Protein 4Z3U (pdb70)

Nearest PDB structures (foldseek):
  4z3u-assembly1_A  TM=1.003E+00  e=2.504E-30  Suid alphaherpesvirus 1
  4z3u-assembly2_C  TM=9.927E-01  e=6.870E-29  Suid alphaherpesvirus 1
  5fki-assembly1_1B  TM=9.952E-01  e=2.496E-27  Suid alphaherpesvirus 1
  4zxs-assembly1_A  TM=9.355E-01  e=3.663E-18  Human alphaherpesvirus 1 strain 17
  4zxs-assembly2_C  TM=9.170E-01  e=5.740E-18  Human alphaherpesvirus 1 strain 17

Organism: Suid herpesvirus 1 (strain Kaplan) (NCBI:txid33703)

Structure (mmCIF, N/CA/C/O backbone):
data_4Z3U
#
_entry.id   4Z3U
#
_cell.length_a   125.456
_cell.length_b   125.456
_cell.length_c   109.235
_cell.angle_alpha   90.00
_cell.angle_beta   90.00
_cell.angle_gamma   90.00
#
_symmetry.space_group_name_H-M   'P 43 21 2'
#
loop_
_entity.id
_entity.type
_entity.pdbx_description
1 polymer 'UL34 protein'
2 polymer UL31
3 non-polymer 'CHLORIDE ION'
4 non-polymer 'ZINC ION'
5 non-polymer 'SODIUM ION'
6 water water
#
loop_
_atom_site.group_PDB
_atom_site.id
_atom_site.type_symbol
_atom_site.label_atom_id
_atom_site.label_alt_id
_atom_site.label_comp_id
_atom_site.label_asym_id
_atom_site.label_entity_id
_atom_site.label_seq_id
_atom_site.pdbx_PDB_ins_code
_atom_site.Cartn_x
_atom_site.Cartn_y
_atom_site.Cartn_z
_atom_site.occupancy
_atom_site.B_iso_or_equiv
_atom_site.auth_seq_id
_atom_site.auth_comp_id
_atom_site.auth_asym_id
_atom_site.auth_atom_id
_atom_site.pdbx_PDB_model_num
ATOM 1 N N . THR A 1 9 ? 62.726 75.188 51.117 1.00 84.85 4 THR A N 1
ATOM 2 C CA . THR A 1 9 ? 61.885 74.470 52.067 1.00 90.41 4 THR A CA 1
ATOM 3 C C . THR A 1 9 ? 60.438 74.943 51.981 1.00 92.05 4 THR A C 1
ATOM 4 O O . THR A 1 9 ? 59.508 74.140 52.069 1.00 97.59 4 THR A O 1
ATOM 8 N N . LEU A 1 10 ? 60.255 76.250 51.811 1.00 83.91 5 LEU A N 1
ATOM 9 C CA . LEU A 1 10 ? 58.923 76.840 51.709 1.00 76.64 5 LEU A CA 1
ATOM 10 C C . LEU A 1 10 ? 58.156 76.275 50.516 1.00 78.49 5 LEU A C 1
ATOM 11 O O . LEU A 1 10 ? 56.952 76.031 50.599 1.00 76.85 5 LEU A O 1
ATOM 16 N N . VAL A 1 11 ? 58.862 76.073 49.408 1.00 89.23 6 VAL A N 1
ATOM 17 C CA . VAL A 1 11 ? 58.262 75.490 48.215 1.00 88.78 6 VAL A CA 1
ATOM 18 C C . VAL A 1 11 ? 57.816 74.056 48.495 1.00 91.63 6 VAL A C 1
ATOM 19 O O . VAL A 1 11 ? 56.733 73.641 48.081 1.00 91.70 6 VAL A O 1
ATOM 23 N N . GLN A 1 12 ? 58.651 73.309 49.212 1.00 85.77 7 GLN A N 1
ATOM 24 C CA . GLN A 1 12 ? 58.336 71.930 49.574 1.00 81.35 7 GLN A CA 1
ATOM 25 C C . GLN A 1 12 ? 57.094 71.871 50.455 1.00 70.94 7 GLN A C 1
ATOM 26 O O . GLN A 1 12 ? 56.186 71.068 50.219 1.00 74.76 7 GLN A O 1
ATOM 32 N N . ARG A 1 13 ? 57.067 72.727 51.473 1.00 58.92 8 ARG A N 1
ATOM 33 C CA . ARG A 1 13 ? 55.912 72.854 52.353 1.00 64.18 8 ARG A CA 1
ATOM 34 C C . ARG A 1 13 ? 54.650 73.176 51.564 1.00 66.09 8 ARG A C 1
ATOM 35 O O . ARG A 1 13 ? 53.595 72.583 51.791 1.00 75.17 8 ARG A O 1
ATOM 43 N N . LEU A 1 14 ? 54.770 74.114 50.630 1.00 57.07 9 LEU A N 1
ATOM 44 C CA . LEU A 1 14 ? 53.629 74.562 49.842 1.00 65.72 9 LEU A CA 1
ATOM 45 C C . LEU A 1 14 ? 53.096 73.462 48.929 1.00 70.91 9 LEU A C 1
ATOM 46 O O . LEU A 1 14 ? 51.887 73.317 48.772 1.00 72.37 9 LEU A O 1
ATOM 51 N N . LYS A 1 15 ? 53.999 72.704 48.314 1.00 65.44 10 LYS A N 1
ATOM 52 C CA . LYS A 1 15 ? 53.603 71.570 47.485 1.00 67.42 10 LYS A CA 1
ATOM 53 C C . LYS A 1 15 ? 52.931 70.496 48.334 1.00 69.86 10 LYS A C 1
ATOM 54 O O . LYS A 1 15 ? 51.969 69.862 47.900 1.00 68.06 10 LYS A O 1
ATOM 60 N N . LEU A 1 16 ? 53.459 70.285 49.536 1.00 78.27 11 LEU A N 1
ATOM 61 C CA . LEU A 1 16 ? 52.866 69.342 50.479 1.00 72.22 11 LEU A CA 1
ATOM 62 C C . LEU A 1 16 ? 51.442 69.758 50.835 1.00 67.69 11 LEU A C 1
ATOM 63 O O . LEU A 1 16 ? 50.547 68.920 50.946 1.00 76.08 11 LEU A O 1
ATOM 68 N N . ILE A 1 17 ? 51.243 71.060 51.011 1.00 57.45 12 ILE A N 1
ATOM 69 C CA . ILE A 1 17 ? 49.927 71.606 51.324 1.00 62.60 12 ILE A CA 1
ATOM 70 C C . ILE A 1 17 ? 48.976 71.478 50.135 1.00 76.50 12 ILE A C 1
ATOM 71 O O . ILE A 1 17 ? 47.799 71.152 50.298 1.00 86.30 12 ILE A O 1
ATOM 76 N N . LEU A 1 18 ? 49.501 71.712 48.937 1.00 76.68 13 LEU A N 1
ATOM 77 C CA . LEU A 1 18 ? 48.688 71.703 47.728 1.00 69.54 13 LEU A CA 1
ATOM 78 C C . LEU A 1 18 ? 48.615 70.317 47.098 1.00 77.90 13 LEU A C 1
ATOM 79 O O . LEU A 1 18 ? 48.112 70.165 45.985 1.00 89.31 13 LEU A O 1
ATOM 84 N N . SER A 1 19 ? 49.124 69.308 47.802 1.00 73.95 14 SER A N 1
ATOM 85 C CA . SER A 1 19 ? 49.082 67.945 47.286 1.00 70.31 14 SER A CA 1
ATOM 86 C C . SER A 1 19 ? 47.639 67.454 47.232 1.00 71.48 14 SER A C 1
ATOM 87 O O . SER A 1 19 ? 47.305 66.557 46.457 1.00 80.38 14 SER A O 1
ATOM 90 N N . GLY A 1 20 ? 46.793 68.046 48.071 1.00 97.16 15 GLY A N 1
ATOM 91 C CA . GLY A 1 20 ? 45.389 67.687 48.130 1.00 83.72 15 GLY A CA 1
ATOM 92 C C . GLY A 1 20 ? 44.710 68.063 46.829 1.00 108.10 15 GLY A C 1
ATOM 93 O O . GLY A 1 20 ? 43.874 67.327 46.305 1.00 103.95 15 GLY A O 1
ATOM 94 N N . GLY A 1 21 ? 45.088 69.228 46.308 1.00 106.68 16 GLY A N 1
ATOM 95 C CA . GLY A 1 21 ? 44.515 69.757 45.085 1.00 107.07 16 GLY A CA 1
ATOM 96 C C . GLY A 1 21 ? 45.404 69.548 43.875 1.00 110.21 16 GLY A C 1
ATOM 97 O O . GLY A 1 21 ? 46.402 68.830 43.937 1.00 119.26 16 GLY A O 1
ATOM 98 N N . ASN A 1 22 ? 45.033 70.182 42.767 1.00 111.32 17 ASN A N 1
ATOM 99 C CA . ASN A 1 22 ? 45.744 70.020 41.505 1.00 112.61 17 ASN A CA 1
ATOM 100 C C . ASN A 1 22 ? 46.523 71.259 41.057 1.00 104.47 17 ASN A C 1
ATOM 101 O O . ASN A 1 22 ? 47.036 71.300 39.939 1.00 109.10 17 ASN A O 1
ATOM 106 N N . LEU A 1 23 ? 46.607 72.265 41.923 1.00 100.26 18 LEU A N 1
ATOM 107 C CA . LEU A 1 23 ? 47.355 73.482 41.607 1.00 94.29 18 LEU A CA 1
ATOM 108 C C . LEU A 1 23 ? 48.852 73.193 41.538 1.00 95.04 18 LEU A C 1
ATOM 109 O O . LEU A 1 23 ? 49.354 72.339 42.268 1.00 92.33 18 LEU A O 1
ATOM 114 N N . ARG A 1 24 ? 49.568 73.901 40.667 1.00 102.78 19 ARG A N 1
ATOM 115 C CA . ARG A 1 24 ? 50.986 73.592 40.466 1.00 110.26 19 ARG A CA 1
ATOM 116 C C . ARG A 1 24 ? 51.922 74.698 40.941 1.00 109.43 19 ARG A C 1
ATOM 117 O O . ARG A 1 24 ? 51.878 75.810 40.433 1.00 107.69 19 ARG A O 1
ATOM 125 N N . CYS A 1 25 ? 52.798 74.385 41.889 1.00 116.24 20 CYS A N 1
ATOM 126 C CA . CYS A 1 25 ? 53.733 75.390 42.379 1.00 123.60 20 CYS A CA 1
ATOM 127 C C . CYS A 1 25 ? 55.057 75.365 41.624 1.00 126.46 20 CYS A C 1
ATOM 128 O O . CYS A 1 25 ? 55.584 74.301 41.303 1.00 131.11 20 CYS A O 1
ATOM 131 N N . SER A 1 26 ? 55.592 76.550 41.351 1.00 125.08 21 SER A N 1
ATOM 132 C CA . SER A 1 26 ? 56.866 76.674 40.665 1.00 126.85 21 SER A CA 1
ATOM 133 C C . SER A 1 26 ? 57.978 76.650 41.705 1.00 130.65 21 SER A C 1
ATOM 134 O O . SER A 1 26 ? 57.874 77.295 42.749 1.00 129.47 21 SER A O 1
ATOM 137 N N . ASP A 1 27 ? 59.037 75.905 41.417 1.00 129.82 22 ASP A N 1
ATOM 138 C CA . ASP A 1 27 ? 60.184 75.810 42.313 1.00 128.63 22 ASP A CA 1
ATOM 139 C C . ASP A 1 27 ? 60.876 77.152 42.535 1.00 123.91 22 ASP A C 1
ATOM 140 O O . ASP A 1 27 ? 62.016 77.201 43.005 1.00 119.23 22 ASP A O 1
ATOM 145 N N . ALA A 1 31 ? 65.107 79.591 47.797 1.00 138.45 26 ALA A N 1
ATOM 146 C CA . ALA A 1 31 ? 65.889 79.344 49.003 1.00 139.68 26 ALA A CA 1
ATOM 147 C C . ALA A 1 31 ? 66.072 80.628 49.807 1.00 144.72 26 ALA A C 1
ATOM 148 O O . ALA A 1 31 ? 67.166 80.923 50.290 1.00 145.86 26 ALA A O 1
ATOM 150 N N . CYS A 1 32 ? 64.984 81.380 49.949 1.00 154.72 27 CYS A N 1
ATOM 151 C CA . CYS A 1 32 ? 64.986 82.651 50.671 1.00 156.65 27 CYS A CA 1
ATOM 152 C C . CYS A 1 32 ? 65.266 82.447 52.161 1.00 155.40 27 CYS A C 1
ATOM 153 O O . CYS A 1 32 ? 65.172 81.329 52.670 1.00 157.47 27 CYS A O 1
ATOM 156 N N . ASP A 1 33 ? 65.734 83.551 52.784 1.00 160.46 28 ASP A N 1
ATOM 157 C CA . ASP A 1 33 ? 66.200 83.663 54.195 1.00 146.60 28 ASP A CA 1
ATOM 158 C C . ASP A 1 33 ? 65.397 84.580 55.130 1.00 131.03 28 ASP A C 1
ATOM 159 O O . ASP A 1 33 ? 65.048 85.704 54.804 1.00 130.40 28 ASP A O 1
ATOM 164 N N . PRO A 1 34 ? 65.172 84.030 56.378 1.00 115.91 29 PRO A N 1
ATOM 165 C CA . PRO A 1 34 ? 64.351 84.836 57.287 1.00 114.72 29 PRO A CA 1
ATOM 166 C C . PRO A 1 34 ? 64.733 86.204 57.803 1.00 125.38 29 PRO A C 1
ATOM 167 O O . PRO A 1 34 ? 63.830 87.019 57.861 1.00 133.85 29 PRO A O 1
ATOM 171 N N . GLU A 1 35 ? 65.961 86.471 58.209 1.00 127.44 30 GLU A N 1
ATOM 172 C CA . GLU A 1 35 ? 66.235 87.789 58.786 1.00 118.95 30 GLU A CA 1
ATOM 173 C C . GLU A 1 35 ? 66.030 88.969 57.850 1.00 113.09 30 GLU A C 1
ATOM 174 O O . GLU A 1 35 ? 65.573 90.026 58.266 1.00 109.19 30 GLU A O 1
ATOM 180 N N . ARG A 1 36 ? 66.370 88.776 56.587 1.00 109.56 31 ARG A N 1
ATOM 181 C CA . ARG A 1 36 ? 66.170 89.777 55.563 1.00 106.83 31 ARG A CA 1
ATOM 182 C C . ARG A 1 36 ? 65.253 89.062 54.595 1.00 107.68 31 ARG A C 1
ATOM 183 O O . ARG A 1 36 ? 65.721 88.294 53.750 1.00 111.41 31 ARG A O 1
ATOM 191 N N . PRO A 1 37 ? 63.873 89.319 54.774 1.00 102.83 32 PRO A N 1
ATOM 192 C CA . PRO A 1 37 ? 63.050 88.581 53.816 1.00 96.99 32 PRO A CA 1
ATOM 193 C C . PRO A 1 37 ? 62.874 89.334 52.504 1.00 93.77 32 PRO A C 1
ATOM 194 O O . PRO A 1 37 ? 62.783 90.562 52.502 1.00 84.18 32 PRO A O 1
ATOM 198 N N . PRO A 1 38 ? 62.831 88.593 51.387 1.00 98.05 33 PRO A N 1
ATOM 199 C CA . PRO A 1 38 ? 62.776 89.161 50.036 1.00 102.11 33 PRO A CA 1
ATOM 200 C C . PRO A 1 38 ? 61.506 89.957 49.769 1.00 94.88 33 PRO A C 1
ATOM 201 O O . PRO A 1 38 ? 60.428 89.593 50.240 1.00 91.51 33 PRO A O 1
ATOM 205 N N . THR A 1 39 ? 61.646 91.045 49.020 1.00 94.02 34 THR A N 1
ATOM 206 C CA . THR A 1 39 ? 60.506 91.841 48.594 1.00 84.36 34 THR A CA 1
ATOM 207 C C . THR A 1 39 ? 59.974 91.282 47.281 1.00 89.80 34 THR A C 1
ATOM 208 O O . THR A 1 39 ? 58.827 91.521 46.906 1.00 95.59 34 THR A O 1
ATOM 212 N N . ARG A 1 40 ? 60.830 90.536 46.590 1.00 87.33 35 ARG A N 1
ATOM 213 C CA . ARG A 1 40 ? 60.470 89.888 45.336 1.00 96.26 35 ARG A CA 1
ATOM 214 C C . ARG A 1 40 ? 59.477 88.752 45.556 1.00 93.32 35 ARG A C 1
ATOM 215 O O . ARG A 1 40 ? 59.233 88.335 46.689 1.00 93.13 35 ARG A O 1
ATOM 223 N N . CYS A 1 41 ? 58.903 88.257 44.463 1.00 92.77 36 CYS A N 1
ATOM 224 C CA . CYS A 1 41 ? 57.992 87.122 44.520 1.00 87.50 36 CYS A CA 1
ATOM 225 C C . CYS A 1 41 ? 58.734 85.884 45.014 1.00 85.85 36 CYS A C 1
ATOM 226 O O . CYS A 1 41 ? 59.845 85.600 44.566 1.00 92.07 36 CYS A O 1
ATOM 229 N N . VAL A 1 42 ? 58.123 85.151 45.939 1.00 77.43 37 VAL A N 1
ATOM 230 C CA . VAL A 1 42 ? 58.796 84.012 46.552 1.00 80.80 37 VAL A CA 1
ATOM 231 C C . VAL A 1 42 ? 58.222 82.683 46.073 1.00 81.75 37 VAL A C 1
ATOM 232 O O . VAL A 1 42 ? 58.866 81.642 46.207 1.00 87.73 37 VAL A O 1
ATOM 236 N N . PHE A 1 43 ? 57.018 82.720 45.509 1.00 82.36 38 PHE A N 1
ATOM 237 C CA . PHE A 1 43 ? 56.436 81.532 44.896 1.00 85.17 38 PHE A CA 1
ATOM 238 C C . PHE A 1 43 ? 55.325 81.880 43.914 1.00 84.44 38 PHE A C 1
ATOM 239 O O . PHE A 1 43 ? 54.648 82.907 44.047 1.00 85.06 38 PHE A O 1
ATOM 247 N N . GLN A 1 44 ? 55.134 80.989 42.947 1.00 82.79 39 GLN A N 1
ATOM 248 C CA . GLN A 1 44 ? 54.091 81.122 41.940 1.00 81.20 39 GLN A CA 1
ATOM 249 C C . GLN A 1 44 ? 53.269 79.842 41.874 1.00 80.59 39 GLN A C 1
ATOM 250 O O . GLN A 1 44 ? 53.822 78.753 41.785 1.00 90.14 39 GLN A O 1
ATOM 256 N N . VAL A 1 45 ? 51.950 79.969 41.921 1.00 73.55 40 VAL A N 1
ATOM 257 C CA . VAL A 1 45 ? 51.078 78.810 41.807 1.00 66.14 40 VAL A CA 1
ATOM 258 C C . VAL A 1 45 ? 50.213 78.979 40.567 1.00 75.54 40 VAL A C 1
ATOM 259 O O . VAL A 1 45 ? 49.671 80.048 40.325 1.00 75.52 40 VAL A O 1
ATOM 263 N N . HIS A 1 46 ? 50.081 77.921 39.780 1.00 77.88 41 HIS A N 1
ATOM 264 C CA . HIS A 1 46 ? 49.378 78.022 38.515 1.00 76.09 41 HIS A CA 1
ATOM 265 C C . HIS A 1 46 ? 48.197 77.070 38.444 1.00 69.69 41 HIS A C 1
ATOM 266 O O . HIS A 1 46 ? 48.280 75.917 38.896 1.00 71.53 41 HIS A O 1
ATOM 273 N N . GLY A 1 47 ? 47.093 77.571 37.894 1.00 69.70 42 GLY A N 1
ATOM 274 C CA . GLY A 1 47 ? 45.938 76.734 37.624 1.00 68.12 42 GLY A CA 1
ATOM 275 C C . GLY A 1 47 ? 45.399 76.987 36.228 1.00 83.40 42 GLY A C 1
ATOM 276 O O . GLY A 1 47 ? 45.045 78.114 35.893 1.00 86.93 42 GLY A O 1
ATOM 277 N N . GLN A 1 48 ? 45.332 75.940 35.411 1.00 85.21 43 GLN A N 1
ATOM 278 C CA . GLN A 1 48 ? 44.958 76.101 34.009 1.00 88.37 43 GLN A CA 1
ATOM 279 C C . GLN A 1 48 ? 43.445 76.172 33.814 1.00 86.79 43 GLN A C 1
ATOM 280 O O . GLN A 1 48 ? 42.678 76.069 34.770 1.00 90.95 43 GLN A O 1
ATOM 286 N N . ASP A 1 49 ? 43.030 76.353 32.563 1.00 93.64 44 ASP A N 1
ATOM 287 C CA . ASP A 1 49 ? 41.630 76.597 32.230 1.00 96.60 44 ASP A CA 1
ATOM 288 C C . ASP A 1 49 ? 40.739 75.397 32.551 1.00 100.51 44 ASP A C 1
ATOM 289 O O . ASP A 1 49 ? 41.165 74.246 32.451 1.00 100.85 44 ASP A O 1
ATOM 294 N N . GLY A 1 50 ? 39.500 75.683 32.937 1.00 100.86 45 GLY A N 1
ATOM 295 C CA . GLY A 1 50 ? 38.523 74.658 33.263 1.00 97.08 45 GLY A CA 1
ATOM 296 C C . GLY A 1 50 ? 38.691 74.006 34.622 1.00 85.09 45 GLY A C 1
ATOM 297 O O . GLY A 1 50 ? 37.893 73.152 35.006 1.00 86.80 45 GLY A O 1
ATOM 298 N N . SER A 1 51 ? 39.727 74.404 35.352 1.00 82.30 46 SER A N 1
ATOM 299 C CA . SER A 1 51 ? 40.051 73.762 36.621 1.00 77.82 46 SER A CA 1
ATOM 300 C C . SER A 1 51 ? 39.237 74.352 37.770 1.00 80.43 46 SER A C 1
ATOM 301 O O . SER A 1 51 ? 38.999 75.559 37.816 1.00 84.88 46 SER A O 1
ATOM 304 N N . ASN A 1 52 ? 38.817 73.497 38.696 1.00 83.61 47 ASN A N 1
ATOM 305 C CA . ASN A 1 52 ? 38.250 73.957 39.958 1.00 75.61 47 ASN A CA 1
ATOM 306 C C . ASN A 1 52 ? 39.136 73.545 41.126 1.00 76.37 47 ASN A C 1
ATOM 307 O O . ASN A 1 52 ? 39.339 72.355 41.366 1.00 91.88 47 ASN A O 1
ATOM 312 N N . ASP A 1 53 ? 39.662 74.525 41.854 1.00 70.10 48 ASP A N 1
ATOM 313 C CA . ASP A 1 53 ? 40.566 74.226 42.962 1.00 62.14 48 ASP A CA 1
ATOM 314 C C . ASP A 1 53 ? 40.526 75.296 44.044 1.00 67.58 48 ASP A C 1
ATOM 315 O O . ASP A 1 53 ? 40.220 76.454 43.772 1.00 65.77 48 ASP A O 1
ATOM 320 N N . THR A 1 54 ? 40.856 74.904 45.271 1.00 68.13 49 THR A N 1
ATOM 321 C CA . THR A 1 54 ? 40.832 75.826 46.400 1.00 61.89 49 THR A CA 1
ATOM 322 C C . THR A 1 54 ? 42.243 76.138 46.888 1.00 59.34 49 THR A C 1
ATOM 323 O O . THR A 1 54 ? 43.113 75.266 46.912 1.00 60.66 49 THR A O 1
ATOM 327 N N . PHE A 1 55 ? 42.465 77.391 47.269 1.00 62.16 50 PHE A N 1
ATOM 328 C CA . PHE A 1 55 ? 43.768 77.824 47.758 1.00 57.94 50 PHE A CA 1
ATOM 329 C C . PHE A 1 55 ? 43.703 78.231 49.225 1.00 56.65 50 PHE A C 1
ATOM 330 O O . PHE A 1 55 ? 43.029 79.199 49.574 1.00 58.72 50 PHE A O 1
ATOM 338 N N . PRO A 1 56 ? 44.408 77.491 50.093 1.00 54.08 51 PRO A N 1
ATOM 339 C CA . PRO A 1 56 ? 44.447 77.804 51.526 1.00 49.65 51 PRO A CA 1
ATOM 340 C C . PRO A 1 56 ? 45.189 79.112 51.792 1.00 53.44 51 PRO A C 1
ATOM 341 O O . PRO A 1 56 ? 46.308 79.101 52.303 1.00 52.64 51 PRO A O 1
ATOM 345 N N . LEU A 1 57 ? 44.546 80.226 51.457 1.00 55.24 52 LEU A N 1
ATOM 346 C CA . LEU A 1 57 ? 45.179 81.542 51.481 1.00 53.30 52 LEU A CA 1
ATOM 347 C C . LEU A 1 57 ? 45.679 81.971 52.857 1.00 61.70 52 LEU A C 1
ATOM 348 O O . LEU A 1 57 ? 46.864 82.277 53.030 1.00 70.84 52 LEU A O 1
ATOM 353 N N . GLU A 1 58 ? 44.777 81.987 53.833 1.00 58.51 53 GLU A N 1
ATOM 354 C CA . GLU A 1 58 ? 45.115 82.454 55.171 1.00 61.54 53 GLU A CA 1
ATOM 355 C C . GLU A 1 58 ? 46.206 81.589 55.787 1.00 56.02 53 GLU A C 1
ATOM 356 O O . GLU A 1 58 ? 47.119 82.099 56.434 1.00 52.75 53 GLU A O 1
ATOM 362 N N . TYR A 1 59 ? 46.114 80.282 55.566 1.00 53.35 54 TYR A N 1
ATOM 363 C CA . TYR A 1 59 ? 47.107 79.348 56.081 1.00 55.14 54 TYR A CA 1
ATOM 364 C C . TYR A 1 59 ? 48.498 79.677 55.546 1.00 59.91 54 TYR A C 1
ATOM 365 O O . TYR A 1 59 ? 49.473 79.698 56.299 1.00 65.23 54 TYR A O 1
ATOM 374 N N . VAL A 1 60 ? 48.576 79.945 54.245 1.00 49.39 55 VAL A N 1
ATOM 375 C CA . VAL A 1 60 ? 49.840 80.282 53.600 1.00 53.48 55 VAL A CA 1
ATOM 376 C C . VAL A 1 60 ? 50.378 81.610 54.123 1.00 52.96 55 VAL A C 1
ATOM 377 O O . VAL A 1 60 ? 51.577 81.748 54.365 1.00 53.85 55 VAL A O 1
ATOM 381 N N . LEU A 1 61 ? 49.490 82.585 54.296 1.00 51.32 56 LEU A N 1
ATOM 382 C CA . LEU A 1 61 ? 49.885 83.888 54.826 1.00 56.40 56 LEU A CA 1
ATOM 383 C C . LEU A 1 61 ? 50.494 83.765 56.220 1.00 61.29 56 LEU A C 1
ATOM 384 O O . LEU A 1 61 ? 51.583 84.287 56.495 1.00 71.38 56 LEU A O 1
ATOM 389 N N . ARG A 1 62 ? 49.792 83.040 57.085 1.00 52.96 57 ARG A N 1
ATOM 390 C CA . ARG A 1 62 ? 50.198 82.875 58.473 1.00 55.43 57 ARG A CA 1
ATOM 391 C C . ARG A 1 62 ? 51.496 82.076 58.538 1.00 61.65 57 ARG A C 1
ATOM 392 O O . ARG A 1 62 ? 52.348 82.317 59.397 1.00 64.00 57 ARG A O 1
ATOM 400 N N . LEU A 1 63 ? 51.640 81.131 57.613 1.00 54.43 58 LEU A N 1
ATOM 401 C CA . LEU A 1 63 ? 52.857 80.336 57.505 1.00 54.88 58 LEU A CA 1
ATOM 402 C C . LEU A 1 63 ? 54.044 81.207 57.114 1.00 62.19 58 LEU A C 1
ATOM 403 O O . LEU A 1 63 ? 55.134 81.074 57.671 1.00 63.72 58 LEU A O 1
ATOM 416 N N . ARG A 1 65 ? 54.358 84.409 57.590 1.00 78.57 60 ARG A N 1
ATOM 417 C CA . ARG A 1 65 ? 54.636 85.297 58.702 1.00 79.44 60 ARG A CA 1
ATOM 418 C C . ARG A 1 65 ? 55.330 84.566 59.822 1.00 79.57 60 ARG A C 1
ATOM 419 O O . ARG A 1 65 ? 56.037 85.163 60.599 1.00 82.50 60 ARG A O 1
ATOM 427 N N . SER A 1 66 ? 55.160 83.259 59.877 1.00 76.49 61 SER A N 1
ATOM 428 C CA . SER A 1 66 ? 55.802 82.457 60.895 1.00 70.07 61 SER A CA 1
ATOM 429 C C . SER A 1 66 ? 57.214 82.224 60.468 1.00 73.59 61 SER A C 1
ATOM 430 O O . SER A 1 66 ? 58.117 82.140 61.266 1.00 82.80 61 SER A O 1
ATOM 433 N N . TRP A 1 67 ? 57.390 82.102 59.173 1.00 72.95 62 TRP A N 1
ATOM 434 C CA . TRP A 1 67 ? 58.695 81.854 58.601 1.00 75.91 62 TRP A CA 1
ATOM 435 C C . TRP A 1 67 ? 59.707 82.935 58.857 1.00 80.04 62 TRP A C 1
ATOM 436 O O . TRP A 1 67 ? 60.860 82.659 59.114 1.00 82.52 62 TRP A O 1
ATOM 447 N N . ALA A 1 68 ? 59.247 84.169 58.831 1.00 73.38 63 ALA A N 1
ATOM 448 C CA . ALA A 1 68 ? 60.100 85.313 59.050 1.00 76.43 63 ALA A CA 1
ATOM 449 C C . ALA A 1 68 ? 60.286 85.591 60.509 1.00 79.36 63 ALA A C 1
ATOM 450 O O . ALA A 1 68 ? 59.385 85.370 61.290 1.00 77.26 63 ALA A O 1
ATOM 452 N N . HIS A 1 69 ? 61.459 86.087 60.879 1.00 85.33 64 HIS A N 1
ATOM 453 C CA . HIS A 1 69 ? 61.705 86.408 62.275 1.00 88.67 64 HIS A CA 1
ATOM 454 C C . HIS A 1 69 ? 61.657 87.878 62.537 1.00 89.27 64 HIS A C 1
ATOM 455 O O . HIS A 1 69 ? 62.029 88.347 63.588 1.00 91.96 64 HIS A O 1
ATOM 462 N N . VAL A 1 70 ? 61.176 88.600 61.553 1.00 91.24 65 VAL A N 1
ATOM 463 C CA . VAL A 1 70 ? 61.002 90.042 61.661 1.00 94.71 65 VAL A CA 1
ATOM 464 C C . VAL A 1 70 ? 59.566 90.410 61.299 1.00 93.59 65 VAL A C 1
ATOM 465 O O . VAL A 1 70 ? 58.907 89.672 60.565 1.00 91.76 65 VAL A O 1
ATOM 469 N N . PRO A 1 71 ? 59.069 91.543 61.824 1.00 91.60 66 PRO A N 1
ATOM 470 C CA . PRO A 1 71 ? 57.714 91.994 61.489 1.00 86.67 66 PRO A CA 1
ATOM 471 C C . PRO A 1 71 ? 57.511 92.169 59.986 1.00 84.42 66 PRO A C 1
ATOM 472 O O . PRO A 1 71 ? 58.344 92.781 59.317 1.00 87.63 66 PRO A O 1
ATOM 476 N N . CYS A 1 72 ? 56.413 91.631 59.467 1.00 77.46 67 CYS A N 1
ATOM 477 C CA . CYS A 1 72 ? 56.107 91.738 58.046 1.00 76.55 67 CYS A CA 1
ATOM 478 C C . CYS A 1 72 ? 54.613 91.593 57.796 1.00 75.51 67 CYS A C 1
ATOM 479 O O . CYS A 1 72 ? 53.873 91.107 58.652 1.00 76.17 67 CYS A O 1
ATOM 482 N N . ASP A 1 73 ? 54.177 92.017 56.615 1.00 79.76 68 ASP A N 1
ATOM 483 C CA . ASP A 1 73 ? 52.779 91.895 56.227 1.00 75.44 68 ASP A CA 1
ATOM 484 C C . ASP A 1 73 ? 52.651 91.064 54.954 1.00 70.88 68 ASP A C 1
ATOM 485 O O . ASP A 1 73 ? 52.630 91.610 53.851 1.00 68.81 68 ASP A O 1
ATOM 490 N N . PRO A 1 74 ? 52.573 89.733 55.110 1.00 65.18 69 PRO A N 1
ATOM 491 C CA . PRO A 1 74 ? 52.482 88.784 53.995 1.00 65.68 69 PRO A CA 1
ATOM 492 C C . PRO A 1 74 ? 51.301 89.069 53.073 1.00 74.64 69 PRO A C 1
ATOM 493 O O . PRO A 1 74 ? 50.208 89.389 53.543 1.00 77.95 69 PRO A O 1
ATOM 497 N N . TYR A 1 75 ? 51.531 88.950 51.770 1.00 76.80 70 TYR A N 1
ATOM 498 C CA . TYR A 1 75 ? 50.526 89.299 50.776 1.00 72.42 70 TYR A CA 1
ATOM 499 C C . TYR A 1 75 ? 50.561 88.322 49.605 1.00 71.92 70 TYR A C 1
ATOM 500 O O . TYR A 1 75 ? 51.630 87.874 49.195 1.00 72.05 70 TYR A O 1
ATOM 509 N N . VAL A 1 76 ? 49.389 87.993 49.068 1.00 61.61 71 VAL A N 1
ATOM 510 C CA . VAL A 1 76 ? 49.312 87.116 47.902 1.00 53.82 71 VAL A CA 1
ATOM 511 C C . VAL A 1 76 ? 48.485 87.772 46.801 1.00 62.25 71 VAL A C 1
ATOM 512 O O . VAL A 1 76 ? 47.394 88.285 47.058 1.00 64.83 71 VAL A O 1
ATOM 516 N N . ARG A 1 77 ? 49.004 87.754 45.576 1.00 70.34 72 ARG A N 1
ATOM 517 C CA . ARG A 1 77 ? 48.290 88.348 44.449 1.00 74.13 72 ARG A CA 1
ATOM 518 C C . ARG A 1 77 ? 47.735 87.282 43.506 1.00 70.33 72 ARG A C 1
ATOM 519 O O . ARG A 1 77 ? 48.416 86.314 43.179 1.00 72.16 72 ARG A O 1
ATOM 527 N N . VAL A 1 78 ? 46.493 87.469 43.073 1.00 67.12 73 VAL A N 1
ATOM 528 C CA . VAL A 1 78 ? 45.856 86.552 42.135 1.00 66.07 73 VAL A CA 1
ATOM 529 C C . VAL A 1 78 ? 45.617 87.244 40.797 1.00 80.14 73 VAL A C 1
ATOM 530 O O . VAL A 1 78 ? 44.940 88.266 40.735 1.00 91.28 73 VAL A O 1
ATOM 534 N N . GLN A 1 79 ? 46.169 86.681 39.727 1.00 83.83 74 GLN A N 1
ATOM 535 C CA . GLN A 1 79 ? 46.084 87.299 38.410 1.00 81.94 74 GLN A CA 1
ATOM 536 C C . GLN A 1 79 ? 45.471 86.382 37.355 1.00 84.98 74 GLN A C 1
ATOM 537 O O . GLN A 1 79 ? 45.650 85.162 37.385 1.00 78.57 74 GLN A O 1
ATOM 543 N N . ASN A 1 80 ? 44.755 86.999 36.420 1.00 84.49 75 ASN A N 1
ATOM 544 C CA . ASN A 1 80 ? 44.248 86.325 35.236 1.00 82.30 75 ASN A CA 1
ATOM 545 C C . ASN A 1 80 ? 45.227 86.542 34.090 1.00 87.64 75 ASN A C 1
ATOM 546 O O . ASN A 1 80 ? 45.168 87.558 33.403 1.00 97.45 75 ASN A O 1
ATOM 551 N N . THR A 1 81 ? 46.071 85.566 33.839 1.00 80.02 76 THR A N 1
ATOM 552 C CA . THR A 1 81 ? 47.117 85.728 32.872 1.00 82.05 76 THR A CA 1
ATOM 553 C C . THR A 1 81 ? 46.456 85.989 31.535 1.00 89.08 76 THR A C 1
ATOM 554 O O . THR A 1 81 ? 46.969 86.723 30.719 1.00 89.26 76 THR A O 1
ATOM 558 N N . GLY A 1 82 ? 45.281 85.418 31.344 1.00 86.61 77 GLY A N 1
ATOM 559 C CA . GLY A 1 82 ? 44.646 85.305 30.053 1.00 77.30 77 GLY A CA 1
ATOM 560 C C . GLY A 1 82 ? 44.710 83.935 29.434 1.00 77.10 77 GLY A C 1
ATOM 561 O O . GLY A 1 82 ? 44.003 83.669 28.492 1.00 79.02 77 GLY A O 1
ATOM 562 N N . VAL A 1 83 ? 45.525 83.047 29.975 1.00 78.25 78 VAL A N 1
ATOM 563 C CA . VAL A 1 83 ? 45.342 81.628 29.716 1.00 84.48 78 VAL A CA 1
ATOM 564 C C . VAL A 1 83 ? 45.043 80.803 30.953 1.00 85.70 78 VAL A C 1
ATOM 565 O O . VAL A 1 83 ? 44.541 79.703 30.871 1.00 95.09 78 VAL A O 1
ATOM 569 N N . SER A 1 84 ? 45.367 81.351 32.099 1.00 72.85 79 SER A N 1
ATOM 570 C CA . SER A 1 84 ? 45.340 80.619 33.360 1.00 70.01 79 SER A CA 1
ATOM 571 C C . SER A 1 84 ? 45.271 81.563 34.556 1.00 77.47 79 SER A C 1
ATOM 572 O O . SER A 1 84 ? 45.250 82.784 34.394 1.00 82.51 79 SER A O 1
ATOM 575 N N . VAL A 1 85 ? 45.227 80.992 35.756 1.00 74.53 80 VAL A N 1
ATOM 576 C CA . VAL A 1 85 ? 45.270 81.784 36.979 1.00 73.58 80 VAL A CA 1
ATOM 577 C C . VAL A 1 85 ? 46.634 81.644 37.658 1.00 69.92 80 VAL A C 1
ATOM 578 O O . VAL A 1 85 ? 47.212 80.545 37.721 1.00 68.81 80 VAL A O 1
ATOM 582 N N . LEU A 1 86 ? 47.143 82.773 38.149 1.00 75.86 81 LEU A N 1
ATOM 583 C CA . LEU A 1 86 ? 48.452 82.833 38.791 1.00 74.03 81 LEU A CA 1
ATOM 584 C C . LEU A 1 86 ? 48.367 83.376 40.218 1.00 77.06 81 LEU A C 1
ATOM 585 O O . LEU A 1 86 ? 47.704 84.375 40.475 1.00 78.83 81 LEU A O 1
ATOM 590 N N . PHE A 1 87 ? 49.044 82.703 41.140 1.00 83.27 82 PHE A N 1
ATOM 591 C CA . PHE A 1 87 ? 49.152 83.150 42.521 1.00 81.28 82 PHE A CA 1
ATOM 592 C C . PHE A 1 87 ? 50.599 83.526 42.816 1.00 72.40 82 PHE A C 1
ATOM 593 O O . PHE A 1 87 ? 51.499 82.719 42.620 1.00 76.02 82 PHE A O 1
ATOM 601 N N . GLN A 1 88 ? 50.830 84.747 43.279 1.00 71.51 83 GLN A N 1
ATOM 602 C CA . GLN A 1 88 ? 52.186 85.179 43.592 1.00 73.30 83 GLN A CA 1
ATOM 603 C C . GLN A 1 88 ? 52.330 85.507 45.071 1.00 64.93 83 GLN A C 1
ATOM 604 O O . GLN A 1 88 ? 51.477 86.184 45.653 1.00 60.06 83 GLN A O 1
ATOM 610 N N . GLY A 1 89 ? 53.414 85.025 45.673 1.00 64.52 84 GLY A N 1
ATOM 611 C CA . GLY A 1 89 ? 53.624 85.192 47.101 1.00 62.77 84 GLY A CA 1
ATOM 612 C C . GLY A 1 89 ? 54.654 86.241 47.477 1.00 72.21 84 GLY A C 1
ATOM 613 O O . GLY A 1 89 ? 55.735 86.309 46.891 1.00 82.09 84 GLY A O 1
ATOM 614 N N . PHE A 1 90 ? 54.308 87.063 48.464 1.00 68.51 85 PHE A N 1
ATOM 615 C CA . PHE A 1 90 ? 55.186 88.126 48.947 1.00 71.21 85 PHE A CA 1
ATOM 616 C C . PHE A 1 90 ? 55.198 88.193 50.472 1.00 73.01 85 PHE A C 1
ATOM 617 O O . PHE A 1 90 ? 54.177 87.963 51.118 1.00 73.20 85 PHE A O 1
ATOM 625 N N . PHE A 1 91 ? 56.356 88.512 51.042 1.00 80.74 86 PHE A N 1
ATOM 626 C CA . PHE A 1 91 ? 56.456 88.751 52.478 1.00 78.70 86 PHE A CA 1
ATOM 627 C C . PHE A 1 91 ? 56.008 90.168 52.815 1.00 81.12 86 PHE A C 1
ATOM 628 O O . PHE A 1 91 ? 55.619 90.458 53.947 1.00 82.62 86 PHE A O 1
ATOM 636 N N . PHE A 1 92 ? 56.069 91.046 51.820 1.00 84.77 87 PHE A N 1
ATOM 637 C CA . PHE A 1 92 ? 55.597 92.418 51.961 1.00 88.53 87 PHE A CA 1
ATOM 638 C C . PHE A 1 92 ? 54.734 92.787 50.764 1.00 89.51 87 PHE A C 1
ATOM 639 O O . PHE A 1 92 ? 55.057 92.431 49.632 1.00 97.91 87 PHE A O 1
ATOM 647 N N . ARG A 1 93 ? 53.642 93.503 51.013 1.00 85.75 88 ARG A N 1
ATOM 648 C CA . ARG A 1 93 ? 52.750 93.924 49.939 1.00 92.05 88 ARG A CA 1
ATOM 649 C C . ARG A 1 93 ? 53.382 95.031 49.098 1.00 96.47 88 ARG A C 1
ATOM 650 O O . ARG A 1 93 ? 53.689 96.108 49.609 1.00 99.94 88 ARG A O 1
ATOM 658 N N . PRO A 1 94 ? 53.574 94.766 47.796 1.00 86.23 89 PRO A N 1
ATOM 659 C CA . PRO A 1 94 ? 54.127 95.737 46.847 1.00 85.67 89 PRO A CA 1
ATOM 660 C C . PRO A 1 94 ? 53.238 96.964 46.668 1.00 95.10 89 PRO A C 1
ATOM 661 O O . PRO A 1 94 ? 52.028 96.881 46.877 1.00 97.59 89 PRO A O 1
ATOM 665 N N . ALA A 1 95 ? 53.840 98.089 46.297 1.00 99.36 90 ALA A N 1
ATOM 666 C CA . ALA A 1 95 ? 53.093 99.317 46.051 1.00 107.61 90 ALA A CA 1
ATOM 667 C C . ALA A 1 95 ? 52.171 99.119 44.853 1.00 114.37 90 ALA A C 1
ATOM 668 O O . ALA A 1 95 ? 51.086 99.694 44.778 1.00 90.05 90 ALA A O 1
ATOM 670 N N . ASP A 1 96 ? 52.631 98.296 43.917 1.00 126.46 91 ASP A N 1
ATOM 671 C CA . ASP A 1 96 ? 51.886 97.968 42.707 1.00 134.18 91 ASP A CA 1
ATOM 672 C C . ASP A 1 96 ? 50.702 97.041 42.992 1.00 131.70 91 ASP A C 1
ATOM 673 O O . ASP A 1 96 ? 49.772 96.941 42.193 1.00 125.08 91 ASP A O 1
ATOM 678 N N . ALA A 1 97 ? 50.752 96.356 44.129 1.00 122.02 92 ALA A N 1
ATOM 679 C CA . ALA A 1 97 ? 49.803 95.287 44.433 1.00 112.88 92 ALA A CA 1
ATOM 680 C C . ALA A 1 97 ? 48.393 95.771 44.785 1.00 100.21 92 ALA A C 1
ATOM 681 O O . ALA A 1 97 ? 48.226 96.662 45.618 1.00 104.40 92 ALA A O 1
ATOM 683 N N . PRO A 1 98 ? 47.375 95.172 44.144 1.00 91.40 93 PRO A N 1
ATOM 684 C CA . PRO A 1 98 ? 45.947 95.442 44.359 1.00 89.04 93 PRO A CA 1
ATOM 685 C C . PRO A 1 98 ? 45.388 94.740 45.599 1.00 89.90 93 PRO A C 1
ATOM 686 O O . PRO A 1 98 ? 46.028 93.829 46.126 1.00 92.02 93 PRO A O 1
ATOM 690 N N . LEU A 1 99 ? 44.212 95.163 46.056 1.00 87.48 94 LEU A N 1
ATOM 691 C CA . LEU A 1 99 ? 43.522 94.487 47.156 1.00 77.40 94 LEU A CA 1
ATOM 692 C C . LEU A 1 99 ? 42.091 94.097 46.787 1.00 77.25 94 LEU A C 1
ATOM 693 O O . LEU A 1 99 ? 41.441 94.766 45.983 1.00 83.43 94 LEU A O 1
ATOM 698 N N . ALA A 1 100 ? 41.608 93.012 47.384 1.00 69.98 95 ALA A N 1
ATOM 699 C CA . ALA A 1 100 ? 40.259 92.514 47.127 1.00 71.68 95 ALA A CA 1
ATOM 700 C C . ALA A 1 100 ? 39.202 93.295 47.905 1.00 74.98 95 ALA A C 1
ATOM 701 O O . ALA A 1 100 ? 39.237 93.346 49.135 1.00 72.76 95 ALA A O 1
ATOM 703 N N . ALA A 1 101 ? 38.261 93.895 47.182 1.00 80.35 96 ALA A N 1
ATOM 704 C CA . ALA A 1 101 ? 37.161 94.630 47.801 1.00 83.21 96 ALA A CA 1
ATOM 705 C C . ALA A 1 101 ? 36.038 93.679 48.209 1.00 82.83 96 ALA A C 1
ATOM 706 O O . ALA A 1 101 ? 35.012 93.587 47.534 1.00 84.08 96 ALA A O 1
ATOM 708 N N . ILE A 1 102 ? 36.239 92.976 49.320 1.00 81.63 97 ILE A N 1
ATOM 709 C CA . ILE A 1 102 ? 35.300 91.950 49.765 1.00 72.52 97 ILE A CA 1
ATOM 710 C C . ILE A 1 102 ? 34.922 92.060 51.238 1.00 68.81 97 ILE A C 1
ATOM 711 O O . ILE A 1 102 ? 35.563 92.773 52.010 1.00 77.10 97 ILE A O 1
ATOM 716 N N . THR A 1 103 ? 33.867 91.341 51.611 1.00 61.07 98 THR A N 1
ATOM 717 C CA . THR A 1 103 ? 33.464 91.199 53.004 1.00 64.08 98 THR A CA 1
ATOM 718 C C . THR A 1 103 ? 33.305 89.713 53.294 1.00 66.08 98 THR A C 1
ATOM 719 O O . THR A 1 103 ? 33.373 88.892 52.378 1.00 64.18 98 THR A O 1
ATOM 723 N N . ALA A 1 104 ? 33.100 89.363 54.560 1.00 70.02 99 ALA A N 1
ATOM 724 C CA . ALA A 1 104 ? 32.922 87.964 54.932 1.00 72.70 99 ALA A CA 1
ATOM 725 C C . ALA A 1 104 ? 31.645 87.369 54.341 1.00 73.33 99 ALA A C 1
ATOM 726 O O . ALA A 1 104 ? 31.606 86.190 53.991 1.00 73.52 99 ALA A O 1
ATOM 728 N N . GLU A 1 105 ? 30.609 88.192 54.220 1.00 70.40 100 GLU A N 1
ATOM 729 C CA . GLU A 1 105 ? 29.326 87.736 53.691 1.00 71.64 100 GLU A CA 1
ATOM 730 C C . GLU A 1 105 ? 29.300 87.709 52.165 1.00 71.56 100 GLU A C 1
ATOM 731 O O . GLU A 1 105 ? 28.784 86.767 51.564 1.00 69.69 100 GLU A O 1
ATOM 737 N N . HIS A 1 106 ? 29.846 88.737 51.527 1.00 72.11 101 HIS A N 1
ATOM 738 C CA . HIS A 1 106 ? 29.893 88.826 50.065 1.00 66.48 101 HIS A CA 1
ATOM 739 C C . HIS A 1 106 ? 31.347 88.860 49.637 1.00 67.44 101 HIS A C 1
ATOM 740 O O . HIS A 1 106 ? 32.012 89.868 49.731 1.00 72.49 101 HIS A O 1
ATOM 747 N N . ASN A 1 107 ? 31.830 87.720 49.175 1.00 54.69 102 ASN A N 1
ATOM 748 C CA . ASN A 1 107 ? 33.248 87.534 48.899 1.00 53.41 102 ASN A CA 1
ATOM 749 C C . ASN A 1 107 ? 33.562 87.042 47.489 1.00 50.26 102 ASN A C 1
ATOM 750 O O . ASN A 1 107 ? 34.526 86.303 47.292 1.00 47.68 102 ASN A O 1
ATOM 755 N N . ASN A 1 108 ? 32.759 87.447 46.512 1.00 47.59 103 ASN A N 1
ATOM 756 C CA . ASN A 1 108 ? 32.959 86.982 45.145 1.00 48.76 103 ASN A CA 1
ATOM 757 C C . ASN A 1 108 ? 33.680 88.020 44.293 1.00 55.43 103 ASN A C 1
ATOM 758 O O . ASN A 1 108 ? 33.289 89.186 44.250 1.00 66.72 103 ASN A O 1
ATOM 763 N N . VAL A 1 109 ? 34.736 87.581 43.614 1.00 54.96 104 VAL A N 1
ATOM 764 C CA . VAL A 1 109 ? 35.516 88.454 42.743 1.00 51.38 104 VAL A CA 1
ATOM 765 C C . VAL A 1 109 ? 35.713 87.830 41.367 1.00 62.06 104 VAL A C 1
ATOM 766 O O . VAL A 1 109 ? 36.179 86.697 41.250 1.00 62.16 104 VAL A O 1
ATOM 770 N N . ILE A 1 110 ? 35.353 88.576 40.327 1.00 76.26 105 ILE A N 1
ATOM 771 C CA . ILE A 1 110 ? 35.520 88.115 38.955 1.00 72.76 105 ILE A CA 1
ATOM 772 C C . ILE A 1 110 ? 36.675 88.847 38.280 1.00 74.20 105 ILE A C 1
ATOM 773 O O . ILE A 1 110 ? 36.689 90.077 38.213 1.00 76.51 105 ILE A O 1
ATOM 778 N N . LEU A 1 111 ? 37.638 88.083 37.777 1.00 74.36 106 LEU A N 1
ATOM 779 C CA . LEU A 1 111 ? 38.825 88.658 37.156 1.00 77.44 106 LEU A CA 1
ATOM 780 C C . LEU A 1 111 ? 38.776 88.559 35.637 1.00 87.06 106 LEU A C 1
ATOM 781 O O . LEU A 1 111 ? 38.650 87.467 35.076 1.00 91.15 106 LEU A O 1
ATOM 786 N N . ALA A 1 112 ? 38.873 89.709 34.978 1.00 83.82 107 ALA A N 1
ATOM 787 C CA . ALA A 1 112 ? 39.020 89.753 33.530 1.00 85.16 107 ALA A CA 1
ATOM 788 C C . ALA A 1 112 ? 40.484 89.550 33.162 1.00 85.42 107 ALA A C 1
ATOM 789 O O . ALA A 1 112 ? 41.344 89.488 34.040 1.00 86.96 107 ALA A O 1
ATOM 791 N N . SER A 1 113 ? 40.761 89.445 31.866 1.00 88.83 108 SER A N 1
ATOM 792 C CA . SER A 1 113 ? 42.112 89.173 31.383 1.00 94.57 108 SER A CA 1
ATOM 793 C C . SER A 1 113 ? 43.114 90.238 31.827 1.00 94.71 108 SER A C 1
ATOM 794 O O . SER A 1 113 ? 42.818 91.434 31.785 1.00 88.65 108 SER A O 1
ATOM 797 N N . THR A 1 114 ? 44.282 89.781 32.280 1.00 98.55 109 THR A N 1
ATOM 798 C CA . THR A 1 114 ? 45.403 90.632 32.709 1.00 105.31 109 THR A CA 1
ATOM 799 C C . THR A 1 114 ? 45.106 91.394 34.003 1.00 97.93 109 THR A C 1
ATOM 800 O O . THR A 1 114 ? 45.953 92.133 34.504 1.00 105.25 109 THR A O 1
ATOM 804 N N . HIS A 1 115 ? 43.905 91.209 34.543 1.00 90.62 110 HIS A N 1
ATOM 805 C CA . HIS A 1 115 ? 43.501 91.895 35.763 1.00 88.13 110 HIS A CA 1
ATOM 806 C C . HIS A 1 115 ? 43.894 91.111 37.011 1.00 90.58 110 HIS A C 1
ATOM 807 O O . HIS A 1 115 ? 44.040 89.889 36.971 1.00 85.22 110 HIS A O 1
ATOM 814 N N . SER A 1 116 ? 44.061 91.824 38.121 1.00 112.61 111 SER A N 1
ATOM 815 C CA . SER A 1 116 ? 44.542 91.209 39.352 1.00 113.09 111 SER A CA 1
ATOM 816 C C . SER A 1 116 ? 43.718 91.588 40.579 1.00 107.67 111 SER A C 1
ATOM 817 O O . SER A 1 116 ? 42.995 92.579 40.582 1.00 112.24 111 SER A O 1
ATOM 820 N N . THR A 1 117 ? 43.843 90.776 41.621 1.00 97.03 112 THR A N 1
ATOM 821 C CA . THR A 1 117 ? 43.324 91.098 42.940 1.00 79.33 112 THR A CA 1
ATOM 822 C C . THR A 1 117 ? 44.382 90.660 43.941 1.00 77.32 112 THR A C 1
ATOM 823 O O . THR A 1 117 ? 45.405 90.102 43.551 1.00 78.35 112 THR A O 1
ATOM 827 N N . GLY A 1 118 ? 44.155 90.909 45.224 1.00 74.33 113 GLY A N 1
ATOM 828 C CA . GLY A 1 118 ? 45.150 90.546 46.213 1.00 79.26 113 GLY A CA 1
ATOM 829 C C . GLY A 1 118 ? 44.640 90.503 47.634 1.00 73.89 113 GLY A C 1
ATOM 830 O O . GLY A 1 118 ? 43.581 91.047 47.947 1.00 69.96 113 GLY A O 1
ATOM 839 N N . SER A 1 120 ? 46.346 90.889 51.621 1.00 71.22 115 SER A N 1
ATOM 840 C CA . SER A 1 120 ? 47.375 90.987 52.641 1.00 80.70 115 SER A CA 1
ATOM 841 C C . SER A 1 120 ? 46.820 90.421 53.938 1.00 76.36 115 SER A C 1
ATOM 842 O O . SER A 1 120 ? 45.609 90.414 54.155 1.00 72.52 115 SER A O 1
ATOM 845 N N . LEU A 1 121 ? 47.711 89.944 54.796 1.00 78.20 116 LEU A N 1
ATOM 846 C CA . LEU A 1 121 ? 47.313 89.286 56.031 1.00 76.85 116 LEU A CA 1
ATOM 847 C C . LEU A 1 121 ? 46.653 90.250 57.018 1.00 84.93 116 LEU A C 1
ATOM 848 O O . LEU A 1 121 ? 45.714 89.882 57.728 1.00 87.53 116 LEU A O 1
ATOM 853 N N . SER A 1 122 ? 47.148 91.483 57.055 1.00 83.28 117 SER A N 1
ATOM 854 C CA . SER A 1 122 ? 46.607 92.507 57.943 1.00 81.36 117 SER A CA 1
ATOM 855 C C . SER A 1 122 ? 45.161 92.842 57.587 1.00 70.07 117 SER A C 1
ATOM 856 O O . SER A 1 122 ? 44.271 92.809 58.441 1.00 71.72 117 SER A O 1
ATOM 859 N N . ALA A 1 123 ? 44.929 93.159 56.317 1.00 57.94 118 ALA A N 1
ATOM 860 C CA . ALA A 1 123 ? 43.591 93.499 55.854 1.00 62.60 118 ALA A CA 1
ATOM 861 C C . ALA A 1 123 ? 42.680 92.278 55.935 1.00 61.04 118 ALA A C 1
ATOM 862 O O . ALA A 1 123 ? 41.464 92.409 56.081 1.00 64.20 118 ALA A O 1
ATOM 864 N N . LEU A 1 124 ? 43.275 91.092 55.844 1.00 63.83 119 LEU A N 1
ATOM 865 C CA . LEU A 1 124 ? 42.540 89.854 56.069 1.00 57.61 119 LEU A CA 1
ATOM 866 C C . LEU A 1 124 ? 42.053 89.825 57.511 1.00 59.58 119 LEU A C 1
ATOM 867 O O . LEU A 1 124 ? 40.930 89.406 57.788 1.00 55.88 119 LEU A O 1
ATOM 872 N N . ASP A 1 125 ? 42.910 90.267 58.427 1.00 60.16 120 ASP A N 1
ATOM 873 C CA . ASP A 1 125 ? 42.545 90.331 59.835 1.00 58.80 120 ASP A CA 1
ATOM 874 C C . ASP A 1 125 ? 41.432 91.355 60.045 1.00 62.15 120 ASP A C 1
ATOM 875 O O . ASP A 1 125 ? 40.530 91.141 60.855 1.00 64.78 120 ASP A O 1
ATOM 880 N N . ASP A 1 126 ? 41.495 92.463 59.310 1.00 62.95 121 ASP A N 1
ATOM 881 C CA . ASP A 1 126 ? 40.450 93.484 59.382 1.00 68.37 121 ASP A CA 1
ATOM 882 C C . ASP A 1 126 ? 39.098 92.950 58.906 1.00 67.09 121 ASP A C 1
ATOM 883 O O . ASP A 1 126 ? 38.070 93.183 59.545 1.00 72.51 121 ASP A O 1
ATOM 888 N N . ILE A 1 127 ? 39.106 92.237 57.782 1.00 63.07 122 ILE A N 1
ATOM 889 C CA . ILE A 1 127 ? 37.895 91.611 57.255 1.00 58.00 122 ILE A CA 1
ATOM 890 C C . ILE A 1 127 ? 37.355 90.591 58.252 1.00 54.01 122 ILE A C 1
ATOM 891 O O . ILE A 1 127 ? 36.146 90.498 58.481 1.00 52.06 122 ILE A O 1
ATOM 896 N N . LYS A 1 128 ? 38.272 89.834 58.845 1.00 52.83 123 LYS A N 1
ATOM 897 C CA . LYS A 1 128 ? 37.936 88.808 59.823 1.00 54.98 123 LYS A CA 1
ATOM 898 C C . LYS A 1 128 ? 37.231 89.404 61.039 1.00 54.22 123 LYS A C 1
ATOM 899 O O . LYS A 1 128 ? 36.201 88.894 61.481 1.00 43.92 123 LYS A O 1
ATOM 905 N N . ARG A 1 129 ? 37.794 90.485 61.575 1.00 68.21 124 ARG A N 1
ATOM 906 C CA . ARG A 1 129 ? 37.220 91.151 62.740 1.00 74.15 124 ARG A CA 1
ATOM 907 C C . ARG A 1 129 ? 35.889 91.818 62.410 1.00 75.89 124 ARG A C 1
ATOM 908 O O . ARG A 1 129 ? 34.949 91.773 63.204 1.00 79.75 124 ARG A O 1
ATOM 916 N N . ALA A 1 130 ? 35.819 92.444 61.239 1.00 65.55 125 ALA A N 1
ATOM 917 C CA . ALA A 1 130 ? 34.602 93.119 60.802 1.00 55.19 125 ALA A CA 1
ATOM 918 C C . ALA A 1 130 ? 33.457 92.130 60.613 1.00 55.04 125 ALA A C 1
ATOM 919 O O . ALA A 1 130 ? 32.302 92.441 60.901 1.00 52.19 125 ALA A O 1
ATOM 921 N N . GLY A 1 131 ? 33.786 90.939 60.124 1.00 58.05 126 GLY A N 1
ATOM 922 C CA . GLY A 1 131 ? 32.791 89.909 59.889 1.00 54.94 126 GLY A CA 1
ATOM 923 C C . GLY A 1 131 ? 32.283 89.253 61.159 1.00 54.51 126 GLY A C 1
ATOM 924 O O . GLY A 1 131 ? 31.222 88.628 61.159 1.00 57.26 126 GLY A O 1
ATOM 925 N N . GLY A 1 132 ? 33.039 89.390 62.244 1.00 54.35 127 GLY A N 1
ATOM 926 C CA . GLY A 1 132 ? 32.697 88.732 63.493 1.00 49.90 127 GLY A CA 1
ATOM 927 C C . GLY A 1 132 ? 33.188 87.298 63.493 1.00 54.06 127 GLY A C 1
ATOM 928 O O . GLY A 1 132 ? 32.710 86.459 64.257 1.00 52.27 127 GLY A O 1
ATOM 929 N N . VAL A 1 133 ? 34.154 87.026 62.623 1.00 38.63 128 VAL A N 1
ATOM 930 C CA . VAL A 1 133 ? 34.700 85.688 62.446 1.00 37.28 128 VAL A CA 1
ATOM 931 C C . VAL A 1 133 ? 35.585 85.277 63.625 1.00 38.69 128 VAL A C 1
ATOM 932 O O . VAL A 1 133 ? 36.327 86.094 64.168 1.00 40.48 128 VAL A O 1
ATOM 936 N N . ASP A 1 134 ? 35.497 84.006 64.012 1.00 38.41 129 ASP A N 1
ATOM 937 C CA . ASP A 1 134 ? 36.279 83.460 65.120 1.00 39.93 129 ASP A CA 1
ATOM 938 C C . ASP A 1 134 ? 37.779 83.572 64.847 1.00 42.11 129 ASP A C 1
ATOM 939 O O . ASP A 1 134 ? 38.272 83.083 63.832 1.00 45.55 129 ASP A O 1
ATOM 944 N N . THR A 1 135 ? 38.494 84.219 65.754 1.00 48.76 130 THR A N 1
ATOM 945 C CA . THR A 1 135 ? 39.927 84.442 65.637 1.00 50.19 130 THR A CA 1
ATOM 946 C C . THR A 1 135 ? 40.814 83.392 66.270 1.00 46.89 130 THR A C 1
ATOM 947 O O . THR A 1 135 ? 42.008 83.477 66.171 1.00 49.42 130 THR A O 1
ATOM 951 N N . ARG A 1 136 ? 40.229 82.401 66.915 1.00 51.45 131 ARG A N 1
ATOM 952 C CA . ARG A 1 136 ? 41.015 81.360 67.528 1.00 54.90 131 ARG A CA 1
ATOM 953 C C . ARG A 1 136 ? 41.669 80.583 66.423 1.00 63.10 131 ARG A C 1
ATOM 954 O O . ARG A 1 136 ? 41.102 80.406 65.376 1.00 66.44 131 ARG A O 1
ATOM 962 N N . PRO A 1 137 ? 42.941 80.126 66.691 1.00 70.72 132 PRO A N 1
ATOM 963 C CA . PRO A 1 137 ? 43.610 79.439 65.581 1.00 67.85 132 PRO A CA 1
ATOM 964 C C . PRO A 1 137 ? 42.975 78.234 64.941 1.00 63.32 132 PRO A C 1
ATOM 965 O O . PRO A 1 137 ? 42.526 77.356 65.619 1.00 61.06 132 PRO A O 1
ATOM 969 N N . LEU A 1 138 ? 42.995 78.210 63.620 1.00 59.79 133 LEU A N 1
ATOM 970 C CA . LEU A 1 138 ? 42.484 77.095 62.822 1.00 59.39 133 LEU A CA 1
ATOM 971 C C . LEU A 1 138 ? 40.994 76.826 63.030 1.00 49.93 133 LEU A C 1
ATOM 972 O O . LEU A 1 138 ? 40.512 75.726 62.759 1.00 41.93 133 LEU A O 1
ATOM 977 N N . ARG A 1 139 ? 40.268 77.833 63.505 1.00 40.88 134 ARG A N 1
ATOM 978 C CA . ARG A 1 139 ? 38.831 77.702 63.714 1.00 45.06 134 ARG A CA 1
ATOM 979 C C . ARG A 1 139 ? 38.080 78.236 62.500 1.00 46.52 134 ARG A C 1
ATOM 980 O O . ARG A 1 139 ? 36.977 77.788 62.187 1.00 46.63 134 ARG A O 1
ATOM 988 N N . ALA A 1 140 ? 38.696 79.196 61.819 1.00 50.09 135 ALA A N 1
ATOM 989 C CA . ALA A 1 140 ? 38.113 79.790 60.625 1.00 42.55 135 ALA A CA 1
ATOM 990 C C . ALA A 1 140 ? 39.199 80.388 59.738 1.00 39.80 135 ALA A C 1
ATOM 991 O O . ALA A 1 140 ? 39.747 81.448 60.039 1.00 44.50 135 ALA A O 1
ATOM 1009 N N . SER A 1 143 ? 39.943 80.909 52.679 1.00 67.03 138 SER A N 1
ATOM 1010 C CA . SER A 1 143 ? 40.501 80.242 51.515 1.00 71.00 138 SER A CA 1
ATOM 1011 C C . SER A 1 143 ? 39.900 80.834 50.248 1.00 72.08 138 SER A C 1
ATOM 1012 O O . SER A 1 143 ? 38.907 81.563 50.303 1.00 87.06 138 SER A O 1
ATOM 1015 N N . VAL A 1 144 ? 40.499 80.514 49.107 1.00 55.18 139 VAL A N 1
ATOM 1016 C CA . VAL A 1 144 ? 40.021 81.030 47.833 1.00 55.04 139 VAL A CA 1
ATOM 1017 C C . VAL A 1 144 ? 39.501 79.916 46.938 1.00 55.63 139 VAL A C 1
ATOM 1018 O O . VAL A 1 144 ? 40.273 79.100 46.432 1.00 63.01 139 VAL A O 1
ATOM 1022 N N . SER A 1 145 ? 38.188 79.889 46.744 1.00 50.09 140 SER A N 1
ATOM 1023 C CA . SER A 1 145 ? 37.590 78.987 45.777 1.00 40.17 140 SER A CA 1
ATOM 1024 C C . SER A 1 145 ? 37.841 79.556 44.391 1.00 47.29 140 SER A C 1
ATOM 1025 O O . SER A 1 145 ? 37.389 80.656 44.066 1.00 49.46 140 SER A O 1
ATOM 1028 N N . CYS A 1 146 ? 38.570 78.799 43.579 1.00 50.61 141 CYS A N 1
ATOM 1029 C CA . CYS A 1 146 ? 39.030 79.277 42.284 1.00 59.41 141 CYS A CA 1
ATOM 1030 C C . CYS A 1 146 ? 38.525 78.404 41.145 1.00 62.69 141 CYS A C 1
ATOM 1031 O O . CYS A 1 146 ? 38.903 77.234 41.020 1.00 59.79 141 CYS A O 1
ATOM 1034 N N . PHE A 1 147 ? 37.658 78.986 40.323 1.00 64.29 142 PHE A N 1
ATOM 1035 C CA . PHE A 1 147 ? 37.174 78.332 39.117 1.00 64.38 142 PHE A CA 1
ATOM 1036 C C . PHE A 1 147 ? 37.716 79.069 37.900 1.00 64.65 142 PHE A C 1
ATOM 1037 O O . PHE A 1 147 ? 37.307 80.196 37.622 1.00 66.80 142 PHE A O 1
ATOM 1045 N N . VAL A 1 148 ? 38.628 78.436 37.172 1.00 66.47 143 VAL A N 1
ATOM 1046 C CA . VAL A 1 148 ? 39.224 79.082 36.011 1.00 77.52 143 VAL A CA 1
ATOM 1047 C C . VAL A 1 148 ? 38.340 78.832 34.801 1.00 85.55 143 VAL A C 1
ATOM 1048 O O . VAL A 1 148 ? 38.176 77.691 34.370 1.00 91.70 143 VAL A O 1
ATOM 1052 N N . ARG A 1 149 ? 37.782 79.903 34.243 1.00 91.14 144 ARG A N 1
ATOM 1053 C CA . ARG A 1 149 ? 36.855 79.776 33.125 1.00 90.67 144 ARG A CA 1
ATOM 1054 C C . ARG A 1 149 ? 37.092 80.886 32.110 1.00 88.38 144 ARG A C 1
ATOM 1055 O O . ARG A 1 149 ? 36.347 81.865 32.086 1.00 94.31 144 ARG A O 1
ATOM 1071 N N . PRO A 1 151 ? 37.301 83.575 29.224 1.00 91.50 146 PRO A N 1
ATOM 1072 C CA . PRO A 1 151 ? 38.300 84.613 29.520 1.00 97.19 146 PRO A CA 1
ATOM 1073 C C . PRO A 1 151 ? 38.331 85.104 30.971 1.00 92.93 146 PRO A C 1
ATOM 1074 O O . PRO A 1 151 ? 39.042 86.065 31.258 1.00 86.67 146 PRO A O 1
ATOM 1078 N N . ARG A 1 152 ? 37.581 84.464 31.863 1.00 85.65 147 ARG A N 1
ATOM 1079 C CA . ARG A 1 152 ? 37.448 84.953 33.231 1.00 75.54 147 ARG A CA 1
ATOM 1080 C C . ARG A 1 152 ? 38.027 84.008 34.281 1.00 81.91 147 ARG A C 1
ATOM 1081 O O . ARG A 1 152 ? 38.122 82.798 34.071 1.00 78.41 147 ARG A O 1
ATOM 1089 N N . VAL A 1 153 ? 38.416 84.580 35.416 1.00 88.70 148 VAL A N 1
ATOM 1090 C CA . VAL A 1 153 ? 38.823 83.791 36.571 1.00 65.26 148 VAL A CA 1
ATOM 1091 C C . VAL A 1 153 ? 37.870 84.071 37.725 1.00 60.33 148 VAL A C 1
ATOM 1092 O O . VAL A 1 153 ? 37.738 85.213 38.164 1.00 59.36 148 VAL A O 1
ATOM 1096 N N . GLN A 1 154 ? 37.210 83.027 38.216 1.00 60.74 149 GLN A N 1
ATOM 1097 C CA . GLN A 1 154 ? 36.222 83.185 39.277 1.00 60.25 149 GLN A CA 1
ATOM 1098 C C . GLN A 1 154 ? 36.827 82.898 40.647 1.00 66.70 149 GLN A C 1
ATOM 1099 O O . GLN A 1 154 ? 37.380 81.822 40.881 1.00 75.36 149 GLN A O 1
ATOM 1105 N N . LEU A 1 155 ? 36.716 83.868 41.549 1.00 57.91 150 LEU A N 1
ATOM 1106 C CA . LEU A 1 155 ? 37.245 83.727 42.901 1.00 48.18 150 LEU A CA 1
ATOM 1107 C C . LEU A 1 155 ? 36.163 83.915 43.954 1.00 56.05 150 LEU A C 1
ATOM 1108 O O . LEU A 1 155 ? 35.255 84.731 43.788 1.00 58.41 150 LEU A O 1
ATOM 1113 N N . SER A 1 156 ? 36.269 83.160 45.041 1.00 59.89 151 SER A N 1
ATOM 1114 C CA . SER A 1 156 ? 35.390 83.349 46.186 1.00 52.86 151 SER A CA 1
ATOM 1115 C C . SER A 1 156 ? 36.187 83.189 47.477 1.00 53.11 151 SER A C 1
ATOM 1116 O O . SER A 1 156 ? 36.653 82.097 47.796 1.00 47.71 151 SER A O 1
ATOM 1119 N N . PHE A 1 157 ? 36.333 84.278 48.225 1.00 54.48 152 PHE A N 1
ATOM 1120 C CA . PHE A 1 157 ? 37.141 84.259 49.439 1.00 49.98 152 PHE A CA 1
ATOM 1121 C C . PHE A 1 157 ? 36.309 83.823 50.641 1.00 47.90 152 PHE A C 1
ATOM 1122 O O . PHE A 1 157 ? 35.795 84.653 51.389 1.00 52.76 152 PHE A O 1
ATOM 1130 N N . ARG A 1 158 ? 36.204 82.514 50.838 1.00 42.64 153 ARG A N 1
ATOM 1131 C CA . ARG A 1 158 ? 35.302 81.967 51.845 1.00 43.60 153 ARG A CA 1
ATOM 1132 C C . ARG A 1 158 ? 36.043 81.499 53.091 1.00 40.63 153 ARG A C 1
ATOM 1133 O O . ARG A 1 158 ? 37.084 80.855 52.996 1.00 45.22 153 ARG A O 1
ATOM 1141 N N . PHE A 1 159 ? 35.491 81.811 54.259 1.00 36.84 154 PHE A N 1
ATOM 1142 C CA . PHE A 1 159 ? 36.040 81.309 55.513 1.00 36.55 154 PHE A CA 1
ATOM 1143 C C . PHE A 1 159 ? 35.635 79.853 55.716 1.00 32.79 154 PHE A C 1
ATOM 1144 O O . PHE A 1 159 ? 34.453 79.514 55.671 1.00 41.16 154 PHE A O 1
ATOM 1160 N N . GLY A 1 161 ? 35.833 76.217 58.014 1.00 46.13 156 GLY A N 1
ATOM 1161 C CA . GLY A 1 161 ? 36.019 75.676 59.346 1.00 41.62 156 GLY A CA 1
ATOM 1162 C C . GLY A 1 161 ? 36.430 74.217 59.314 1.00 53.90 156 GLY A C 1
ATOM 1163 O O . GLY A 1 161 ? 36.228 73.535 58.309 1.00 54.92 156 GLY A O 1
ATOM 1164 N N . PRO A 1 162 ? 37.015 73.730 60.418 1.00 60.15 157 PRO A N 1
ATOM 1165 C CA . PRO A 1 162 ? 37.465 72.339 60.529 1.00 55.69 157 PRO A CA 1
ATOM 1166 C C . PRO A 1 162 ? 36.295 71.360 60.545 1.00 53.78 157 PRO A C 1
ATOM 1167 O O . PRO A 1 162 ? 35.200 71.720 60.977 1.00 50.10 157 PRO A O 1
ATOM 1171 N N . ASP A 1 163 ? 36.529 70.141 60.073 1.00 73.76 158 ASP A N 1
ATOM 1172 C CA . ASP A 1 163 ? 35.498 69.112 60.072 1.00 82.51 158 ASP A CA 1
ATOM 1173 C C . ASP A 1 163 ? 35.150 68.711 61.501 1.00 87.66 158 ASP A C 1
ATOM 1174 O O . ASP A 1 163 ? 33.978 68.634 61.867 1.00 86.95 158 ASP A O 1
ATOM 1179 N N . ASP A 1 164 ? 36.180 68.457 62.301 1.00 95.85 159 ASP A N 1
ATOM 1180 C CA . ASP A 1 164 ? 36.005 68.172 63.721 1.00 95.12 159 ASP A CA 1
ATOM 1181 C C . ASP A 1 164 ? 36.905 69.077 64.558 1.00 79.47 159 ASP A C 1
ATOM 1182 O O . ASP A 1 164 ? 38.129 68.942 64.544 1.00 80.08 159 ASP A O 1
ATOM 1187 N N . ALA A 1 165 ? 36.286 70.008 65.276 1.00 87.56 160 ALA A N 1
ATOM 1188 C CA . ALA A 1 165 ? 37.015 71.020 66.035 1.00 82.64 160 ALA A CA 1
ATOM 1189 C C . ALA A 1 165 ? 37.822 70.420 67.183 1.00 94.14 160 ALA A C 1
ATOM 1190 O O . ALA A 1 165 ? 38.896 70.919 67.520 1.00 93.19 160 ALA A O 1
ATOM 1192 N N . SER A 1 166 ? 37.266 69.373 67.738 1.00 103.31 161 SER A N 1
ATOM 1193 C CA . SER A 1 166 ? 37.843 68.671 68.843 1.00 110.79 161 SER A CA 1
ATOM 1194 C C . SER A 1 166 ? 39.196 68.170 68.445 1.00 108.69 161 SER A C 1
ATOM 1195 O O . SER A 1 166 ? 40.155 68.296 69.173 1.00 116.19 161 SER A O 1
ATOM 1198 N N . GLN A 1 167 ? 39.271 67.601 67.267 1.00 95.06 162 GLN A N 1
ATOM 1199 C CA . GLN A 1 167 ? 40.514 67.084 66.785 1.00 88.96 162 GLN A CA 1
ATOM 1200 C C . GLN A 1 167 ? 41.488 68.224 66.652 1.00 84.06 162 GLN A C 1
ATOM 1201 O O . GLN A 1 167 ? 42.653 68.078 66.930 1.00 89.92 162 GLN A O 1
ATOM 1207 N N . THR A 1 168 ? 41.008 69.368 66.210 1.00 78.13 163 THR A N 1
ATOM 1208 C CA . THR A 1 168 ? 41.879 70.509 66.039 1.00 77.75 163 THR A CA 1
ATOM 1209 C C . THR A 1 168 ? 42.464 70.982 67.349 1.00 83.73 163 THR A C 1
ATOM 1210 O O . THR A 1 168 ? 43.627 71.324 67.427 1.00 86.32 163 THR A O 1
ATOM 1214 N N . GLN A 1 169 ? 41.649 71.019 68.384 1.00 87.05 164 GLN A N 1
ATOM 1215 C CA . GLN A 1 169 ? 42.131 71.451 69.672 1.00 91.15 164 GLN A CA 1
ATOM 1216 C C . GLN A 1 169 ? 43.150 70.487 70.210 1.00 97.46 164 GLN A C 1
ATOM 1217 O O . GLN A 1 169 ? 44.133 70.896 70.782 1.00 103.33 164 GLN A O 1
ATOM 1223 N N . ARG A 1 170 ? 42.926 69.202 70.015 1.00 98.15 165 ARG A N 1
ATOM 1224 C CA . ARG A 1 170 ? 43.858 68.223 70.520 1.00 98.83 165 ARG A CA 1
ATOM 1225 C C . ARG A 1 170 ? 45.180 68.477 69.881 1.00 92.62 165 ARG A C 1
ATOM 1226 O O . ARG A 1 170 ? 46.213 68.419 70.511 1.00 96.30 165 ARG A O 1
ATOM 1234 N N . LEU A 1 171 ? 45.144 68.749 68.598 1.00 85.91 166 LEU A N 1
ATOM 1235 C CA . LEU A 1 171 ? 46.353 68.995 67.872 1.00 81.10 166 LEU A CA 1
ATOM 1236 C C . LEU A 1 171 ? 47.015 70.240 68.376 1.00 83.07 166 LEU A C 1
ATOM 1237 O O . LEU A 1 171 ? 48.221 70.296 68.502 1.00 87.06 166 LEU A O 1
ATOM 1242 N N . LEU A 1 172 ? 46.223 71.253 68.661 1.00 76.13 167 LEU A N 1
ATOM 1243 C CA . LEU A 1 172 ? 46.784 72.486 69.166 1.00 74.45 167 LEU A CA 1
ATOM 1244 C C . LEU A 1 172 ? 47.433 72.262 70.508 1.00 80.78 167 LEU A C 1
ATOM 1245 O O . LEU A 1 172 ? 48.446 72.841 70.809 1.00 80.24 167 LEU A O 1
ATOM 1250 N N . ASP A 1 173 ? 46.820 71.430 71.329 1.00 92.99 168 ASP A N 1
ATOM 1251 C CA . ASP A 1 173 ? 47.351 71.153 72.643 1.00 94.14 168 ASP A CA 1
ATOM 1252 C C . ASP A 1 173 ? 48.693 70.487 72.558 1.00 96.17 168 ASP A C 1
ATOM 1253 O O . ASP A 1 173 ? 49.608 70.837 73.274 1.00 98.21 168 ASP A O 1
ATOM 1258 N N . ARG A 1 174 ? 48.816 69.531 71.664 1.00 95.97 169 ARG A N 1
ATOM 1259 C CA . ARG A 1 174 ? 50.063 68.848 71.509 1.00 98.39 169 ARG A CA 1
ATOM 1260 C C . ARG A 1 174 ? 51.103 69.858 71.135 1.00 96.01 169 ARG A C 1
ATOM 1261 O O . ARG A 1 174 ? 52.158 69.912 71.708 1.00 96.46 169 ARG A O 1
ATOM 1269 N N . ALA A 1 175 ? 50.790 70.666 70.146 1.00 96.33 170 ALA A N 1
ATOM 1270 C CA . ALA A 1 175 ? 51.709 71.679 69.651 1.00 87.94 170 ALA A CA 1
ATOM 1271 C C . ALA A 1 175 ? 52.212 72.570 70.784 1.00 83.92 170 ALA A C 1
ATOM 1272 O O . ALA A 1 175 ? 53.384 72.947 70.816 1.00 82.72 170 ALA A O 1
ATOM 1274 N N . GLU A 1 176 ? 51.318 72.899 71.712 1.00 84.50 171 GLU A N 1
ATOM 1275 C CA . GLU A 1 176 ? 51.662 73.741 72.854 1.00 86.43 171 GLU A CA 1
ATOM 1276 C C . GLU A 1 176 ? 52.634 73.029 73.786 1.00 94.35 171 GLU A C 1
ATOM 1277 O O . GLU A 1 176 ? 53.531 73.654 74.353 1.00 93.83 171 GLU A O 1
ATOM 1283 N N . LEU A 1 177 ? 52.445 71.723 73.948 1.00 103.67 172 LEU A N 1
ATOM 1284 C CA . LEU A 1 177 ? 53.330 70.929 74.796 1.00 105.81 172 LEU A CA 1
ATOM 1285 C C . LEU A 1 177 ? 54.769 70.916 74.279 1.00 109.06 172 LEU A C 1
ATOM 1286 O O . LEU A 1 177 ? 55.714 70.844 75.065 1.00 111.89 172 LEU A O 1
ATOM 1291 N N . ARG A 1 178 ? 54.930 70.979 72.960 1.00 111.35 173 ARG A N 1
ATOM 1292 C CA . ARG A 1 178 ? 56.256 70.972 72.344 1.00 118.31 173 ARG A CA 1
ATOM 1293 C C . ARG A 1 178 ? 57.114 72.168 72.760 1.00 122.74 173 ARG A C 1
ATOM 1294 O O . ARG A 1 178 ? 58.339 72.130 72.646 1.00 133.01 173 ARG A O 1
ATOM 1302 N N . GLN A 1 179 ? 56.470 73.224 73.244 1.00 120.42 174 GLN A N 1
ATOM 1303 C CA . GLN A 1 179 ? 57.183 74.429 73.652 1.00 118.85 174 GLN A CA 1
ATOM 1304 C C . GLN A 1 179 ? 57.004 74.703 75.142 1.00 123.19 174 GLN A C 1
ATOM 1305 O O . GLN A 1 179 ? 57.961 74.636 75.914 1.00 127.89 174 GLN A O 1
ATOM 1311 N N . THR B 2 6 ? 57.297 93.297 71.092 1.00 83.12 19 THR B N 1
ATOM 1312 C CA . THR B 2 6 ? 56.036 93.570 70.414 1.00 90.61 19 THR B CA 1
ATOM 1313 C C . THR B 2 6 ? 54.933 93.856 71.433 1.00 94.09 19 THR B C 1
ATOM 1314 O O . THR B 2 6 ? 54.805 93.145 72.430 1.00 93.07 19 THR B O 1
ATOM 1318 N N . LEU B 2 7 ? 54.144 94.898 71.177 1.00 104.52 20 LEU B N 1
ATOM 1319 C CA . LEU B 2 7 ? 53.103 95.334 72.109 1.00 105.29 20 LEU B CA 1
ATOM 1320 C C . LEU B 2 7 ? 52.056 94.265 72.386 1.00 104.38 20 LEU B C 1
ATOM 1321 O O . LEU B 2 7 ? 51.642 94.074 73.528 1.00 109.29 20 LEU B O 1
ATOM 1326 N N . THR B 2 8 ? 51.624 93.574 71.340 1.00 104.97 21 THR B N 1
ATOM 1327 C CA . THR B 2 8 ? 50.562 92.595 71.487 1.00 118.66 21 THR B CA 1
ATOM 1328 C C . THR B 2 8 ? 51.039 91.234 71.020 1.00 126.54 21 THR B C 1
ATOM 1329 O O . THR B 2 8 ? 51.597 91.112 69.930 1.00 124.46 21 THR B O 1
ATOM 1333 N N . ARG B 2 9 ? 50.788 90.186 71.792 1.00 133.60 22 ARG B N 1
ATOM 1334 C CA . ARG B 2 9 ? 51.299 88.919 71.339 1.00 138.36 22 ARG B CA 1
ATOM 1335 C C . ARG B 2 9 ? 50.835 88.958 69.926 1.00 141.46 22 ARG B C 1
ATOM 1336 O O . ARG B 2 9 ? 49.658 89.112 69.631 1.00 141.19 22 ARG B O 1
ATOM 1344 N N . ALA B 2 10 ? 51.814 88.807 69.056 1.00 143.75 23 ALA B N 1
ATOM 1345 C CA . ALA B 2 10 ? 51.638 88.879 67.627 1.00 145.39 23 ALA B CA 1
ATOM 1346 C C . ALA B 2 10 ? 51.104 87.626 66.997 1.00 152.64 23 ALA B C 1
ATOM 1347 O O . ALA B 2 10 ? 51.038 86.562 67.613 1.00 146.53 23 ALA B O 1
ATOM 1349 N N . ALA B 2 11 ? 50.733 87.775 65.730 1.00 170.41 24 ALA B N 1
ATOM 1350 C CA . ALA B 2 11 ? 50.223 86.676 64.939 1.00 175.66 24 ALA B CA 1
ATOM 1351 C C . ALA B 2 11 ? 51.364 85.707 64.921 1.00 179.17 24 ALA B C 1
ATOM 1352 O O . ALA B 2 11 ? 52.517 86.094 64.918 1.00 185.46 24 ALA B O 1
ATOM 1354 N N . ARG B 2 12 ? 51.013 84.447 64.989 1.00 137.53 25 ARG B N 1
ATOM 1355 C CA . ARG B 2 12 ? 51.952 83.366 64.986 1.00 126.37 25 ARG B CA 1
ATOM 1356 C C . ARG B 2 12 ? 52.386 83.262 66.394 1.00 121.71 25 ARG B C 1
ATOM 1357 O O . ARG B 2 12 ? 52.978 82.258 66.774 1.00 121.34 25 ARG B O 1
ATOM 1365 N N . ASP B 2 13 ? 52.066 84.251 67.218 1.00 127.14 26 ASP B N 1
ATOM 1366 C CA . ASP B 2 13 ? 52.458 83.987 68.591 1.00 133.05 26 ASP B CA 1
ATOM 1367 C C . ASP B 2 13 ? 51.471 82.965 69.076 1.00 121.54 26 ASP B C 1
ATOM 1368 O O . ASP B 2 13 ? 51.808 82.015 69.753 1.00 121.45 26 ASP B O 1
ATOM 1373 N N . ARG B 2 14 ? 50.225 83.202 68.719 1.00 101.39 27 ARG B N 1
ATOM 1374 C CA . ARG B 2 14 ? 49.162 82.285 69.005 1.00 93.37 27 ARG B CA 1
ATOM 1375 C C . ARG B 2 14 ? 49.318 81.107 68.083 1.00 84.97 27 ARG B C 1
ATOM 1376 O O . ARG B 2 14 ? 49.001 79.995 68.437 1.00 83.66 27 ARG B O 1
ATOM 1384 N N . TYR B 2 15 ? 49.776 81.390 66.872 1.00 78.13 28 TYR B N 1
ATOM 1385 C CA . TYR B 2 15 ? 49.958 80.389 65.839 1.00 73.79 28 TYR B CA 1
ATOM 1386 C C . TYR B 2 15 ? 51.328 79.751 65.805 1.00 78.46 28 TYR B C 1
ATOM 1387 O O . TYR B 2 15 ? 51.562 78.875 65.009 1.00 85.02 28 TYR B O 1
ATOM 1396 N N . ALA B 2 16 ? 52.244 80.196 66.645 1.00 76.58 29 ALA B N 1
ATOM 1397 C CA . ALA B 2 16 ? 53.587 79.639 66.630 1.00 76.20 29 ALA B CA 1
ATOM 1398 C C . ALA B 2 16 ? 53.762 78.179 66.991 1.00 76.62 29 ALA B C 1
ATOM 1399 O O . ALA B 2 16 ? 54.500 77.493 66.319 1.00 87.62 29 ALA B O 1
ATOM 1401 N N . PRO B 2 17 ? 53.069 77.707 68.095 1.00 71.51 30 PRO B N 1
ATOM 1402 C CA . PRO B 2 17 ? 53.314 76.291 68.394 1.00 72.12 30 PRO B CA 1
ATOM 1403 C C . PRO B 2 17 ? 52.889 75.345 67.294 1.00 80.42 30 PRO B C 1
ATOM 1404 O O . PRO B 2 17 ? 53.688 74.540 66.888 1.00 92.51 30 PRO B O 1
ATOM 1408 N N . TYR B 2 18 ? 51.672 75.477 66.791 1.00 72.62 31 TYR B N 1
ATOM 1409 C CA . TYR B 2 18 ? 51.137 74.712 65.676 1.00 68.23 31 TYR B CA 1
ATOM 1410 C C . TYR B 2 18 ? 52.065 74.695 64.471 1.00 74.74 31 TYR B C 1
ATOM 1411 O O . TYR B 2 18 ? 52.209 73.665 63.832 1.00 81.08 31 TYR B O 1
ATOM 1420 N N . PHE B 2 19 ? 52.660 75.835 64.133 1.00 69.35 32 PHE B N 1
ATOM 1421 C CA . PHE B 2 19 ? 53.512 75.905 62.947 1.00 68.91 32 PHE B CA 1
ATOM 1422 C C . PHE B 2 19 ? 54.853 75.210 63.156 1.00 68.77 32 PHE B C 1
ATOM 1423 O O . PHE B 2 19 ? 55.391 74.594 62.230 1.00 68.48 32 PHE B O 1
ATOM 1431 N N . ALA B 2 20 ? 55.392 75.304 64.369 1.00 67.03 33 ALA B N 1
ATOM 1432 C CA . ALA B 2 20 ? 56.584 74.537 64.713 1.00 64.88 33 ALA B CA 1
ATOM 1433 C C . ALA B 2 20 ? 56.280 73.043 64.612 1.00 76.94 33 ALA B C 1
ATOM 1434 O O . ALA B 2 20 ? 57.048 72.270 64.030 1.00 85.44 33 ALA B O 1
ATOM 1436 N N . TYR B 2 21 ? 55.141 72.654 65.177 1.00 65.49 34 TYR B N 1
ATOM 1437 C CA . TYR B 2 21 ? 54.697 71.263 65.176 1.00 74.28 34 TYR B CA 1
ATOM 1438 C C . TYR B 2 21 ? 54.457 70.746 63.758 1.00 78.08 34 TYR B C 1
ATOM 1439 O O . TYR B 2 21 ? 54.694 69.575 63.464 1.00 77.99 34 TYR B O 1
ATOM 1448 N N . ALA B 2 22 ? 53.984 71.633 62.890 1.00 78.96 35 ALA B N 1
ATOM 1449 C CA . ALA B 2 22 ? 53.682 71.301 61.505 1.00 72.28 35 ALA B CA 1
ATOM 1450 C C . ALA B 2 22 ? 54.975 71.156 60.726 1.00 72.57 35 ALA B C 1
ATOM 1451 O O . ALA B 2 22 ? 55.080 70.324 59.824 1.00 79.68 35 ALA B O 1
ATOM 1453 N N . ALA B 2 23 ? 55.958 71.979 61.078 1.00 65.87 36 ALA B N 1
ATOM 1454 C CA . ALA B 2 23 ? 57.299 71.823 60.535 1.00 69.24 36 ALA B CA 1
ATOM 1455 C C . ALA B 2 23 ? 57.849 70.469 60.963 1.00 83.32 36 ALA B C 1
ATOM 1456 O O . ALA B 2 23 ? 58.569 69.812 60.212 1.00 74.66 36 ALA B O 1
ATOM 1458 N N . ALA B 2 24 ? 57.499 70.059 62.180 1.00 88.59 37 ALA B N 1
ATOM 1459 C CA . ALA B 2 24 ? 57.893 68.751 62.694 1.00 89.43 37 ALA B CA 1
ATOM 1460 C C . ALA B 2 24 ? 57.067 67.606 62.099 1.00 86.38 37 ALA B C 1
ATOM 1461 O O . ALA B 2 24 ? 57.614 66.566 61.733 1.00 91.31 37 ALA B O 1
ATOM 1463 N N . GLN B 2 25 ? 55.744 67.804 62.044 1.00 79.03 38 GLN B N 1
ATOM 1464 C CA . GLN B 2 25 ? 54.770 66.812 61.554 1.00 78.88 38 GLN B CA 1
ATOM 1465 C C . GLN B 2 25 ? 53.955 67.142 60.286 1.00 79.35 38 GLN B C 1
ATOM 1466 O O . GLN B 2 25 ? 52.963 67.817 60.281 1.00 70.14 38 GLN B O 1
ATOM 1472 N N . PRO B 2 26 ? 54.531 66.520 59.157 1.00 76.52 39 PRO B N 1
ATOM 1473 C CA . PRO B 2 26 ? 53.933 66.758 57.837 1.00 78.38 39 PRO B CA 1
ATOM 1474 C C . PRO B 2 26 ? 52.515 66.201 57.687 1.00 75.84 39 PRO B C 1
ATOM 1475 O O . PRO B 2 26 ? 51.633 66.899 57.182 1.00 77.90 39 PRO B O 1
ATOM 1479 N N . SER B 2 27 ? 52.313 64.964 58.104 1.00 69.99 40 SER B N 1
ATOM 1480 C CA . SER B 2 27 ? 51.030 64.307 57.984 1.00 70.45 40 SER B CA 1
ATOM 1481 C C . SER B 2 27 ? 49.933 65.040 58.701 1.00 78.11 40 SER B C 1
ATOM 1482 O O . SER B 2 27 ? 48.843 65.197 58.195 1.00 84.17 40 SER B O 1
ATOM 1485 N N . ASP B 2 28 ? 50.226 65.477 59.900 1.00 71.89 41 ASP B N 1
ATOM 1486 C CA . ASP B 2 28 ? 49.278 66.231 60.708 1.00 71.88 41 ASP B CA 1
ATOM 1487 C C . ASP B 2 28 ? 48.954 67.562 60.037 1.00 63.09 41 ASP B C 1
ATOM 1488 O O . ASP B 2 28 ? 47.826 68.048 60.115 1.00 59.96 41 ASP B O 1
ATOM 1493 N N . GLU B 2 29 ? 49.953 68.145 59.380 1.00 61.17 42 GLU B N 1
ATOM 1494 C CA . GLU B 2 29 ? 49.762 69.373 58.616 1.00 56.17 42 GLU B CA 1
ATOM 1495 C C . GLU B 2 29 ? 48.793 69.148 57.462 1.00 58.81 42 GLU B C 1
ATOM 1496 O O . GLU B 2 29 ? 47.876 69.940 57.245 1.00 63.99 42 GLU B O 1
ATOM 1502 N N . VAL B 2 30 ? 49.003 68.057 56.731 1.00 56.32 43 VAL B N 1
ATOM 1503 C CA . VAL B 2 30 ? 48.135 67.697 55.615 1.00 58.39 43 VAL B CA 1
ATOM 1504 C C . VAL B 2 30 ? 46.702 67.470 56.091 1.00 59.92 43 VAL B C 1
ATOM 1505 O O . VAL B 2 30 ? 45.747 67.977 55.494 1.00 59.88 43 VAL B O 1
ATOM 1509 N N . THR B 2 31 ? 46.565 66.710 57.174 1.00 67.87 44 THR B N 1
ATOM 1510 C CA . THR B 2 31 ? 45.260 66.428 57.760 1.00 65.88 44 THR B CA 1
ATOM 1511 C C . THR B 2 31 ? 44.563 67.721 58.173 1.00 65.84 44 THR B C 1
ATOM 1512 O O . THR B 2 31 ? 43.362 67.890 57.956 1.00 67.63 44 THR B O 1
ATOM 1516 N N . THR B 2 32 ? 45.331 68.635 58.759 1.00 66.28 45 THR B N 1
ATOM 1517 C CA . THR B 2 32 ? 44.796 69.911 59.220 1.00 64.48 45 THR B CA 1
ATOM 1518 C C . THR B 2 32 ? 44.309 70.772 58.060 1.00 61.22 45 THR B C 1
ATOM 1519 O O . THR B 2 32 ? 43.194 71.295 58.090 1.00 60.73 45 THR B O 1
ATOM 1523 N N . VAL B 2 33 ? 45.148 70.914 57.039 1.00 59.67 46 VAL B N 1
ATOM 1524 C CA . VAL B 2 33 ? 44.830 71.774 55.906 1.00 57.70 46 VAL B CA 1
ATOM 1525 C C . VAL B 2 33 ? 43.666 71.214 55.094 1.00 61.91 46 VAL B C 1
ATOM 1526 O O . VAL B 2 33 ? 42.802 71.962 54.632 1.00 67.78 46 VAL B O 1
ATOM 1530 N N . ARG B 2 34 ? 43.626 69.894 54.945 1.00 56.16 47 ARG B N 1
ATOM 1531 C CA . ARG B 2 34 ? 42.534 69.254 54.219 1.00 52.27 47 ARG B CA 1
ATOM 1532 C C . ARG B 2 34 ? 41.244 69.246 55.039 1.00 53.48 47 ARG B C 1
ATOM 1533 O O . ARG B 2 34 ? 40.148 69.210 54.483 1.00 56.00 47 ARG B O 1
ATOM 1541 N N . GLY B 2 35 ? 41.382 69.284 56.361 1.00 56.51 48 GLY B N 1
ATOM 1542 C CA . GLY B 2 35 ? 40.234 69.258 57.252 1.00 57.97 48 GLY B CA 1
ATOM 1543 C C . GLY B 2 35 ? 39.376 70.509 57.203 1.00 59.17 48 GLY B C 1
ATOM 1544 O O . GLY B 2 35 ? 38.218 70.493 57.621 1.00 53.16 48 GLY B O 1
ATOM 1545 N N . LEU B 2 36 ? 39.940 71.595 56.686 1.00 59.31 49 LEU B N 1
ATOM 1546 C CA . LEU B 2 36 ? 39.223 72.863 56.597 1.00 54.27 49 LEU B CA 1
ATOM 1547 C C . LEU B 2 36 ? 38.262 72.868 55.414 1.00 51.81 49 LEU B C 1
ATOM 1548 O O . LEU B 2 36 ? 38.431 73.642 54.473 1.00 51.83 49 LEU B O 1
ATOM 1553 N N . SER B 2 37 ? 37.253 72.004 55.467 1.00 47.90 50 SER B N 1
ATOM 1554 C CA . SER B 2 37 ? 36.341 71.832 54.342 1.00 46.75 50 SER B CA 1
ATOM 1555 C C . SER B 2 37 ? 34.908 72.251 54.666 1.00 53.53 50 SER B C 1
ATOM 1556 O O . SER B 2 37 ? 33.996 72.018 53.873 1.00 59.95 50 SER B O 1
ATOM 1559 N N . ASN B 2 38 ? 34.708 72.867 55.827 1.00 45.74 51 ASN B N 1
ATOM 1560 C CA . ASN B 2 38 ? 33.376 73.305 56.229 1.00 43.75 51 ASN B CA 1
ATOM 1561 C C . ASN B 2 38 ? 33.195 74.812 56.076 1.00 40.49 51 ASN B C 1
ATOM 1562 O O . ASN B 2 38 ? 33.758 75.590 56.846 1.00 57.40 51 ASN B O 1
ATOM 1567 N N . PRO B 2 39 ? 32.398 75.228 55.079 1.00 47.45 52 PRO B N 1
ATOM 1568 C CA . PRO B 2 39 ? 32.129 76.648 54.826 1.00 43.77 52 PRO B CA 1
ATOM 1569 C C . PRO B 2 39 ? 31.244 77.264 55.905 1.00 48.58 52 PRO B C 1
ATOM 1570 O O . PRO B 2 39 ? 30.187 76.719 56.224 1.00 49.71 52 PRO B O 1
ATOM 1574 N N . LEU B 2 40 ? 31.677 78.391 56.458 1.00 45.07 53 LEU B N 1
ATOM 1575 C CA . LEU B 2 40 ? 30.955 79.027 57.552 1.00 47.66 53 LEU B CA 1
ATOM 1576 C C . LEU B 2 40 ? 29.703 79.742 57.058 1.00 50.13 53 LEU B C 1
ATOM 1577 O O . LEU B 2 40 ? 28.679 79.763 57.741 1.00 56.20 53 LEU B O 1
ATOM 1582 N N . ILE B 2 41 ? 29.793 80.330 55.870 1.00 52.94 54 ILE B N 1
ATOM 1583 C CA . ILE B 2 41 ? 28.653 81.000 55.257 1.00 48.23 54 ILE B CA 1
ATOM 1584 C C . ILE B 2 41 ? 28.188 80.239 54.019 1.00 38.28 54 ILE B C 1
ATOM 1585 O O . ILE B 2 41 ? 28.890 80.191 53.010 1.00 44.68 54 ILE B O 1
ATOM 1590 N N . LYS B 2 42 ? 26.998 79.654 54.101 1.00 41.69 55 LYS B N 1
ATOM 1591 C CA . LYS B 2 42 ? 26.499 78.786 53.041 1.00 44.57 55 LYS B CA 1
ATOM 1592 C C . LYS B 2 42 ? 25.523 79.524 52.125 1.00 49.97 55 LYS B C 1
ATOM 1593 O O . LYS B 2 42 ? 25.386 79.187 50.947 1.00 65.16 55 LYS B O 1
ATOM 1599 N N . THR B 2 43 ? 24.860 80.541 52.668 1.00 43.57 56 THR B N 1
ATOM 1600 C CA . THR B 2 43 ? 24.013 81.431 51.877 1.00 49.13 56 THR B CA 1
ATOM 1601 C C . THR B 2 43 ? 24.213 82.877 52.313 1.00 49.98 56 THR B C 1
ATOM 1602 O O . THR B 2 43 ? 24.582 83.147 53.455 1.00 55.31 56 THR B O 1
ATOM 1606 N N . ALA B 2 44 ? 23.966 83.804 51.395 1.00 52.16 57 ALA B N 1
ATOM 1607 C CA . ALA B 2 44 ? 24.066 85.226 51.696 1.00 32.49 57 ALA B CA 1
ATOM 1608 C C . ALA B 2 44 ? 22.986 85.996 50.947 1.00 35.90 57 ALA B C 1
ATOM 1609 O O . ALA B 2 44 ? 22.753 85.751 49.765 1.00 31.88 57 ALA B O 1
ATOM 1611 N N . PRO B 2 45 ? 22.320 86.932 51.637 1.00 45.54 58 PRO B N 1
ATOM 1612 C CA . PRO B 2 45 ? 21.239 87.706 51.020 1.00 50.50 58 PRO B CA 1
ATOM 1613 C C . PRO B 2 45 ? 21.743 88.680 49.961 1.00 49.87 58 PRO B C 1
ATOM 1614 O O . PRO B 2 45 ? 22.816 89.263 50.111 1.00 57.30 58 PRO B O 1
ATOM 1618 N N . VAL B 2 46 ? 20.962 88.848 48.900 1.00 43.00 59 VAL B N 1
ATOM 1619 C CA . VAL B 2 46 ? 21.268 89.821 47.861 1.00 42.24 59 VAL B CA 1
ATOM 1620 C C . VAL B 2 46 ? 20.036 90.674 47.594 1.00 45.03 59 VAL B C 1
ATOM 1621 O O . VAL B 2 46 ? 18.940 90.349 48.052 1.00 51.39 59 VAL B O 1
ATOM 1625 N N . THR B 2 47 ? 20.214 91.769 46.864 1.00 44.33 60 THR B N 1
ATOM 1626 C CA . THR B 2 47 ? 19.097 92.654 46.557 1.00 42.33 60 THR B CA 1
ATOM 1627 C C . THR B 2 47 ? 18.926 92.845 45.055 1.00 43.10 60 THR B C 1
ATOM 1628 O O . THR B 2 47 ? 19.901 92.851 44.304 1.00 45.23 60 THR B O 1
ATOM 1632 N N . LEU B 2 48 ? 17.676 92.993 44.629 1.00 50.04 61 LEU B N 1
ATOM 1633 C CA . LEU B 2 48 ? 17.355 93.224 43.225 1.00 50.87 61 LEU B CA 1
ATOM 1634 C C . LEU B 2 48 ? 17.394 94.715 42.895 1.00 56.33 61 LEU B C 1
ATOM 1635 O O . LEU B 2 48 ? 17.071 95.545 43.745 1.00 72.04 61 LEU B O 1
ATOM 1640 N N . PRO B 2 49 ? 17.795 95.065 41.660 1.00 55.73 62 PRO B N 1
ATOM 1641 C CA . PRO B 2 49 ? 18.239 94.175 40.579 1.00 51.06 62 PRO B CA 1
ATOM 1642 C C . PRO B 2 49 ? 19.611 93.559 40.838 1.00 48.95 62 PRO B C 1
ATOM 1643 O O . PRO B 2 49 ? 20.563 94.272 41.152 1.00 60.25 62 PRO B O 1
ATOM 1647 N N . PHE B 2 50 ? 19.701 92.241 40.699 1.00 40.63 63 PHE B N 1
ATOM 1648 C CA . PHE B 2 50 ? 20.945 91.527 40.946 1.00 52.52 63 PHE B CA 1
ATOM 1649 C C . PHE B 2 50 ? 21.539 90.976 39.657 1.00 56.48 63 PHE B C 1
ATOM 1650 O O . PHE B 2 50 ? 20.879 90.241 38.922 1.00 50.88 63 PHE B O 1
ATOM 1658 N N . ASP B 2 51 ? 22.791 91.334 39.390 1.00 62.42 64 ASP B N 1
ATOM 1659 C CA . ASP B 2 51 ? 23.496 90.843 38.214 1.00 60.68 64 ASP B CA 1
ATOM 1660 C C . ASP B 2 51 ? 24.042 89.448 38.504 1.00 59.72 64 ASP B C 1
ATOM 1661 O O . ASP B 2 51 ? 24.822 89.258 39.437 1.00 69.15 64 ASP B O 1
ATOM 1666 N N . LEU B 2 52 ? 23.626 88.477 37.698 1.00 46.88 65 LEU B N 1
ATOM 1667 C CA . LEU B 2 52 ? 23.998 87.082 37.913 1.00 43.56 65 LEU B CA 1
ATOM 1668 C C . LEU B 2 52 ? 25.456 86.828 37.542 1.00 45.69 65 LEU B C 1
ATOM 1669 O O . LEU B 2 52 ? 25.993 85.750 37.797 1.00 54.33 65 LEU B O 1
ATOM 1674 N N . GLY B 2 53 ? 26.091 87.828 36.940 1.00 41.25 66 GLY B N 1
ATOM 1675 C CA . GLY B 2 53 ? 27.497 87.748 36.590 1.00 43.68 66 GLY B CA 1
ATOM 1676 C C . GLY B 2 53 ? 28.404 87.787 37.805 1.00 52.35 66 GLY B C 1
ATOM 1677 O O . GLY B 2 53 ? 29.602 87.526 37.704 1.00 60.38 66 GLY B O 1
ATOM 1678 N N . GLN B 2 54 ? 27.829 88.119 38.957 1.00 51.10 67 GLN B N 1
ATOM 1679 C CA . GLN B 2 54 ? 28.583 88.206 40.202 1.00 46.65 67 GLN B CA 1
ATOM 1680 C C . GLN B 2 54 ? 28.675 86.846 40.888 1.00 43.55 67 GLN B C 1
ATOM 1681 O O . GLN B 2 54 ? 29.352 86.698 41.905 1.00 53.88 67 GLN B O 1
ATOM 1687 N N . ALA B 2 55 ? 27.995 85.854 40.323 1.00 43.98 68 ALA B N 1
ATOM 1688 C CA . ALA B 2 55 ? 27.966 84.519 40.905 1.00 56.39 68 ALA B CA 1
ATOM 1689 C C . ALA B 2 55 ? 28.995 83.604 40.253 1.00 59.05 68 ALA B C 1
ATOM 1690 O O . ALA B 2 55 ? 29.136 83.583 39.030 1.00 59.74 68 ALA B O 1
ATOM 1692 N N . VAL B 2 56 ? 29.715 82.851 41.078 1.00 58.75 69 VAL B N 1
ATOM 1693 C CA . VAL B 2 56 ? 30.705 81.908 40.575 1.00 63.79 69 VAL B CA 1
ATOM 1694 C C . VAL B 2 56 ? 30.038 80.591 40.184 1.00 62.59 69 VAL B C 1
ATOM 1695 O O . VAL B 2 56 ? 28.814 80.469 40.224 1.00 64.68 69 VAL B O 1
ATOM 1699 N N . ALA B 2 57 ? 30.855 79.611 39.811 1.00 50.58 70 ALA B N 1
ATOM 1700 C CA . ALA B 2 57 ? 30.366 78.375 39.205 1.00 48.17 70 ALA B CA 1
ATOM 1701 C C . ALA B 2 57 ? 29.461 77.536 40.109 1.00 53.63 70 ALA B C 1
ATOM 1702 O O . ALA B 2 57 ? 28.509 76.919 39.630 1.00 59.45 70 ALA B O 1
ATOM 1704 N N . ASP B 2 58 ? 29.748 77.511 41.406 1.00 50.41 71 ASP B N 1
ATOM 1705 C CA . ASP B 2 58 ? 29.001 76.646 42.318 1.00 47.36 71 ASP B CA 1
ATOM 1706 C C . ASP B 2 58 ? 27.911 77.391 43.086 1.00 53.97 71 ASP B C 1
ATOM 1707 O O . ASP B 2 58 ? 27.320 76.846 44.017 1.00 61.51 71 ASP B O 1
ATOM 1712 N N . ASN B 2 59 ? 27.647 78.634 42.696 1.00 46.04 72 ASN B N 1
ATOM 1713 C CA . ASN B 2 59 ? 26.586 79.415 43.323 1.00 42.29 72 ASN B CA 1
ATOM 1714 C C . ASN B 2 59 ? 25.213 79.146 42.712 1.00 39.95 72 ASN B C 1
ATOM 1715 O O . ASN B 2 59 ? 25.066 79.073 41.493 1.00 50.67 72 ASN B O 1
ATOM 1720 N N . CYS B 2 60 ? 24.206 79.085 43.564 1.00 45.07 73 CYS B N 1
ATOM 1721 C CA . CYS B 2 60 ? 22.831 78.899 43.156 1.00 38.81 73 CYS B CA 1
ATOM 1722 C C . CYS B 2 60 ? 22.047 80.137 43.524 1.00 49.40 73 CYS B C 1
ATOM 1723 O O . CYS B 2 60 ? 22.487 80.922 44.328 1.00 60.09 73 CYS B O 1
ATOM 1726 N N . LEU B 2 61 ? 20.888 80.323 42.928 1.00 47.41 74 LEU B N 1
ATOM 1727 C CA . LEU B 2 61 ? 20.093 81.506 43.243 1.00 31.70 74 LEU B CA 1
ATOM 1728 C C . LEU B 2 61 ? 18.704 81.144 43.760 1.00 42.09 74 LEU B C 1
ATOM 1729 O O . LEU B 2 61 ? 18.070 80.215 43.267 1.00 53.00 74 LEU B O 1
ATOM 1734 N N . SER B 2 62 ? 18.230 81.912 44.720 1.00 46.75 75 SER B N 1
ATOM 1735 C CA . SER B 2 62 ? 16.944 81.685 45.326 1.00 52.15 75 SER B CA 1
ATOM 1736 C C . SER B 2 62 ? 16.100 82.946 45.404 1.00 42.65 75 SER B C 1
ATOM 1737 O O . SER B 2 62 ? 16.551 83.942 45.884 1.00 46.83 75 SER B O 1
ATOM 1740 N N . LEU B 2 63 ? 14.868 82.892 44.940 1.00 36.73 76 LEU B N 1
ATOM 1741 C CA . LEU B 2 63 ? 13.968 84.039 44.980 1.00 49.04 76 LEU B CA 1
ATOM 1742 C C . LEU B 2 63 ? 12.625 83.645 45.585 1.00 53.67 76 LEU B C 1
ATOM 1743 O O . LEU B 2 63 ? 11.937 82.771 45.058 1.00 57.80 76 LEU B O 1
ATOM 1748 N N . SER B 2 64 ? 12.215 84.318 46.649 1.00 54.93 77 SER B N 1
ATOM 1749 C CA . SER B 2 64 ? 10.941 84.041 47.301 1.00 52.84 77 SER B CA 1
ATOM 1750 C C . SER B 2 64 ? 10.518 85.109 48.279 1.00 55.04 77 SER B C 1
ATOM 1751 O O . SER B 2 64 ? 11.156 86.115 48.410 1.00 51.67 77 SER B O 1
ATOM 1754 N N . GLY B 2 65 ? 9.419 84.867 48.970 1.00 57.29 78 GLY B N 1
ATOM 1755 C CA . GLY B 2 65 ? 8.912 85.803 49.957 1.00 59.41 78 GLY B CA 1
ATOM 1756 C C . GLY B 2 65 ? 9.831 85.912 51.160 1.00 62.67 78 GLY B C 1
ATOM 1757 O O . GLY B 2 65 ? 9.718 86.840 51.960 1.00 65.53 78 GLY B O 1
ATOM 1766 N N . GLY B 2 67 ? 12.916 86.307 50.718 1.00 65.77 80 GLY B N 1
ATOM 1767 C CA . GLY B 2 67 ? 13.971 87.152 50.213 1.00 65.22 80 GLY B CA 1
ATOM 1768 C C . GLY B 2 67 ? 14.734 86.536 49.066 1.00 53.05 80 GLY B C 1
ATOM 1769 O O . GLY B 2 67 ? 14.345 85.536 48.529 1.00 51.18 80 GLY B O 1
ATOM 1770 N N . TYR B 2 68 ? 15.839 87.159 48.710 1.00 53.39 81 TYR B N 1
ATOM 1771 C CA . TYR B 2 68 ? 16.648 86.693 47.591 1.00 56.17 81 TYR B CA 1
ATOM 1772 C C . TYR B 2 68 ? 18.038 86.316 48.088 1.00 48.57 81 TYR B C 1
ATOM 1773 O O . TYR B 2 68 ? 18.711 87.119 48.734 1.00 49.90 81 TYR B O 1
ATOM 1782 N N . TYR B 2 69 ? 18.467 85.109 47.789 1.00 41.98 82 TYR B N 1
ATOM 1783 C CA . TYR B 2 69 ? 19.739 84.647 48.264 1.00 41.88 82 TYR B CA 1
ATOM 1784 C C . TYR B 2 69 ? 20.650 83.953 47.311 1.00 50.44 82 TYR B C 1
ATOM 1785 O O . TYR B 2 69 ? 20.244 83.162 46.523 1.00 54.58 82 TYR B O 1
ATOM 1794 N N . LEU B 2 70 ? 21.920 84.250 47.440 1.00 56.36 83 LEU B N 1
ATOM 1795 C CA . LEU B 2 70 ? 22.962 83.564 46.691 1.00 49.10 83 LEU B CA 1
ATOM 1796 C C . LEU B 2 70 ? 23.555 82.491 47.594 1.00 43.90 83 LEU B C 1
ATOM 1797 O O . LEU B 2 70 ? 24.071 82.797 48.671 1.00 54.84 83 LEU B O 1
ATOM 1802 N N . GLY B 2 71 ? 23.480 81.236 47.167 1.00 37.38 84 GLY B N 1
ATOM 1803 C CA . GLY B 2 71 ? 23.877 80.141 48.033 1.00 32.09 84 GLY B CA 1
ATOM 1804 C C . GLY B 2 71 ? 24.954 79.244 47.462 1.00 47.95 84 GLY B C 1
ATOM 1805 O O . GLY B 2 71 ? 25.226 79.265 46.263 1.00 44.07 84 GLY B O 1
ATOM 1806 N N . LEU B 2 72 ? 25.575 78.455 48.331 1.00 39.06 85 LEU B N 1
ATOM 1807 C CA . LEU B 2 72 ? 26.572 77.481 47.907 1.00 45.34 85 LEU B CA 1
ATOM 1808 C C . LEU B 2 72 ? 25.884 76.187 47.482 1.00 45.78 85 LEU B C 1
ATOM 1809 O O . LEU B 2 72 ? 25.213 75.541 48.287 1.00 51.01 85 LEU B O 1
ATOM 1814 N N . GLY B 2 73 ? 26.050 75.818 46.215 1.00 45.02 86 GLY B N 1
ATOM 1815 C CA . GLY B 2 73 ? 25.362 74.670 45.649 1.00 47.43 86 GLY B CA 1
ATOM 1816 C C . GLY B 2 73 ? 25.678 73.354 46.336 1.00 50.47 86 GLY B C 1
ATOM 1817 O O . GLY B 2 73 ? 24.832 72.463 46.406 1.00 68.96 86 GLY B O 1
ATOM 1818 N N . GLY B 2 74 ? 26.903 73.231 46.837 1.00 40.88 87 GLY B N 1
ATOM 1819 C CA . GLY B 2 74 ? 27.329 72.031 47.535 1.00 39.44 87 GLY B CA 1
ATOM 1820 C C . GLY B 2 74 ? 26.581 71.804 48.834 1.00 39.63 87 GLY B C 1
ATOM 1821 O O . GLY B 2 74 ? 26.425 70.668 49.283 1.00 51.12 87 GLY B O 1
ATOM 1822 N N . CYS B 2 75 ? 26.122 72.892 49.445 1.00 43.86 88 CYS B N 1
ATOM 1823 C CA . CYS B 2 75 ? 25.431 72.817 50.728 1.00 44.05 88 CYS B CA 1
ATOM 1824 C C . CYS B 2 75 ? 23.929 73.048 50.584 1.00 45.10 88 CYS B C 1
ATOM 1825 O O . CYS B 2 75 ? 23.226 73.225 51.577 1.00 47.47 88 CYS B O 1
ATOM 1828 N N . CYS B 2 76 ? 23.474 72.957 49.351 1.00 54.90 89 CYS B N 1
ATOM 1829 C CA . CYS B 2 76 ? 22.087 73.129 49.014 1.00 49.61 89 CYS B CA 1
ATOM 1830 C C . CYS B 2 76 ? 21.274 71.863 48.823 1.00 57.57 89 CYS B C 1
ATOM 1831 O O . CYS B 2 76 ? 21.573 70.998 48.055 1.00 56.90 89 CYS B O 1
ATOM 1834 N N . PRO B 2 77 ? 20.150 71.861 49.675 1.00 55.92 90 PRO B N 1
ATOM 1835 C CA . PRO B 2 77 ? 19.267 70.691 49.612 1.00 56.92 90 PRO B CA 1
ATOM 1836 C C . PRO B 2 77 ? 18.510 70.584 48.289 1.00 59.61 90 PRO B C 1
ATOM 1837 O O . PRO B 2 77 ? 18.368 69.481 47.760 1.00 70.83 90 PRO B O 1
ATOM 1841 N N . THR B 2 78 ? 18.037 71.710 47.764 1.00 53.68 91 THR B N 1
ATOM 1842 C CA . THR B 2 78 ? 17.325 71.717 46.488 1.00 57.93 91 THR B CA 1
ATOM 1843 C C . THR B 2 78 ? 18.270 71.344 45.351 1.00 53.95 91 THR B C 1
ATOM 1844 O O . THR B 2 78 ? 17.928 70.536 44.479 1.00 64.65 91 THR B O 1
ATOM 1848 N N . CYS B 2 79 ? 19.463 71.895 45.392 1.00 53.18 92 CYS B N 1
ATOM 1849 C CA . CYS B 2 79 ? 20.453 71.574 44.407 1.00 63.09 92 CYS B CA 1
ATOM 1850 C C . CYS B 2 79 ? 20.768 70.105 44.504 1.00 59.78 92 CYS B C 1
ATOM 1851 O O . CYS B 2 79 ? 20.924 69.450 43.505 1.00 62.28 92 CYS B O 1
ATOM 1854 N N . ALA B 2 80 ? 20.879 69.594 45.719 1.00 55.36 93 ALA B N 1
ATOM 1855 C CA . ALA B 2 80 ? 21.141 68.177 45.938 1.00 61.17 93 ALA B CA 1
ATOM 1856 C C . ALA B 2 80 ? 20.037 67.318 45.327 1.00 58.76 93 ALA B C 1
ATOM 1857 O O . ALA B 2 80 ? 20.305 66.262 44.756 1.00 52.84 93 ALA B O 1
ATOM 1859 N N . ALA B 2 81 ? 18.797 67.780 45.452 1.00 53.45 94 ALA B N 1
ATOM 1860 C CA . ALA B 2 81 ? 17.646 67.057 44.919 1.00 60.73 94 ALA B CA 1
ATOM 1861 C C . ALA B 2 81 ? 17.661 67.025 43.393 1.00 63.30 94 ALA B C 1
ATOM 1862 O O . ALA B 2 81 ? 17.388 65.991 42.782 1.00 64.88 94 ALA B O 1
ATOM 1864 N N . ALA B 2 82 ? 17.980 68.162 42.782 1.00 76.60 95 ALA B N 1
ATOM 1865 C CA . ALA B 2 82 ? 18.025 68.263 41.325 1.00 58.63 95 ALA B CA 1
ATOM 1866 C C . ALA B 2 82 ? 19.316 67.679 40.752 1.00 80.83 95 ALA B C 1
ATOM 1867 O O . ALA B 2 82 ? 19.437 67.477 39.543 1.00 82.78 95 ALA B O 1
ATOM 1869 N N . GLU B 2 83 ? 20.275 67.410 41.631 1.00 76.42 96 GLU B N 1
ATOM 1870 C CA . GLU B 2 83 ? 21.627 67.015 41.235 1.00 84.50 96 GLU B CA 1
ATOM 1871 C C . GLU B 2 83 ? 21.755 65.737 40.379 1.00 96.89 96 GLU B C 1
ATOM 1872 O O . GLU B 2 83 ? 22.515 65.741 39.413 1.00 104.87 96 GLU B O 1
ATOM 1878 N N . PRO B 2 84 ? 21.037 64.644 40.721 1.00 99.63 97 PRO B N 1
ATOM 1879 C CA . PRO B 2 84 ? 21.268 63.398 39.967 1.00 104.00 97 PRO B CA 1
ATOM 1880 C C . PRO B 2 84 ? 20.989 63.426 38.464 1.00 108.57 97 PRO B C 1
ATOM 1881 O O . PRO B 2 84 ? 21.724 62.797 37.705 1.00 111.50 97 PRO B O 1
ATOM 1885 N N . ARG B 2 85 ? 19.947 64.131 38.046 1.00 107.81 98 ARG B N 1
ATOM 1886 C CA . ARG B 2 85 ? 19.567 64.157 36.633 1.00 113.96 98 ARG B CA 1
ATOM 1887 C C . ARG B 2 85 ? 20.408 65.085 35.761 1.00 108.09 98 ARG B C 1
ATOM 1888 O O . ARG B 2 85 ? 20.366 64.998 34.530 1.00 110.04 98 ARG B O 1
ATOM 1896 N N . LEU B 2 86 ? 21.229 65.928 36.370 1.00 106.92 99 LEU B N 1
ATOM 1897 C CA . LEU B 2 86 ? 22.086 66.838 35.614 1.00 101.17 99 LEU B CA 1
ATOM 1898 C C . LEU B 2 86 ? 23.486 66.282 35.390 1.00 102.45 99 LEU B C 1
ATOM 1899 O O . LEU B 2 86 ? 24.109 65.778 36.300 1.00 101.59 99 LEU B O 1
ATOM 1904 N N . GLY B 2 87 ? 23.974 66.383 34.156 1.00 117.37 100 GLY B N 1
ATOM 1905 C CA . GLY B 2 87 ? 25.282 65.862 33.799 1.00 111.13 100 GLY B CA 1
ATOM 1906 C C . GLY B 2 87 ? 26.431 66.857 33.866 1.00 112.46 100 GLY B C 1
ATOM 1907 O O . GLY B 2 87 ? 26.759 67.244 34.981 1.00 113.93 100 GLY B O 1
ATOM 1908 N N . SER B 2 89 ? 27.376 68.845 29.858 1.00 119.33 102 SER B N 1
ATOM 1909 C CA . SER B 2 89 ? 27.148 70.052 29.074 1.00 123.32 102 SER B CA 1
ATOM 1910 C C . SER B 2 89 ? 27.538 69.869 27.612 1.00 141.84 102 SER B C 1
ATOM 1911 O O . SER B 2 89 ? 28.575 69.289 27.322 1.00 152.09 102 SER B O 1
ATOM 1914 N N . ASP B 2 90 ? 26.701 70.357 26.699 1.00 148.95 103 ASP B N 1
ATOM 1915 C CA . ASP B 2 90 ? 26.963 70.252 25.270 1.00 151.35 103 ASP B CA 1
ATOM 1916 C C . ASP B 2 90 ? 26.725 71.549 24.495 1.00 149.10 103 ASP B C 1
ATOM 1917 O O . ASP B 2 90 ? 25.721 71.696 23.809 1.00 158.43 103 ASP B O 1
ATOM 1922 N N . ARG B 2 91 ? 27.654 72.483 24.598 1.00 156.21 104 ARG B N 1
ATOM 1923 C CA . ARG B 2 91 ? 27.507 73.787 23.937 1.00 146.48 104 ARG B CA 1
ATOM 1924 C C . ARG B 2 91 ? 27.438 73.694 22.404 1.00 139.85 104 ARG B C 1
ATOM 1925 O O . ARG B 2 91 ? 26.624 74.372 21.752 1.00 135.63 104 ARG B O 1
ATOM 1933 N N . ALA B 2 92 ? 28.309 72.867 21.831 1.00 145.16 105 ALA B N 1
ATOM 1934 C CA . ALA B 2 92 ? 28.279 72.612 20.397 1.00 144.95 105 ALA B CA 1
ATOM 1935 C C . ALA B 2 92 ? 26.910 72.051 20.054 1.00 138.42 105 ALA B C 1
ATOM 1936 O O . ALA B 2 92 ? 26.339 72.357 19.010 1.00 139.16 105 ALA B O 1
ATOM 1938 N N . ALA B 2 93 ? 26.394 71.232 20.965 1.00 129.23 106 ALA B N 1
ATOM 1939 C CA . ALA B 2 93 ? 25.044 70.698 20.878 1.00 123.17 106 ALA B CA 1
ATOM 1940 C C . ALA B 2 93 ? 24.013 71.817 20.976 1.00 117.89 106 ALA B C 1
ATOM 1941 O O . ALA B 2 93 ? 22.935 71.696 20.415 1.00 116.16 106 ALA B O 1
ATOM 1943 N N . LEU B 2 94 ? 24.302 72.862 21.751 1.00 99.08 107 LEU B N 1
ATOM 1944 C CA . LEU B 2 94 ? 23.384 74.000 21.821 1.00 106.53 107 LEU B CA 1
ATOM 1945 C C . LEU B 2 94 ? 23.281 74.607 20.436 1.00 113.22 107 LEU B C 1
ATOM 1946 O O . LEU B 2 94 ? 22.182 74.887 19.939 1.00 112.08 107 LEU B O 1
ATOM 1951 N N . VAL B 2 95 ? 24.439 74.793 19.808 1.00 122.18 108 VAL B N 1
ATOM 1952 C CA . VAL B 2 95 ? 24.472 75.336 18.453 1.00 124.50 108 VAL B CA 1
ATOM 1953 C C . VAL B 2 95 ? 23.675 74.426 17.515 1.00 121.41 108 VAL B C 1
ATOM 1954 O O . VAL B 2 95 ? 22.850 74.898 16.728 1.00 118.09 108 VAL B O 1
ATOM 1958 N N . LEU B 2 96 ? 23.921 73.121 17.615 1.00 126.05 109 LEU B N 1
ATOM 1959 C CA . LEU B 2 96 ? 23.243 72.128 16.785 1.00 127.82 109 LEU B CA 1
ATOM 1960 C C . LEU B 2 96 ? 21.726 72.182 16.944 1.00 119.22 109 LEU B C 1
ATOM 1961 O O . LEU B 2 96 ? 20.989 72.053 15.971 1.00 122.04 109 LEU B O 1
ATOM 1966 N N . ALA B 2 97 ? 21.272 72.360 18.179 1.00 107.34 110 ALA B N 1
ATOM 1967 C CA . ALA B 2 97 ? 19.857 72.508 18.486 1.00 106.60 110 ALA B CA 1
ATOM 1968 C C . ALA B 2 97 ? 19.290 73.778 17.875 1.00 114.58 110 ALA B C 1
ATOM 1969 O O . ALA B 2 97 ? 18.164 73.788 17.376 1.00 118.44 110 ALA B O 1
ATOM 1971 N N . TYR B 2 98 ? 20.083 74.845 17.903 1.00 113.21 111 TYR B N 1
ATOM 1972 C CA . TYR B 2 98 ? 19.656 76.115 17.326 1.00 107.28 111 TYR B CA 1
ATOM 1973 C C . TYR B 2 98 ? 19.473 75.994 15.817 1.00 110.82 111 TYR B C 1
ATOM 1974 O O . TYR B 2 98 ? 18.454 76.417 15.273 1.00 110.83 111 TYR B O 1
ATOM 1983 N N . VAL B 2 99 ? 20.463 75.412 15.147 1.00 112.24 112 VAL B N 1
ATOM 1984 C CA . VAL B 2 99 ? 20.421 75.269 13.695 1.00 116.52 112 VAL B CA 1
ATOM 1985 C C . VAL B 2 99 ? 19.345 74.281 13.245 1.00 118.17 112 VAL B C 1
ATOM 1986 O O . VAL B 2 99 ? 18.607 74.539 12.292 1.00 112.37 112 VAL B O 1
ATOM 1990 N N . GLN B 2 100 ? 19.250 73.156 13.946 1.00 130.69 113 GLN B N 1
ATOM 1991 C CA . GLN B 2 100 ? 18.308 72.099 13.590 1.00 133.05 113 GLN B CA 1
ATOM 1992 C C . GLN B 2 100 ? 16.995 72.194 14.358 1.00 127.64 113 GLN B C 1
ATOM 1993 O O . GLN B 2 100 ? 16.255 71.214 14.462 1.00 127.74 113 GLN B O 1
ATOM 1999 N N . GLN B 2 101 ? 16.711 73.378 14.893 1.00 113.28 114 GLN B N 1
ATOM 2000 C CA . GLN B 2 101 ? 15.453 73.626 15.591 1.00 106.14 114 GLN B CA 1
ATOM 2001 C C . GLN B 2 101 ? 14.260 73.457 14.653 1.00 104.17 114 GLN B C 1
ATOM 2002 O O . GLN B 2 101 ? 13.152 73.164 15.099 1.00 101.15 114 GLN B O 1
ATOM 2008 N N . LEU B 2 102 ? 14.503 73.645 13.357 1.00 108.33 115 LEU B N 1
ATOM 2009 C CA . LEU B 2 102 ? 13.458 73.629 12.337 1.00 112.41 115 LEU B CA 1
ATOM 2010 C C . LEU B 2 102 ? 12.619 72.353 12.373 1.00 115.74 115 LEU B C 1
ATOM 2011 O O . LEU B 2 102 ? 11.393 72.405 12.282 1.00 112.03 115 LEU B O 1
ATOM 2016 N N . ASN B 2 103 ? 13.283 71.210 12.498 1.00 131.99 116 ASN B N 1
ATOM 2017 C CA . ASN B 2 103 ? 12.582 69.942 12.652 1.00 137.39 116 ASN B CA 1
ATOM 2018 C C . ASN B 2 103 ? 11.964 69.803 14.039 1.00 128.99 116 ASN B C 1
ATOM 2019 O O . ASN B 2 103 ? 10.881 69.241 14.195 1.00 125.32 116 ASN B O 1
ATOM 2024 N N . SER B 2 104 ? 12.669 70.315 15.043 1.00 130.08 117 SER B N 1
ATOM 2025 C CA . SER B 2 104 ? 12.287 70.115 16.437 1.00 134.01 117 SER B CA 1
ATOM 2026 C C . SER B 2 104 ? 11.599 71.332 17.053 1.00 130.84 117 SER B C 1
ATOM 2027 O O . SER B 2 104 ? 11.769 71.614 18.241 1.00 137.42 117 SER B O 1
ATOM 2030 N N . ILE B 2 105 ? 10.843 72.056 16.233 1.00 136.53 118 ILE B N 1
ATOM 2031 C CA . ILE B 2 105 ? 10.112 73.243 16.676 1.00 138.37 118 ILE B CA 1
ATOM 2032 C C . ILE B 2 105 ? 9.180 72.884 17.836 1.00 149.66 118 ILE B C 1
ATOM 2033 O O . ILE B 2 105 ? 8.981 73.672 18.764 1.00 149.16 118 ILE B O 1
ATOM 2038 N N . TYR B 2 106 ? 8.631 71.674 17.770 1.00 165.19 119 TYR B N 1
ATOM 2039 C CA . TYR B 2 106 ? 7.636 71.174 18.716 1.00 169.21 119 TYR B CA 1
ATOM 2040 C C . TYR B 2 106 ? 8.066 71.322 20.178 1.00 162.52 119 TYR B C 1
ATOM 2041 O O . TYR B 2 106 ? 7.274 71.747 21.021 1.00 162.40 119 TYR B O 1
ATOM 2050 N N . GLU B 2 107 ? 9.314 70.973 20.472 1.00 153.06 120 GLU B N 1
ATOM 2051 C CA . GLU B 2 107 ? 9.841 71.045 21.834 1.00 140.06 120 GLU B CA 1
ATOM 2052 C C . GLU B 2 107 ? 9.998 72.478 22.350 1.00 132.91 120 GLU B C 1
ATOM 2053 O O . GLU B 2 107 ? 10.041 72.706 23.559 1.00 136.65 120 GLU B O 1
ATOM 2059 N N . TYR B 2 108 ? 10.080 73.439 21.434 1.00 114.39 121 TYR B N 1
ATOM 2060 C CA . TYR B 2 108 ? 10.348 74.830 21.797 1.00 104.55 121 TYR B CA 1
ATOM 2061 C C . TYR B 2 108 ? 9.170 75.745 21.490 1.00 90.93 121 TYR B C 1
ATOM 2062 O O . TYR B 2 108 ? 9.349 76.951 21.288 1.00 79.56 121 TYR B O 1
ATOM 2071 N N . ARG B 2 109 ? 7.968 75.177 21.493 1.00 84.75 122 ARG B N 1
ATOM 2072 C CA . ARG B 2 109 ? 6.780 75.878 21.019 1.00 74.86 122 ARG B CA 1
ATOM 2073 C C . ARG B 2 109 ? 6.582 77.248 21.672 1.00 75.98 122 ARG B C 1
ATOM 2074 O O . ARG B 2 109 ? 6.411 78.254 20.969 1.00 78.50 122 ARG B O 1
ATOM 2082 N N . VAL B 2 110 ? 6.689 77.301 22.998 1.00 68.26 123 VAL B N 1
ATOM 2083 C CA . VAL B 2 110 ? 6.436 78.534 23.727 1.00 70.24 123 VAL B CA 1
ATOM 2084 C C . VAL B 2 110 ? 7.385 79.630 23.263 1.00 79.37 123 VAL B C 1
ATOM 2085 O O . VAL B 2 110 ? 6.968 80.779 23.081 1.00 83.77 123 VAL B O 1
ATOM 2089 N N . PHE B 2 111 ? 8.624 79.243 22.959 1.00 77.37 124 PHE B N 1
ATOM 2090 C CA . PHE B 2 111 ? 9.637 80.198 22.536 1.00 72.52 124 PHE B CA 1
ATOM 2091 C C . PHE B 2 111 ? 9.157 80.919 21.295 1.00 74.33 124 PHE B C 1
ATOM 2092 O O . PHE B 2 111 ? 9.324 82.132 21.169 1.00 71.23 124 PHE B O 1
ATOM 2100 N N . LEU B 2 112 ? 8.560 80.172 20.375 1.00 74.47 125 LEU B N 1
ATOM 2101 C CA . LEU B 2 112 ? 8.079 80.796 19.159 1.00 60.64 125 LEU B CA 1
ATOM 2102 C C . LEU B 2 112 ? 6.764 81.502 19.442 1.00 58.58 125 LEU B C 1
ATOM 2103 O O . LEU B 2 112 ? 6.514 82.595 18.922 1.00 57.33 125 LEU B O 1
ATOM 2108 N N . ALA B 2 113 ? 5.953 80.904 20.315 1.00 58.42 126 ALA B N 1
ATOM 2109 C CA . ALA B 2 113 ? 4.617 81.430 20.571 1.00 56.98 126 ALA B CA 1
ATOM 2110 C C . ALA B 2 113 ? 4.703 82.903 20.930 1.00 54.86 126 ALA B C 1
ATOM 2111 O O . ALA B 2 113 ? 3.972 83.734 20.381 1.00 65.56 126 ALA B O 1
ATOM 2113 N N . SER B 2 114 ? 5.668 83.216 21.788 1.00 54.36 127 SER B N 1
ATOM 2114 C CA . SER B 2 114 ? 5.936 84.584 22.199 1.00 64.67 127 SER B CA 1
ATOM 2115 C C . SER B 2 114 ? 6.023 85.534 21.012 1.00 65.07 127 SER B C 1
ATOM 2116 O O . SER B 2 114 ? 5.237 86.481 20.925 1.00 61.07 127 SER B O 1
ATOM 2119 N N . VAL B 2 115 ? 6.944 85.276 20.083 1.00 58.74 128 VAL B N 1
ATOM 2120 C CA . VAL B 2 115 ? 7.078 86.191 18.955 1.00 63.03 128 VAL B CA 1
ATOM 2121 C C . VAL B 2 115 ? 5.778 86.150 18.160 1.00 64.74 128 VAL B C 1
ATOM 2122 O O . VAL B 2 115 ? 5.257 87.193 17.752 1.00 62.63 128 VAL B O 1
ATOM 2126 N N . ALA B 2 116 ? 5.224 84.948 18.009 1.00 68.09 129 ALA B N 1
ATOM 2127 C CA . ALA B 2 116 ? 3.987 84.766 17.263 1.00 69.02 129 ALA B CA 1
ATOM 2128 C C . ALA B 2 116 ? 2.878 85.590 17.900 1.00 71.50 129 ALA B C 1
ATOM 2129 O O . ALA B 2 116 ? 1.961 86.051 17.220 1.00 75.10 129 ALA B O 1
ATOM 2131 N N . ALA B 2 117 ? 2.974 85.773 19.213 1.00 71.24 130 ALA B N 1
ATOM 2132 C CA . ALA B 2 117 ? 2.006 86.585 19.933 1.00 66.82 130 ALA B CA 1
ATOM 2133 C C . ALA B 2 117 ? 2.229 88.074 19.681 1.00 76.29 130 ALA B C 1
ATOM 2134 O O . ALA B 2 117 ? 1.273 88.824 19.491 1.00 90.27 130 ALA B O 1
ATOM 2136 N N . ARG B 2 118 ? 3.489 88.503 19.687 1.00 66.82 131 ARG B N 1
ATOM 2137 C CA . ARG B 2 118 ? 3.784 89.930 19.590 1.00 70.13 131 ARG B CA 1
ATOM 2138 C C . ARG B 2 118 ? 3.746 90.433 18.152 1.00 74.85 131 ARG B C 1
ATOM 2139 O O . ARG B 2 118 ? 3.149 91.469 17.865 1.00 74.76 131 ARG B O 1
ATOM 2147 N N . ASP B 2 119 ? 4.383 89.693 17.251 1.00 97.85 132 ASP B N 1
ATOM 2148 C CA . ASP B 2 119 ? 4.497 90.119 15.864 1.00 97.54 132 ASP B CA 1
ATOM 2149 C C . ASP B 2 119 ? 4.685 88.908 14.956 1.00 89.68 132 ASP B C 1
ATOM 2150 O O . ASP B 2 119 ? 5.798 88.406 14.802 1.00 91.89 132 ASP B O 1
ATOM 2155 N N . PRO B 2 120 ? 3.582 88.431 14.358 1.00 88.64 133 PRO B N 1
ATOM 2156 C CA . PRO B 2 120 ? 3.552 87.256 13.478 1.00 87.41 133 PRO B CA 1
ATOM 2157 C C . PRO B 2 120 ? 4.324 87.441 12.172 1.00 86.37 133 PRO B C 1
ATOM 2158 O O . PRO B 2 120 ? 4.437 86.490 11.398 1.00 90.20 133 PRO B O 1
ATOM 2162 N N . SER B 2 121 ? 4.837 88.643 11.932 1.00 82.78 134 SER B N 1
ATOM 2163 C CA . SER B 2 121 ? 5.583 88.930 10.712 1.00 85.79 134 SER B CA 1
ATOM 2164 C C . SER B 2 121 ? 6.845 88.078 10.606 1.00 89.07 134 SER B C 1
ATOM 2165 O O . SER B 2 121 ? 7.391 87.631 11.614 1.00 80.17 134 SER B O 1
ATOM 2168 N N . GLU B 2 122 ? 7.301 87.859 9.377 1.00 111.24 135 GLU B N 1
ATOM 2169 C CA . GLU B 2 122 ? 8.537 87.124 9.133 1.00 112.06 135 GLU B CA 1
ATOM 2170 C C . GLU B 2 122 ? 9.748 87.902 9.627 1.00 110.53 135 GLU B C 1
ATOM 2171 O O . GLU B 2 122 ? 10.701 87.324 10.144 1.00 113.13 135 GLU B O 1
ATOM 2177 N N . ARG B 2 123 ? 9.702 89.217 9.445 1.00 112.63 136 ARG B N 1
ATOM 2178 C CA . ARG B 2 123 ? 10.790 90.106 9.835 1.00 108.34 136 ARG B CA 1
ATOM 2179 C C . ARG B 2 123 ? 11.039 90.097 11.345 1.00 104.95 136 ARG B C 1
ATOM 2180 O O . ARG B 2 123 ? 12.180 90.225 11.794 1.00 117.90 136 ARG B O 1
ATOM 2188 N N . ALA B 2 124 ? 9.973 89.934 12.123 1.00 90.78 137 ALA B N 1
ATOM 2189 C CA . ALA B 2 124 ? 10.078 89.888 13.578 1.00 81.00 137 ALA B CA 1
ATOM 2190 C C . ALA B 2 124 ? 10.777 88.606 14.010 1.00 80.54 137 ALA B C 1
ATOM 2191 O O . ALA B 2 124 ? 11.700 88.629 14.826 1.00 69.74 137 ALA B O 1
ATOM 2193 N N . LEU B 2 125 ? 10.322 87.490 13.452 1.00 87.00 138 LEU B N 1
ATOM 2194 C CA . LEU B 2 125 ? 10.901 86.184 13.734 1.00 84.26 138 LEU B CA 1
ATOM 2195 C C . LEU B 2 125 ? 12.368 86.172 13.318 1.00 93.12 138 LEU B C 1
ATOM 2196 O O . LEU B 2 125 ? 13.210 85.555 13.973 1.00 96.42 138 LEU B O 1
ATOM 2201 N N . GLU B 2 126 ? 12.659 86.865 12.221 1.00 102.91 139 GLU B N 1
ATOM 2202 C CA . GLU B 2 126 ? 14.024 87.042 11.742 1.00 112.45 139 GLU B CA 1
ATOM 2203 C C . GLU B 2 126 ? 14.852 87.819 12.758 1.00 109.47 139 GLU B C 1
ATOM 2204 O O . GLU B 2 126 ? 16.002 87.476 13.028 1.00 114.80 139 GLU B O 1
ATOM 2210 N N . GLU B 2 127 ? 14.260 88.875 13.310 1.00 90.42 140 GLU B N 1
ATOM 2211 C CA . GLU B 2 127 ? 14.938 89.704 14.299 1.00 85.08 140 GLU B CA 1
ATOM 2212 C C . GLU B 2 127 ? 15.241 88.903 15.563 1.00 85.48 140 GLU B C 1
ATOM 2213 O O . GLU B 2 127 ? 16.288 89.079 16.186 1.00 88.47 140 GLU B O 1
ATOM 2219 N N . VAL B 2 128 ? 14.316 88.023 15.935 1.00 79.34 141 VAL B N 1
ATOM 2220 C CA . VAL B 2 128 ? 14.522 87.130 17.071 1.00 67.73 141 VAL B CA 1
ATOM 2221 C C . VAL B 2 128 ? 15.637 86.129 16.778 1.00 66.39 141 VAL B C 1
ATOM 2222 O O . VAL B 2 128 ? 16.488 85.863 17.629 1.00 72.52 141 VAL B O 1
ATOM 2226 N N . LEU B 2 129 ? 15.636 85.587 15.564 1.00 67.30 142 LEU B N 1
ATOM 2227 C CA . LEU B 2 129 ? 16.647 84.612 15.161 1.00 76.59 142 LEU B CA 1
ATOM 2228 C C . LEU B 2 129 ? 18.021 85.249 14.982 1.00 87.00 142 LEU B C 1
ATOM 2229 O O . LEU B 2 129 ? 19.027 84.548 14.867 1.00 82.88 142 LEU B O 1
ATOM 2234 N N . ALA B 2 130 ? 18.058 86.578 14.952 1.00 98.58 143 ALA B N 1
ATOM 2235 C CA . ALA B 2 130 ? 19.316 87.303 14.826 1.00 92.41 143 ALA B CA 1
ATOM 2236 C C . ALA B 2 130 ? 20.187 87.111 16.063 1.00 86.89 143 ALA B C 1
ATOM 2237 O O . ALA B 2 130 ? 21.409 87.152 15.976 1.00 82.28 143 ALA B O 1
ATOM 2239 N N . HIS B 2 131 ? 19.551 86.911 17.213 1.00 87.10 144 HIS B N 1
ATOM 2240 C CA . HIS B 2 131 ? 20.278 86.683 18.459 1.00 94.05 144 HIS B CA 1
ATOM 2241 C C . HIS B 2 131 ? 20.017 85.281 19.014 1.00 83.25 144 HIS B C 1
ATOM 2242 O O . HIS B 2 131 ? 19.058 85.071 19.756 1.00 86.27 144 HIS B O 1
ATOM 2249 N N . PRO B 2 132 ? 20.878 84.316 18.650 1.00 72.25 145 PRO B N 1
ATOM 2250 C CA . PRO B 2 132 ? 20.752 82.904 19.036 1.00 71.38 145 PRO B CA 1
ATOM 2251 C C . PRO B 2 132 ? 20.923 82.658 20.534 1.00 74.94 145 PRO B C 1
ATOM 2252 O O . PRO B 2 132 ? 20.308 81.737 21.077 1.00 76.14 145 PRO B O 1
ATOM 2256 N N . GLU B 2 133 ? 21.756 83.465 21.186 1.00 72.39 146 GLU B N 1
ATOM 2257 C CA . GLU B 2 133 ? 22.068 83.275 22.600 1.00 62.38 146 GLU B CA 1
ATOM 2258 C C . GLU B 2 133 ? 20.829 83.381 23.489 1.00 63.24 146 GLU B C 1
ATOM 2259 O O . GLU B 2 133 ? 20.802 82.835 24.592 1.00 73.10 146 GLU B O 1
ATOM 2265 N N . LEU B 2 134 ? 19.810 84.087 23.010 1.00 60.12 147 LEU B N 1
ATOM 2266 C CA . LEU B 2 134 ? 18.529 84.147 23.706 1.00 57.93 147 LEU B CA 1
ATOM 2267 C C . LEU B 2 134 ? 17.893 82.757 23.729 1.00 63.30 147 LEU B C 1
ATOM 2268 O O . LEU B 2 134 ? 17.443 82.270 24.776 1.00 55.58 147 LEU B O 1
ATOM 2273 N N . PHE B 2 135 ? 17.872 82.118 22.563 1.00 61.08 148 PHE B N 1
ATOM 2274 C CA . PHE B 2 135 ? 17.378 80.753 22.453 1.00 65.84 148 PHE B CA 1
ATOM 2275 C C . PHE B 2 135 ? 18.235 79.803 23.278 1.00 71.67 148 PHE B C 1
ATOM 2276 O O . PHE B 2 135 ? 17.728 78.833 23.838 1.00 74.32 148 PHE B O 1
ATOM 2284 N N . PHE B 2 136 ? 19.537 80.074 23.333 1.00 74.56 149 PHE B N 1
ATOM 2285 C CA . PHE B 2 136 ? 20.441 79.297 24.175 1.00 61.80 149 PHE B CA 1
ATOM 2286 C C . PHE B 2 136 ? 19.990 79.388 25.627 1.00 61.36 149 PHE B C 1
ATOM 2287 O O . PHE B 2 136 ? 19.935 78.384 26.338 1.00 62.07 149 PHE B O 1
ATOM 2295 N N . ALA B 2 137 ? 19.665 80.605 26.054 1.00 60.72 150 ALA B N 1
ATOM 2296 C CA . ALA B 2 137 ? 19.174 80.850 27.404 1.00 57.02 150 ALA B CA 1
ATOM 2297 C C . ALA B 2 137 ? 17.900 80.060 27.677 1.00 65.02 150 ALA B C 1
ATOM 2298 O O . ALA B 2 137 ? 17.826 79.309 28.655 1.00 77.15 150 ALA B O 1
ATOM 2300 N N . TYR B 2 138 ? 16.900 80.233 26.813 1.00 64.42 151 TYR B N 1
ATOM 2301 C CA . TYR B 2 138 ? 15.630 79.524 26.979 1.00 61.11 151 TYR B CA 1
ATOM 2302 C C . TYR B 2 138 ? 15.822 78.009 27.044 1.00 63.85 151 TYR B C 1
ATOM 2303 O O . TYR B 2 138 ? 15.202 77.332 27.864 1.00 64.19 151 TYR B O 1
ATOM 2312 N N . TYR B 2 139 ? 16.675 77.485 26.170 1.00 66.89 152 TYR B N 1
ATOM 2313 C CA . TYR B 2 139 ? 16.913 76.049 26.099 1.00 72.65 152 TYR B CA 1
ATOM 2314 C C . TYR B 2 139 ? 17.608 75.532 27.354 1.00 70.81 152 TYR B C 1
ATOM 2315 O O . TYR B 2 139 ? 17.243 74.482 27.880 1.00 75.46 152 TYR B O 1
ATOM 2324 N N . VAL B 2 140 ? 18.611 76.267 27.825 1.00 64.73 153 VAL B N 1
ATOM 2325 C CA . VAL B 2 140 ? 19.327 75.882 29.038 1.00 66.05 153 VAL B CA 1
ATOM 2326 C C . VAL B 2 140 ? 18.389 75.900 30.242 1.00 68.81 153 VAL B C 1
ATOM 2327 O O . VAL B 2 140 ? 18.397 74.977 31.058 1.00 70.46 153 VAL B O 1
ATOM 2331 N N . LEU B 2 141 ? 17.574 76.945 30.339 1.00 72.09 154 LEU B N 1
ATOM 2332 C CA . LEU B 2 141 ? 16.621 77.065 31.438 1.00 63.14 154 LEU B CA 1
ATOM 2333 C C . LEU B 2 141 ? 15.571 75.955 31.412 1.00 71.63 154 LEU B C 1
ATOM 2334 O O . LEU B 2 141 ? 15.254 75.370 32.447 1.00 72.74 154 LEU B O 1
ATOM 2339 N N . ARG B 2 142 ? 15.037 75.667 30.229 1.00 89.28 155 ARG B N 1
ATOM 2340 C CA . ARG B 2 142 ? 14.027 74.623 30.076 1.00 102.03 155 ARG B CA 1
ATOM 2341 C C . ARG B 2 142 ? 14.598 73.244 30.400 1.00 107.00 155 ARG B C 1
ATOM 2342 O O . ARG B 2 142 ? 13.973 72.451 31.106 1.00 107.85 155 ARG B O 1
ATOM 2350 N N . ASP B 2 143 ? 15.786 72.965 29.874 1.00 107.19 156 ASP B N 1
ATOM 2351 C CA . ASP B 2 143 ? 16.442 71.679 30.081 1.00 103.43 156 ASP B CA 1
ATOM 2352 C C . ASP B 2 143 ? 16.909 71.511 31.526 1.00 96.98 156 ASP B C 1
ATOM 2353 O O . ASP B 2 143 ? 17.201 70.400 31.969 1.00 94.25 156 ASP B O 1
ATOM 2358 N N . GLY B 2 144 ? 16.979 72.620 32.256 1.00 94.42 157 GLY B N 1
ATOM 2359 C CA . GLY B 2 144 ? 17.434 72.601 33.634 1.00 101.35 157 GLY B CA 1
ATOM 2360 C C . GLY B 2 144 ? 16.341 72.330 34.650 1.00 108.88 157 GLY B C 1
ATOM 2361 O O . GLY B 2 144 ? 16.566 72.436 35.855 1.00 112.95 157 GLY B O 1
ATOM 2362 N N . GLY B 2 145 ? 15.156 71.976 34.164 1.00 113.80 158 GLY B N 1
ATOM 2363 C CA . GLY B 2 145 ? 14.031 71.684 35.034 1.00 115.09 158 GLY B CA 1
ATOM 2364 C C . GLY B 2 145 ? 13.064 72.842 35.188 1.00 114.44 158 GLY B C 1
ATOM 2365 O O . GLY B 2 145 ? 11.971 72.677 35.730 1.00 125.67 158 GLY B O 1
ATOM 2366 N N . LEU B 2 146 ? 13.462 74.016 34.708 1.00 100.01 159 LEU B N 1
ATOM 2367 C CA . LEU B 2 146 ? 12.582 75.179 34.716 1.00 89.50 159 LEU B CA 1
ATOM 2368 C C . LEU B 2 146 ? 11.708 75.147 33.470 1.00 88.61 159 LEU B C 1
ATOM 2369 O O . LEU B 2 146 ? 11.909 75.919 32.532 1.00 89.89 159 LEU B O 1
ATOM 2374 N N . ARG B 2 147 ? 10.740 74.239 33.473 1.00 88.32 160 ARG B N 1
ATOM 2375 C CA . ARG B 2 147 ? 9.936 73.945 32.292 1.00 96.64 160 ARG B CA 1
ATOM 2376 C C . ARG B 2 147 ? 8.937 75.041 31.928 1.00 89.76 160 ARG B C 1
ATOM 2377 O O . ARG B 2 147 ? 8.813 75.417 30.763 1.00 101.98 160 ARG B O 1
ATOM 2385 N N . ASP B 2 148 ? 8.226 75.550 32.929 1.00 72.67 161 ASP B N 1
ATOM 2386 C CA . ASP B 2 148 ? 7.070 76.411 32.690 1.00 60.16 161 ASP B CA 1
ATOM 2387 C C . ASP B 2 148 ? 7.445 77.886 32.596 1.00 57.92 161 ASP B C 1
ATOM 2388 O O . ASP B 2 148 ? 6.629 78.763 32.879 1.00 58.47 161 ASP B O 1
ATOM 2393 N N . VAL B 2 149 ? 8.685 78.150 32.203 1.00 58.01 162 VAL B N 1
ATOM 2394 C CA . VAL B 2 149 ? 9.155 79.512 31.999 1.00 57.74 162 VAL B CA 1
ATOM 2395 C C . VAL B 2 149 ? 8.495 80.129 30.765 1.00 46.25 162 VAL B C 1
ATOM 2396 O O . VAL B 2 149 ? 8.255 79.437 29.776 1.00 55.54 162 VAL B O 1
ATOM 2400 N N . ARG B 2 150 ? 8.205 81.427 30.821 1.00 45.71 163 ARG B N 1
ATOM 2401 C CA . ARG B 2 150 ? 7.641 82.121 29.668 1.00 53.84 163 ARG B CA 1
ATOM 2402 C C . ARG B 2 150 ? 8.604 83.215 29.219 1.00 59.99 163 ARG B C 1
ATOM 2403 O O . ARG B 2 150 ? 9.390 83.715 30.018 1.00 62.41 163 ARG B O 1
ATOM 2411 N N . VAL B 2 151 ? 8.554 83.580 27.942 1.00 54.67 164 VAL B N 1
ATOM 2412 C CA . VAL B 2 151 ? 9.523 84.528 27.397 1.00 55.91 164 VAL B CA 1
ATOM 2413 C C . VAL B 2 151 ? 8.903 85.733 26.684 1.00 61.01 164 VAL B C 1
ATOM 2414 O O . VAL B 2 151 ? 7.857 85.626 26.041 1.00 66.72 164 VAL B O 1
ATOM 2418 N N . LEU B 2 152 ? 9.562 86.881 26.811 1.00 64.04 165 LEU B N 1
ATOM 2419 C CA . LEU B 2 152 ? 9.097 88.123 26.199 1.00 72.84 165 LEU B CA 1
ATOM 2420 C C . LEU B 2 152 ? 10.230 88.797 25.428 1.00 73.99 165 LEU B C 1
ATOM 2421 O O . LEU B 2 152 ? 11.394 88.671 25.797 1.00 82.23 165 LEU B O 1
ATOM 2426 N N . PHE B 2 153 ? 9.897 89.487 24.343 1.00 67.10 166 PHE B N 1
ATOM 2427 C CA . PHE B 2 153 ? 10.913 90.172 23.549 1.00 68.44 166 PHE B CA 1
ATOM 2428 C C . PHE B 2 153 ? 10.626 91.663 23.408 1.00 71.00 166 PHE B C 1
ATOM 2429 O O . PHE B 2 153 ? 9.552 92.059 22.955 1.00 81.80 166 PHE B O 1
ATOM 2437 N N . PHE B 2 154 ? 11.597 92.485 23.794 1.00 70.77 167 PHE B N 1
ATOM 2438 C CA . PHE B 2 154 ? 11.473 93.934 23.656 1.00 71.48 167 PHE B CA 1
ATOM 2439 C C . PHE B 2 154 ? 12.713 94.494 22.977 1.00 76.16 167 PHE B C 1
ATOM 2440 O O . PHE B 2 154 ? 13.742 93.831 22.939 1.00 82.80 167 PHE B O 1
ATOM 2448 N N . GLU B 2 155 ? 12.620 95.695 22.416 1.00 72.28 168 GLU B N 1
ATOM 2449 C CA . GLU B 2 155 ? 13.805 96.328 21.848 1.00 79.05 168 GLU B CA 1
ATOM 2450 C C . GLU B 2 155 ? 14.593 97.029 22.951 1.00 87.16 168 GLU B C 1
ATOM 2451 O O . GLU B 2 155 ? 14.020 97.474 23.944 1.00 86.58 168 GLU B O 1
ATOM 2457 N N . ASP B 2 156 ? 15.908 97.117 22.778 1.00 82.55 169 ASP B N 1
ATOM 2458 C CA . ASP B 2 156 ? 16.768 97.726 23.787 1.00 71.89 169 ASP B CA 1
ATOM 2459 C C . ASP B 2 156 ? 16.825 99.239 23.598 1.00 79.43 169 ASP B C 1
ATOM 2460 O O . ASP B 2 156 ? 17.282 99.721 22.564 1.00 82.26 169 ASP B O 1
ATOM 2465 N N . PRO B 2 157 ? 16.352 99.994 24.602 1.00 87.27 170 PRO B N 1
ATOM 2466 C CA . PRO B 2 157 ? 16.363 101.460 24.552 1.00 92.84 170 PRO B CA 1
ATOM 2467 C C . PRO B 2 157 ? 17.749 102.056 24.793 1.00 102.05 170 PRO B C 1
ATOM 2468 O O . PRO B 2 157 ? 18.064 103.111 24.243 1.00 107.83 170 PRO B O 1
ATOM 2472 N N . ASP B 2 158 ? 18.562 101.384 25.603 1.00 101.76 171 ASP B N 1
ATOM 2473 C CA . ASP B 2 158 ? 19.885 101.889 25.952 1.00 108.85 171 ASP B CA 1
ATOM 2474 C C . ASP B 2 158 ? 20.958 101.370 25.001 1.00 102.26 171 ASP B C 1
ATOM 2475 O O . ASP B 2 158 ? 22.152 101.553 25.237 1.00 104.63 171 ASP B O 1
ATOM 2480 N N . ALA B 2 159 ? 20.523 100.723 23.926 1.00 100.24 172 ALA B N 1
ATOM 2481 C CA . ALA B 2 159 ? 21.440 100.219 22.912 1.00 100.66 172 ALA B CA 1
ATOM 2482 C C . ALA B 2 159 ? 20.853 100.430 21.521 1.00 106.55 172 ALA B C 1
ATOM 2483 O O . ALA B 2 159 ? 19.639 100.549 21.363 1.00 103.08 172 ALA B O 1
ATOM 2485 N N . GLN B 2 160 ? 21.716 100.483 20.514 1.00 115.87 173 GLN B N 1
ATOM 2486 C CA . GLN B 2 160 ? 21.262 100.707 19.148 1.00 119.57 173 GLN B CA 1
ATOM 2487 C C . GLN B 2 160 ? 21.066 99.387 18.407 1.00 118.68 173 GLN B C 1
ATOM 2488 O O . GLN B 2 160 ? 22.018 98.635 18.196 1.00 124.61 173 GLN B O 1
ATOM 2494 N N . GLY B 2 161 ? 19.825 99.119 18.012 1.00 110.90 174 GLY B N 1
ATOM 2495 C CA . GLY B 2 161 ? 19.481 97.910 17.285 1.00 106.08 174 GLY B CA 1
ATOM 2496 C C . GLY B 2 161 ? 19.792 96.620 18.023 1.00 96.70 174 GLY B C 1
ATOM 2497 O O . GLY B 2 161 ? 20.200 95.630 17.415 1.00 106.03 174 GLY B O 1
ATOM 2498 N N . ALA B 2 162 ? 19.591 96.628 19.336 1.00 84.39 175 ALA B N 1
ATOM 2499 C CA . ALA B 2 162 ? 19.827 95.443 20.153 1.00 88.63 175 ALA B CA 1
ATOM 2500 C C . ALA B 2 162 ? 18.510 94.908 20.702 1.00 78.84 175 ALA B C 1
ATOM 2501 O O . ALA B 2 162 ? 17.551 95.660 20.874 1.00 71.68 175 ALA B O 1
ATOM 2503 N N . LEU B 2 163 ? 18.463 93.607 20.967 1.00 71.49 176 LEU B N 1
ATOM 2504 C CA . LEU B 2 163 ? 17.235 92.974 21.431 1.00 74.43 176 LEU B CA 1
ATOM 2505 C C . LEU B 2 163 ? 17.336 92.494 22.878 1.00 76.91 176 LEU B C 1
ATOM 2506 O O . LEU B 2 163 ? 18.331 91.889 23.277 1.00 71.24 176 LEU B O 1
ATOM 2527 N N . TYR B 2 166 ? 13.040 89.008 28.129 1.00 55.62 179 TYR B N 1
ATOM 2528 C CA . TYR B 2 166 ? 12.597 88.792 29.500 1.00 41.59 179 TYR B CA 1
ATOM 2529 C C . TYR B 2 166 ? 12.255 87.323 29.722 1.00 42.37 179 TYR B C 1
ATOM 2530 O O . TYR B 2 166 ? 11.587 86.694 28.900 1.00 50.78 179 TYR B O 1
ATOM 2539 N N . VAL B 2 167 ? 12.717 86.789 30.847 1.00 49.33 180 VAL B N 1
ATOM 2540 C CA . VAL B 2 167 ? 12.410 85.425 31.249 1.00 54.86 180 VAL B CA 1
ATOM 2541 C C . VAL B 2 167 ? 11.549 85.416 32.508 1.00 47.71 180 VAL B C 1
ATOM 2542 O O . VAL B 2 167 ? 12.047 85.597 33.615 1.00 48.80 180 VAL B O 1
ATOM 2546 N N . VAL B 2 168 ? 10.251 85.193 32.329 1.00 49.71 181 VAL B N 1
ATOM 2547 C CA . VAL B 2 168 ? 9.297 85.272 33.429 1.00 49.91 181 VAL B CA 1
ATOM 2548 C C . VAL B 2 168 ? 8.979 83.895 34.006 1.00 53.50 181 VAL B C 1
ATOM 2549 O O . VAL B 2 168 ? 8.624 82.966 33.272 1.00 61.00 181 VAL B O 1
ATOM 2553 N N . PHE B 2 169 ? 9.107 83.778 35.325 1.00 43.11 182 PHE B N 1
ATOM 2554 C CA . PHE B 2 169 ? 8.860 82.525 36.030 1.00 50.87 182 PHE B CA 1
ATOM 2555 C C . PHE B 2 169 ? 7.409 82.430 36.496 1.00 55.71 182 PHE B C 1
ATOM 2556 O O . PHE B 2 169 ? 6.813 83.433 36.888 1.00 61.98 182 PHE B O 1
ATOM 2564 N N . PRO B 2 170 ? 6.838 81.217 36.456 1.00 54.68 183 PRO B N 1
ATOM 2565 C CA . PRO B 2 170 ? 5.421 80.997 36.774 1.00 61.69 183 PRO B CA 1
ATOM 2566 C C . PRO B 2 170 ? 5.079 81.067 38.265 1.00 69.59 183 PRO B C 1
ATOM 2567 O O . PRO B 2 170 ? 4.046 81.637 38.618 1.00 72.30 183 PRO B O 1
ATOM 2571 N N . GLU B 2 171 ? 5.927 80.505 39.122 1.00 78.50 184 GLU B N 1
ATOM 2572 C CA . GLU B 2 171 ? 5.601 80.378 40.541 1.00 82.25 184 GLU B CA 1
ATOM 2573 C C . GLU B 2 171 ? 6.153 81.517 41.393 1.00 76.65 184 GLU B C 1
ATOM 2574 O O . GLU B 2 171 ? 6.994 82.297 40.944 1.00 72.38 184 GLU B O 1
ATOM 2580 N N . LYS B 2 172 ? 5.666 81.600 42.628 1.00 82.62 185 LYS B N 1
ATOM 2581 C CA . LYS B 2 172 ? 6.087 82.639 43.561 1.00 80.99 185 LYS B CA 1
ATOM 2582 C C . LYS B 2 172 ? 7.383 82.263 44.272 1.00 76.73 185 LYS B C 1
ATOM 2583 O O . LYS B 2 172 ? 7.906 83.033 45.077 1.00 67.39 185 LYS B O 1
ATOM 2589 N N . SER B 2 173 ? 7.898 81.076 43.970 1.00 81.17 186 SER B N 1
ATOM 2590 C CA . SER B 2 173 ? 9.181 80.636 44.504 1.00 52.90 186 SER B CA 1
ATOM 2591 C C . SER B 2 173 ? 10.046 80.071 43.388 1.00 55.14 186 SER B C 1
ATOM 2592 O O . SER B 2 173 ? 9.635 79.155 42.676 1.00 60.81 186 SER B O 1
ATOM 2595 N N . VAL B 2 174 ? 11.246 80.622 43.239 1.00 46.11 187 VAL B N 1
ATOM 2596 C CA . VAL B 2 174 ? 12.124 80.246 42.139 1.00 51.87 187 VAL B CA 1
ATOM 2597 C C . VAL B 2 174 ? 13.505 79.842 42.640 1.00 50.06 187 VAL B C 1
ATOM 2598 O O . VAL B 2 174 ? 14.098 80.525 43.473 1.00 53.52 187 VAL B O 1
ATOM 2602 N N . HIS B 2 175 ? 14.015 78.779 42.059 1.00 51.17 188 HIS B N 1
ATOM 2603 C CA . HIS B 2 175 ? 15.324 78.304 42.378 1.00 45.51 188 HIS B CA 1
ATOM 2604 C C . HIS B 2 175 ? 16.137 77.973 41.163 1.00 52.04 188 HIS B C 1
ATOM 2605 O O . HIS B 2 175 ? 15.767 77.137 40.394 1.00 57.60 188 HIS B O 1
ATOM 2612 N N . VAL B 2 176 ? 17.267 78.622 41.004 1.00 48.18 189 VAL B N 1
ATOM 2613 C CA . VAL B 2 176 ? 18.148 78.342 39.880 1.00 47.18 189 VAL B CA 1
ATOM 2614 C C . VAL B 2 176 ? 19.379 77.575 40.348 1.00 41.58 189 VAL B C 1
ATOM 2615 O O . VAL B 2 176 ? 20.213 78.097 41.102 1.00 56.15 189 VAL B O 1
ATOM 2619 N N . HIS B 2 177 ? 19.458 76.325 39.897 1.00 40.50 190 HIS B N 1
ATOM 2620 C CA . HIS B 2 177 ? 20.544 75.404 40.211 1.00 47.62 190 HIS B CA 1
ATOM 2621 C C . HIS B 2 177 ? 21.889 75.971 39.763 1.00 57.89 190 HIS B C 1
ATOM 2622 O O . HIS B 2 177 ? 21.957 76.712 38.782 1.00 63.44 190 HIS B O 1
ATOM 2629 N N . HIS B 2 178 ? 22.958 75.623 40.475 1.00 60.51 191 HIS B N 1
ATOM 2630 C CA . HIS B 2 178 ? 24.279 76.163 40.164 1.00 66.69 191 HIS B CA 1
ATOM 2631 C C . HIS B 2 178 ? 24.801 75.635 38.830 1.00 61.48 191 HIS B C 1
ATOM 2632 O O . HIS B 2 178 ? 25.512 76.338 38.111 1.00 64.63 191 HIS B O 1
ATOM 2639 N N . ARG B 2 179 ? 24.441 74.399 38.504 1.00 58.43 192 ARG B N 1
ATOM 2640 C CA . ARG B 2 179 ? 24.790 73.809 37.218 1.00 61.32 192 ARG B CA 1
ATOM 2641 C C . ARG B 2 179 ? 24.088 74.561 36.090 1.00 55.16 192 ARG B C 1
ATOM 2642 O O . ARG B 2 179 ? 24.701 74.917 35.079 1.00 60.19 192 ARG B O 1
ATOM 2650 N N . VAL B 2 180 ? 22.796 74.806 36.287 1.00 46.38 193 VAL B N 1
ATOM 2651 C CA . VAL B 2 180 ? 21.976 75.515 35.314 1.00 47.76 193 VAL B CA 1
ATOM 2652 C C . VAL B 2 180 ? 22.443 76.958 35.166 1.00 50.30 193 VAL B C 1
ATOM 2653 O O . VAL B 2 180 ? 22.499 77.490 34.061 1.00 54.54 193 VAL B O 1
ATOM 2657 N N . LEU B 2 181 ? 22.778 77.583 36.289 1.00 55.16 194 LEU B N 1
ATOM 2658 C CA . LEU B 2 181 ? 23.269 78.957 36.296 1.00 48.71 194 LEU B CA 1
ATOM 2659 C C . LEU B 2 181 ? 24.600 79.072 35.558 1.00 48.08 194 LEU B C 1
ATOM 2660 O O . LEU B 2 181 ? 24.811 79.998 34.770 1.00 57.88 194 LEU B O 1
ATOM 2665 N N . ASP B 2 182 ? 25.492 78.120 35.818 1.00 45.15 195 ASP B N 1
ATOM 2666 C CA . ASP B 2 182 ? 26.812 78.114 35.203 1.00 48.42 195 ASP B CA 1
ATOM 2667 C C . ASP B 2 182 ? 26.702 77.881 33.701 1.00 67.12 195 ASP B C 1
ATOM 2668 O O . ASP B 2 182 ? 27.376 78.546 32.909 1.00 68.44 195 ASP B O 1
ATOM 2673 N N . ARG B 2 183 ? 25.849 76.935 33.318 1.00 72.92 196 ARG B N 1
ATOM 2674 C CA . ARG B 2 183 ? 25.578 76.674 31.908 1.00 72.40 196 ARG B CA 1
ATOM 2675 C C . ARG B 2 183 ? 25.009 77.913 31.230 1.00 64.64 196 ARG B C 1
ATOM 2676 O O . ARG B 2 183 ? 25.373 78.242 30.102 1.00 67.97 196 ARG B O 1
ATOM 2684 N N . LEU B 2 184 ? 24.109 78.591 31.934 1.00 58.92 197 LEU B N 1
ATOM 2685 C CA . LEU B 2 184 ? 23.451 79.787 31.427 1.00 62.74 197 LEU B CA 1
ATOM 2686 C C . LEU B 2 184 ? 24.439 80.919 31.174 1.00 62.36 197 LEU B C 1
ATOM 2687 O O . LEU B 2 184 ? 24.430 81.533 30.107 1.00 59.69 197 LEU B O 1
ATOM 2692 N N . LEU B 2 185 ? 25.290 81.193 32.158 1.00 63.95 198 LEU B N 1
ATOM 2693 C CA . LEU B 2 185 ? 26.285 82.252 32.021 1.00 59.36 198 LEU B CA 1
ATOM 2694 C C . LEU B 2 185 ? 27.328 81.895 30.968 1.00 67.87 198 LEU B C 1
ATOM 2695 O O . LEU B 2 185 ? 27.827 82.767 30.256 1.00 53.76 198 LEU B O 1
ATOM 2700 N N . GLY B 2 186 ? 27.656 80.610 30.880 1.00 69.49 199 GLY B N 1
ATOM 2701 C CA . GLY B 2 186 ? 28.613 80.136 29.898 1.00 74.24 199 GLY B CA 1
ATOM 2702 C C . GLY B 2 186 ? 28.105 80.264 28.474 1.00 77.37 199 GLY B C 1
ATOM 2703 O O . GLY B 2 186 ? 28.854 80.628 27.567 1.00 83.84 199 GLY B O 1
ATOM 2704 N N . ALA B 2 187 ? 26.825 79.962 28.280 1.00 74.56 200 ALA B N 1
ATOM 2705 C CA . ALA B 2 187 ? 26.220 79.965 26.951 1.00 73.37 200 ALA B CA 1
ATOM 2706 C C . ALA B 2 187 ? 26.001 81.380 26.424 1.00 77.12 200 ALA B C 1
ATOM 2707 O O . ALA B 2 187 ? 26.227 81.654 25.245 1.00 84.06 200 ALA B O 1
ATOM 2709 N N . CYS B 2 188 ? 25.557 82.273 27.302 1.00 50.10 201 CYS B N 1
ATOM 2710 C CA . CYS B 2 188 ? 25.247 83.641 26.906 1.00 54.56 201 CYS B CA 1
ATOM 2711 C C . CYS B 2 188 ? 26.408 84.575 27.222 1.00 61.28 201 CYS B C 1
ATOM 2712 O O . CYS B 2 188 ? 26.245 85.565 27.936 1.00 71.42 201 CYS B O 1
ATOM 2715 N N . ALA B 2 189 ? 27.581 84.241 26.694 1.00 55.36 202 ALA B N 1
ATOM 2716 C CA . ALA B 2 189 ? 28.794 85.016 26.931 1.00 49.78 202 ALA B CA 1
ATOM 2717 C C . ALA B 2 189 ? 28.673 86.430 26.371 1.00 56.98 202 ALA B C 1
ATOM 2718 O O . ALA B 2 189 ? 29.327 87.354 26.849 1.00 52.10 202 ALA B O 1
ATOM 2720 N N . GLY B 2 190 ? 27.848 86.582 25.339 1.00 51.53 203 GLY B N 1
ATOM 2721 C CA . GLY B 2 190 ? 27.646 87.866 24.693 1.00 54.16 203 GLY B CA 1
ATOM 2722 C C . GLY B 2 190 ? 26.629 88.750 25.389 1.00 60.02 203 GLY B C 1
ATOM 2723 O O . GLY B 2 190 ? 26.521 89.937 25.086 1.00 64.08 203 GLY B O 1
ATOM 2724 N N . HIS B 2 191 ? 25.863 88.167 26.306 1.00 59.13 204 HIS B N 1
ATOM 2725 C CA . HIS B 2 191 ? 24.802 88.900 26.989 1.00 55.02 204 HIS B CA 1
ATOM 2726 C C . HIS B 2 191 ? 25.016 89.000 28.496 1.00 57.77 204 HIS B C 1
ATOM 2727 O O . HIS B 2 191 ? 25.800 88.253 29.081 1.00 44.93 204 HIS B O 1
ATOM 2734 N N . ARG B 2 192 ? 24.293 89.927 29.115 1.00 61.13 205 ARG B N 1
ATOM 2735 C CA . ARG B 2 192 ? 24.254 90.057 30.561 1.00 58.16 205 ARG B CA 1
ATOM 2736 C C . ARG B 2 192 ? 22.856 89.689 31.058 1.00 58.69 205 ARG B C 1
ATOM 2737 O O . ARG B 2 192 ? 21.844 89.991 30.404 1.00 63.34 205 ARG B O 1
ATOM 2745 N N . ILE B 2 193 ? 22.814 89.011 32.201 1.00 57.14 206 ILE B N 1
ATOM 2746 C CA . ILE B 2 193 ? 21.564 88.536 32.785 1.00 51.02 206 ILE B CA 1
ATOM 2747 C C . ILE B 2 193 ? 21.369 89.076 34.198 1.00 50.87 206 ILE B C 1
ATOM 2748 O O . ILE B 2 193 ? 22.182 88.818 35.085 1.00 46.08 206 ILE B O 1
ATOM 2753 N N . VAL B 2 194 ? 20.291 89.825 34.404 1.00 50.02 207 VAL B N 1
ATOM 2754 C CA . VAL B 2 194 ? 20.046 90.462 35.694 1.00 40.24 207 VAL B CA 1
ATOM 2755 C C . VAL B 2 194 ? 18.702 90.042 36.283 1.00 53.12 207 VAL B C 1
ATOM 2756 O O . VAL B 2 194 ? 17.685 90.057 35.595 1.00 46.54 207 VAL B O 1
ATOM 2760 N N . ALA B 2 195 ? 18.700 89.673 37.561 1.00 56.37 208 ALA B N 1
ATOM 2761 C CA . ALA B 2 195 ? 17.472 89.252 38.225 1.00 40.16 208 ALA B CA 1
ATOM 2762 C C . ALA B 2 195 ? 16.637 90.456 38.656 1.00 49.42 208 ALA B C 1
ATOM 2763 O O . ALA B 2 195 ? 17.150 91.404 39.249 1.00 51.04 208 ALA B O 1
ATOM 2765 N N . HIS B 2 196 ? 15.340 90.408 38.418 1.00 48.29 209 HIS B N 1
ATOM 2766 C CA . HIS B 2 196 ? 14.470 91.492 38.807 1.00 44.84 209 HIS B CA 1
ATOM 2767 C C . HIS B 2 196 ? 13.168 90.980 39.316 1.00 52.78 209 HIS B C 1
ATOM 2768 O O . HIS B 2 196 ? 12.875 89.834 39.194 1.00 52.17 209 HIS B O 1
ATOM 2775 N N . VAL B 2 197 ? 12.378 91.880 39.872 1.00 50.35 210 VAL B N 1
ATOM 2776 C CA . VAL B 2 197 ? 11.006 91.599 40.269 1.00 46.98 210 VAL B CA 1
ATOM 2777 C C . VAL B 2 197 ? 10.096 92.717 39.764 1.00 49.63 210 VAL B C 1
ATOM 2778 O O . VAL B 2 197 ? 10.402 93.902 39.905 1.00 51.56 210 VAL B O 1
ATOM 2782 N N . TRP B 2 198 ? 8.989 92.329 39.144 1.00 52.19 211 TRP B N 1
ATOM 2783 C CA . TRP B 2 198 ? 8.056 93.290 38.572 1.00 55.92 211 TRP B CA 1
ATOM 2784 C C . TRP B 2 198 ? 6.623 92.818 38.767 1.00 56.47 211 TRP B C 1
ATOM 2785 O O . TRP B 2 198 ? 6.228 91.779 38.233 1.00 55.09 211 TRP B O 1
ATOM 2796 N N . GLN B 2 199 ? 5.863 93.580 39.550 1.00 60.81 212 GLN B N 1
ATOM 2797 C CA . GLN B 2 199 ? 4.474 93.255 39.853 1.00 64.09 212 GLN B CA 1
ATOM 2798 C C . GLN B 2 199 ? 4.356 91.832 40.393 1.00 70.43 212 GLN B C 1
ATOM 2799 O O . GLN B 2 199 ? 3.554 91.034 39.904 1.00 79.30 212 GLN B O 1
ATOM 2805 N N . THR B 2 200 ? 5.196 91.528 41.382 1.00 66.96 213 THR B N 1
ATOM 2806 C CA . THR B 2 200 ? 5.245 90.234 42.071 1.00 65.58 213 THR B CA 1
ATOM 2807 C C . THR B 2 200 ? 5.725 89.099 41.168 1.00 63.84 213 THR B C 1
ATOM 2808 O O . THR B 2 200 ? 5.621 87.928 41.534 1.00 69.72 213 THR B O 1
ATOM 2820 N N . PHE B 2 202 ? 8.912 87.333 39.253 1.00 60.25 215 PHE B N 1
ATOM 2821 C CA . PHE B 2 202 ? 10.361 87.226 39.137 1.00 47.82 215 PHE B CA 1
ATOM 2822 C C . PHE B 2 202 ? 10.752 87.058 37.676 1.00 54.70 215 PHE B C 1
ATOM 2823 O O . PHE B 2 202 ? 10.207 86.202 36.979 1.00 64.80 215 PHE B O 1
ATOM 2831 N N . VAL B 2 203 ? 11.693 87.873 37.211 1.00 58.00 216 VAL B N 1
ATOM 2832 C CA . VAL B 2 203 ? 12.076 87.845 35.803 1.00 59.80 216 VAL B CA 1
ATOM 2833 C C . VAL B 2 203 ? 13.582 88.015 35.602 1.00 61.08 216 VAL B C 1
ATOM 2834 O O . VAL B 2 203 ? 14.205 88.868 36.224 1.00 60.19 216 VAL B O 1
ATOM 2838 N N . LEU B 2 204 ? 14.161 87.203 34.723 1.00 66.15 217 LEU B N 1
ATOM 2839 C CA . LEU B 2 204 ? 15.564 87.353 34.357 1.00 58.28 217 LEU B CA 1
ATOM 2840 C C . LEU B 2 204 ? 15.677 88.163 33.074 1.00 56.69 217 LEU B C 1
ATOM 2841 O O . LEU B 2 204 ? 15.163 87.764 32.030 1.00 59.92 217 LEU B O 1
ATOM 2846 N N . VAL B 2 205 ? 16.358 89.299 33.153 1.00 49.22 218 VAL B N 1
ATOM 2847 C CA . VAL B 2 205 ? 16.521 90.164 31.995 1.00 44.74 218 VAL B CA 1
ATOM 2848 C C . VAL B 2 205 ? 17.831 89.880 31.272 1.00 50.08 218 VAL B C 1
ATOM 2849 O O . VAL B 2 205 ? 18.916 90.047 31.836 1.00 52.41 218 VAL B O 1
ATOM 2853 N N . VAL B 2 206 ? 17.715 89.450 30.020 1.00 54.48 219 VAL B N 1
ATOM 2854 C CA . VAL B 2 206 ? 18.873 89.160 29.185 1.00 53.00 219 VAL B CA 1
ATOM 2855 C C . VAL B 2 206 ? 19.047 90.218 28.100 1.00 66.81 219 VAL B C 1
ATOM 2856 O O . VAL B 2 206 ? 18.177 90.377 27.238 1.00 69.46 219 VAL B O 1
ATOM 2860 N N . ARG B 2 207 ? 20.161 90.944 28.144 1.00 47.50 220 ARG B N 1
ATOM 2861 C CA . ARG B 2 207 ? 20.399 91.999 27.157 1.00 60.88 220 ARG B CA 1
ATOM 2862 C C . ARG B 2 207 ? 21.851 91.994 26.670 1.00 65.13 220 ARG B C 1
ATOM 2863 O O . ARG B 2 207 ? 22.758 91.643 27.417 1.00 63.46 220 ARG B O 1
ATOM 2871 N N . LYS B 2 208 ? 22.064 92.395 25.419 1.00 65.67 221 LYS B N 1
ATOM 2872 C CA . LYS B 2 208 ? 23.389 92.323 24.796 1.00 65.59 221 LYS B CA 1
ATOM 2873 C C . LYS B 2 208 ? 24.380 93.320 25.414 1.00 75.07 221 LYS B C 1
ATOM 2874 O O . LYS B 2 208 ? 24.018 94.451 25.742 1.00 77.72 221 LYS B O 1
ATOM 2880 N N . LYS B 2 209 ? 25.631 92.888 25.569 1.00 101.44 222 LYS B N 1
ATOM 2881 C CA . LYS B 2 209 ? 26.678 93.695 26.202 1.00 105.84 222 LYS B CA 1
ATOM 2882 C C . LYS B 2 209 ? 27.995 93.860 25.427 1.00 121.09 222 LYS B C 1
ATOM 2883 O O . LYS B 2 209 ? 28.470 92.931 24.774 1.00 129.34 222 LYS B O 1
ATOM 2889 N N . GLY B 2 210 ? 28.555 95.066 25.491 1.00 132.63 223 GLY B N 1
ATOM 2890 C CA . GLY B 2 210 ? 29.898 95.351 25.005 1.00 140.13 223 GLY B CA 1
ATOM 2891 C C . GLY B 2 210 ? 30.286 95.244 23.539 1.00 143.98 223 GLY B C 1
ATOM 2892 O O . GLY B 2 210 ? 29.529 95.616 22.642 1.00 147.05 223 GLY B O 1
ATOM 2893 N N . ASP B 2 211 ? 31.494 94.730 23.310 1.00 141.72 224 ASP B N 1
ATOM 2894 C CA . ASP B 2 211 ? 32.102 94.670 21.980 1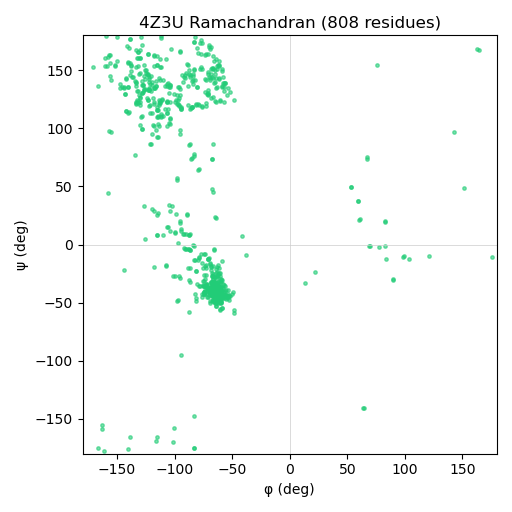.00 137.76 224 ASP B CA 1
ATOM 2895 C C . ASP B 2 211 ? 31.747 93.421 21.198 1.00 133.46 224 ASP B C 1
ATOM 2896 O O . ASP B 2 211 ? 31.508 92.357 21.770 1.00 132.91 224 ASP B O 1
ATOM 2901 N N . GLY B 2 212 ? 31.718 93.563 19.879 1.00 136.50 225 GLY B N 1
ATOM 2902 C CA . GLY B 2 212 ? 31.506 92.425 19.014 1.00 136.46 225 GLY B CA 1
ATOM 2903 C C . GLY B 2 212 ? 30.070 91.962 18.979 1.00 138.27 225 GLY B C 1
ATOM 2904 O O . GLY B 2 212 ? 29.303 92.168 19.921 1.00 133.43 225 GLY B O 1
ATOM 2905 N N . ARG B 2 213 ? 29.708 91.328 17.874 1.00 146.97 226 ARG B N 1
ATOM 2906 C CA . ARG B 2 213 ? 28.391 90.740 17.734 1.00 156.40 226 ARG B CA 1
ATOM 2907 C C . ARG B 2 213 ? 28.596 89.234 17.641 1.00 157.16 226 ARG B C 1
ATOM 2908 O O . ARG B 2 213 ? 29.129 88.737 16.649 1.00 157.27 226 ARG B O 1
ATOM 2916 N N . PRO B 2 214 ? 28.173 88.507 18.685 1.00 157.25 227 PRO B N 1
ATOM 2917 C CA . PRO B 2 214 ? 28.297 87.049 18.801 1.00 153.44 227 PRO B CA 1
ATOM 2918 C C . PRO B 2 214 ? 27.576 86.299 17.689 1.00 145.24 227 PRO B C 1
ATOM 2919 O O . PRO B 2 214 ? 27.992 85.201 17.322 1.00 150.65 227 PRO B O 1
ATOM 2923 N N . ALA B 2 215 ? 26.507 86.889 17.167 1.00 134.84 228 ALA B N 1
ATOM 2924 C CA . ALA B 2 215 ? 25.705 86.259 16.125 1.00 122.94 228 ALA B CA 1
ATOM 2925 C C . ALA B 2 215 ? 26.481 86.020 14.829 1.00 118.62 228 ALA B C 1
ATOM 2926 O O . ALA B 2 215 ? 26.076 85.205 14.002 1.00 121.76 228 ALA B O 1
ATOM 2928 N N . ASP B 2 216 ? 27.590 86.729 14.648 1.00 120.09 229 ASP B N 1
ATOM 2929 C CA . ASP B 2 216 ? 28.431 86.522 13.474 1.00 118.37 229 ASP B CA 1
ATOM 2930 C C . ASP B 2 216 ? 29.189 85.204 13.568 1.00 115.35 229 ASP B C 1
ATOM 2931 O O . ASP B 2 216 ? 29.678 84.684 12.565 1.00 109.44 229 ASP B O 1
ATOM 2936 N N . ASP B 2 217 ? 29.277 84.663 14.778 1.00 117.21 230 ASP B N 1
ATOM 2937 C CA . ASP B 2 217 ? 30.072 83.468 15.024 1.00 122.94 230 ASP B CA 1
ATOM 2938 C C . ASP B 2 217 ? 29.208 82.222 15.181 1.00 120.71 230 ASP B C 1
ATOM 2939 O O . ASP B 2 217 ? 29.580 81.271 15.869 1.00 94.71 230 ASP B O 1
ATOM 2944 N N . VAL B 2 218 ? 28.053 82.244 14.528 1.00 137.60 231 VAL B N 1
ATOM 2945 C CA . VAL B 2 218 ? 27.153 81.103 14.483 1.00 139.55 231 VAL B CA 1
ATOM 2946 C C . VAL B 2 218 ? 26.519 81.085 13.094 1.00 140.28 231 VAL B C 1
ATOM 2947 O O . VAL B 2 218 ? 26.124 82.133 12.581 1.00 144.94 231 VAL B O 1
ATOM 2951 N N . PRO B 2 219 ? 26.461 79.903 12.457 1.00 124.23 232 PRO B N 1
ATOM 2952 C CA . PRO B 2 219 ? 25.913 79.820 11.098 1.00 118.24 232 PRO B CA 1
ATOM 2953 C C . PRO B 2 219 ? 24.481 80.335 11.004 1.00 119.41 232 PRO B C 1
ATOM 2954 O O . PRO B 2 219 ? 23.692 80.152 11.931 1.00 117.81 232 PRO B O 1
ATOM 2958 N N . ALA B 2 220 ? 24.162 80.980 9.887 1.00 132.61 233 ALA B N 1
ATOM 2959 C CA . ALA B 2 220 ? 22.822 81.500 9.653 1.00 135.30 233 ALA B CA 1
ATOM 2960 C C . ALA B 2 220 ? 21.807 80.366 9.580 1.00 133.36 233 ALA B C 1
ATOM 2961 O O . ALA B 2 220 ? 22.165 79.214 9.331 1.00 137.73 233 ALA B O 1
ATOM 2963 N N . VAL B 2 221 ? 20.540 80.699 9.794 1.00 119.06 234 VAL B N 1
ATOM 2964 C CA . VAL B 2 221 ? 19.474 79.707 9.770 1.00 110.89 234 VAL B CA 1
ATOM 2965 C C . VAL B 2 221 ? 18.311 80.183 8.909 1.00 112.87 234 VAL B C 1
ATOM 2966 O O . VAL B 2 221 ? 18.096 81.383 8.738 1.00 114.38 234 VAL B O 1
ATOM 2970 N N . SER B 2 222 ? 17.568 79.227 8.362 1.00 126.88 235 SER B N 1
ATOM 2971 C CA . SER B 2 222 ? 16.426 79.529 7.511 1.00 132.12 235 SER B CA 1
ATOM 2972 C C . SER B 2 222 ? 15.307 80.192 8.303 1.00 134.64 235 SER B C 1
ATOM 2973 O O . SER B 2 222 ? 14.868 79.673 9.326 1.00 141.81 235 SER B O 1
ATOM 2976 N N . ALA B 2 223 ? 14.852 81.345 7.824 1.00 123.04 236 ALA B N 1
ATOM 2977 C CA . ALA B 2 223 ? 13.802 82.093 8.503 1.00 126.52 236 ALA B CA 1
ATOM 2978 C C . ALA B 2 223 ? 12.442 81.793 7.884 1.00 123.37 236 ALA B C 1
ATOM 2979 O O . ALA B 2 223 ? 11.473 81.522 8.595 1.00 116.93 236 ALA B O 1
ATOM 2981 N N . SER B 2 224 ? 12.373 81.853 6.558 1.00 131.78 237 SER B N 1
ATOM 2982 C CA . SER B 2 224 ? 11.122 81.617 5.846 1.00 131.10 237 SER B CA 1
ATOM 2983 C C . SER B 2 224 ? 10.664 80.167 5.975 1.00 129.70 237 SER B C 1
ATOM 2984 O O . SER B 2 224 ? 9.469 79.879 5.903 1.00 133.77 237 SER B O 1
ATOM 2987 N N . ASP B 2 225 ? 11.616 79.259 6.166 1.00 126.00 238 ASP B N 1
ATOM 2988 C CA . ASP B 2 225 ? 11.298 77.845 6.334 1.00 120.30 238 ASP B CA 1
ATOM 2989 C C . ASP B 2 225 ? 10.658 77.574 7.693 1.00 110.05 238 ASP B C 1
ATOM 2990 O O . ASP B 2 225 ? 9.743 76.757 7.803 1.00 113.69 238 ASP B O 1
ATOM 2995 N N . ILE B 2 226 ? 11.144 78.261 8.723 1.00 102.37 239 ILE B N 1
ATOM 2996 C CA . ILE B 2 226 ? 10.594 78.117 10.067 1.00 99.00 239 ILE B CA 1
ATOM 2997 C C . ILE B 2 226 ? 9.193 78.717 10.107 1.00 96.77 239 ILE B C 1
ATOM 2998 O O . ILE B 2 226 ? 8.307 78.204 10.786 1.00 96.86 239 ILE B O 1
ATOM 3003 N N . TYR B 2 227 ? 9.003 79.807 9.371 1.00 99.92 240 TYR B N 1
ATOM 3004 C CA . TYR B 2 227 ? 7.687 80.417 9.216 1.00 105.11 240 TYR B CA 1
ATOM 3005 C C . TYR B 2 227 ? 6.746 79.433 8.521 1.00 111.60 240 TYR B C 1
ATOM 3006 O O . TYR B 2 227 ? 5.621 79.208 8.974 1.00 105.80 240 TYR B O 1
ATOM 3015 N N . CYS B 2 228 ? 7.224 78.849 7.425 1.00 117.03 241 CYS B N 1
ATOM 3016 C CA . CYS B 2 228 ? 6.454 77.877 6.651 1.00 120.11 241 CYS B CA 1
ATOM 3017 C C . CYS B 2 228 ? 6.012 76.705 7.521 1.00 117.39 241 CYS B C 1
ATOM 3018 O O . CYS B 2 228 ? 4.857 76.282 7.470 1.00 117.68 241 CYS B O 1
ATOM 3021 N N . LYS B 2 229 ? 6.945 76.185 8.313 1.00 110.85 242 LYS B N 1
ATOM 3022 C CA . LYS B 2 229 ? 6.646 75.128 9.272 1.00 106.78 242 LYS B CA 1
ATOM 3023 C C . LYS B 2 229 ? 5.631 75.598 10.309 1.00 108.10 242 LYS B C 1
ATOM 3024 O O . LYS B 2 229 ? 4.753 74.841 10.717 1.00 112.85 242 LYS B O 1
ATOM 3030 N N . MET B 2 230 ? 5.755 76.856 10.717 1.00 107.79 243 MET B N 1
ATOM 3031 C CA . MET B 2 230 ? 4.922 77.423 11.771 1.00 107.18 243 MET B CA 1
ATOM 3032 C C . MET B 2 230 ? 3.477 77.554 11.308 1.00 117.64 243 MET B C 1
ATOM 3033 O O . MET B 2 230 ? 2.547 77.448 12.108 1.00 121.88 243 MET B O 1
ATOM 3038 N N . ARG B 2 231 ? 3.302 77.798 10.012 1.00 124.58 244 ARG B N 1
ATOM 3039 C CA . ARG B 2 231 ? 1.975 77.918 9.410 1.00 134.34 244 ARG B CA 1
ATOM 3040 C C . ARG B 2 231 ? 1.120 76.678 9.648 1.00 140.35 244 ARG B C 1
ATOM 3041 O O . ARG B 2 231 ? -0.103 76.777 9.750 1.00 135.19 244 ARG B O 1
ATOM 3049 N N . ASP B 2 232 ? 1.750 75.507 9.651 1.00 147.70 245 ASP B N 1
ATOM 3050 C CA . ASP B 2 232 ? 1.028 74.271 9.945 1.00 153.47 245 ASP B CA 1
ATOM 3051 C C . ASP B 2 232 ? 0.686 74.136 11.433 1.00 142.73 245 ASP B C 1
ATOM 3052 O O . ASP B 2 232 ? -0.402 73.685 11.785 1.00 144.06 245 ASP B O 1
ATOM 3057 N N . ILE B 2 233 ? 1.620 74.539 12.292 1.00 136.54 246 ILE B N 1
ATOM 3058 C CA . ILE B 2 233 ? 1.524 74.328 13.743 1.00 131.88 246 ILE B CA 1
ATOM 3059 C C . ILE B 2 233 ? 0.280 74.925 14.408 1.00 125.85 246 ILE B C 1
ATOM 3060 O O . ILE B 2 233 ? -0.132 76.041 14.093 1.00 124.71 246 ILE B O 1
ATOM 3065 N N . SER B 2 234 ? -0.304 74.169 15.336 1.00 125.29 247 SER B N 1
ATOM 3066 C CA . SER B 2 234 ? -1.461 74.621 16.100 1.00 122.68 247 SER B CA 1
ATOM 3067 C C . SER B 2 234 ? -1.064 74.995 17.527 1.00 114.95 247 SER B C 1
ATOM 3068 O O . SER B 2 234 ? -0.820 74.121 18.360 1.00 115.48 247 SER B O 1
ATOM 3071 N N . PHE B 2 235 ? -1.001 76.293 17.806 1.00 101.75 248 PHE B N 1
ATOM 3072 C CA . PHE B 2 235 ? -0.646 76.769 19.139 1.00 89.73 248 PHE B CA 1
ATOM 3073 C C . PHE B 2 235 ? -1.797 76.534 20.109 1.00 90.22 248 PHE B C 1
ATOM 3074 O O . PHE B 2 235 ? -2.927 76.277 19.692 1.00 102.24 248 PHE B O 1
ATOM 3082 N N . ASP B 2 236 ? -1.503 76.615 21.402 1.00 89.75 249 ASP B N 1
ATOM 3083 C CA . ASP B 2 236 ? -2.503 76.368 22.435 1.00 96.38 249 ASP B CA 1
ATOM 3084 C C . ASP B 2 236 ? -3.644 77.378 22.371 1.00 99.31 249 ASP B C 1
ATOM 3085 O O . ASP B 2 236 ? -4.806 77.030 22.575 1.00 107.98 249 ASP B O 1
ATOM 3090 N N . GLY B 2 237 ? -3.302 78.630 22.087 1.00 84.32 250 GLY B N 1
ATOM 3091 C CA . GLY B 2 237 ? -4.287 79.690 21.974 1.00 84.65 250 GLY B CA 1
ATOM 3092 C C . GLY B 2 237 ? -4.551 80.382 23.296 1.00 86.03 250 GLY B C 1
ATOM 3093 O O . GLY B 2 237 ? -4.873 81.569 23.331 1.00 91.39 250 GLY B O 1
ATOM 3094 N N . GLU B 2 238 ? -4.402 79.640 24.389 1.00 84.54 251 GLU B N 1
ATOM 3095 C CA . GLU B 2 238 ? -4.479 80.224 25.720 1.00 76.29 251 GLU B CA 1
ATOM 3096 C C . GLU B 2 238 ? -3.105 80.746 26.110 1.00 66.53 251 GLU B C 1
ATOM 3097 O O . GLU B 2 238 ? -2.982 81.737 26.830 1.00 69.56 251 GLU B O 1
ATOM 3103 N N . LEU B 2 239 ? -2.077 80.066 25.614 1.00 67.12 252 LEU B N 1
ATOM 3104 C CA . LEU B 2 239 ? -0.696 80.492 25.790 1.00 70.65 252 LEU B CA 1
ATOM 3105 C C . LEU B 2 239 ? -0.440 81.813 25.071 1.00 78.85 252 LEU B C 1
ATOM 3106 O O . LEU B 2 239 ? 0.317 82.657 25.551 1.00 84.84 252 LEU B O 1
ATOM 3111 N N . LEU B 2 240 ? -1.078 81.983 23.918 1.00 71.08 253 LEU B N 1
ATOM 3112 C CA . LEU B 2 240 ? -0.917 83.195 23.122 1.00 55.60 253 LEU B CA 1
ATOM 3113 C C . LEU B 2 240 ? -1.566 84.406 23.787 1.00 57.11 253 LEU B C 1
ATOM 3114 O O . LEU B 2 240 ? -0.985 85.492 23.810 1.00 59.15 253 LEU B O 1
ATOM 3119 N N . LEU B 2 241 ? -2.769 84.220 24.323 1.00 61.79 254 LEU B N 1
ATOM 3120 C CA . LEU B 2 241 ? -3.445 85.279 25.068 1.00 64.40 254 LEU B CA 1
ATOM 3121 C C . LEU B 2 241 ? -2.699 85.588 26.363 1.00 71.50 254 LEU B C 1
ATOM 3122 O O . LEU B 2 241 ? -2.576 86.750 26.766 1.00 73.38 254 LEU B O 1
ATOM 3127 N N . GLU B 2 242 ? -2.211 84.532 27.008 1.00 72.27 255 GLU B N 1
ATOM 3128 C CA . GLU B 2 242 ? -1.352 84.658 28.180 1.00 75.06 255 GLU B CA 1
ATOM 3129 C C . GLU B 2 242 ? -0.170 85.559 27.843 1.00 75.37 255 GLU B C 1
ATOM 3130 O O . GLU B 2 242 ? 0.197 86.443 28.617 1.00 82.33 255 GLU B O 1
ATOM 3136 N N . TYR B 2 243 ? 0.416 85.326 26.673 1.00 63.42 256 TYR B N 1
ATOM 3137 C CA . TYR B 2 243 ? 1.532 86.131 26.198 1.00 58.64 256 TYR B CA 1
ATOM 3138 C C . TYR B 2 243 ? 1.089 87.560 25.897 1.00 60.50 256 TYR B C 1
ATOM 3139 O O . TYR B 2 243 ? 1.871 88.495 26.050 1.00 61.72 256 TYR B O 1
ATOM 3148 N N . LYS B 2 244 ? -0.157 87.728 25.461 1.00 63.48 257 LYS B N 1
ATOM 3149 C CA . LYS B 2 244 ? -0.696 89.063 25.221 1.00 64.23 257 LYS B CA 1
ATOM 3150 C C . LYS B 2 244 ? -0.734 89.862 26.522 1.00 67.31 257 LYS B C 1
ATOM 3151 O O . LYS B 2 244 ? -0.213 90.982 26.590 1.00 84.16 257 LYS B O 1
ATOM 3157 N N A ARG B 2 245 ? -1.342 89.293 27.563 0.55 63.17 258 ARG B N 1
ATOM 3158 N N B ARG B 2 245 ? -1.352 89.272 27.540 0.45 63.03 258 ARG B N 1
ATOM 3159 C CA A ARG B 2 245 ? -1.409 90.000 28.842 0.55 60.96 258 ARG B CA 1
ATOM 3160 C CA B ARG B 2 245 ? -1.437 89.869 28.867 0.45 60.50 258 ARG B CA 1
ATOM 3161 C C A ARG B 2 245 ? -0.025 90.166 29.464 0.55 61.32 258 ARG B C 1
ATOM 3162 C C B ARG B 2 245 ? -0.055 90.136 29.460 0.45 59.96 258 ARG B C 1
ATOM 3163 O O A ARG B 2 245 ? 0.226 91.150 30.156 0.55 61.95 258 ARG B O 1
ATOM 3164 O O B ARG B 2 245 ? 0.172 91.168 30.094 0.45 61.48 258 ARG B O 1
ATOM 3179 N N . LEU B 2 246 ? 0.863 89.201 29.240 1.00 62.34 259 LEU B N 1
ATOM 3180 C CA . LEU B 2 246 ? 2.221 89.306 29.768 1.00 58.08 259 LEU B CA 1
ATOM 3181 C C . LEU B 2 246 ? 2.978 90.453 29.107 1.00 57.48 259 LEU B C 1
ATOM 3182 O O . LEU B 2 246 ? 3.711 91.185 29.773 1.00 62.32 259 LEU B O 1
ATOM 3187 N N . TYR B 2 247 ? 2.803 90.605 27.798 1.00 55.47 260 TYR B N 1
ATOM 3188 C CA . TYR B 2 247 ? 3.415 91.714 27.076 1.00 56.01 260 TYR B CA 1
ATOM 3189 C C . TYR B 2 247 ? 2.805 93.036 27.523 1.00 58.90 260 TYR B C 1
ATOM 3190 O O . TYR B 2 247 ? 3.501 94.047 27.625 1.00 66.72 260 TYR B O 1
ATOM 3199 N N . ALA B 2 248 ? 1.500 93.025 27.778 1.00 58.61 261 ALA B N 1
ATOM 3200 C CA . ALA B 2 248 ? 0.810 94.215 28.265 1.00 60.23 261 ALA B CA 1
ATOM 3201 C C . ALA B 2 248 ? 1.331 94.647 29.635 1.00 57.98 261 ALA B C 1
ATOM 3202 O O . ALA B 2 248 ? 1.505 95.837 29.896 1.00 60.33 261 ALA B O 1
ATOM 3204 N N . ALA B 2 249 ? 1.576 93.673 30.505 1.00 62.14 262 ALA B N 1
ATOM 3205 C CA . ALA B 2 249 ? 1.995 93.946 31.876 1.00 60.40 262 ALA B CA 1
ATOM 3206 C C . ALA B 2 249 ? 3.433 94.451 31.960 1.00 70.63 262 ALA B C 1
ATOM 3207 O O . ALA B 2 249 ? 3.758 95.275 32.814 1.00 80.48 262 ALA B O 1
ATOM 3209 N N . PHE B 2 250 ? 4.291 93.958 31.072 1.00 61.65 263 PHE B N 1
ATOM 3210 C CA . PHE B 2 250 ? 5.703 94.326 31.098 1.00 57.53 263 PHE B CA 1
ATOM 3211 C C . PHE B 2 250 ? 5.997 95.484 30.150 1.00 70.17 263 PHE B C 1
ATOM 3212 O O . PHE B 2 250 ? 7.156 95.789 29.871 1.00 80.62 263 PHE B O 1
ATOM 3220 N N . GLU B 2 251 ? 4.942 96.122 29.655 1.00 67.36 264 GLU B N 1
ATOM 3221 C CA . GLU B 2 251 ? 5.091 97.225 28.713 1.00 72.73 264 GLU B CA 1
ATOM 3222 C C . GLU B 2 251 ? 5.741 98.431 29.384 1.00 64.92 264 GLU B C 1
ATOM 3223 O O . GLU B 2 251 ? 6.631 99.067 28.819 1.00 61.91 264 GLU B O 1
ATOM 3229 N N . ASP B 2 252 ? 5.291 98.739 30.596 1.00 62.76 265 ASP B N 1
ATOM 3230 C CA . ASP B 2 252 ? 5.795 99.894 31.329 1.00 78.52 265 ASP B CA 1
ATOM 3231 C C . ASP B 2 252 ? 7.040 99.546 32.141 1.00 78.65 265 ASP B C 1
ATOM 3232 O O . ASP B 2 252 ? 7.645 100.417 32.766 1.00 66.64 265 ASP B O 1
ATOM 3237 N N . PHE B 2 253 ? 7.414 98.271 32.130 1.00 72.29 266 PHE B N 1
ATOM 3238 C CA . PHE B 2 253 ? 8.616 97.817 32.821 1.00 56.34 266 PHE B CA 1
ATOM 3239 C C . PHE B 2 253 ? 9.863 98.429 32.192 1.00 56.89 266 PHE B C 1
ATOM 3240 O O . PHE B 2 253 ? 10.105 98.277 30.994 1.00 67.14 266 PHE B O 1
ATOM 3248 N N . ARG B 2 254 ? 10.652 99.122 33.005 1.00 61.13 267 ARG B N 1
ATOM 3249 C CA . ARG B 2 254 ? 11.842 99.808 32.515 1.00 65.19 267 ARG B CA 1
ATOM 3250 C C . ARG B 2 254 ? 13.078 99.444 33.331 1.00 74.76 267 ARG B C 1
ATOM 3251 O O . ARG B 2 254 ? 13.282 99.968 34.427 1.00 78.11 267 ARG B O 1
ATOM 3259 N N . PRO B 2 255 ? 13.895 98.522 32.804 1.00 76.45 268 PRO B N 1
ATOM 3260 C CA . PRO B 2 255 ? 15.154 98.124 33.440 1.00 64.93 268 PRO B CA 1
ATOM 3261 C C . PRO B 2 255 ? 16.180 99.255 33.416 1.00 87.67 268 PRO B C 1
ATOM 3262 O O . PRO B 2 255 ? 16.150 100.082 32.506 1.00 90.13 268 PRO B O 1
ATOM 3266 N N . PRO B 2 256 ? 17.080 99.288 34.409 1.00 89.46 269 PRO B N 1
ATOM 3267 C CA . PRO B 2 256 ? 18.088 100.343 34.545 1.00 85.08 269 PRO B CA 1
ATOM 3268 C C . PRO B 2 256 ? 19.172 100.291 33.470 1.00 97.73 269 PRO B C 1
ATOM 3269 O O . PRO B 2 256 ? 19.230 99.339 32.692 1.00 77.35 269 PRO B O 1
ATOM 3273 N N . ARG B 2 257 ? 20.014 101.319 33.435 1.00 105.43 270 ARG B N 1
ATOM 3274 C CA . ARG B 2 257 ? 21.144 101.369 32.514 1.00 113.18 270 ARG B CA 1
ATOM 3275 C C . ARG B 2 257 ? 22.158 100.259 32.781 1.00 116.47 270 ARG B C 1
ATOM 3276 O O . ARG B 2 257 ? 22.291 99.793 33.912 1.00 116.03 270 ARG B O 1
ATOM 3284 N N . PRO B 2 258 ? 22.874 99.829 31.728 1.00 123.28 271 PRO B N 1
ATOM 3285 C CA . PRO B 2 258 ? 23.904 98.789 31.838 1.00 127.47 271 PRO B CA 1
ATOM 3286 C C . PRO B 2 258 ? 25.069 99.197 32.738 1.00 135.09 271 PRO B C 1
ATOM 3287 O O . PRO B 2 258 ? 25.108 100.303 33.279 1.00 137.60 271 PRO B O 1
ATOM 3292 N N . GLY C 1 8 ? 8.806 126.039 62.203 1.00 101.14 3 GLY C N 1
ATOM 3293 C CA . GLY C 1 8 ? 9.524 125.996 60.943 1.00 104.38 3 GLY C CA 1
ATOM 3294 C C . GLY C 1 8 ? 8.867 125.076 59.932 1.00 107.37 3 GLY C C 1
ATOM 3295 O O . GLY C 1 8 ? 8.128 124.163 60.301 1.00 108.82 3 GLY C O 1
ATOM 3296 N N . THR C 1 9 ? 9.135 125.318 58.653 1.00 99.11 4 THR C N 1
ATOM 3297 C CA . THR C 1 9 ? 8.557 124.515 57.581 1.00 97.07 4 THR C CA 1
ATOM 3298 C C . THR C 1 9 ? 9.123 123.100 57.588 1.00 94.52 4 THR C C 1
ATOM 3299 O O . THR C 1 9 ? 8.398 122.127 57.367 1.00 93.85 4 THR C O 1
ATOM 3303 N N . LEU C 1 10 ? 10.424 122.997 57.839 1.00 91.22 5 LEU C N 1
ATOM 3304 C CA . LEU C 1 10 ? 11.102 121.707 57.896 1.00 89.53 5 LEU C CA 1
ATOM 3305 C C . LEU C 1 10 ? 10.510 120.843 59.004 1.00 89.01 5 LEU C C 1
ATOM 3306 O O . LEU C 1 10 ? 10.334 119.633 58.842 1.00 87.93 5 LEU C O 1
ATOM 3311 N N . VAL C 1 11 ? 10.200 121.482 60.127 1.00 88.55 6 VAL C N 1
ATOM 3312 C CA . VAL C 1 11 ? 9.582 120.809 61.262 1.00 84.26 6 VAL C CA 1
ATOM 3313 C C . VAL C 1 11 ? 8.193 120.293 60.895 1.00 82.78 6 VAL C C 1
ATOM 3314 O O . VAL C 1 11 ? 7.821 119.179 61.260 1.00 77.50 6 VAL C O 1
ATOM 3318 N N . GLN C 1 12 ? 7.437 121.108 60.164 1.00 89.31 7 GLN C N 1
ATOM 3319 C CA . GLN C 1 12 ? 6.097 120.733 59.722 1.00 86.86 7 GLN C CA 1
ATOM 3320 C C . GLN C 1 12 ? 6.158 119.517 58.803 1.00 87.35 7 GLN C C 1
ATOM 3321 O O . GLN C 1 12 ? 5.407 118.547 58.975 1.00 88.30 7 GLN C O 1
ATOM 3327 N N . ARG C 1 13 ? 7.068 119.577 57.833 1.00 80.93 8 ARG C N 1
ATOM 3328 C CA . ARG C 1 13 ? 7.310 118.462 56.925 1.00 76.23 8 ARG C CA 1
ATOM 3329 C C . ARG C 1 13 ? 7.657 117.203 57.708 1.00 72.48 8 ARG C C 1
ATOM 3330 O O . ARG C 1 13 ? 7.147 116.121 57.422 1.00 67.24 8 ARG C O 1
ATOM 3338 N N . LEU C 1 14 ? 8.522 117.357 58.705 1.00 75.47 9 LEU C N 1
ATOM 3339 C CA . LEU C 1 14 ? 8.978 116.228 59.505 1.00 81.03 9 LEU C CA 1
ATOM 3340 C C . LEU C 1 14 ? 7.861 115.606 60.340 1.00 85.61 9 LEU C C 1
ATOM 3341 O O . LEU C 1 14 ? 7.798 114.389 60.472 1.00 88.86 9 LEU C O 1
ATOM 3346 N N . LYS C 1 15 ? 6.995 116.436 60.914 1.00 81.80 10 LYS C N 1
ATOM 3347 C CA . LYS C 1 15 ? 5.850 115.931 61.667 1.00 77.05 10 LYS C CA 1
ATOM 3348 C C . LYS C 1 15 ? 4.915 115.176 60.733 1.00 75.20 10 LYS C C 1
ATOM 3349 O O . LYS C 1 15 ? 4.393 114.106 61.073 1.00 72.94 10 LYS C O 1
ATOM 3355 N N . LEU C 1 16 ? 4.737 115.737 59.540 1.00 83.82 11 LEU C N 1
ATOM 3356 C CA . LEU C 1 16 ? 3.913 115.123 58.506 1.00 73.67 11 LEU C CA 1
ATOM 3357 C C . LEU C 1 16 ? 4.452 113.744 58.140 1.00 76.92 11 LEU C C 1
ATOM 3358 O O . LEU C 1 16 ? 3.689 112.800 57.933 1.00 76.61 11 LEU C O 1
ATOM 3363 N N . ILE C 1 17 ? 5.774 113.640 58.063 1.00 78.15 12 ILE C N 1
ATOM 3364 C CA . ILE C 1 17 ? 6.440 112.378 57.763 1.00 83.31 12 ILE C CA 1
ATOM 3365 C C . ILE C 1 17 ? 6.325 111.378 58.919 1.00 82.29 12 ILE C C 1
ATOM 3366 O O . ILE C 1 17 ? 6.121 110.182 58.701 1.00 82.85 12 ILE C O 1
ATOM 3371 N N . LEU C 1 18 ? 6.460 111.839 60.146 1.00 80.78 13 LEU C N 1
ATOM 3372 C CA . LEU C 1 18 ? 6.394 110.952 61.283 1.00 64.98 13 LEU C CA 1
ATOM 3373 C C . LEU C 1 18 ? 5.011 110.747 61.790 1.00 74.14 13 LEU C C 1
ATOM 3374 O O . LEU C 1 18 ? 4.826 110.171 62.833 1.00 84.92 13 LEU C O 1
ATOM 3379 N N . SER C 1 19 ? 4.041 111.242 61.049 1.00 79.11 14 SER C N 1
ATOM 3380 C CA . SER C 1 19 ? 2.636 111.147 61.411 1.00 86.22 14 SER C CA 1
ATOM 3381 C C . SER C 1 19 ? 2.106 109.737 61.474 1.00 95.68 14 SER C C 1
ATOM 3382 O O . SER C 1 19 ? 1.332 109.394 62.349 1.00 100.01 14 SER C O 1
ATOM 3385 N N . GLY C 1 20 ? 2.530 108.923 60.529 1.00 96.17 15 GLY C N 1
ATOM 3386 C CA . GLY C 1 20 ? 2.093 107.548 60.458 1.00 93.13 15 GLY C CA 1
ATOM 3387 C C . GLY C 1 20 ? 2.543 106.800 61.682 1.00 95.99 15 GLY C C 1
ATOM 3388 O O . GLY C 1 20 ? 2.005 105.768 62.061 1.00 101.09 15 GLY C O 1
ATOM 3389 N N . GLY C 1 21 ? 3.586 107.324 62.283 1.00 88.40 16 GLY C N 1
ATOM 3390 C CA . GLY C 1 21 ? 4.145 106.728 63.451 1.00 87.31 16 GLY C CA 1
ATOM 3391 C C . GLY C 1 21 ? 3.745 107.405 64.720 1.00 89.24 16 GLY C C 1
ATOM 3392 O O . GLY C 1 21 ? 2.769 108.116 64.822 1.00 97.78 16 GLY C O 1
ATOM 3393 N N . ASN C 1 22 ? 4.578 107.167 65.696 1.00 82.88 17 ASN C N 1
ATOM 3394 C CA . ASN C 1 22 ? 4.402 107.596 67.079 1.00 82.43 17 ASN C CA 1
ATOM 3395 C C . ASN C 1 22 ? 5.593 108.384 67.604 1.00 81.20 17 ASN C C 1
ATOM 3396 O O . ASN C 1 22 ? 5.643 108.734 68.783 1.00 89.97 17 ASN C O 1
ATOM 3401 N N . LEU C 1 23 ? 6.554 108.660 66.730 1.00 73.72 18 LEU C N 1
ATOM 3402 C CA . LEU C 1 23 ? 7.689 109.492 67.104 1.00 74.62 18 LEU C CA 1
ATOM 3403 C C . LEU C 1 23 ? 7.212 110.931 67.256 1.00 82.14 18 LEU C C 1
ATOM 3404 O O . LEU C 1 23 ? 6.304 111.364 66.547 1.00 87.56 18 LEU C O 1
ATOM 3409 N N . ARG C 1 24 ? 7.818 111.672 68.176 1.00 91.81 19 ARG C N 1
ATOM 3410 C CA . ARG C 1 24 ? 7.366 113.030 68.452 1.00 99.54 19 ARG C CA 1
ATOM 3411 C C . ARG C 1 24 ? 8.396 114.073 68.041 1.00 99.59 19 ARG C C 1
ATOM 3412 O O . ARG C 1 24 ? 9.530 114.067 68.517 1.00 103.61 19 ARG C O 1
ATOM 3420 N N . CYS C 1 25 ? 7.979 114.972 67.157 1.00 98.28 20 CYS C N 1
ATOM 3421 C CA . CYS C 1 25 ? 8.831 116.052 66.680 1.00 88.81 20 CYS C CA 1
ATOM 3422 C C . CYS C 1 25 ? 8.641 117.273 67.571 1.00 96.11 20 CYS C C 1
ATOM 3423 O O . CYS C 1 25 ? 7.541 117.536 68.058 1.00 97.29 20 CYS C O 1
ATOM 3426 N N . SER C 1 26 ? 9.722 118.019 67.770 1.00 109.90 21 SER C N 1
ATOM 3427 C CA . SER C 1 26 ? 9.725 119.182 68.653 1.00 119.66 21 SER C CA 1
ATOM 3428 C C . SER C 1 26 ? 9.188 120.438 67.974 1.00 127.27 21 SER C C 1
ATOM 3429 O O . SER C 1 26 ? 9.441 120.671 66.791 1.00 119.02 21 SER C O 1
ATOM 3432 N N . ASP C 1 27 ? 8.441 121.238 68.734 1.00 134.37 22 ASP C N 1
ATOM 3433 C CA . ASP C 1 27 ? 7.865 122.485 68.234 1.00 137.73 22 ASP C CA 1
ATOM 3434 C C . ASP C 1 27 ? 8.938 123.451 67.729 1.00 129.45 22 ASP C C 1
ATOM 3435 O O . ASP C 1 27 ? 8.634 124.426 67.041 1.00 129.08 22 ASP C O 1
ATOM 3440 N N . GLY C 1 28 ? 10.191 123.177 68.079 1.00 125.68 23 GLY C N 1
ATOM 3441 C CA . GLY C 1 28 ? 11.310 123.960 67.596 1.00 118.94 23 GLY C CA 1
ATOM 3442 C C . GLY C 1 28 ? 11.514 123.816 66.102 1.00 107.13 23 GLY C C 1
ATOM 3443 O O . GLY C 1 28 ? 11.035 124.639 65.319 1.00 102.70 23 GLY C O 1
ATOM 3444 N N . CYS C 1 32 ? 15.833 128.123 59.103 1.00 196.44 27 CYS C N 1
ATOM 3445 C CA . CYS C 1 32 ? 17.188 127.931 58.597 1.00 191.84 27 CYS C CA 1
ATOM 3446 C C . CYS C 1 32 ? 17.254 128.057 57.084 1.00 184.16 27 CYS C C 1
ATOM 3447 O O . CYS C 1 32 ? 17.009 127.088 56.364 1.00 188.55 27 CYS C O 1
ATOM 3450 N N . ASP C 1 33 ? 17.631 129.287 56.704 1.00 189.11 28 ASP C N 1
ATOM 3451 C CA . ASP C 1 33 ? 17.820 129.811 55.353 1.00 168.27 28 ASP C CA 1
ATOM 3452 C C . ASP C 1 33 ? 18.751 128.984 54.487 1.00 147.61 28 ASP C C 1
ATOM 3453 O O . ASP C 1 33 ? 19.847 128.621 54.881 1.00 145.00 28 ASP C O 1
ATOM 3458 N N . PRO C 1 34 ? 18.263 128.763 53.215 1.00 130.87 29 PRO C N 1
ATOM 3459 C CA . PRO C 1 34 ? 19.132 127.949 52.367 1.00 130.09 29 PRO C CA 1
ATOM 3460 C C . PRO C 1 34 ? 20.504 128.493 52.095 1.00 139.28 29 PRO C C 1
ATOM 3461 O O . PRO C 1 34 ? 21.414 127.688 52.024 1.00 139.80 29 PRO C O 1
ATOM 3465 N N . GLU C 1 35 ? 20.669 129.790 51.910 1.00 139.18 30 GLU C N 1
ATOM 3466 C CA . GLU C 1 35 ? 21.991 130.275 51.576 1.00 134.58 30 GLU C CA 1
ATOM 3467 C C . GLU C 1 35 ? 23.069 130.037 52.623 1.00 133.55 30 GLU C C 1
ATOM 3468 O O . GLU C 1 35 ? 24.177 129.664 52.282 1.00 136.41 30 GLU C O 1
ATOM 3474 N N . ARG C 1 36 ? 22.752 130.229 53.890 1.00 133.09 31 ARG C N 1
ATOM 3475 C CA . ARG C 1 36 ? 23.715 129.949 54.943 1.00 132.19 31 ARG C CA 1
ATOM 3476 C C . ARG C 1 36 ? 22.929 129.094 55.887 1.00 130.46 31 ARG C C 1
ATOM 3477 O O . ARG C 1 36 ? 22.070 129.584 56.617 1.00 132.10 31 ARG C O 1
ATOM 3485 N N . PRO C 1 37 ? 23.240 127.722 55.803 1.00 128.53 32 PRO C N 1
ATOM 3486 C CA . PRO C 1 37 ? 22.385 126.923 56.682 1.00 120.23 32 PRO C CA 1
ATOM 3487 C C . PRO C 1 37 ? 23.051 126.712 58.038 1.00 114.40 32 PRO C C 1
ATOM 3488 O O . PRO C 1 37 ? 24.276 126.604 58.104 1.00 109.57 32 PRO C O 1
ATOM 3492 N N . PRO C 1 38 ? 22.250 126.654 59.113 1.00 111.84 33 PRO C N 1
ATOM 3493 C CA . PRO C 1 38 ? 22.775 126.593 60.485 1.00 111.32 33 PRO C CA 1
ATOM 3494 C C . PRO C 1 38 ? 23.625 125.354 60.745 1.00 104.11 33 PRO C C 1
ATOM 3495 O O . PRO C 1 38 ? 23.325 124.272 60.239 1.00 102.07 33 PRO C O 1
ATOM 3499 N N . THR C 1 39 ? 24.680 125.519 61.536 1.00 103.31 34 THR C N 1
ATOM 3500 C CA . THR C 1 39 ? 25.515 124.394 61.941 1.00 92.05 34 THR C CA 1
ATOM 3501 C C . THR C 1 39 ? 24.940 123.742 63.193 1.00 84.20 34 THR C C 1
ATOM 3502 O O . THR C 1 39 ? 25.245 122.592 63.508 1.00 79.09 34 THR C O 1
ATOM 3506 N N . ARG C 1 40 ? 24.115 124.498 63.911 1.00 91.96 35 ARG C N 1
ATOM 3507 C CA . ARG C 1 40 ? 23.448 123.998 65.106 1.00 93.23 35 ARG C CA 1
ATOM 3508 C C . ARG C 1 40 ? 22.375 122.974 64.750 1.00 93.49 35 ARG C C 1
ATOM 3509 O O . ARG C 1 40 ? 22.038 122.794 63.579 1.00 90.60 35 ARG C O 1
ATOM 3517 N N . CYS C 1 41 ? 21.851 122.298 65.768 1.00 95.53 36 CYS C N 1
ATOM 3518 C CA . CYS C 1 41 ? 20.770 121.335 65.586 1.00 82.40 36 CYS C CA 1
ATOM 3519 C C . CYS C 1 41 ? 19.510 122.015 65.055 1.00 79.86 36 CYS C C 1
ATOM 3520 O O . CYS C 1 41 ? 19.126 123.086 65.528 1.00 89.08 36 CYS C O 1
ATOM 3523 N N . VAL C 1 42 ? 18.870 121.391 64.071 1.00 65.29 37 VAL C N 1
ATOM 3524 C CA . VAL C 1 42 ? 17.719 121.998 63.410 1.00 74.93 37 VAL C CA 1
ATOM 3525 C C . VAL C 1 42 ? 16.389 121.333 63.773 1.00 82.68 37 VAL C C 1
ATOM 3526 O O . VAL C 1 42 ? 15.328 121.922 63.565 1.00 94.37 37 VAL C O 1
ATOM 3530 N N . PHE C 1 43 ? 16.441 120.119 64.319 1.00 91.13 38 PHE C N 1
ATOM 3531 C CA . PHE C 1 43 ? 15.228 119.464 64.808 1.00 86.96 38 PHE C CA 1
ATOM 3532 C C . PHE C 1 43 ? 15.516 118.361 65.824 1.00 87.52 38 PHE C C 1
ATOM 3533 O O . PHE C 1 43 ? 16.585 117.740 65.808 1.00 92.07 38 PHE C O 1
ATOM 3541 N N . GLN C 1 44 ? 14.533 118.116 66.687 1.00 84.97 39 GLN C N 1
ATOM 3542 C CA . GLN C 1 44 ? 14.610 117.074 67.704 1.00 84.68 39 GLN C CA 1
ATOM 3543 C C . GLN C 1 44 ? 13.380 116.165 67.656 1.00 83.85 39 GLN C C 1
ATOM 3544 O O . GLN C 1 44 ? 12.243 116.639 67.640 1.00 81.67 39 GLN C O 1
ATOM 3550 N N . VAL C 1 45 ? 13.620 114.858 67.627 1.00 81.37 40 VAL C N 1
ATOM 3551 C CA . VAL C 1 45 ? 12.555 113.860 67.616 1.00 80.46 40 VAL C CA 1
ATOM 3552 C C . VAL C 1 45 ? 12.657 112.957 68.844 1.00 72.98 40 VAL C C 1
ATOM 3553 O O . VAL C 1 45 ? 13.748 112.538 69.219 1.00 73.28 40 VAL C O 1
ATOM 3557 N N . HIS C 1 46 ? 11.525 112.656 69.472 1.00 76.75 41 HIS C N 1
ATOM 3558 C CA . HIS C 1 46 ? 11.532 111.882 70.708 1.00 75.71 41 HIS C CA 1
ATOM 3559 C C . HIS C 1 46 ? 10.748 110.578 70.576 1.00 73.04 41 HIS C C 1
ATOM 3560 O O . HIS C 1 46 ? 9.687 110.538 69.954 1.00 75.23 41 HIS C O 1
ATOM 3567 N N . GLY C 1 47 ? 11.287 109.514 71.164 1.00 72.84 42 GLY C N 1
ATOM 3568 C CA . GLY C 1 47 ? 10.617 108.223 71.204 1.00 70.95 42 GLY C CA 1
ATOM 3569 C C . GLY C 1 47 ? 10.628 107.650 72.609 1.00 74.15 42 GLY C C 1
ATOM 3570 O O . GLY C 1 47 ? 11.688 107.503 73.211 1.00 76.04 42 GLY C O 1
ATOM 3571 N N . GLN C 1 48 ? 9.445 107.388 73.126 1.00 75.16 43 GLN C N 1
ATOM 3572 C CA . GLN C 1 48 ? 9.261 106.912 74.479 1.00 81.00 43 GLN C CA 1
ATOM 3573 C C . GLN C 1 48 ? 9.694 105.493 74.760 1.00 81.99 43 GLN C C 1
ATOM 3574 O O . GLN C 1 48 ? 9.905 104.700 73.862 1.00 74.83 43 GLN C O 1
ATOM 3580 N N . ASP C 1 49 ? 9.820 105.194 76.039 1.00 82.38 44 ASP C N 1
ATOM 3581 C CA . ASP C 1 49 ? 10.234 103.887 76.480 1.00 93.98 44 ASP C CA 1
ATOM 3582 C C . ASP C 1 49 ? 9.227 102.820 76.131 1.00 94.11 44 ASP C C 1
ATOM 3583 O O . ASP C 1 49 ? 8.039 103.022 76.244 1.00 99.17 44 ASP C O 1
ATOM 3588 N N . GLY C 1 50 ? 9.709 101.671 75.710 1.00 98.61 45 GLY C N 1
ATOM 3589 C CA . GLY C 1 50 ? 8.836 100.581 75.351 1.00 105.94 45 GLY C CA 1
ATOM 3590 C C . GLY C 1 50 ? 8.331 100.727 73.943 1.00 107.71 45 GLY C C 1
ATOM 3591 O O . GLY C 1 50 ? 7.608 99.893 73.444 1.00 108.00 45 GLY C O 1
ATOM 3592 N N . SER C 1 51 ? 8.737 101.800 73.295 1.00 113.97 46 SER C N 1
ATOM 3593 C CA . SER C 1 51 ? 8.346 102.085 71.928 1.00 112.37 46 SER C CA 1
ATOM 3594 C C . SER C 1 51 ? 9.063 101.262 70.850 1.00 109.34 46 SER C C 1
ATOM 3595 O O . SER C 1 51 ? 10.185 100.860 71.007 1.00 113.00 46 SER C O 1
ATOM 3598 N N . ASN C 1 52 ? 8.383 101.036 69.747 1.00 107.10 47 ASN C N 1
ATOM 3599 C CA . ASN C 1 52 ? 8.922 100.349 68.610 1.00 95.71 47 ASN C CA 1
ATOM 3600 C C . ASN C 1 52 ? 8.622 101.416 67.616 1.00 96.70 47 ASN C C 1
ATOM 3601 O O . ASN C 1 52 ? 7.531 101.928 67.649 1.00 107.88 47 ASN C O 1
ATOM 3606 N N . ASP C 1 53 ? 9.545 101.787 66.749 1.00 83.67 48 ASP C N 1
ATOM 3607 C CA . ASP C 1 53 ? 9.254 102.839 65.791 1.00 65.10 48 ASP C CA 1
ATOM 3608 C C . ASP C 1 53 ? 10.332 102.954 64.759 1.00 68.25 48 ASP C C 1
ATOM 3609 O O . ASP C 1 53 ? 11.464 102.629 65.016 1.00 67.58 48 ASP C O 1
ATOM 3614 N N . THR C 1 54 ? 9.977 103.423 63.579 1.00 68.34 49 THR C N 1
ATOM 3615 C CA . THR C 1 54 ? 10.969 103.533 62.517 1.00 62.75 49 THR C CA 1
ATOM 3616 C C . THR C 1 54 ? 11.187 104.985 62.108 1.00 50.59 49 THR C C 1
ATOM 3617 O O . THR C 1 54 ? 10.243 105.772 62.037 1.00 53.98 49 THR C O 1
ATOM 3621 N N . PHE C 1 55 ? 12.442 105.335 61.847 1.00 49.47 50 PHE C N 1
ATOM 3622 C CA . PHE C 1 55 ? 12.786 106.689 61.434 1.00 55.59 50 PHE C CA 1
ATOM 3623 C C . PHE C 1 55 ? 13.348 106.700 60.014 1.00 62.30 50 PHE C C 1
ATOM 3624 O O . PHE C 1 55 ? 14.414 106.140 59.761 1.00 58.88 50 PHE C O 1
ATOM 3632 N N . PRO C 1 56 ? 12.633 107.346 59.082 1.00 66.43 51 PRO C N 1
ATOM 3633 C CA . PRO C 1 56 ? 13.065 107.448 57.683 1.00 62.70 51 PRO C CA 1
ATOM 3634 C C . PRO C 1 56 ? 14.314 108.314 57.535 1.00 62.47 51 PRO C C 1
ATOM 3635 O O . PRO C 1 56 ? 14.232 109.444 57.054 1.00 56.08 51 PRO C O 1
ATOM 3639 N N . LEU C 1 57 ? 15.455 107.770 57.943 1.00 55.95 52 LEU C N 1
ATOM 3640 C CA . LEU C 1 57 ? 16.707 108.517 58.020 1.00 58.77 52 LEU C CA 1
ATOM 3641 C C . LEU C 1 57 ? 17.177 109.069 56.674 1.00 60.29 52 LEU C C 1
ATOM 3642 O O . LEU C 1 57 ? 17.406 110.272 56.535 1.00 59.52 52 LEU C O 1
ATOM 3647 N N . GLU C 1 58 ? 17.318 108.187 55.690 1.00 55.25 53 GLU C N 1
ATOM 3648 C CA . GLU C 1 58 ? 17.833 108.570 54.379 1.00 61.31 53 GLU C CA 1
ATOM 3649 C C . GLU C 1 58 ? 16.950 109.613 53.696 1.00 65.96 53 GLU C C 1
ATOM 3650 O O . GLU C 1 58 ? 17.450 110.564 53.078 1.00 65.32 53 GLU C O 1
ATOM 3656 N N . TYR C 1 59 ? 15.639 109.430 53.821 1.00 50.02 54 TYR C N 1
ATOM 3657 C CA . TYR C 1 59 ? 14.676 110.359 53.248 1.00 51.62 54 TYR C CA 1
ATOM 3658 C C . TYR C 1 59 ? 14.880 111.751 53.827 1.00 65.53 54 TYR C C 1
ATOM 3659 O O . TYR C 1 59 ? 14.884 112.745 53.097 1.00 69.11 54 TYR C O 1
ATOM 3668 N N . VAL C 1 60 ? 15.056 111.810 55.143 1.00 60.01 55 VAL C N 1
ATOM 3669 C CA . VAL C 1 60 ? 15.269 113.076 55.828 1.00 61.15 55 VAL C CA 1
ATOM 3670 C C . VAL C 1 60 ? 16.592 113.707 55.406 1.00 64.52 55 VAL C C 1
ATOM 3671 O O . VAL C 1 60 ? 16.653 114.908 55.162 1.00 58.78 55 VAL C O 1
ATOM 3675 N N . LEU C 1 61 ? 17.642 112.896 55.299 1.00 62.65 56 LEU C N 1
ATOM 3676 C CA . LEU C 1 61 ? 18.950 113.406 54.890 1.00 63.55 56 LEU C CA 1
ATOM 3677 C C . LEU C 1 61 ? 18.912 114.041 53.501 1.00 66.36 56 LEU C C 1
ATOM 3678 O O . LEU C 1 61 ? 19.375 115.172 53.312 1.00 73.74 56 LEU C O 1
ATOM 3683 N N . ARG C 1 62 ? 18.356 113.322 52.531 1.00 63.26 57 ARG C N 1
ATOM 3684 C CA . ARG C 1 62 ? 18.283 113.860 51.177 1.00 70.42 57 ARG C CA 1
ATOM 3685 C C . ARG C 1 62 ? 17.319 115.042 51.083 1.00 73.39 57 ARG C C 1
ATOM 3686 O O . ARG C 1 62 ? 17.542 115.968 50.299 1.00 74.95 57 ARG C O 1
ATOM 3694 N N . LEU C 1 63 ? 16.260 115.020 51.888 1.00 70.52 58 LEU C N 1
ATOM 3695 C CA . LEU C 1 63 ? 15.338 116.150 51.931 1.00 76.63 58 LEU C CA 1
ATOM 3696 C C . LEU C 1 63 ? 16.067 117.386 52.449 1.00 79.87 58 LEU C C 1
ATOM 3697 O O . LEU C 1 63 ? 15.835 118.504 51.980 1.00 79.08 58 LEU C O 1
ATOM 3710 N N . ARG C 1 65 ? 19.464 117.955 52.361 1.00 84.33 60 ARG C N 1
ATOM 3711 C CA . ARG C 1 65 ? 20.474 118.477 51.445 1.00 85.60 60 ARG C CA 1
ATOM 3712 C C . ARG C 1 65 ? 19.766 119.182 50.293 1.00 80.36 60 ARG C C 1
ATOM 3713 O O . ARG C 1 65 ? 20.271 120.167 49.752 1.00 86.02 60 ARG C O 1
ATOM 3721 N N . SER C 1 66 ? 18.595 118.670 49.919 1.00 67.75 61 SER C N 1
ATOM 3722 C CA . SER C 1 66 ? 17.775 119.321 48.904 1.00 82.96 61 SER C CA 1
ATOM 3723 C C . SER C 1 66 ? 17.327 120.700 49.387 1.00 94.83 61 SER C C 1
ATOM 3724 O O . SER C 1 66 ? 17.215 121.637 48.596 1.00 98.60 61 SER C O 1
ATOM 3727 N N . TRP C 1 67 ? 17.071 120.815 50.688 1.00 97.42 62 TRP C N 1
ATOM 3728 C CA . TRP C 1 67 ? 16.579 122.063 51.269 1.00 97.91 62 TRP C CA 1
ATOM 3729 C C . TRP C 1 67 ? 17.581 123.209 51.125 1.00 99.94 62 TRP C C 1
ATOM 3730 O O . TRP C 1 67 ? 17.209 124.329 50.777 1.00 107.26 62 TRP C O 1
ATOM 3741 N N . ALA C 1 68 ? 18.850 122.925 51.398 1.00 88.91 63 ALA C N 1
ATOM 3742 C CA . ALA C 1 68 ? 19.900 123.931 51.278 1.00 90.88 63 ALA C CA 1
ATOM 3743 C C . ALA C 1 68 ? 20.385 124.017 49.834 1.00 91.83 63 ALA C C 1
ATOM 3744 O O . ALA C 1 68 ? 20.444 123.007 49.139 1.00 90.98 63 ALA C O 1
ATOM 3746 N N . HIS C 1 69 ? 20.725 125.216 49.414 1.00 99.35 64 HIS C N 1
ATOM 3747 C CA . HIS C 1 69 ? 21.199 125.429 48.083 1.00 107.00 64 HIS C CA 1
ATOM 3748 C C . HIS C 1 69 ? 22.696 125.503 48.081 1.00 105.72 64 HIS C C 1
ATOM 3749 O O . HIS C 1 69 ? 23.289 126.110 47.215 1.00 114.96 64 HIS C O 1
ATOM 3756 N N . VAL C 1 70 ? 23.315 124.870 49.057 1.00 93.41 65 VAL C N 1
ATOM 3757 C CA . VAL C 1 70 ? 24.759 124.862 49.111 1.00 93.71 65 VAL C CA 1
ATOM 3758 C C . VAL C 1 70 ? 25.311 123.506 49.496 1.00 91.68 65 VAL C C 1
ATOM 3759 O O . VAL C 1 70 ? 24.733 122.767 50.261 1.00 91.16 65 VAL C O 1
ATOM 3763 N N . PRO C 1 71 ? 26.529 123.204 48.865 1.00 96.82 66 PRO C N 1
ATOM 3764 C CA . PRO C 1 71 ? 27.061 121.881 49.210 1.00 95.87 66 PRO C CA 1
ATOM 3765 C C . PRO C 1 71 ? 27.152 121.656 50.715 1.00 98.10 66 PRO C C 1
ATOM 3766 O O . PRO C 1 71 ? 27.672 122.501 51.442 1.00 100.49 66 PRO C O 1
ATOM 3770 N N . CYS C 1 72 ? 26.648 120.514 51.16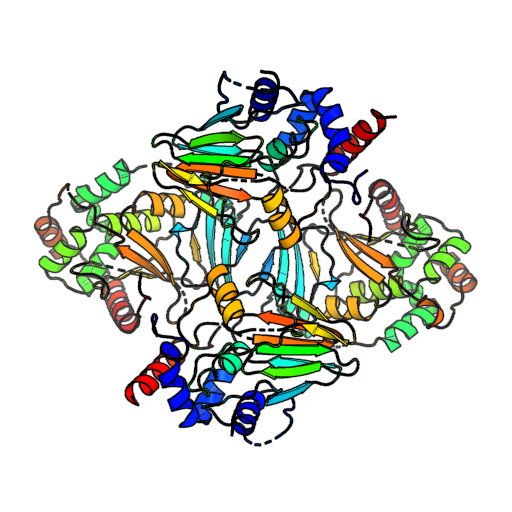7 1.00 94.67 67 CYS C N 1
ATOM 3771 C CA . CYS C 1 72 ? 26.670 120.170 52.581 1.00 84.53 67 CYS C CA 1
ATOM 3772 C C . CYS C 1 72 ? 26.575 118.663 52.773 1.00 78.06 67 CYS C C 1
ATOM 3773 O O . CYS C 1 72 ? 26.195 117.933 51.857 1.00 76.27 67 CYS C O 1
ATOM 3776 N N . ASP C 1 73 ? 26.924 118.204 53.968 1.00 76.04 68 ASP C N 1
ATOM 3777 C CA . ASP C 1 73 ? 26.822 116.791 54.301 1.00 71.13 68 ASP C CA 1
ATOM 3778 C C . ASP C 1 73 ? 25.897 116.591 55.495 1.00 65.22 68 ASP C C 1
ATOM 3779 O O . ASP C 1 73 ? 26.355 116.542 56.637 1.00 66.52 68 ASP C O 1
ATOM 3784 N N . PRO C 1 74 ? 24.586 116.472 55.229 1.00 62.70 69 PRO C N 1
ATOM 3785 C CA . PRO C 1 74 ? 23.556 116.315 56.263 1.00 69.27 69 PRO C CA 1
ATOM 3786 C C . PRO C 1 74 ? 23.812 115.117 57.176 1.00 71.63 69 PRO C C 1
ATOM 3787 O O . PRO C 1 74 ? 24.208 114.049 56.710 1.00 76.48 69 PRO C O 1
ATOM 3791 N N . TYR C 1 75 ? 23.583 115.311 58.471 1.00 72.34 70 TYR C N 1
ATOM 3792 C CA . TYR C 1 75 ? 23.899 114.308 59.482 1.00 51.49 70 TYR C CA 1
ATOM 3793 C C . TYR C 1 75 ? 22.844 114.265 60.584 1.00 65.00 70 TYR C C 1
ATOM 3794 O O . TYR C 1 75 ? 22.310 115.297 60.980 1.00 75.38 70 TYR C O 1
ATOM 3803 N N . VAL C 1 76 ? 22.551 113.065 61.077 1.00 58.58 71 VAL C N 1
ATOM 3804 C CA . VAL C 1 76 ? 21.589 112.896 62.164 1.00 58.09 71 VAL C CA 1
ATOM 3805 C C . VAL C 1 76 ? 22.193 112.092 63.314 1.00 62.27 71 VAL C C 1
ATOM 3806 O O . VAL C 1 76 ? 22.833 111.061 63.089 1.00 65.80 71 VAL C O 1
ATOM 3810 N N . ARG C 1 77 ? 21.997 112.568 64.542 1.00 64.56 72 ARG C N 1
ATOM 3811 C CA . ARG C 1 77 ? 22.514 111.871 65.716 1.00 62.40 72 ARG C CA 1
ATOM 3812 C C . ARG C 1 77 ? 21.398 111.186 66.502 1.00 57.66 72 ARG C C 1
ATOM 3813 O O . ARG C 1 77 ? 20.330 111.760 66.709 1.00 56.28 72 ARG C O 1
ATOM 3821 N N . VAL C 1 78 ? 21.652 109.954 66.933 1.00 56.00 73 VAL C N 1
ATOM 3822 C CA . VAL C 1 78 ? 20.704 109.205 67.752 1.00 55.43 73 VAL C CA 1
ATOM 3823 C C . VAL C 1 78 ? 21.272 108.989 69.153 1.00 61.23 73 VAL C C 1
ATOM 3824 O O . VAL C 1 78 ? 22.347 108.410 69.311 1.00 63.32 73 VAL C O 1
ATOM 3828 N N . GLN C 1 79 ? 20.548 109.455 70.167 1.00 68.93 74 GLN C N 1
ATOM 3829 C CA . GLN C 1 79 ? 21.028 109.387 71.544 1.00 74.34 74 GLN C CA 1
ATOM 3830 C C . GLN C 1 79 ? 20.062 108.673 72.488 1.00 73.04 74 GLN C C 1
ATOM 3831 O O . GLN C 1 79 ? 18.844 108.727 72.315 1.00 69.29 74 GLN C O 1
ATOM 3837 N N . ASN C 1 80 ? 20.629 108.005 73.488 1.00 74.15 75 ASN C N 1
ATOM 3838 C CA . ASN C 1 80 ? 19.856 107.432 74.578 1.00 72.65 75 ASN C CA 1
ATOM 3839 C C . ASN C 1 80 ? 19.838 108.414 75.747 1.00 78.90 75 ASN C C 1
ATOM 3840 O O . ASN C 1 80 ? 20.754 108.426 76.568 1.00 88.09 75 ASN C O 1
ATOM 3845 N N . THR C 1 81 ? 18.790 109.230 75.815 1.00 73.98 76 THR C N 1
ATOM 3846 C CA . THR C 1 81 ? 18.688 110.292 76.816 1.00 67.32 76 THR C CA 1
ATOM 3847 C C . THR C 1 81 ? 18.706 109.773 78.252 1.00 70.86 76 THR C C 1
ATOM 3848 O O . THR C 1 81 ? 19.111 110.484 79.171 1.00 77.58 76 THR C O 1
ATOM 3852 N N . GLY C 1 82 ? 18.275 108.552 78.444 1.00 69.17 77 GLY C N 1
ATOM 3853 C CA . GLY C 1 82 ? 18.240 107.995 79.770 1.00 72.09 77 GLY C CA 1
ATOM 3854 C C . GLY C 1 82 ? 16.833 107.604 80.131 1.00 76.71 77 GLY C C 1
ATOM 3855 O O . GLY C 1 82 ? 16.608 106.950 81.122 1.00 77.90 77 GLY C O 1
ATOM 3856 N N . VAL C 1 83 ? 15.881 108.013 79.310 1.00 80.42 78 VAL C N 1
ATOM 3857 C CA . VAL C 1 83 ? 14.489 107.681 79.519 1.00 72.17 78 VAL C CA 1
ATOM 3858 C C . VAL C 1 83 ? 13.817 107.465 78.182 1.00 81.33 78 VAL C C 1
ATOM 3859 O O . VAL C 1 83 ? 12.802 106.815 78.085 1.00 87.12 78 VAL C O 1
ATOM 3863 N N . SER C 1 84 ? 14.404 108.019 77.145 1.00 76.16 79 SER C N 1
ATOM 3864 C CA . SER C 1 84 ? 13.850 107.939 75.802 1.00 67.50 79 SER C CA 1
ATOM 3865 C C . SER C 1 84 ? 14.947 107.974 74.743 1.00 77.66 79 SER C C 1
ATOM 3866 O O . SER C 1 84 ? 16.132 108.074 75.065 1.00 87.56 79 SER C O 1
ATOM 3869 N N . VAL C 1 85 ? 14.547 107.885 73.478 1.00 61.30 80 VAL C N 1
ATOM 3870 C CA . VAL C 1 85 ? 15.486 108.015 72.371 1.00 56.09 80 VAL C CA 1
ATOM 3871 C C . VAL C 1 85 ? 15.303 109.371 71.687 1.00 61.16 80 VAL C C 1
ATOM 3872 O O . VAL C 1 85 ? 14.177 109.842 71.496 1.00 50.06 80 VAL C O 1
ATOM 3876 N N . LEU C 1 86 ? 16.422 110.000 71.339 1.00 62.82 81 LEU C N 1
ATOM 3877 C CA . LEU C 1 86 ? 16.404 111.326 70.733 1.00 62.60 81 LEU C CA 1
ATOM 3878 C C . LEU C 1 86 ? 17.097 111.354 69.372 1.00 65.71 81 LEU C C 1
ATOM 3879 O O . LEU C 1 86 ? 18.182 110.801 69.203 1.00 64.40 81 LEU C O 1
ATOM 3884 N N . PHE C 1 87 ? 16.455 112.002 68.405 1.00 63.37 82 PHE C N 1
ATOM 3885 C CA . PHE C 1 87 ? 17.040 112.216 67.089 1.00 61.64 82 PHE C CA 1
ATOM 3886 C C . PHE C 1 87 ? 17.317 113.700 66.893 1.00 66.82 82 PHE C C 1
ATOM 3887 O O . PHE C 1 87 ? 16.414 114.522 67.007 1.00 70.23 82 PHE C O 1
ATOM 3895 N N . GLN C 1 88 ? 18.563 114.046 66.594 1.00 65.79 83 GLN C N 1
ATOM 3896 C CA . GLN C 1 88 ? 18.918 115.442 66.379 1.00 64.05 83 GLN C CA 1
ATOM 3897 C C . GLN C 1 88 ? 19.403 115.655 64.954 1.00 72.07 83 GLN C C 1
ATOM 3898 O O . GLN C 1 88 ? 20.209 114.876 64.438 1.00 68.84 83 GLN C O 1
ATOM 3904 N N . GLY C 1 89 ? 18.908 116.716 64.323 1.00 79.22 84 GLY C N 1
ATOM 3905 C CA . GLY C 1 89 ? 19.211 116.977 62.927 1.00 74.61 84 GLY C CA 1
ATOM 3906 C C . GLY C 1 89 ? 20.215 118.084 62.676 1.00 78.43 84 GLY C C 1
ATOM 3907 O O . GLY C 1 89 ? 20.148 119.154 63.280 1.00 81.05 84 GLY C O 1
ATOM 3908 N N . PHE C 1 90 ? 21.151 117.817 61.771 1.00 78.33 85 PHE C N 1
ATOM 3909 C CA . PHE C 1 90 ? 22.196 118.769 61.421 1.00 87.80 85 PHE C CA 1
ATOM 3910 C C . PHE C 1 90 ? 22.403 118.815 59.907 1.00 88.93 85 PHE C C 1
ATOM 3911 O O . PHE C 1 90 ? 22.291 117.792 59.231 1.00 90.86 85 PHE C O 1
ATOM 3919 N N . PHE C 1 91 ? 22.702 119.998 59.376 1.00 93.74 86 PHE C N 1
ATOM 3920 C CA . PHE C 1 91 ? 23.068 120.124 57.967 1.00 87.59 86 PHE C CA 1
ATOM 3921 C C . PHE C 1 91 ? 24.535 119.759 57.765 1.00 89.35 86 PHE C C 1
ATOM 3922 O O . PHE C 1 91 ? 24.952 119.387 56.668 1.00 97.14 86 PHE C O 1
ATOM 3930 N N . PHE C 1 92 ? 25.310 119.868 58.839 1.00 81.35 87 PHE C N 1
ATOM 3931 C CA . PHE C 1 92 ? 26.714 119.481 58.829 1.00 80.14 87 PHE C CA 1
ATOM 3932 C C . PHE C 1 92 ? 27.002 118.642 60.064 1.00 81.63 87 PHE C C 1
ATOM 3933 O O . PHE C 1 92 ? 26.520 118.956 61.151 1.00 88.73 87 PHE C O 1
ATOM 3941 N N . ARG C 1 93 ? 27.787 117.581 59.907 1.00 83.99 88 ARG C N 1
ATOM 3942 C CA . ARG C 1 93 ? 28.131 116.743 61.048 1.00 82.71 88 ARG C CA 1
ATOM 3943 C C . ARG C 1 93 ? 29.117 117.473 61.949 1.00 88.40 88 ARG C C 1
ATOM 3944 O O . ARG C 1 93 ? 30.196 117.860 61.502 1.00 94.35 88 ARG C O 1
ATOM 3952 N N . PRO C 1 94 ? 28.747 117.670 63.223 1.00 86.00 89 PRO C N 1
ATOM 3953 C CA . PRO C 1 94 ? 29.651 118.315 64.179 1.00 85.55 89 PRO C CA 1
ATOM 3954 C C . PRO C 1 94 ? 30.925 117.496 64.352 1.00 93.50 89 PRO C C 1
ATOM 3955 O O . PRO C 1 94 ? 30.900 116.282 64.144 1.00 97.30 89 PRO C O 1
ATOM 3959 N N . ALA C 1 95 ? 32.024 118.148 64.718 1.00 98.99 90 ALA C N 1
ATOM 3960 C CA . ALA C 1 95 ? 33.299 117.458 64.879 1.00 96.23 90 ALA C CA 1
ATOM 3961 C C . ALA C 1 95 ? 33.264 116.436 66.011 1.00 104.13 90 ALA C C 1
ATOM 3962 O O . ALA C 1 95 ? 33.901 115.385 65.929 1.00 102.58 90 ALA C O 1
ATOM 3964 N N . ASP C 1 96 ? 32.520 116.749 67.066 1.00 122.62 91 ASP C N 1
ATOM 3965 C CA . ASP C 1 96 ? 32.385 115.850 68.207 1.00 131.07 91 ASP C CA 1
ATOM 3966 C C . ASP C 1 96 ? 31.467 114.665 67.899 1.00 128.92 91 ASP C C 1
ATOM 3967 O O . ASP C 1 96 ? 31.520 113.636 68.573 1.00 127.60 91 ASP C O 1
ATOM 3972 N N . ALA C 1 97 ? 30.635 114.815 66.874 1.00 123.68 92 ALA C N 1
ATOM 3973 C CA . ALA C 1 97 ? 29.558 113.865 66.609 1.00 114.08 92 ALA C CA 1
ATOM 3974 C C . ALA C 1 97 ? 30.082 112.524 66.104 1.00 104.48 92 ALA C C 1
ATOM 3975 O O . ALA C 1 97 ? 30.927 112.476 65.210 1.00 106.14 92 ALA C O 1
ATOM 3977 N N . PRO C 1 98 ? 29.573 111.427 66.686 1.00 94.23 93 PRO C N 1
ATOM 3978 C CA . PRO C 1 98 ? 29.971 110.063 66.327 1.00 90.50 93 PRO C CA 1
ATOM 3979 C C . PRO C 1 98 ? 29.337 109.587 65.026 1.00 80.69 93 PRO C C 1
ATOM 3980 O O . PRO C 1 98 ? 28.366 110.176 64.550 1.00 63.40 93 PRO C O 1
ATOM 3984 N N . LEU C 1 99 ? 29.890 108.518 64.465 1.00 87.57 94 LEU C N 1
ATOM 3985 C CA . LEU C 1 99 ? 29.332 107.893 63.277 1.00 83.57 94 LEU C CA 1
ATOM 3986 C C . LEU C 1 99 ? 29.087 106.415 63.554 1.00 85.45 94 LEU C C 1
ATOM 3987 O O . LEU C 1 99 ? 29.795 105.804 64.354 1.00 84.42 94 LEU C O 1
ATOM 3992 N N . ALA C 1 100 ? 28.086 105.840 62.898 1.00 88.41 95 ALA C N 1
ATOM 3993 C CA . ALA C 1 100 ? 27.764 104.436 63.114 1.00 85.33 95 ALA C CA 1
ATOM 3994 C C . ALA C 1 100 ? 28.731 103.536 62.355 1.00 92.67 95 ALA C C 1
ATOM 3995 O O . ALA C 1 100 ? 28.820 103.599 61.130 1.00 82.70 95 ALA C O 1
ATOM 3997 N N . ALA C 1 101 ? 29.448 102.694 63.091 1.00 124.58 96 ALA C N 1
ATOM 3998 C CA . ALA C 1 101 ? 30.372 101.750 62.481 1.00 129.24 96 ALA C CA 1
ATOM 3999 C C . ALA C 1 101 ? 29.617 100.509 62.027 1.00 122.91 96 ALA C C 1
ATOM 4000 O O . ALA C 1 101 ? 29.675 99.462 62.671 1.00 125.21 96 ALA C O 1
ATOM 4002 N N . ILE C 1 102 ? 28.905 100.637 60.912 1.00 96.63 97 ILE C N 1
ATOM 4003 C CA . ILE C 1 102 ? 28.059 99.560 60.417 1.00 83.33 97 ILE C CA 1
ATOM 4004 C C . ILE C 1 102 ? 28.267 99.295 58.934 1.00 84.76 97 ILE C C 1
ATOM 4005 O O . ILE C 1 102 ? 28.858 100.103 58.217 1.00 92.99 97 ILE C O 1
ATOM 4010 N N . THR C 1 103 ? 27.769 98.149 58.486 1.00 75.50 98 THR C N 1
ATOM 4011 C CA . THR C 1 103 ? 27.763 97.796 57.074 1.00 82.30 98 THR C CA 1
ATOM 4012 C C . THR C 1 103 ? 26.362 97.360 56.670 1.00 84.26 98 THR C C 1
ATOM 4013 O O . THR C 1 103 ? 25.473 97.247 57.515 1.00 83.11 98 THR C O 1
ATOM 4017 N N . ALA C 1 104 ? 26.169 97.026 55.408 1.00 91.23 99 ALA C N 1
ATOM 4018 C CA . ALA C 1 104 ? 24.867 96.556 54.990 1.00 88.02 99 ALA C CA 1
ATOM 4019 C C . ALA C 1 104 ? 24.697 95.110 55.430 1.00 91.87 99 ALA C C 1
ATOM 4020 O O . ALA C 1 104 ? 23.609 94.575 55.360 1.00 89.08 99 ALA C O 1
ATOM 4022 N N . GLU C 1 105 ? 25.763 94.524 55.928 1.00 97.28 100 GLU C N 1
ATOM 4023 C CA . GLU C 1 105 ? 25.691 93.170 56.403 1.00 106.78 100 GLU C CA 1
ATOM 4024 C C . GLU C 1 105 ? 25.256 93.258 57.838 1.00 101.67 100 GLU C C 1
ATOM 4025 O O . GLU C 1 105 ? 24.237 92.716 58.233 1.00 99.61 100 GLU C O 1
ATOM 4031 N N . HIS C 1 106 ? 26.055 93.979 58.603 1.00 88.09 101 HIS C N 1
ATOM 4032 C CA . HIS C 1 106 ? 25.823 94.191 60.001 1.00 64.50 101 HIS C CA 1
ATOM 4033 C C . HIS C 1 106 ? 25.351 95.595 60.268 1.00 70.81 101 HIS C C 1
ATOM 4034 O O . HIS C 1 106 ? 26.125 96.521 60.282 1.00 85.71 101 HIS C O 1
ATOM 4041 N N . ASN C 1 107 ? 24.066 95.739 60.487 1.00 61.94 102 ASN C N 1
ATOM 4042 C CA . ASN C 1 107 ? 23.459 97.022 60.735 1.00 63.90 102 ASN C CA 1
ATOM 4043 C C . ASN C 1 107 ? 22.789 97.243 62.064 1.00 59.20 102 ASN C C 1
ATOM 4044 O O . ASN C 1 107 ? 21.865 98.016 62.169 1.00 66.02 102 ASN C O 1
ATOM 4049 N N . ASN C 1 108 ? 23.269 96.564 63.082 1.00 52.09 103 ASN C N 1
ATOM 4050 C CA . ASN C 1 108 ? 22.700 96.661 64.423 1.00 50.06 103 ASN C CA 1
ATOM 4051 C C . ASN C 1 108 ? 23.575 97.486 65.364 1.00 58.66 103 ASN C C 1
ATOM 4052 O O . ASN C 1 108 ? 24.781 97.256 65.460 1.00 66.20 103 ASN C O 1
ATOM 4057 N N . VAL C 1 109 ? 22.968 98.447 66.054 1.00 57.13 104 VAL C N 1
ATOM 4058 C CA . VAL C 1 109 ? 23.691 99.273 67.018 1.00 67.95 104 VAL C CA 1
ATOM 4059 C C . VAL C 1 109 ? 22.956 99.314 68.353 1.00 67.04 104 VAL C C 1
ATOM 4060 O O . VAL C 1 109 ? 21.781 99.663 68.409 1.00 73.95 104 VAL C O 1
ATOM 4064 N N . ILE C 1 110 ? 23.654 98.967 69.430 1.00 52.86 105 ILE C N 1
ATOM 4065 C CA . ILE C 1 110 ? 23.051 98.983 70.757 1.00 56.19 105 ILE C CA 1
ATOM 4066 C C . ILE C 1 110 ? 23.573 100.158 71.580 1.00 62.46 105 ILE C C 1
ATOM 4067 O O . ILE C 1 110 ? 24.779 100.301 71.779 1.00 69.41 105 ILE C O 1
ATOM 4072 N N . LEU C 1 111 ? 22.655 100.998 72.050 1.00 62.81 106 LEU C N 1
ATOM 4073 C CA . LEU C 1 111 ? 23.018 102.197 72.799 1.00 63.87 106 LEU C CA 1
ATOM 4074 C C . LEU C 1 111 ? 22.735 102.089 74.296 1.00 64.95 106 LEU C C 1
ATOM 4075 O 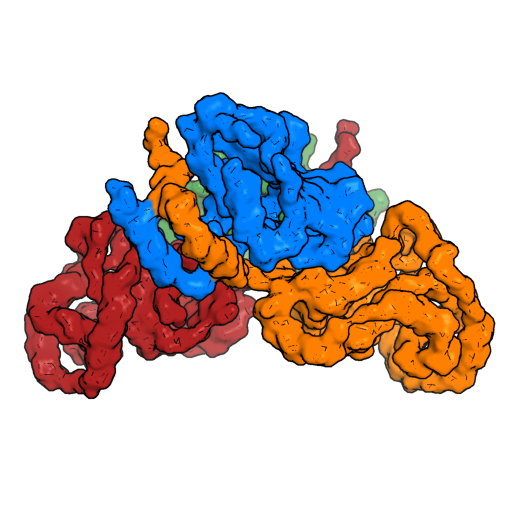O . LEU C 1 111 ? 21.605 101.864 74.701 1.00 63.59 106 LEU C O 1
ATOM 4080 N N . ALA C 1 112 ? 23.762 102.262 75.117 1.00 63.16 107 ALA C N 1
ATOM 4081 C CA . ALA C 1 112 ? 23.569 102.376 76.556 1.00 67.31 107 ALA C CA 1
ATOM 4082 C C . ALA C 1 112 ? 23.199 103.816 76.900 1.00 65.86 107 ALA C C 1
ATOM 4083 O O . ALA C 1 112 ? 23.198 104.684 76.027 1.00 65.49 107 ALA C O 1
ATOM 4085 N N . SER C 1 113 ? 22.881 104.063 78.167 1.00 68.89 108 SER C N 1
ATOM 4086 C CA . SER C 1 113 ? 22.438 105.383 78.611 1.00 89.04 108 SER C CA 1
ATOM 4087 C C . SER C 1 113 ? 23.470 106.480 78.336 1.00 97.24 108 SER C C 1
ATOM 4088 O O . SER C 1 113 ? 24.670 106.281 78.539 1.00 77.79 108 SER C O 1
ATOM 4091 N N . THR C 1 114 ? 22.977 107.620 77.848 1.00 96.34 109 THR C N 1
ATOM 4092 C CA . THR C 1 114 ? 23.767 108.826 77.552 1.00 94.80 109 THR C CA 1
ATOM 4093 C C . THR C 1 114 ? 24.704 108.665 76.352 1.00 87.69 109 THR C C 1
ATOM 4094 O O . THR C 1 114 ? 25.405 109.605 75.977 1.00 94.70 109 THR C O 1
ATOM 4098 N N . HIS C 1 115 ? 24.717 107.480 75.750 1.00 73.68 110 HIS C N 1
ATOM 4099 C CA . HIS C 1 115 ? 25.584 107.220 74.606 1.00 72.41 110 HIS C CA 1
ATOM 4100 C C . HIS C 1 115 ? 24.906 107.571 73.285 1.00 79.35 110 HIS C C 1
ATOM 4101 O O . HIS C 1 115 ? 23.679 107.575 73.188 1.00 67.74 110 HIS C O 1
ATOM 4108 N N . SER C 1 116 ? 25.713 107.859 72.269 1.00 106.24 111 SER C N 1
ATOM 4109 C CA . SER C 1 116 ? 25.183 108.308 70.988 1.00 80.99 111 SER C CA 1
ATOM 4110 C C . SER C 1 116 ? 25.783 107.571 69.795 1.00 74.98 111 SER C C 1
ATOM 4111 O O . SER C 1 116 ? 26.852 106.969 69.888 1.00 75.39 111 SER C O 1
ATOM 4114 N N . THR C 1 117 ? 25.071 107.633 68.675 1.00 70.16 112 THR C N 1
ATOM 4115 C CA . THR C 1 117 ? 25.586 107.193 67.385 1.00 64.96 112 THR C CA 1
ATOM 4116 C C . THR C 1 117 ? 25.129 108.216 66.355 1.00 67.38 112 THR C C 1
ATOM 4117 O O . THR C 1 117 ? 24.412 109.152 66.697 1.00 68.91 112 THR C O 1
ATOM 4121 N N . GLY C 1 118 ? 25.534 108.055 65.102 1.00 62.58 113 GLY C N 1
ATOM 4122 C CA . GLY C 1 118 ? 25.158 109.024 64.090 1.00 66.62 113 GLY C CA 1
ATOM 4123 C C . GLY C 1 118 ? 25.323 108.548 62.664 1.00 70.88 113 GLY C C 1
ATOM 4124 O O . GLY C 1 118 ? 25.992 107.548 62.405 1.00 63.03 113 GLY C O 1
ATOM 4133 N N . SER C 1 120 ? 25.767 110.219 58.508 1.00 57.45 115 SER C N 1
ATOM 4134 C CA . SER C 1 120 ? 25.838 111.277 57.508 1.00 60.37 115 SER C CA 1
ATOM 4135 C C . SER C 1 120 ? 25.449 110.728 56.138 1.00 71.66 115 SER C C 1
ATOM 4136 O O . SER C 1 120 ? 25.564 109.528 55.892 1.00 80.88 115 SER C O 1
ATOM 4139 N N . LEU C 1 121 ? 24.993 111.607 55.252 1.00 67.36 116 LEU C N 1
ATOM 4140 C CA . LEU C 1 121 ? 24.500 111.191 53.942 1.00 69.88 116 LEU C CA 1
ATOM 4141 C C . LEU C 1 121 ? 25.599 110.599 53.060 1.00 73.38 116 LEU C C 1
ATOM 4142 O O . LEU C 1 121 ? 25.362 109.642 52.319 1.00 75.94 116 LEU C O 1
ATOM 4147 N N . SER C 1 122 ? 26.800 111.162 53.151 1.00 71.47 117 SER C N 1
ATOM 4148 C CA . SER C 1 122 ? 27.926 110.693 52.349 1.00 77.62 117 SER C CA 1
ATOM 4149 C C . SER C 1 122 ? 28.309 109.257 52.694 1.00 76.99 117 SER C C 1
ATOM 4150 O O . SER C 1 122 ? 28.389 108.395 51.815 1.00 79.66 117 SER C O 1
ATOM 4153 N N . ALA C 1 123 ? 28.539 109.002 53.977 1.00 78.31 118 ALA C N 1
ATOM 4154 C CA . ALA C 1 123 ? 28.911 107.667 54.427 1.00 83.59 118 ALA C CA 1
ATOM 4155 C C . ALA C 1 123 ? 27.750 106.692 54.249 1.00 79.38 118 ALA C C 1
ATOM 4156 O O . ALA C 1 123 ? 27.962 105.491 54.075 1.00 85.88 118 ALA C O 1
ATOM 4158 N N . LEU C 1 124 ? 26.527 107.213 54.285 1.00 68.09 119 LEU C N 1
ATOM 4159 C CA . LEU C 1 124 ? 25.348 106.410 53.979 1.00 64.41 119 LEU C CA 1
ATOM 4160 C C . LEU C 1 124 ? 25.429 105.947 52.531 1.00 63.83 119 LEU C C 1
ATOM 4161 O O . LEU C 1 124 ? 25.107 104.802 52.216 1.00 62.09 119 LEU C O 1
ATOM 4166 N N . ASP C 1 125 ? 25.856 106.851 51.655 1.00 64.12 120 ASP C N 1
ATOM 4167 C CA . ASP C 1 125 ? 26.029 106.530 50.244 1.00 64.14 120 ASP C CA 1
ATOM 4168 C C . ASP C 1 125 ? 27.151 105.515 50.055 1.00 60.14 120 ASP C C 1
ATOM 4169 O O . ASP C 1 125 ? 27.062 104.634 49.199 1.00 58.42 120 ASP C O 1
ATOM 4174 N N . ASP C 1 126 ? 28.207 105.645 50.852 1.00 56.23 121 ASP C N 1
ATOM 4175 C CA . ASP C 1 126 ? 29.315 104.697 50.797 1.00 58.64 121 ASP C CA 1
ATOM 4176 C C . ASP C 1 126 ? 28.858 103.295 51.189 1.00 67.40 121 ASP C C 1
ATOM 4177 O O . ASP C 1 126 ? 29.187 102.315 50.518 1.00 71.33 121 ASP C O 1
ATOM 4182 N N . ILE C 1 127 ? 28.093 103.208 52.273 1.00 69.79 122 ILE C N 1
ATOM 4183 C CA . ILE C 1 127 ? 27.536 101.936 52.722 1.00 65.75 122 ILE C CA 1
ATOM 4184 C C . ILE C 1 127 ? 26.599 101.354 51.666 1.00 61.65 122 ILE C C 1
ATOM 4185 O O . ILE C 1 127 ? 26.629 100.154 51.379 1.00 64.78 122 ILE C O 1
ATOM 4190 N N . LYS C 1 128 ? 25.781 102.223 51.083 1.00 56.21 123 LYS C N 1
ATOM 4191 C CA . LYS C 1 128 ? 24.819 101.830 50.060 1.00 54.59 123 LYS C CA 1
ATOM 4192 C C . LYS C 1 128 ? 25.506 101.235 48.833 1.00 60.81 123 LYS C C 1
ATOM 4193 O O . LYS C 1 128 ? 25.108 100.179 48.341 1.00 57.66 123 LYS C O 1
ATOM 4199 N N . ARG C 1 129 ? 26.536 101.916 48.341 1.00 66.17 124 ARG C N 1
ATOM 4200 C CA . ARG C 1 129 ? 27.275 101.443 47.177 1.00 74.40 124 ARG C CA 1
ATOM 4201 C C . ARG C 1 129 ? 28.055 100.171 47.492 1.00 76.82 124 ARG C C 1
ATOM 4202 O O . ARG C 1 129 ? 28.126 99.258 46.669 1.00 82.12 124 ARG C O 1
ATOM 4210 N N . ALA C 1 130 ? 28.626 100.094 48.673 1.00 73.62 125 ALA C N 1
ATOM 4211 C CA . ALA C 1 130 ? 29.365 98.920 49.036 1.00 68.47 125 ALA C CA 1
ATOM 4212 C C . ALA C 1 130 ? 28.445 97.729 49.074 1.00 62.98 125 ALA C C 1
ATOM 4213 O O . ALA C 1 130 ? 28.777 96.667 48.614 1.00 67.84 125 ALA C O 1
ATOM 4215 N N . GLY C 1 131 ? 27.277 97.914 49.634 1.00 58.39 126 GLY C N 1
ATOM 4216 C CA . GLY C 1 131 ? 26.335 96.819 49.782 1.00 61.79 126 GLY C CA 1
ATOM 4217 C C . GLY C 1 131 ? 25.790 96.285 48.470 1.00 60.25 126 GLY C C 1
ATOM 4218 O O . GLY C 1 131 ? 25.266 95.173 48.416 1.00 65.86 126 GLY C O 1
ATOM 4219 N N . GLY C 1 132 ? 25.909 97.075 47.409 1.00 59.42 127 GLY C N 1
ATOM 4220 C CA . GLY C 1 132 ? 25.345 96.705 46.123 1.00 58.02 127 GLY C CA 1
ATOM 4221 C C . GLY C 1 132 ? 23.874 97.066 46.063 1.00 52.05 127 GLY C C 1
ATOM 4222 O O . GLY C 1 132 ? 23.119 96.539 45.245 1.00 64.76 127 GLY C O 1
ATOM 4223 N N . VAL C 1 133 ? 23.476 97.976 46.945 1.00 48.70 128 VAL C N 1
ATOM 4224 C CA . VAL C 1 133 ? 22.091 98.415 47.062 1.00 46.99 128 VAL C CA 1
ATOM 4225 C C . VAL C 1 133 ? 21.697 99.317 45.892 1.00 47.66 128 VAL C C 1
ATOM 4226 O O . VAL C 1 133 ? 22.501 100.126 45.428 1.00 48.95 128 VAL C O 1
ATOM 4230 N N . ASP C 1 134 ? 20.461 99.172 45.421 1.00 48.91 129 ASP C N 1
ATOM 4231 C CA . ASP C 1 134 ? 19.944 99.976 44.316 1.00 49.91 129 ASP C CA 1
ATOM 4232 C C . ASP C 1 134 ? 19.964 101.461 44.680 1.00 61.76 129 ASP C C 1
ATOM 4233 O O . ASP C 1 134 ? 19.386 101.870 45.685 1.00 66.91 129 ASP C O 1
ATOM 4238 N N . THR C 1 135 ? 20.629 102.262 43.852 1.00 65.11 130 THR C N 1
ATOM 4239 C CA . THR C 1 135 ? 20.814 103.682 44.133 1.00 64.37 130 THR C CA 1
ATOM 4240 C C . THR C 1 135 ? 19.779 104.548 43.425 1.00 59.38 130 THR C C 1
ATOM 4241 O O . THR C 1 135 ? 19.803 105.774 43.530 1.00 71.00 130 THR C O 1
ATOM 4245 N N . ARG C 1 136 ? 18.871 103.900 42.704 1.00 55.43 131 ARG C N 1
ATOM 4246 C CA . ARG C 1 136 ? 17.774 104.591 42.041 1.00 58.67 131 ARG C CA 1
ATOM 4247 C C . ARG C 1 136 ? 16.820 105.179 43.081 1.00 60.40 131 ARG C C 1
ATOM 4248 O O . ARG C 1 136 ? 16.583 104.567 44.123 1.00 70.40 131 ARG C O 1
ATOM 4256 N N . PRO C 1 137 ? 16.275 106.375 42.799 1.00 54.09 132 PRO C N 1
ATOM 4257 C CA . PRO C 1 137 ? 15.486 107.161 43.758 1.00 61.04 132 PRO C CA 1
ATOM 4258 C C . PRO C 1 137 ? 14.307 106.416 44.383 1.00 62.67 132 PRO C C 1
ATOM 4259 O O . PRO C 1 137 ? 13.499 105.819 43.670 1.00 66.98 132 PRO C O 1
ATOM 4263 N N . LEU C 1 138 ? 14.238 106.455 45.712 1.00 60.91 133 LEU C N 1
ATOM 4264 C CA . LEU C 1 138 ? 13.115 105.918 46.481 1.00 54.65 133 LEU C CA 1
ATOM 4265 C C . LEU C 1 138 ? 12.897 104.422 46.271 1.00 54.03 133 LEU C C 1
ATOM 4266 O O . LEU C 1 138 ? 11.810 103.907 46.531 1.00 60.55 133 LEU C O 1
ATOM 4271 N N . ARG C 1 139 ? 13.931 103.726 45.809 1.00 48.73 134 ARG C N 1
ATOM 4272 C CA . ARG C 1 139 ? 13.836 102.291 45.570 1.00 55.56 134 ARG C CA 1
ATOM 4273 C C . ARG C 1 139 ? 14.372 101.497 46.757 1.00 56.15 134 ARG C C 1
ATOM 4274 O O . ARG C 1 139 ? 13.961 100.361 46.998 1.00 53.03 134 ARG C O 1
ATOM 4282 N N . ALA C 1 140 ? 15.297 102.104 47.492 1.00 52.36 135 ALA C N 1
ATOM 4283 C CA . ALA C 1 140 ? 15.883 101.475 48.667 1.00 54.96 135 ALA C CA 1
ATOM 4284 C C . ALA C 1 140 ? 16.405 102.536 49.628 1.00 55.21 135 ALA C C 1
ATOM 4285 O O . ALA C 1 140 ? 17.485 103.091 49.428 1.00 49.37 135 ALA C O 1
ATOM 4303 N N . SER C 1 143 ? 16.555 103.260 56.699 1.00 53.05 138 SER C N 1
ATOM 4304 C CA . SER C 1 143 ? 15.787 103.751 57.832 1.00 55.52 138 SER C CA 1
ATOM 4305 C C . SER C 1 143 ? 16.331 103.158 59.125 1.00 56.03 138 SER C C 1
ATOM 4306 O O . SER C 1 143 ? 17.128 102.217 59.100 1.00 56.79 138 SER C O 1
ATOM 4309 N N . VAL C 1 144 ? 15.893 103.707 60.253 1.00 53.24 139 VAL C N 1
ATOM 4310 C CA . VAL C 1 144 ? 16.344 103.231 61.551 1.00 51.51 139 VAL C CA 1
ATOM 4311 C C . VAL C 1 144 ? 15.202 102.612 62.345 1.00 55.99 139 VAL C C 1
ATOM 4312 O O . VAL C 1 144 ? 14.295 103.310 62.806 1.00 60.98 139 VAL C O 1
ATOM 4316 N N . SER C 1 145 ? 15.257 101.294 62.495 1.00 45.03 140 SER C N 1
ATOM 4317 C CA . SER C 1 145 ? 14.340 100.576 63.365 1.00 52.37 140 SER C CA 1
ATOM 4318 C C . SER C 1 145 ? 14.770 100.779 64.812 1.00 58.27 140 SER C C 1
ATOM 4319 O O . SER C 1 145 ? 15.874 100.400 65.201 1.00 58.80 140 SER C O 1
ATOM 4322 N N . CYS C 1 146 ? 13.888 101.378 65.602 1.00 48.49 141 CYS C N 1
ATOM 4323 C CA . CYS C 1 146 ? 14.217 101.781 66.962 1.00 50.62 141 CYS C CA 1
ATOM 4324 C C . CYS C 1 146 ? 13.315 101.099 67.982 1.00 57.57 141 CYS C C 1
ATOM 4325 O O . CYS C 1 146 ? 12.104 101.342 68.028 1.00 62.52 141 CYS C O 1
ATOM 4328 N N . PHE C 1 147 ? 13.920 100.233 68.789 1.00 61.68 142 PHE C N 1
ATOM 4329 C CA . PHE C 1 147 ? 13.231 99.579 69.893 1.00 61.73 142 PHE C CA 1
ATOM 4330 C C . PHE C 1 147 ? 13.791 100.088 71.213 1.00 59.06 142 PHE C C 1
ATOM 4331 O O . PHE C 1 147 ? 14.935 99.799 71.561 1.00 66.04 142 PHE C O 1
ATOM 4339 N N . VAL C 1 148 ? 12.991 100.855 71.929 1.00 65.33 143 VAL C N 1
ATOM 4340 C CA . VAL C 1 148 ? 13.426 101.421 73.187 1.00 72.47 143 VAL C CA 1
ATOM 4341 C C . VAL C 1 148 ? 13.178 100.526 74.368 1.00 83.97 143 VAL C C 1
ATOM 4342 O O . VAL C 1 148 ? 12.063 100.162 74.647 1.00 88.95 143 VAL C O 1
ATOM 4346 N N . ARG C 1 149 ? 14.255 100.165 75.042 1.00 95.21 144 ARG C N 1
ATOM 4347 C CA . ARG C 1 149 ? 14.214 99.322 76.220 1.00 103.12 144 ARG C CA 1
ATOM 4348 C C . ARG C 1 149 ? 15.171 99.851 77.258 1.00 102.07 144 ARG C C 1
ATOM 4349 O O . ARG C 1 149 ? 16.306 99.420 77.319 1.00 103.36 144 ARG C O 1
ATOM 4365 N N . PRO C 1 151 ? 17.385 100.058 80.365 1.00 104.60 146 PRO C N 1
ATOM 4366 C CA . PRO C 1 151 ? 18.277 101.183 80.073 1.00 92.62 146 PRO C CA 1
ATOM 4367 C C . PRO C 1 151 ? 18.788 101.371 78.660 1.00 85.79 146 PRO C C 1
ATOM 4368 O O . PRO C 1 151 ? 19.411 102.373 78.446 1.00 94.51 146 PRO C O 1
ATOM 4372 N N . ARG C 1 152 ? 18.583 100.451 77.739 1.00 81.41 147 ARG C N 1
ATOM 4373 C CA . ARG C 1 152 ? 19.151 100.616 76.410 1.00 75.53 147 ARG C CA 1
ATOM 4374 C C . ARG C 1 152 ? 18.252 100.959 75.240 1.00 73.38 147 ARG C C 1
ATOM 4375 O O . ARG C 1 152 ? 17.075 100.735 75.284 1.00 78.37 147 ARG C O 1
ATOM 4383 N N . VAL C 1 153 ? 18.832 101.500 74.175 1.00 71.98 148 VAL C N 1
ATOM 4384 C CA . VAL C 1 153 ? 18.064 101.749 72.961 1.00 64.96 148 VAL C CA 1
ATOM 4385 C C . VAL C 1 153 ? 18.632 100.934 71.800 1.00 68.37 148 VAL C C 1
ATOM 4386 O O . VAL C 1 153 ? 19.812 101.050 71.467 1.00 73.72 148 VAL C O 1
ATOM 4390 N N . GLN C 1 154 ? 17.787 100.107 71.194 1.00 59.04 149 GLN C N 1
ATOM 4391 C CA . GLN C 1 154 ? 18.205 99.216 70.116 1.00 61.98 149 GLN C CA 1
ATOM 4392 C C . GLN C 1 154 ? 17.924 99.821 68.740 1.00 58.13 149 GLN C C 1
ATOM 4393 O O . GLN C 1 154 ? 16.798 100.222 68.446 1.00 57.04 149 GLN C O 1
ATOM 4399 N N . LEU C 1 155 ? 18.956 99.885 67.904 1.00 57.24 150 LEU C N 1
ATOM 4400 C CA . LEU C 1 155 ? 18.838 100.452 66.564 1.00 60.28 150 LEU C CA 1
ATOM 4401 C C . LEU C 1 155 ? 19.202 99.441 65.481 1.00 65.80 150 LEU C C 1
ATOM 4402 O O . LEU C 1 155 ? 20.097 98.614 65.663 1.00 69.10 150 LEU C O 1
ATOM 4407 N N . SER C 1 156 ? 18.507 99.521 64.351 1.00 68.64 151 SER C N 1
ATOM 4408 C CA . SER C 1 156 ? 18.833 98.704 63.189 1.00 56.04 151 SER C CA 1
ATOM 4409 C C . SER C 1 156 ? 18.695 99.515 61.904 1.00 50.25 151 SER C C 1
ATOM 4410 O O . SER C 1 156 ? 17.595 99.916 61.531 1.00 57.33 151 SER C O 1
ATOM 4413 N N . PHE C 1 157 ? 19.813 99.744 61.223 1.00 48.64 152 PHE C N 1
ATOM 4414 C CA . PHE C 1 157 ? 19.815 100.569 60.019 1.00 48.74 152 PHE C CA 1
ATOM 4415 C C . PHE C 1 157 ? 19.494 99.731 58.784 1.00 47.48 152 PHE C C 1
ATOM 4416 O O . PHE C 1 157 ? 20.393 99.246 58.098 1.00 48.08 152 PHE C O 1
ATOM 4424 N N . ARG C 1 158 ? 18.205 99.570 58.505 1.00 48.42 153 ARG C N 1
ATOM 4425 C CA . ARG C 1 158 ? 17.762 98.664 57.450 1.00 54.25 153 ARG C CA 1
ATOM 4426 C C . ARG C 1 158 ? 17.326 99.402 56.191 1.00 59.97 153 ARG C C 1
ATOM 4427 O O . ARG C 1 158 ? 16.628 100.410 56.263 1.00 66.83 153 ARG C O 1
ATOM 4435 N N . PHE C 1 159 ? 17.733 98.887 55.036 1.00 55.27 154 PHE C N 1
ATOM 4436 C CA . PHE C 1 159 ? 17.268 99.421 53.763 1.00 50.90 154 PHE C CA 1
ATOM 4437 C C . PHE C 1 159 ? 15.857 98.926 53.467 1.00 48.22 154 PHE C C 1
ATOM 4438 O O . PHE C 1 159 ? 15.618 97.723 53.368 1.00 53.28 154 PHE C O 1
ATOM 4454 N N . GLY C 1 161 ? 12.273 98.909 51.108 1.00 56.85 156 GLY C N 1
ATOM 4455 C CA . GLY C 1 161 ? 11.802 99.019 49.742 1.00 55.32 156 GLY C CA 1
ATOM 4456 C C . GLY C 1 161 ? 10.349 99.444 49.696 1.00 57.71 156 GLY C C 1
ATOM 4457 O O . GLY C 1 161 ? 9.632 99.316 50.688 1.00 63.71 156 GLY C O 1
ATOM 4458 N N . PRO C 1 162 ? 9.903 99.956 48.541 1.00 60.52 157 PRO C N 1
ATOM 4459 C CA . PRO C 1 162 ? 8.518 100.409 48.386 1.00 63.44 157 PRO C CA 1
ATOM 4460 C C . PRO C 1 162 ? 7.526 99.256 48.453 1.00 72.85 157 PRO C C 1
ATOM 4461 O O . PRO C 1 162 ? 7.869 98.128 48.100 1.00 77.30 157 PRO C O 1
ATOM 4465 N N . ASP C 1 163 ? 6.311 99.542 48.910 1.00 79.54 158 ASP C N 1
ATOM 4466 C CA . ASP C 1 163 ? 5.263 98.535 48.963 1.00 86.75 158 ASP C CA 1
ATOM 4467 C C . ASP C 1 163 ? 4.872 98.151 47.541 1.00 99.55 158 ASP C C 1
ATOM 4468 O O . ASP C 1 163 ? 4.780 96.971 47.205 1.00 99.95 158 ASP C O 1
ATOM 4473 N N . ASP C 1 164 ? 4.644 99.166 46.713 1.00 105.16 159 ASP C N 1
ATOM 4474 C CA . ASP C 1 164 ? 4.377 98.966 45.294 1.00 110.12 159 ASP C CA 1
ATOM 4475 C C . ASP C 1 164 ? 5.293 99.851 44.449 1.00 100.64 159 ASP C C 1
ATOM 4476 O O . ASP C 1 164 ? 5.143 101.073 44.423 1.00 101.58 159 ASP C O 1
ATOM 4481 N N . ALA C 1 165 ? 6.246 99.225 43.765 1.00 75.25 160 ALA C N 1
ATOM 4482 C CA . ALA C 1 165 ? 7.268 99.951 43.016 1.00 64.74 160 ALA C CA 1
ATOM 4483 C C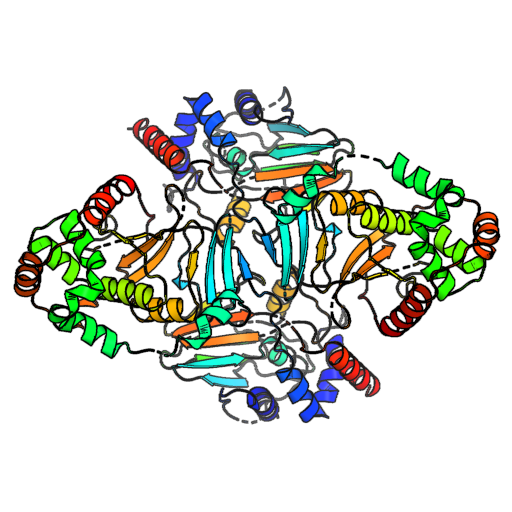 . ALA C 1 165 ? 6.708 100.722 41.823 1.00 75.92 160 ALA C C 1
ATOM 4484 O O . ALA C 1 165 ? 7.186 101.812 41.503 1.00 69.70 160 ALA C O 1
ATOM 4486 N N . SER C 1 166 ? 5.701 100.151 41.167 1.00 81.12 161 SER C N 1
ATOM 4487 C CA . SER C 1 166 ? 5.114 100.760 39.975 1.00 77.94 161 SER C CA 1
ATOM 4488 C C . SER C 1 166 ? 4.502 102.118 40.297 1.00 77.72 161 SER C C 1
ATOM 4489 O O . SER C 1 166 ? 4.621 103.066 39.519 1.00 64.70 161 SER C O 1
ATOM 4492 N N . GLN C 1 167 ? 3.843 102.198 41.447 1.00 75.43 162 GLN C N 1
ATOM 4493 C CA . GLN C 1 167 ? 3.264 103.447 41.923 1.00 78.06 162 GLN C CA 1
ATOM 4494 C C . GLN C 1 167 ? 4.347 104.499 42.139 1.00 78.43 162 GLN C C 1
ATOM 4495 O O . GLN C 1 167 ? 4.169 105.672 41.802 1.00 86.99 162 GLN C O 1
ATOM 4501 N N . THR C 1 168 ? 5.472 104.063 42.697 1.00 68.23 163 THR C N 1
ATOM 4502 C CA . THR C 1 168 ? 6.608 104.943 42.939 1.00 63.81 163 THR C CA 1
ATOM 4503 C C . THR C 1 168 ? 7.172 105.481 41.629 1.00 72.32 163 THR C C 1
ATOM 4504 O O . THR C 1 168 ? 7.450 106.674 41.509 1.00 74.96 163 THR C O 1
ATOM 4508 N N . GLN C 1 169 ? 7.347 104.595 40.653 1.00 87.81 164 GLN C N 1
ATOM 4509 C CA . GLN C 1 169 ? 7.842 104.998 39.340 1.00 94.42 164 GLN C CA 1
ATOM 4510 C C . GLN C 1 169 ? 6.883 105.972 38.657 1.00 90.77 164 GLN C C 1
ATOM 4511 O O . GLN C 1 169 ? 7.313 106.951 38.042 1.00 92.19 164 GLN C O 1
ATOM 4517 N N . ARG C 1 170 ? 5.585 105.702 38.778 1.00 84.77 165 ARG C N 1
ATOM 4518 C CA . ARG C 1 170 ? 4.562 106.586 38.230 1.00 72.99 165 ARG C CA 1
ATOM 4519 C C . ARG C 1 170 ? 4.669 107.969 38.859 1.00 71.78 165 ARG C C 1
ATOM 4520 O O . ARG C 1 170 ? 4.591 108.987 38.169 1.00 80.98 165 ARG C O 1
ATOM 4528 N N . LEU C 1 171 ? 4.841 107.992 40.177 1.00 66.91 166 LEU C N 1
ATOM 4529 C CA . LEU C 1 171 ? 4.950 109.240 40.917 1.00 65.41 166 LEU C CA 1
ATOM 4530 C C . LEU C 1 171 ? 6.203 110.003 40.493 1.00 65.99 166 LEU C C 1
ATOM 4531 O O . LEU C 1 171 ? 6.180 111.228 40.381 1.00 70.78 166 LEU C O 1
ATOM 4536 N N . LEU C 1 172 ? 7.291 109.276 40.255 1.00 62.59 167 LEU C N 1
ATOM 4537 C CA . LEU C 1 172 ? 8.532 109.885 39.785 1.00 63.24 167 LEU C CA 1
ATOM 4538 C C . LEU C 1 172 ? 8.345 110.503 38.402 1.00 70.89 167 LEU C C 1
ATOM 4539 O O . LEU C 1 172 ? 8.863 111.586 38.119 1.00 71.51 167 LEU C O 1
ATOM 4544 N N . ASP C 1 173 ? 7.598 109.811 37.546 1.00 70.32 168 ASP C N 1
ATOM 4545 C CA . ASP C 1 173 ? 7.294 110.321 36.214 1.00 72.46 168 ASP C CA 1
ATOM 4546 C C . ASP C 1 173 ? 6.480 111.603 36.320 1.00 77.94 168 ASP C C 1
ATOM 4547 O O . ASP C 1 173 ? 6.740 112.579 35.613 1.00 85.21 168 ASP C O 1
ATOM 4552 N N . ARG C 1 174 ? 5.492 111.587 37.210 1.00 79.39 169 ARG C N 1
ATOM 4553 C CA . ARG C 1 174 ? 4.661 112.758 37.458 1.00 77.00 169 ARG C CA 1
ATOM 4554 C C . ARG C 1 174 ? 5.514 113.927 37.936 1.00 76.78 169 ARG C C 1
ATOM 4555 O O . ARG C 1 174 ? 5.313 115.065 37.516 1.00 79.26 169 ARG C O 1
ATOM 4563 N N . ALA C 1 175 ? 6.475 113.633 38.807 1.00 78.01 170 ALA C N 1
ATOM 4564 C CA . ALA C 1 175 ? 7.381 114.646 39.333 1.00 77.69 170 ALA C CA 1
ATOM 4565 C C . ALA C 1 175 ? 8.251 115.240 38.232 1.00 73.66 170 ALA C C 1
ATOM 4566 O O . ALA C 1 175 ? 8.505 116.445 38.211 1.00 71.55 170 ALA C O 1
ATOM 4568 N N . GLU C 1 176 ? 8.708 114.387 37.320 1.00 66.14 171 GLU C N 1
ATOM 4569 C CA . GLU C 1 176 ? 9.538 114.840 36.210 1.00 73.92 171 GLU C CA 1
ATOM 4570 C C . GLU C 1 176 ? 8.733 115.711 35.250 1.00 72.59 171 GLU C C 1
ATOM 4571 O O . GLU C 1 176 ? 9.241 116.700 34.720 1.00 75.40 171 GLU C O 1
ATOM 4577 N N . LEU C 1 177 ? 7.477 115.333 35.028 1.00 75.86 172 LEU C N 1
ATOM 4578 C CA . LEU C 1 177 ? 6.586 116.086 34.151 1.00 81.75 172 LEU C CA 1
ATOM 4579 C C . LEU C 1 177 ? 6.322 117.487 34.702 1.00 83.01 172 LEU C C 1
ATOM 4580 O O . LEU C 1 177 ? 6.167 118.443 33.942 1.00 81.20 172 LEU C O 1
ATOM 4585 N N . ARG C 1 178 ? 6.274 117.598 36.027 1.00 86.33 173 ARG C N 1
ATOM 4586 C CA . ARG C 1 178 ? 6.038 118.875 36.699 1.00 95.75 173 ARG C CA 1
ATOM 4587 C C . ARG C 1 178 ? 7.138 119.897 36.420 1.00 96.43 173 ARG C C 1
ATOM 4588 O O . ARG C 1 178 ? 6.949 121.096 36.625 1.00 100.16 173 ARG C O 1
ATOM 4596 N N . GLN C 1 179 ? 8.285 119.417 35.953 1.00 99.60 174 GLN C N 1
ATOM 4597 C CA . GLN C 1 179 ? 9.423 120.284 35.682 1.00 110.55 174 GLN C CA 1
ATOM 4598 C C . GLN C 1 179 ? 9.740 120.290 34.193 1.00 117.05 174 GLN C C 1
ATOM 4599 O O . GLN C 1 179 ? 10.111 119.261 33.625 1.00 122.38 174 GLN C O 1
ATOM 4605 N N . ARG C 1 180 ? 9.586 121.458 33.574 1.00 121.92 175 ARG C N 1
ATOM 4606 C CA . ARG C 1 180 ? 9.739 121.618 32.130 1.00 128.50 175 ARG C CA 1
ATOM 4607 C C . ARG C 1 180 ? 8.820 120.671 31.364 1.00 129.45 175 ARG C C 1
ATOM 4608 O O . ARG C 1 180 ? 7.598 120.825 31.388 1.00 129.29 175 ARG C O 1
ATOM 4616 N N . LYS D 2 5 ? 28.358 124.121 37.511 1.00 131.90 18 LYS D N 1
ATOM 4617 C CA . LYS D 2 5 ? 29.251 123.232 36.777 1.00 128.64 18 LYS D CA 1
ATOM 4618 C C . LYS D 2 5 ? 29.802 122.124 37.667 1.00 127.78 18 LYS D C 1
ATOM 4619 O O . LYS D 2 5 ? 30.834 122.291 38.316 1.00 135.23 18 LYS D O 1
ATOM 4625 N N . THR D 2 6 ? 29.104 120.994 37.695 1.00 121.96 19 THR D N 1
ATOM 4626 C CA . THR D 2 6 ? 29.560 119.828 38.438 1.00 123.13 19 THR D CA 1
ATOM 4627 C C . THR D 2 6 ? 29.826 118.691 37.455 1.00 121.10 19 THR D C 1
ATOM 4628 O O . THR D 2 6 ? 29.037 118.464 36.537 1.00 121.04 19 THR D O 1
ATOM 4632 N N . LEU D 2 7 ? 30.942 117.991 37.647 1.00 122.27 20 LEU D N 1
ATOM 4633 C CA . LEU D 2 7 ? 31.382 116.941 36.730 1.00 117.41 20 LEU D CA 1
ATOM 4634 C C . LEU D 2 7 ? 30.346 115.830 36.585 1.00 121.01 20 LEU D C 1
ATOM 4635 O O . LEU D 2 7 ? 30.078 115.352 35.483 1.00 125.76 20 LEU D O 1
ATOM 4640 N N . THR D 2 8 ? 29.767 115.431 37.708 1.00 118.51 21 THR D N 1
ATOM 4641 C CA . THR D 2 8 ? 28.813 114.331 37.748 1.00 120.20 21 THR D CA 1
ATOM 4642 C C . THR D 2 8 ? 27.499 114.808 38.352 1.00 126.45 21 THR D C 1
ATOM 4643 O O . THR D 2 8 ? 27.509 115.485 39.380 1.00 134.82 21 THR D O 1
ATOM 4647 N N . ARG D 2 9 ? 26.374 114.481 37.715 1.00 133.86 22 ARG D N 1
ATOM 4648 C CA . ARG D 2 9 ? 25.076 114.779 38.314 1.00 134.12 22 ARG D CA 1
ATOM 4649 C C . ARG D 2 9 ? 24.998 114.126 39.684 1.00 135.64 22 ARG D C 1
ATOM 4650 O O . ARG D 2 9 ? 25.123 112.907 39.817 1.00 129.89 22 ARG D O 1
ATOM 4658 N N . ALA D 2 10 ? 24.760 114.943 40.702 1.00 134.65 23 ALA D N 1
ATOM 4659 C CA . ALA D 2 10 ? 24.764 114.458 42.072 1.00 140.36 23 ALA D CA 1
ATOM 4660 C C . ALA D 2 10 ? 23.484 113.694 42.369 1.00 144.43 23 ALA D C 1
ATOM 4661 O O . ALA D 2 10 ? 22.576 113.633 41.538 1.00 142.43 23 ALA D O 1
ATOM 4663 N N . ALA D 2 11 ? 23.428 113.085 43.547 1.00 148.38 24 ALA D N 1
ATOM 4664 C CA . ALA D 2 11 ? 22.199 112.464 44.012 1.00 146.72 24 ALA D CA 1
ATOM 4665 C C . ALA D 2 11 ? 21.120 113.522 44.213 1.00 145.50 24 ALA D C 1
ATOM 4666 O O . ALA D 2 11 ? 19.929 113.222 44.159 1.00 148.80 24 ALA D O 1
ATOM 4668 N N . ARG D 2 12 ? 21.535 114.766 44.434 1.00 137.53 25 ARG D N 1
ATOM 4669 C CA . ARG D 2 12 ? 20.569 115.831 44.647 1.00 126.37 25 ARG D CA 1
ATOM 4670 C C . ARG D 2 12 ? 19.906 116.192 43.323 1.00 121.71 25 ARG D C 1
ATOM 4671 O O . ARG D 2 12 ? 18.752 116.619 43.289 1.00 121.34 25 ARG D O 1
ATOM 4679 N N . ASP D 2 13 ? 20.646 116.005 42.234 1.00 127.14 26 ASP D N 1
ATOM 4680 C CA . ASP D 2 13 ? 20.148 116.297 40.894 1.00 133.05 26 ASP D CA 1
ATOM 4681 C C . ASP D 2 13 ? 19.071 115.275 40.547 1.00 121.54 26 ASP D C 1
ATOM 4682 O O . ASP D 2 13 ? 18.052 115.593 39.935 1.00 121.45 26 ASP D O 1
ATOM 4687 N N . ARG D 2 14 ? 19.314 114.041 40.979 1.00 101.39 27 ARG D N 1
ATOM 4688 C CA . ARG D 2 14 ? 18.396 112.928 40.783 1.00 93.37 27 ARG D CA 1
ATOM 4689 C C . ARG D 2 14 ? 17.143 113.031 41.644 1.00 84.97 27 ARG D C 1
ATOM 4690 O O . ARG D 2 14 ? 16.042 112.715 41.195 1.00 83.66 27 ARG D O 1
ATOM 4698 N N . TYR D 2 15 ? 17.323 113.466 42.886 1.00 77.36 28 TYR D N 1
ATOM 4699 C CA . TYR D 2 15 ? 16.223 113.544 43.843 1.00 69.27 28 TYR D CA 1
ATOM 4700 C C . TYR D 2 15 ? 15.483 114.883 43.826 1.00 76.88 28 TYR D C 1
ATOM 4701 O O . TYR D 2 15 ? 14.48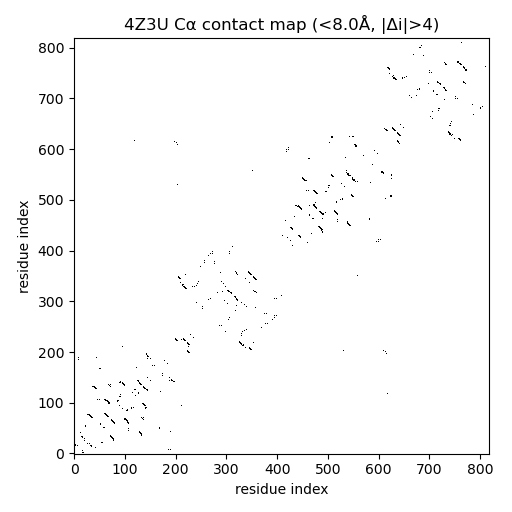9 115.051 44.532 1.00 83.89 28 TYR D O 1
ATOM 4710 N N . ALA D 2 16 ? 15.963 115.829 43.025 1.00 66.18 29 ALA D N 1
ATOM 4711 C CA . ALA D 2 16 ? 15.390 117.177 43.012 1.00 75.27 29 ALA D CA 1
ATOM 4712 C C . ALA D 2 16 ? 13.927 117.242 42.533 1.00 76.63 29 ALA D C 1
ATOM 4713 O O . ALA D 2 16 ? 13.092 117.848 43.216 1.00 76.97 29 ALA D O 1
ATOM 4715 N N . PRO D 2 17 ? 13.604 116.634 41.367 1.00 72.99 30 PRO D N 1
ATOM 4716 C CA . PRO D 2 17 ? 12.210 116.714 40.910 1.00 73.87 30 PRO D CA 1
ATOM 4717 C C . PRO D 2 17 ? 11.211 116.142 41.912 1.00 76.07 30 PRO D C 1
ATOM 4718 O O . PRO D 2 17 ? 10.166 116.757 42.159 1.00 70.70 30 PRO D O 1
ATOM 4722 N N . TYR D 2 18 ? 11.536 114.988 42.487 1.00 73.78 31 TYR D N 1
ATOM 4723 C CA . TYR D 2 18 ? 10.649 114.366 43.459 1.00 71.84 31 TYR D CA 1
ATOM 4724 C C . TYR D 2 18 ? 10.432 115.260 44.667 1.00 73.56 31 TYR D C 1
ATOM 4725 O O . TYR D 2 18 ? 9.326 115.345 45.180 1.00 75.03 31 TYR D O 1
ATOM 4734 N N . PHE D 2 19 ? 11.495 115.906 45.132 1.00 72.76 32 PHE D N 1
ATOM 4735 C CA . PHE D 2 19 ? 11.408 116.726 46.333 1.00 75.10 32 PHE D CA 1
ATOM 4736 C C . PHE D 2 19 ? 10.625 118.006 46.063 1.00 77.28 32 PHE D C 1
ATOM 4737 O O . PHE D 2 19 ? 9.913 118.500 46.940 1.00 73.84 32 PHE D O 1
ATOM 4745 N N . ALA D 2 20 ? 10.759 118.544 44.854 1.00 73.05 33 ALA D N 1
ATOM 4746 C CA . ALA D 2 20 ? 9.922 119.667 44.445 1.00 79.37 33 ALA D CA 1
ATOM 4747 C C . ALA D 2 20 ? 8.450 119.249 44.449 1.00 79.28 33 ALA D C 1
ATOM 4748 O O . ALA D 2 20 ? 7.587 119.953 44.990 1.00 77.92 33 ALA D O 1
ATOM 4750 N N . TYR D 2 21 ? 8.175 118.088 43.859 1.00 76.02 34 TYR D N 1
ATOM 4751 C CA . TYR D 2 21 ? 6.812 117.569 43.788 1.00 71.79 34 TYR D CA 1
ATOM 4752 C C . TYR D 2 21 ? 6.234 117.283 45.178 1.00 82.20 34 TYR D C 1
ATOM 4753 O O . TYR D 2 21 ? 5.039 117.459 45.408 1.00 80.07 34 TYR D O 1
ATOM 4762 N N . ALA D 2 22 ? 7.091 116.844 46.095 1.00 84.24 35 ALA D N 1
ATOM 4763 C CA . ALA D 2 22 ? 6.684 116.510 47.457 1.00 78.50 35 ALA D CA 1
ATOM 4764 C C . ALA D 2 22 ? 6.425 117.774 48.262 1.00 80.32 35 ALA D C 1
ATOM 4765 O O . ALA D 2 22 ? 5.538 117.808 49.116 1.00 81.96 35 ALA D O 1
ATOM 4767 N N . ALA D 2 23 ? 7.217 118.807 47.995 1.00 80.86 36 ALA D N 1
ATOM 4768 C CA . ALA D 2 23 ? 6.970 120.122 48.566 1.00 80.41 36 ALA D CA 1
ATOM 4769 C C . ALA D 2 23 ? 5.622 120.630 48.074 1.00 88.29 36 ALA D C 1
ATOM 4770 O O . ALA D 2 23 ? 4.894 121.305 48.802 1.00 91.52 36 ALA D O 1
ATOM 4772 N N . ALA D 2 24 ? 5.301 120.301 46.826 1.00 90.63 37 ALA D N 1
ATOM 4773 C CA . ALA D 2 24 ? 4.007 120.655 46.253 1.00 90.66 37 ALA D CA 1
ATOM 4774 C C . ALA D 2 24 ? 2.876 119.758 46.768 1.00 88.06 37 ALA D C 1
ATOM 4775 O O . ALA D 2 24 ? 1.791 120.243 47.087 1.00 84.03 37 ALA D O 1
ATOM 4777 N N . GLN D 2 25 ? 3.132 118.454 46.848 1.00 87.50 38 GLN D N 1
ATOM 4778 C CA . GLN D 2 25 ? 2.090 117.487 47.197 1.00 85.80 38 GLN D CA 1
ATOM 4779 C C . GLN D 2 25 ? 2.401 116.716 48.483 1.00 84.65 38 GLN D C 1
ATOM 4780 O O . GLN D 2 25 ? 3.214 115.793 48.475 1.00 86.09 38 GLN D O 1
ATOM 4786 N N . PRO D 2 26 ? 1.749 117.098 49.593 1.00 77.48 39 PRO D N 1
ATOM 4787 C CA . PRO D 2 26 ? 1.939 116.487 50.917 1.00 76.72 39 PRO D CA 1
ATOM 4788 C C . PRO D 2 26 ? 1.456 115.036 51.025 1.00 76.63 39 PRO D C 1
ATOM 4789 O O . PRO D 2 26 ? 2.177 114.190 51.561 1.00 71.51 39 PRO D O 1
ATOM 4793 N N . SER D 2 27 ? 0.253 114.759 50.531 1.00 74.38 40 SER D N 1
ATOM 4794 C CA . SER D 2 27 ? -0.343 113.431 50.667 1.00 72.35 40 SER D CA 1
ATOM 4795 C C . SER D 2 27 ? 0.464 112.366 49.930 1.00 73.44 40 SER D C 1
ATOM 4796 O O . SER D 2 27 ? 0.618 111.243 50.416 1.00 79.01 40 SER D O 1
ATOM 4799 N N . ASP D 2 28 ? 0.981 112.725 48.759 1.00 75.36 41 ASP D N 1
ATOM 4800 C CA . ASP D 2 28 ? 1.820 111.817 47.988 1.00 76.83 41 ASP D CA 1
ATOM 4801 C C . ASP D 2 28 ? 3.124 111.546 48.734 1.00 66.09 41 ASP D C 1
ATOM 4802 O O . ASP D 2 28 ? 3.668 110.445 48.671 1.00 63.47 41 ASP D O 1
ATOM 4807 N N . GLU D 2 29 ? 3.621 112.563 49.432 1.00 65.05 42 GLU D N 1
ATOM 4808 C CA . GLU D 2 29 ? 4.807 112.421 50.267 1.00 64.14 42 GLU D CA 1
ATOM 4809 C C . GLU D 2 29 ? 4.563 111.439 51.409 1.00 68.24 42 GLU D C 1
ATOM 4810 O O . GLU D 2 29 ? 5.386 110.558 51.673 1.00 60.63 42 GLU D O 1
ATOM 4816 N N . VAL D 2 30 ? 3.424 111.596 52.078 1.00 64.92 43 VAL D N 1
ATOM 4817 C CA . VAL D 2 30 ? 3.048 110.709 53.174 1.00 67.99 43 VAL D CA 1
ATOM 4818 C C . VAL D 2 30 ? 2.925 109.269 52.687 1.00 68.56 43 VAL D C 1
ATOM 4819 O O . VAL D 2 30 ? 3.461 108.341 53.303 1.00 68.60 43 VAL D O 1
ATOM 4823 N N . THR D 2 31 ? 2.225 109.098 51.570 1.00 63.64 44 THR D N 1
ATOM 4824 C CA . THR D 2 31 ? 2.038 107.787 50.963 1.00 61.92 44 THR D CA 1
ATOM 4825 C C . THR D 2 31 ? 3.383 107.164 50.600 1.00 60.00 44 THR D C 1
ATOM 4826 O O . THR D 2 31 ? 3.601 105.970 50.804 1.00 59.41 44 THR D O 1
ATOM 4830 N N . THR D 2 32 ? 4.281 107.988 50.069 1.00 64.97 45 THR D N 1
ATOM 4831 C CA . THR D 2 32 ? 5.601 107.530 49.650 1.00 63.57 45 THR D CA 1
ATOM 4832 C C . THR D 2 32 ? 6.437 107.052 50.831 1.00 68.22 45 THR D C 1
ATOM 4833 O O . THR D 2 32 ? 7.016 105.966 50.792 1.00 73.12 45 THR D O 1
ATOM 4837 N N . VAL D 2 33 ? 6.499 107.868 51.879 1.00 65.60 46 VAL D N 1
ATOM 4838 C CA . VAL D 2 33 ? 7.324 107.546 53.037 1.00 57.68 46 VAL D CA 1
ATOM 4839 C C . VAL D 2 33 ? 6.759 106.340 53.786 1.00 53.16 46 VAL D C 1
ATOM 4840 O O . VAL D 2 33 ? 7.510 105.487 54.264 1.00 54.28 46 VAL D O 1
ATOM 4844 N N . ARG D 2 34 ? 5.434 106.251 53.858 1.00 63.29 47 ARG D N 1
ATOM 4845 C CA . ARG D 2 34 ? 4.794 105.120 54.524 1.00 62.34 47 ARG D CA 1
ATOM 4846 C C . ARG D 2 34 ? 4.899 103.843 53.691 1.00 63.31 47 ARG D C 1
ATOM 4847 O O . ARG D 2 34 ? 4.880 102.739 54.233 1.00 69.38 47 ARG D O 1
ATOM 4855 N N . GLY D 2 35 ? 5.014 104.000 52.376 1.00 62.21 48 GLY D N 1
ATOM 4856 C CA . GLY D 2 35 ? 5.100 102.865 51.475 1.00 53.04 48 GLY D CA 1
ATOM 4857 C C . GLY D 2 35 ? 6.395 102.085 51.604 1.00 50.75 48 GLY D C 1
ATOM 4858 O O . GLY D 2 35 ? 6.478 100.932 51.182 1.00 47.50 48 GLY D O 1
ATOM 4859 N N . LEU D 2 36 ? 7.409 102.716 52.187 1.00 57.35 49 LEU D N 1
ATOM 4860 C CA . LEU D 2 36 ? 8.708 102.077 52.367 1.00 51.01 49 LEU D CA 1
ATOM 4861 C C . LEU D 2 36 ? 8.695 101.138 53.570 1.00 51.44 49 LEU D C 1
ATOM 4862 O O . LEU D 2 36 ? 9.404 101.362 54.551 1.00 54.55 49 LEU D O 1
ATOM 4867 N N . SER D 2 37 ? 7.887 100.086 53.487 1.00 51.84 50 SER D N 1
ATOM 4868 C CA . SER D 2 37 ? 7.692 99.177 54.610 1.00 50.19 50 SER D CA 1
ATOM 4869 C C . SER D 2 37 ? 8.197 97.769 54.310 1.00 52.58 50 SER D C 1
ATOM 4870 O O . SER D 2 37 ? 7.968 96.843 55.089 1.00 46.58 50 SER D O 1
ATOM 4873 N N . ASN D 2 38 ? 8.881 97.609 53.182 1.00 56.42 51 ASN D N 1
ATOM 4874 C CA . ASN D 2 38 ? 9.412 96.307 52.793 1.00 57.35 51 ASN D CA 1
ATOM 4875 C C . ASN D 2 38 ? 10.918 96.209 53.019 1.00 58.93 51 ASN D C 1
ATOM 4876 O O . ASN D 2 38 ? 11.700 96.827 52.298 1.00 63.29 51 ASN D O 1
ATOM 4881 N N . PRO D 2 39 ? 11.328 95.423 54.026 1.00 58.83 52 PRO D N 1
ATOM 4882 C CA . PRO D 2 39 ? 12.750 95.233 54.331 1.00 50.72 52 PRO D CA 1
ATOM 4883 C C . PRO D 2 39 ? 13.457 94.396 53.268 1.00 44.40 52 PRO D C 1
ATOM 4884 O O . PRO D 2 39 ? 12.978 93.320 52.910 1.00 43.99 52 PRO D O 1
ATOM 4888 N N . LEU D 2 40 ? 14.582 94.896 52.768 1.00 50.70 53 LEU D N 1
ATOM 4889 C CA . LEU D 2 40 ? 15.313 94.228 51.695 1.00 39.92 53 LEU D CA 1
ATOM 4890 C C . LEU D 2 40 ? 16.085 93.012 52.198 1.00 43.71 53 LEU D C 1
ATOM 4891 O O . LEU D 2 40 ? 16.210 92.013 51.489 1.00 48.08 53 LEU D O 1
ATOM 4896 N N . ILE D 2 41 ? 16.600 93.100 53.420 1.00 38.66 54 ILE D N 1
ATOM 4897 C CA . ILE D 2 41 ? 17.318 91.985 54.026 1.00 50.62 54 ILE D CA 1
ATOM 4898 C C . ILE D 2 41 ? 16.500 91.403 55.174 1.00 55.64 54 ILE D C 1
ATOM 4899 O O . ILE D 2 41 ? 16.330 92.041 56.213 1.00 61.75 54 ILE D O 1
ATOM 4904 N N . LYS D 2 42 ? 15.997 90.187 54.981 1.00 52.12 55 LYS D N 1
ATOM 4905 C CA . LYS D 2 42 ? 15.090 89.578 55.948 1.00 45.33 55 LYS D CA 1
ATOM 4906 C C . LYS D 2 42 ? 15.798 88.559 56.842 1.00 51.26 55 LYS D C 1
ATOM 4907 O O . LYS D 2 42 ? 15.385 88.326 57.979 1.00 56.22 55 LYS D O 1
ATOM 4913 N N . THR D 2 43 ? 16.869 87.960 56.328 1.00 32.72 56 THR D N 1
ATOM 4914 C CA . THR D 2 43 ? 17.740 87.111 57.137 1.00 47.46 56 THR D CA 1
ATOM 4915 C C . THR D 2 43 ? 19.189 87.389 56.765 1.00 39.75 56 THR D C 1
ATOM 4916 O O . THR D 2 43 ? 19.481 87.803 55.644 1.00 47.49 56 THR D O 1
ATOM 4920 N N . ALA D 2 44 ? 20.108 87.121 57.661 1.00 42.86 57 ALA D N 1
ATOM 4921 C CA . ALA D 2 44 ? 21.500 87.338 57.381 1.00 37.15 57 ALA D CA 1
ATOM 4922 C C . ALA D 2 44 ? 22.279 86.301 58.114 1.00 46.13 57 ALA D C 1
ATOM 4923 O O . ALA D 2 44 ? 21.968 86.014 59.228 1.00 47.06 57 ALA D O 1
ATOM 4925 N N . PRO D 2 45 ? 23.328 85.713 57.431 1.00 50.14 58 PRO D N 1
ATOM 4926 C CA . PRO D 2 45 ? 24.059 84.691 58.187 1.00 44.25 58 PRO D CA 1
ATOM 4927 C C . PRO D 2 45 ? 25.023 85.202 59.215 1.00 45.92 58 PRO D C 1
ATOM 4928 O O . PRO D 2 45 ? 25.533 86.286 59.065 1.00 45.46 58 PRO D O 1
ATOM 4932 N N . VAL D 2 46 ? 25.256 84.394 60.246 1.00 41.03 59 VAL D N 1
ATOM 4933 C CA . VAL D 2 46 ? 26.204 84.720 61.304 1.00 42.05 59 VAL D CA 1
ATOM 4934 C C . VAL D 2 46 ? 27.082 83.508 61.585 1.00 48.95 59 VAL D C 1
ATOM 4935 O O . VAL D 2 46 ? 26.785 82.401 61.134 1.00 46.81 59 VAL D O 1
ATOM 4939 N N . THR D 2 47 ? 28.159 83.715 62.333 1.00 50.65 60 THR D N 1
ATOM 4940 C CA . THR D 2 47 ? 29.068 82.625 62.660 1.00 44.45 60 THR D CA 1
ATOM 4941 C C . THR D 2 47 ? 29.224 82.470 64.167 1.00 51.06 60 THR D C 1
ATOM 4942 O O . THR D 2 47 ? 29.179 83.450 64.910 1.00 63.94 60 THR D O 1
ATOM 4946 N N . LEU D 2 48 ? 29.404 81.230 64.609 1.00 54.69 61 LEU D N 1
ATOM 4947 C CA . LEU D 2 48 ? 29.602 80.940 66.023 1.00 46.54 61 LEU D CA 1
ATOM 4948 C C . LEU D 2 48 ? 31.079 81.065 66.383 1.00 43.45 61 LEU D C 1
ATOM 4949 O O . LEU D 2 48 ? 31.943 80.759 65.561 1.00 47.84 61 LEU D O 1
ATOM 4954 N N . PRO D 2 49 ? 31.382 81.516 67.612 1.00 50.17 62 PRO D N 1
ATOM 4955 C CA . PRO D 2 49 ? 30.466 81.947 68.678 1.00 57.43 62 PRO D CA 1
ATOM 4956 C C . PRO D 2 49 ? 29.779 83.279 68.385 1.00 53.26 62 PRO D C 1
ATOM 4957 O O . PRO D 2 49 ? 30.444 84.252 68.032 1.00 60.66 62 PRO D O 1
ATOM 4961 N N . PHE D 2 50 ? 28.459 83.311 68.534 1.00 50.80 63 PHE D N 1
ATOM 4962 C CA . PHE D 2 50 ? 27.682 84.514 68.262 1.00 51.29 63 PHE D CA 1
ATOM 4963 C C . PHE D 2 50 ? 27.110 85.117 69.542 1.00 55.62 63 PHE D C 1
ATOM 4964 O O . PHE D 2 50 ? 26.403 84.445 70.294 1.00 55.49 63 PHE D O 1
ATOM 4972 N N . ASP D 2 51 ? 27.413 86.389 69.779 1.00 65.53 64 ASP D N 1
ATOM 4973 C CA . ASP D 2 51 ? 26.898 87.095 70.946 1.00 53.96 64 ASP D CA 1
ATOM 4974 C C . ASP D 2 51 ? 25.481 87.585 70.663 1.00 51.27 64 ASP D C 1
ATOM 4975 O O . ASP D 2 51 ? 25.254 88.355 69.731 1.00 71.00 64 ASP D O 1
ATOM 4980 N N . LEU D 2 52 ? 24.531 87.130 71.473 1.00 43.45 65 LEU D N 1
ATOM 4981 C CA . LEU D 2 52 ? 23.122 87.452 71.268 1.00 53.30 65 LEU D CA 1
ATOM 4982 C C . LEU D 2 52 ? 22.794 88.887 71.675 1.00 57.16 65 LEU D C 1
ATOM 4983 O O . LEU D 2 52 ? 21.689 89.372 71.432 1.00 58.33 65 LEU D O 1
ATOM 4988 N N . GLY D 2 53 ? 23.757 89.561 72.297 1.00 49.96 66 GLY D N 1
ATOM 4989 C CA . GLY D 2 53 ? 23.591 90.954 72.669 1.00 48.43 66 GLY D CA 1
ATOM 4990 C C . GLY D 2 53 ? 23.595 91.873 71.463 1.00 65.00 66 GLY D C 1
ATOM 4991 O O . GLY D 2 53 ? 23.250 93.050 71.566 1.00 73.99 66 GLY D O 1
ATOM 4992 N N . GLN D 2 54 ? 23.990 91.331 70.315 1.00 62.32 67 GLN D N 1
ATOM 4993 C CA . GLN D 2 54 ? 24.048 92.100 69.079 1.00 59.10 67 GLN D CA 1
ATOM 4994 C C . GLN D 2 54 ? 22.707 92.094 68.351 1.00 61.86 67 GLN D C 1
ATOM 4995 O O . GLN D 2 54 ? 22.538 92.773 67.338 1.00 61.29 67 GLN D O 1
ATOM 5001 N N . ALA D 2 55 ? 21.752 91.335 68.878 1.00 59.40 68 ALA D N 1
ATOM 5002 C CA . ALA D 2 55 ? 20.443 91.214 68.246 1.00 57.80 68 ALA D CA 1
ATOM 5003 C C . ALA D 2 55 ? 19.442 92.176 68.871 1.00 62.11 68 ALA D C 1
ATOM 5004 O O . ALA D 2 55 ? 19.370 92.307 70.093 1.00 67.19 68 ALA D O 1
ATOM 5006 N N . VAL D 2 56 ? 18.669 92.848 68.026 1.00 58.60 69 VAL D N 1
ATOM 5007 C CA . VAL D 2 56 ? 17.652 93.774 68.505 1.00 65.71 69 VAL D CA 1
ATOM 5008 C C . VAL D 2 56 ? 16.371 93.027 68.871 1.00 67.67 69 VAL D C 1
ATOM 5009 O O . VAL D 2 56 ? 16.331 91.797 68.844 1.00 77.49 69 VAL D O 1
ATOM 5013 N N . ALA D 2 57 ? 15.333 93.781 69.218 1.00 46.45 70 ALA D N 1
ATOM 5014 C CA . ALA D 2 57 ? 14.115 93.218 69.797 1.00 57.65 70 ALA D CA 1
ATOM 5015 C C . ALA D 2 57 ? 13.361 92.262 68.873 1.00 58.07 70 ALA D C 1
ATOM 5016 O O . ALA D 2 57 ? 12.781 91.281 69.336 1.00 65.81 70 ALA D O 1
ATOM 5018 N N . ASP D 2 58 ? 13.360 92.546 67.575 1.00 52.11 71 ASP D N 1
ATOM 5019 C CA . ASP D 2 58 ? 12.577 91.742 66.641 1.00 56.61 71 ASP D CA 1
ATOM 5020 C C . ASP D 2 58 ? 13.422 90.703 65.905 1.00 58.64 71 ASP D C 1
ATOM 5021 O O . ASP D 2 58 ? 12.954 90.082 64.951 1.00 63.42 71 ASP D O 1
ATOM 5026 N N . ASN D 2 59 ? 14.662 90.514 66.345 1.00 53.21 72 ASN D N 1
ATOM 5027 C CA . ASN D 2 59 ? 15.525 89.505 65.740 1.00 53.94 72 ASN D CA 1
ATOM 5028 C C . ASN D 2 59 ? 15.300 88.115 66.324 1.00 52.14 72 ASN D C 1
ATOM 5029 O O . ASN D 2 59 ? 15.186 87.949 67.538 1.00 47.98 72 ASN D O 1
ATOM 5034 N N . CYS D 2 60 ? 15.280 87.120 65.451 1.00 48.74 73 CYS D N 1
ATOM 5035 C CA . CYS D 2 60 ? 15.139 85.721 65.804 1.00 45.82 73 CYS D CA 1
ATOM 5036 C C . CYS D 2 60 ? 16.449 85.007 65.478 1.00 50.45 73 CYS D C 1
ATOM 5037 O O . CYS D 2 60 ? 17.242 85.499 64.707 1.00 54.36 73 CYS D O 1
ATOM 5040 N N . LEU D 2 61 ? 16.690 83.852 66.071 1.00 48.54 74 LEU D N 1
ATOM 5041 C CA . LEU D 2 61 ? 17.908 83.108 65.758 1.00 41.79 74 LEU D CA 1
ATOM 5042 C C . LEU D 2 61 ? 17.610 81.708 65.233 1.00 37.31 74 LEU D C 1
ATOM 5043 O O . LEU D 2 61 ? 16.713 81.029 65.721 1.00 48.59 74 LEU D O 1
ATOM 5048 N N . SER D 2 62 ? 18.370 81.281 64.230 1.00 56.94 75 SER D N 1
ATOM 5049 C CA . SER D 2 62 ? 18.202 79.950 63.662 1.00 51.06 75 SER D CA 1
ATOM 5050 C C . SER D 2 62 ? 19.530 79.203 63.626 1.00 58.25 75 SER D C 1
ATOM 5051 O O . SER D 2 62 ? 20.539 79.736 63.166 1.00 62.69 75 SER D O 1
ATOM 5054 N N . LEU D 2 63 ? 19.519 77.966 64.112 1.00 38.77 76 LEU D N 1
ATOM 5055 C CA . LEU D 2 63 ? 20.706 77.120 64.110 1.00 47.07 76 LEU D CA 1
ATOM 5056 C C . LEU D 2 63 ? 20.386 75.752 63.515 1.00 53.34 76 LEU D C 1
ATOM 5057 O O . LEU D 2 63 ? 19.532 75.031 64.032 1.00 55.76 76 LEU D O 1
ATOM 5062 N N . SER D 2 64 ? 21.075 75.393 62.435 1.00 55.28 77 SER D N 1
ATOM 5063 C CA . SER D 2 64 ? 20.852 74.102 61.790 1.00 53.24 77 SER D CA 1
ATOM 5064 C C . SER D 2 64 ? 22.018 73.705 60.893 1.00 48.83 77 SER D C 1
ATOM 5065 O O . SER D 2 64 ? 23.018 74.416 60.806 1.00 53.05 77 SER D O 1
ATOM 5068 N N . GLY D 2 65 ? 21.878 72.563 60.226 1.00 48.80 78 GLY D N 1
ATOM 5069 C CA . GLY D 2 65 ? 22.883 72.092 59.291 1.00 41.46 78 GLY D CA 1
ATOM 5070 C C . GLY D 2 65 ? 22.992 72.996 58.079 1.00 53.34 78 GLY D C 1
ATOM 5071 O O . GLY D 2 65 ? 23.995 72.980 57.365 1.00 52.45 78 GLY D O 1
ATOM 5080 N N . GLY D 2 67 ? 23.088 76.095 58.443 1.00 61.86 80 GLY D N 1
ATOM 5081 C CA . GLY D 2 67 ? 23.874 77.208 58.942 1.00 58.30 80 GLY D CA 1
ATOM 5082 C C . GLY D 2 67 ? 23.221 77.931 60.103 1.00 45.65 80 GLY D C 1
ATOM 5083 O O . GLY D 2 67 ? 22.284 77.421 60.723 1.00 44.41 80 GLY D O 1
ATOM 5084 N N . TYR D 2 68 ? 23.730 79.123 60.403 1.00 39.98 81 TYR D N 1
ATOM 5085 C CA . TYR D 2 68 ? 23.214 79.931 61.502 1.00 51.06 81 TYR D CA 1
ATOM 5086 C C . TYR D 2 68 ? 22.794 81.304 60.994 1.00 52.10 81 TYR D C 1
ATOM 5087 O O . TYR D 2 68 ? 23.586 82.008 60.367 1.00 48.13 81 TYR D O 1
ATOM 5096 N N . TYR D 2 69 ? 21.551 81.688 61.267 1.00 54.18 82 TYR D N 1
ATOM 5097 C CA . TYR D 2 69 ? 21.014 82.920 60.700 1.00 50.44 82 TYR D CA 1
ATOM 5098 C C . TYR D 2 69 ? 20.292 83.804 61.712 1.00 48.50 82 TYR D C 1
ATOM 5099 O O . TYR D 2 69 ? 19.511 83.325 62.533 1.00 50.52 82 TYR D O 1
ATOM 5108 N N . LEU D 2 70 ? 20.562 85.102 61.637 1.00 47.55 83 LEU D N 1
ATOM 5109 C CA . LEU D 2 70 ? 19.813 86.099 62.388 1.00 49.12 83 LEU D CA 1
ATOM 5110 C C . LEU D 2 70 ? 18.740 86.683 61.477 1.00 52.38 83 LEU D C 1
ATOM 5111 O O . LEU D 2 70 ? 19.050 87.243 60.424 1.00 56.13 83 LEU D O 1
ATOM 5116 N N . GLY D 2 71 ? 17.480 86.551 61.876 1.00 50.41 84 GLY D N 1
ATOM 5117 C CA . GLY D 2 71 ? 16.386 86.929 61.000 1.00 45.73 84 GLY D CA 1
ATOM 5118 C C . GLY D 2 71 ? 15.429 87.953 61.571 1.00 37.71 84 GLY D C 1
ATOM 5119 O O . GLY D 2 71 ? 15.414 88.205 62.773 1.00 54.02 84 GLY D O 1
ATOM 5120 N N . LEU D 2 72 ? 14.631 88.552 60.695 1.00 41.68 85 LEU D N 1
ATOM 5121 C CA . LEU D 2 72 ? 13.598 89.492 61.110 1.00 48.63 85 LEU D CA 1
ATOM 5122 C C . LEU D 2 72 ? 12.333 88.733 61.496 1.00 51.56 85 LEU D C 1
ATOM 5123 O O . LEU D 2 72 ? 11.742 88.034 60.671 1.00 53.56 85 LEU D O 1
ATOM 5128 N N . GLY D 2 73 ? 11.925 88.871 62.755 1.00 49.23 86 GLY D N 1
ATOM 5129 C CA . GLY D 2 73 ? 10.806 88.116 63.291 1.00 51.26 86 GLY D CA 1
ATOM 5130 C C . GLY D 2 73 ? 9.490 88.345 62.573 1.00 52.63 86 GLY D C 1
ATOM 5131 O O . GLY D 2 73 ? 8.659 87.441 62.483 1.00 62.44 86 GLY D O 1
ATOM 5132 N N . GLY D 2 74 ? 9.299 89.554 62.058 1.00 46.56 87 GLY D N 1
ATOM 5133 C CA . GLY D 2 74 ? 8.087 89.889 61.334 1.00 54.52 87 GLY D CA 1
ATOM 5134 C C . GLY D 2 74 ? 7.939 89.097 60.050 1.00 59.17 87 GLY D C 1
ATOM 5135 O O . GLY D 2 74 ? 6.825 88.852 59.585 1.00 62.73 87 GLY D O 1
ATOM 5136 N N . CYS D 2 75 ? 9.068 88.694 59.475 1.00 56.48 88 CYS D N 1
ATOM 5137 C CA . CYS D 2 75 ? 9.066 87.971 58.210 1.00 45.92 88 CYS D CA 1
ATOM 5138 C C . CYS D 2 75 ? 9.379 86.488 58.394 1.00 46.76 88 CYS D C 1
ATOM 5139 O O . CYS D 2 75 ? 9.619 85.774 57.421 1.00 50.75 88 CYS D O 1
ATOM 5142 N N . CYS D 2 76 ? 9.289 86.043 59.640 1.00 44.03 89 CYS D N 1
ATOM 5143 C CA . CYS D 2 76 ? 9.527 84.660 60.007 1.00 42.00 89 CYS D CA 1
ATOM 5144 C C . CYS D 2 76 ? 8.313 83.781 60.218 1.00 47.56 89 CYS D C 1
ATOM 5145 O O . CYS D 2 76 ? 7.455 83.994 61.001 1.00 56.65 89 CYS D O 1
ATOM 5148 N N . PRO D 2 77 ? 8.368 82.675 59.369 1.00 61.12 90 PRO D N 1
ATOM 5149 C CA . PRO D 2 77 ? 7.232 81.749 59.440 1.00 65.68 90 PRO D CA 1
ATOM 5150 C C . PRO D 2 77 ? 7.137 81.038 60.787 1.00 68.62 90 PRO D C 1
ATOM 5151 O O . PRO D 2 77 ? 6.036 80.864 61.310 1.00 70.21 90 PRO D O 1
ATOM 5155 N N . THR D 2 78 ? 8.279 80.642 61.342 1.00 63.50 91 THR D N 1
ATOM 5156 C CA . THR D 2 78 ? 8.303 79.970 62.636 1.00 67.68 91 THR D CA 1
ATOM 5157 C C . THR D 2 78 ? 7.855 80.923 63.744 1.00 70.28 91 THR D C 1
ATOM 5158 O O . THR D 2 78 ? 7.054 80.556 64.609 1.00 73.19 91 THR D O 1
ATOM 5162 N N . CYS D 2 79 ? 8.321 82.149 63.701 1.00 67.20 92 CYS D N 1
ATOM 5163 C CA . CYS D 2 79 ? 7.901 83.116 64.666 1.00 61.84 92 CYS D CA 1
ATOM 5164 C C . CYS D 2 79 ? 6.417 83.308 64.522 1.00 71.98 92 CYS D C 1
ATOM 5165 O O . CYS D 2 79 ? 5.692 83.334 65.482 1.00 82.17 92 CYS D O 1
ATOM 5168 N N . ALA D 2 80 ? 5.962 83.462 63.300 1.00 67.27 93 ALA D N 1
ATOM 5169 C CA . ALA D 2 80 ? 4.540 83.665 63.058 1.00 67.40 93 ALA D CA 1
ATOM 5170 C C . ALA D 2 80 ? 3.733 82.530 63.673 1.00 66.25 93 ALA D C 1
ATOM 5171 O O . ALA D 2 80 ? 2.669 82.754 64.249 1.00 75.63 93 ALA D O 1
ATOM 5173 N N . ALA D 2 81 ? 4.260 81.315 63.562 1.00 65.69 94 ALA D N 1
ATOM 5174 C CA . ALA D 2 81 ? 3.592 80.133 64.093 1.00 65.98 94 ALA D CA 1
ATOM 5175 C C . ALA D 2 81 ? 3.527 80.164 65.616 1.00 71.09 94 ALA D C 1
ATOM 5176 O O . ALA D 2 81 ? 2.497 79.836 66.208 1.00 76.03 94 ALA D O 1
ATOM 5178 N N . ALA D 2 82 ? 4.628 80.556 66.248 1.00 71.82 95 ALA D N 1
ATOM 5179 C CA . ALA D 2 82 ? 4.684 80.615 67.706 1.00 74.26 95 ALA D CA 1
ATOM 5180 C C . ALA D 2 82 ? 4.017 81.870 68.275 1.00 73.96 95 ALA D C 1
ATOM 5181 O O . ALA D 2 82 ? 3.767 81.952 69.477 1.00 77.57 95 ALA D O 1
ATOM 5183 N N . GLU D 2 83 ? 3.733 82.842 67.412 1.00 72.54 96 GLU D N 1
ATOM 5184 C CA . GLU D 2 83 ? 3.247 84.155 67.848 1.00 76.47 96 GLU D CA 1
ATOM 5185 C C . GLU D 2 83 ? 1.922 84.169 68.633 1.00 80.38 96 GLU D C 1
ATOM 5186 O O . GLU D 2 83 ? 1.828 84.863 69.649 1.00 84.55 96 GLU D O 1
ATOM 5192 N N . PRO D 2 84 ? 0.895 83.423 68.174 1.00 81.82 97 PRO D N 1
ATOM 5193 C CA . PRO D 2 84 ? -0.384 83.506 68.892 1.00 90.22 97 PRO D CA 1
ATOM 5194 C C . PRO D 2 84 ? -0.325 83.080 70.358 1.00 89.86 97 PRO D C 1
ATOM 5195 O O . PRO D 2 84 ? -1.016 83.681 71.182 1.00 85.25 97 PRO D O 1
ATOM 5199 N N . ARG D 2 85 ? 0.483 82.075 70.683 1.00 95.21 98 ARG D N 1
ATOM 5200 C CA . ARG D 2 85 ? 0.512 81.567 72.053 1.00 98.35 98 ARG D CA 1
ATOM 5201 C C . ARG D 2 85 ? 1.293 82.490 73.004 1.00 98.26 98 ARG D C 1
ATOM 5202 O O . ARG D 2 85 ? 1.126 82.414 74.226 1.00 103.05 98 ARG D O 1
ATOM 5210 N N . LEU D 2 86 ? 2.093 83.397 72.448 1.00 95.75 99 LEU D N 1
ATOM 5211 C CA . LEU D 2 86 ? 2.907 84.291 73.270 1.00 95.83 99 LEU D CA 1
ATOM 5212 C C . LEU D 2 86 ? 2.319 85.702 73.342 1.00 109.04 99 LEU D C 1
ATOM 5213 O O . LEU D 2 86 ? 1.402 86.041 72.598 1.00 114.80 99 LEU D O 1
ATOM 5218 N N . GLY D 2 87 ? 2.850 86.515 74.251 1.00 133.46 100 GLY D N 1
ATOM 5219 C CA . GLY D 2 87 ? 2.402 87.888 74.411 1.00 140.71 100 GLY D CA 1
ATOM 5220 C C . GLY D 2 87 ? 3.078 88.574 75.582 1.00 143.55 100 GLY D C 1
ATOM 5221 O O . GLY D 2 87 ? 2.700 89.680 75.965 1.00 143.32 100 GLY D O 1
ATOM 5222 N N . ASP D 2 90 ? 7.051 90.712 81.977 1.00 141.80 103 ASP D N 1
ATOM 5223 C CA . ASP D 2 90 ? 6.610 90.250 83.284 1.00 138.64 103 ASP D CA 1
ATOM 5224 C C . ASP D 2 90 ? 7.789 90.144 84.228 1.00 127.68 103 ASP D C 1
ATOM 5225 O O . ASP D 2 90 ? 7.951 89.127 84.895 1.00 131.83 103 ASP D O 1
ATOM 5230 N N . ARG D 2 91 ? 8.610 91.194 84.297 1.00 175.91 104 ARG D N 1
ATOM 5231 C CA . ARG D 2 91 ? 9.766 91.199 85.191 1.00 167.73 104 ARG D CA 1
ATOM 5232 C C . ARG D 2 91 ? 9.292 90.775 86.560 1.00 159.39 104 ARG D C 1
ATOM 5233 O O . ARG D 2 91 ? 9.929 89.996 87.259 1.00 139.93 104 ARG D O 1
ATOM 5241 N N . ALA D 2 92 ? 8.137 91.288 86.926 1.00 165.62 105 ALA D N 1
ATOM 5242 C CA . ALA D 2 92 ? 7.565 90.898 88.202 1.00 170.85 105 ALA D CA 1
ATOM 5243 C C . ALA D 2 92 ? 7.211 89.416 88.198 1.00 172.46 105 ALA D C 1
ATOM 5244 O O . ALA D 2 92 ? 7.359 88.741 89.210 1.00 173.04 105 ALA D O 1
ATOM 5246 N N . ALA D 2 93 ? 6.745 88.911 87.060 1.00 169.38 106 ALA D N 1
ATOM 5247 C CA . ALA D 2 93 ? 6.434 87.490 86.940 1.00 165.46 106 ALA D CA 1
ATOM 5248 C C . ALA D 2 93 ? 7.655 86.576 87.057 1.00 155.81 106 ALA D C 1
ATOM 5249 O O . ALA D 2 93 ? 7.595 85.553 87.739 1.00 155.18 106 ALA D O 1
ATOM 5251 N N . LEU D 2 94 ? 8.759 86.929 86.401 1.00 151.78 107 LEU D N 1
ATOM 5252 C CA . LEU D 2 94 ? 9.969 86.115 86.515 1.00 147.78 107 LEU D CA 1
ATOM 5253 C C . LEU D 2 94 ? 10.547 86.194 87.930 1.00 144.85 107 LEU D C 1
ATOM 5254 O O . LEU D 2 94 ? 10.926 85.169 88.503 1.00 138.52 107 LEU D O 1
ATOM 5259 N N . VAL D 2 95 ? 10.614 87.401 88.493 1.00 144.66 108 VAL D N 1
ATOM 5260 C CA . VAL D 2 95 ? 11.116 87.560 89.861 1.00 137.67 108 VAL D CA 1
ATOM 5261 C C . VAL D 2 95 ? 10.274 86.773 90.869 1.00 137.43 108 VAL D C 1
ATOM 5262 O O . VAL D 2 95 ? 10.815 86.050 91.706 1.00 143.67 108 VAL D O 1
ATOM 5266 N N . LEU D 2 96 ? 8.955 86.942 90.810 1.00 140.05 109 LEU D N 1
ATOM 5267 C CA . LEU D 2 96 ? 8.044 86.213 91.692 1.00 138.06 109 LEU D CA 1
ATOM 5268 C C . LEU D 2 96 ? 8.132 84.701 91.489 1.00 136.41 109 LEU D C 1
ATOM 5269 O O . LEU D 2 96 ? 8.008 83.942 92.446 1.00 136.70 109 LEU D O 1
ATOM 5274 N N . ALA D 2 97 ? 8.309 84.262 90.246 1.00 135.17 110 ALA D N 1
ATOM 5275 C CA . ALA D 2 97 ? 8.496 82.839 89.980 1.00 138.16 110 ALA D CA 1
ATOM 5276 C C . ALA D 2 97 ? 9.771 82.349 90.665 1.00 139.43 110 ALA D C 1
ATOM 5277 O O . ALA D 2 97 ? 9.809 81.248 91.216 1.00 138.22 110 ALA D O 1
ATOM 5279 N N . TYR D 2 98 ? 10.800 83.192 90.650 1.00 138.84 111 TYR D N 1
ATOM 5280 C CA . TYR D 2 98 ? 12.075 82.888 91.300 1.00 139.99 111 TYR D CA 1
ATOM 5281 C C . TYR D 2 98 ? 11.951 82.786 92.819 1.00 136.60 111 TYR D C 1
ATOM 5282 O O . TYR D 2 98 ? 12.442 81.836 93.427 1.00 137.16 111 TYR D O 1
ATOM 5291 N N . VAL D 2 99 ? 11.300 83.774 93.424 1.00 144.34 112 VAL D N 1
ATOM 5292 C CA . VAL D 2 99 ? 11.141 83.823 94.873 1.00 150.71 112 VAL D CA 1
ATOM 5293 C C . VAL D 2 99 ? 10.231 82.704 95.370 1.00 151.90 112 VAL D C 1
ATOM 5294 O O . VAL D 2 99 ? 10.511 82.062 96.384 1.00 142.91 112 VAL D O 1
ATOM 5298 N N . GLN D 2 100 ? 9.144 82.472 94.642 1.00 152.68 113 GLN D N 1
ATOM 5299 C CA . GLN D 2 100 ? 8.152 81.477 95.023 1.00 147.61 113 GLN D CA 1
ATOM 5300 C C . GLN D 2 100 ? 8.410 80.147 94.324 1.00 141.41 113 GLN D C 1
ATOM 5301 O O . GLN D 2 100 ? 7.510 79.314 94.220 1.00 137.20 113 GLN D O 1
ATOM 5307 N N . GLN D 2 101 ? 9.629 79.958 93.827 1.00 137.16 114 GLN D N 1
ATOM 5308 C CA . GLN D 2 101 ? 9.982 78.699 93.182 1.00 138.87 114 GLN D CA 1
ATOM 5309 C C . GLN D 2 101 ? 9.900 77.533 94.163 1.00 143.50 114 GLN D C 1
ATOM 5310 O O . GLN D 2 101 ? 9.619 76.405 93.764 1.00 144.82 114 GLN D O 1
ATOM 5316 N N . LEU D 2 102 ? 10.125 77.822 95.443 1.00 147.18 115 LEU D N 1
ATOM 5317 C CA . LEU D 2 102 ? 10.149 76.807 96.494 1.00 151.17 115 LEU D CA 1
ATOM 5318 C C . LEU D 2 102 ? 8.846 76.016 96.528 1.00 153.92 115 LEU D C 1
ATOM 5319 O O . LEU D 2 102 ? 8.847 74.794 96.669 1.00 150.56 115 LEU D O 1
ATOM 5324 N N . ASN D 2 103 ? 7.733 76.730 96.403 1.00 157.72 116 ASN D N 1
ATOM 5325 C CA . ASN D 2 103 ? 6.423 76.101 96.348 1.00 161.42 116 ASN D CA 1
ATOM 5326 C C . ASN D 2 103 ? 6.212 75.357 95.031 1.00 160.90 116 ASN D C 1
ATOM 5327 O O . ASN D 2 103 ? 5.601 74.290 94.999 1.00 155.20 116 ASN D O 1
ATOM 5332 N N . SER D 2 104 ? 6.716 75.938 93.947 1.00 162.07 117 SER D N 1
ATOM 5333 C CA . SER D 2 104 ? 6.489 75.420 92.599 1.00 168.96 117 SER D CA 1
ATOM 5334 C C . SER D 2 104 ? 7.712 74.701 92.025 1.00 173.48 117 SER D C 1
ATOM 5335 O O . SER D 2 104 ? 7.971 74.776 90.822 1.00 176.05 117 SER D O 1
ATOM 5338 N N . ILE D 2 105 ? 8.467 74.025 92.887 1.00 100.49 118 ILE D N 1
ATOM 5339 C CA . ILE D 2 105 ? 9.698 73.347 92.476 1.00 97.91 118 ILE D CA 1
ATOM 5340 C C . ILE D 2 105 ? 9.525 72.332 91.340 1.00 107.29 118 ILE D C 1
ATOM 5341 O O . ILE D 2 105 ? 10.356 72.272 90.429 1.00 116.10 118 ILE D O 1
ATOM 5346 N N . TYR D 2 106 ? 8.433 71.570 91.374 1.00 110.97 119 TYR D N 1
ATOM 5347 C CA . TYR D 2 106 ? 8.221 70.478 90.420 1.00 114.66 119 TYR D CA 1
ATOM 5348 C C . TYR D 2 106 ? 8.322 70.914 88.962 1.00 112.25 119 TYR D C 1
ATOM 5349 O O . TYR D 2 106 ? 8.993 70.264 88.156 1.00 108.86 119 TYR D O 1
ATOM 5358 N N . GLU D 2 107 ? 7.697 72.044 88.645 1.00 109.72 120 GLU D N 1
ATOM 5359 C CA . GLU D 2 107 ? 7.629 72.529 87.272 1.00 116.60 120 GLU D CA 1
ATOM 5360 C C . GLU D 2 107 ? 9.017 72.864 86.747 1.00 118.32 120 GLU D C 1
ATOM 5361 O O . GLU D 2 107 ? 9.239 72.913 85.537 1.00 121.16 120 GLU D O 1
ATOM 5367 N N . TYR D 2 108 ? 9.949 73.089 87.666 1.00 111.44 121 TYR D N 1
ATOM 5368 C CA . TYR D 2 108 ? 11.304 73.463 87.297 1.00 100.35 121 TYR D CA 1
ATOM 5369 C C . TYR D 2 108 ? 12.282 72.374 87.715 1.00 91.14 121 TYR D C 1
ATOM 5370 O O . TYR D 2 108 ? 13.463 72.649 87.934 1.00 94.78 121 TYR D O 1
ATOM 5379 N N . ARG D 2 109 ? 11.785 71.140 87.817 1.00 76.89 122 ARG D N 1
ATOM 5380 C CA . ARG D 2 109 ? 12.584 70.036 88.351 1.00 71.73 122 ARG D CA 1
ATOM 5381 C C . ARG D 2 109 ? 13.909 69.880 87.605 1.00 67.73 122 ARG D C 1
ATOM 5382 O O . ARG D 2 109 ? 14.960 69.706 88.227 1.00 68.11 122 ARG D O 1
ATOM 5390 N N . VAL D 2 110 ? 13.856 69.961 86.277 1.00 68.64 123 VAL D N 1
ATOM 5391 C CA . VAL D 2 110 ? 15.039 69.767 85.446 1.00 78.32 123 VAL D CA 1
ATOM 5392 C C . VAL D 2 110 ? 16.127 70.772 85.819 1.00 74.37 123 VAL D C 1
ATOM 5393 O O . VAL D 2 110 ? 17.316 70.459 85.748 1.00 76.99 123 VAL D O 1
ATOM 5397 N N . PHE D 2 111 ? 15.719 71.980 86.202 1.00 67.10 124 PHE D N 1
ATOM 5398 C CA . PHE D 2 111 ? 16.673 72.998 86.622 1.00 62.07 124 PHE D CA 1
ATOM 5399 C C . PHE D 2 111 ? 17.430 72.549 87.867 1.00 63.14 124 PHE D C 1
ATOM 5400 O O . PHE D 2 111 ? 18.647 72.709 87.952 1.00 68.51 124 PHE D O 1
ATOM 5408 N N . LEU D 2 112 ? 16.707 71.980 88.829 1.00 59.52 125 LEU D N 1
ATOM 5409 C CA . LEU D 2 112 ? 17.324 71.556 90.083 1.00 46.17 125 LEU D CA 1
ATOM 5410 C C . LEU D 2 112 ? 18.079 70.244 89.927 1.00 59.98 125 LEU D C 1
ATOM 5411 O O . LEU D 2 112 ? 19.128 70.050 90.546 1.00 57.77 125 LEU D O 1
ATOM 5416 N N . ALA D 2 113 ? 17.535 69.353 89.100 1.00 50.78 126 ALA D N 1
ATOM 5417 C CA . ALA D 2 113 ? 18.117 68.033 88.885 1.00 54.80 126 ALA D CA 1
ATOM 5418 C C . ALA D 2 113 ? 19.578 68.170 88.483 1.00 58.24 126 ALA D C 1
ATOM 5419 O O . ALA D 2 113 ? 20.441 67.441 88.978 1.00 63.11 126 ALA D O 1
ATOM 5421 N N .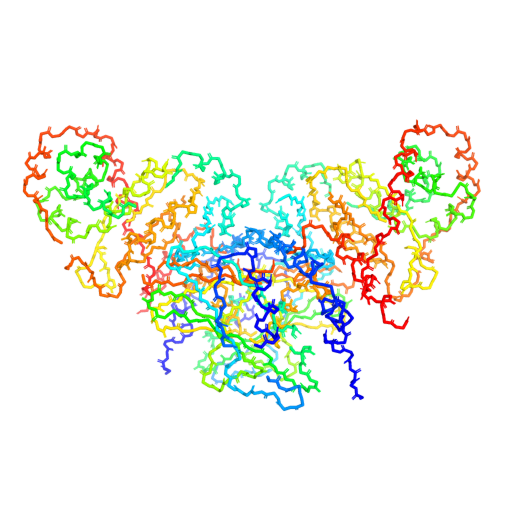 SER D 2 114 ? 19.836 69.129 87.597 1.00 52.45 127 SER D N 1
ATOM 5422 C CA . SER D 2 114 ? 21.186 69.466 87.161 1.00 67.18 127 SER D CA 1
ATOM 5423 C C . SER D 2 114 ? 22.103 69.623 88.363 1.00 67.56 127 SER D C 1
ATOM 5424 O O . SER D 2 114 ? 23.123 68.940 88.470 1.00 73.64 127 SER D O 1
ATOM 5427 N N . VAL D 2 115 ? 21.720 70.511 89.276 1.00 53.25 128 VAL D N 1
ATOM 5428 C CA . VAL D 2 115 ? 22.521 70.757 90.463 1.00 54.25 128 VAL D CA 1
ATOM 5429 C C . VAL D 2 115 ? 22.620 69.464 91.259 1.00 61.77 128 VAL D C 1
ATOM 5430 O O . VAL D 2 115 ? 23.706 69.071 91.697 1.00 60.95 128 VAL D O 1
ATOM 5434 N N . ALA D 2 116 ? 21.487 68.776 91.379 1.00 62.75 129 ALA D N 1
ATOM 5435 C CA . ALA D 2 116 ? 21.424 67.517 92.110 1.00 60.67 129 ALA D CA 1
ATOM 5436 C C . ALA D 2 116 ? 22.363 66.500 91.479 1.00 63.72 129 ALA D C 1
ATOM 5437 O O . ALA D 2 116 ? 22.907 65.633 92.162 1.00 68.38 129 ALA D O 1
ATOM 5439 N N . ALA D 2 117 ? 22.551 66.615 90.168 1.00 67.06 130 ALA D N 1
ATOM 5440 C CA . ALA D 2 117 ? 23.466 65.733 89.461 1.00 69.54 130 ALA D CA 1
ATOM 5441 C C . ALA D 2 117 ? 24.913 66.112 89.752 1.00 68.83 130 ALA D C 1
ATOM 5442 O O . ALA D 2 117 ? 25.756 65.242 89.966 1.00 75.90 130 ALA D O 1
ATOM 5444 N N . ARG D 2 118 ? 25.202 67.411 89.757 1.00 63.32 131 ARG D N 1
ATOM 5445 C CA . ARG D 2 118 ? 26.583 67.861 89.911 1.00 68.13 131 ARG D CA 1
ATOM 5446 C C . ARG D 2 118 ? 27.048 67.878 91.360 1.00 68.81 131 ARG D C 1
ATOM 5447 O O . ARG D 2 118 ? 28.116 67.360 91.679 1.00 75.43 131 ARG D O 1
ATOM 5455 N N . ASP D 2 119 ? 26.244 68.466 92.238 1.00 76.41 132 ASP D N 1
ATOM 5456 C CA . ASP D 2 119 ? 26.647 68.624 93.627 1.00 82.25 132 ASP D CA 1
ATOM 5457 C C . ASP D 2 119 ? 25.439 68.777 94.547 1.00 84.40 132 ASP D C 1
ATOM 5458 O O . ASP D 2 119 ? 24.883 69.868 94.674 1.00 80.55 132 ASP D O 1
ATOM 5463 N N . PRO D 2 120 ? 25.027 67.674 95.188 1.00 80.03 133 PRO D N 1
ATOM 5464 C CA . PRO D 2 120 ? 23.876 67.640 96.098 1.00 82.70 133 PRO D CA 1
ATOM 5465 C C . PRO D 2 120 ? 24.081 68.481 97.359 1.00 90.18 133 PRO D C 1
ATOM 5466 O O . PRO D 2 120 ? 23.163 68.587 98.172 1.00 99.85 133 PRO D O 1
ATOM 5470 N N . SER D 2 121 ? 25.267 69.062 97.514 1.00 87.67 134 SER D N 1
ATOM 5471 C CA . SER D 2 121 ? 25.591 69.871 98.686 1.00 85.98 134 SER D CA 1
ATOM 5472 C C . SER D 2 121 ? 24.681 71.088 98.820 1.00 86.04 134 SER D C 1
ATOM 5473 O O . SER D 2 121 ? 24.125 71.574 97.835 1.00 81.15 134 SER D O 1
ATOM 5476 N N . GLU D 2 122 ? 24.532 71.571 100.050 1.00 101.76 135 GLU D N 1
ATOM 5477 C CA . GLU D 2 122 ? 23.760 72.779 100.314 1.00 105.44 135 GLU D CA 1
ATOM 5478 C C . GLU D 2 122 ? 24.461 74.000 99.726 1.00 106.15 135 GLU D C 1
ATOM 5479 O O . GLU D 2 122 ? 23.813 74.903 99.190 1.00 109.64 135 GLU D O 1
ATOM 5485 N N . ARG D 2 123 ? 25.789 74.017 99.824 1.00 100.72 136 ARG D N 1
ATOM 5486 C CA . ARG D 2 123 ? 26.583 75.135 99.323 1.00 97.11 136 ARG D CA 1
ATOM 5487 C C . ARG D 2 123 ? 26.438 75.298 97.815 1.00 99.31 136 ARG D C 1
ATOM 5488 O O . ARG D 2 123 ? 26.496 76.411 97.301 1.00 106.40 136 ARG D O 1
ATOM 5496 N N . ALA D 2 124 ? 26.265 74.185 97.108 1.00 83.41 137 ALA D N 1
ATOM 5497 C CA . ALA D 2 124 ? 26.120 74.221 95.659 1.00 69.00 137 ALA D CA 1
ATOM 5498 C C . ALA D 2 124 ? 24.793 74.843 95.251 1.00 66.89 137 ALA D C 1
ATOM 5499 O O . ALA D 2 124 ? 24.753 75.741 94.410 1.00 76.08 137 ALA D O 1
ATOM 5501 N N . LEU D 2 125 ? 23.710 74.359 95.850 1.00 72.14 138 LEU D N 1
ATOM 5502 C CA . LEU D 2 125 ? 22.381 74.883 95.562 1.00 74.92 138 LEU D CA 1
ATOM 5503 C C . LEU D 2 125 ? 22.283 76.353 95.954 1.00 83.26 138 LEU D C 1
ATOM 5504 O O . LEU D 2 125 ? 21.666 77.156 95.251 1.00 80.45 138 LEU D O 1
ATOM 5509 N N . GLU D 2 126 ? 22.913 76.700 97.072 1.00 92.90 139 GLU D N 1
ATOM 5510 C CA . GLU D 2 126 ? 22.970 78.086 97.522 1.00 99.75 139 GLU D CA 1
ATOM 5511 C C . GLU D 2 126 ? 23.741 78.958 96.532 1.00 101.45 139 GLU D C 1
ATOM 5512 O O . GLU D 2 126 ? 23.327 80.076 96.220 1.00 105.66 139 GLU D O 1
ATOM 5518 N N . GLU D 2 127 ? 24.866 78.438 96.051 1.00 94.67 140 GLU D N 1
ATOM 5519 C CA . GLU D 2 127 ? 25.711 79.155 95.100 1.00 85.40 140 GLU D CA 1
ATOM 5520 C C . GLU D 2 127 ? 24.980 79.382 93.779 1.00 78.74 140 GLU D C 1
ATOM 5521 O O . GLU D 2 127 ? 25.134 80.426 93.145 1.00 82.29 140 GLU D O 1
ATOM 5527 N N . VAL D 2 128 ? 24.192 78.395 93.364 1.00 66.20 141 VAL D N 1
ATOM 5528 C CA . VAL D 2 128 ? 23.362 78.534 92.173 1.00 54.66 141 VAL D CA 1
ATOM 5529 C C . VAL D 2 128 ? 22.293 79.594 92.416 1.00 60.13 141 VAL D C 1
ATOM 5530 O O . VAL D 2 128 ? 22.010 80.420 91.547 1.00 66.91 141 VAL D O 1
ATOM 5534 N N . LEU D 2 129 ? 21.709 79.569 93.610 1.00 70.39 142 LEU D N 1
ATOM 5535 C CA . LEU D 2 129 ? 20.667 80.523 93.975 1.00 74.72 142 LEU D CA 1
ATOM 5536 C C . LEU D 2 129 ? 21.216 81.937 94.169 1.00 76.64 142 LEU D C 1
ATOM 5537 O O . LEU D 2 129 ? 20.452 82.899 94.254 1.00 58.33 142 LEU D O 1
ATOM 5542 N N . ALA D 2 130 ? 22.538 82.058 94.245 1.00 80.13 143 ALA D N 1
ATOM 5543 C CA . ALA D 2 130 ? 23.183 83.362 94.379 1.00 76.50 143 ALA D CA 1
ATOM 5544 C C . ALA D 2 130 ? 22.991 84.206 93.122 1.00 81.64 143 ALA D C 1
ATOM 5545 O O . ALA D 2 130 ? 22.966 85.435 93.187 1.00 91.50 143 ALA D O 1
ATOM 5547 N N . HIS D 2 131 ? 22.866 83.537 91.980 1.00 64.76 144 HIS D N 1
ATOM 5548 C CA . HIS D 2 131 ? 22.649 84.213 90.705 1.00 72.38 144 HIS D CA 1
ATOM 5549 C C . HIS D 2 131 ? 21.276 83.870 90.127 1.00 71.18 144 HIS D C 1
ATOM 5550 O O . HIS D 2 131 ? 21.126 82.872 89.422 1.00 71.89 144 HIS D O 1
ATOM 5557 N N . PRO D 2 132 ? 20.269 84.704 90.430 1.00 69.91 145 PRO D N 1
ATOM 5558 C CA . PRO D 2 132 ? 18.875 84.499 90.016 1.00 71.29 145 PRO D CA 1
ATOM 5559 C C . PRO D 2 132 ? 18.672 84.583 88.505 1.00 71.82 145 PRO D C 1
ATOM 5560 O O . PRO D 2 132 ? 17.799 83.900 87.964 1.00 73.41 145 PRO D O 1
ATOM 5564 N N . GLU D 2 133 ? 19.467 85.418 87.841 1.00 69.68 146 GLU D N 1
ATOM 5565 C CA . GLU D 2 133 ? 19.319 85.658 86.407 1.00 64.99 146 GLU D CA 1
ATOM 5566 C C . GLU D 2 133 ? 19.513 84.395 85.570 1.00 61.03 146 GLU D C 1
ATOM 5567 O O . GLU D 2 133 ? 19.008 84.303 84.452 1.00 70.91 146 GLU D O 1
ATOM 5573 N N . LEU D 2 134 ? 20.251 83.429 86.108 1.00 57.74 147 LEU D N 1
ATOM 5574 C CA . LEU D 2 134 ? 20.400 82.133 85.455 1.00 59.83 147 LEU D CA 1
ATOM 5575 C C . LEU D 2 134 ? 19.051 81.419 85.403 1.00 63.65 147 LEU D C 1
ATOM 5576 O O . LEU D 2 134 ? 18.629 80.922 84.352 1.00 65.21 147 LEU D O 1
ATOM 5581 N N . PHE D 2 135 ? 18.374 81.383 86.548 1.00 57.21 148 PHE D N 1
ATOM 5582 C CA . PHE D 2 135 ? 17.037 80.811 86.629 1.00 62.54 148 PHE D CA 1
ATOM 5583 C C . PHE D 2 135 ? 16.061 81.603 85.765 1.00 74.90 148 PHE D C 1
ATOM 5584 O O . PHE D 2 135 ? 15.137 81.033 85.187 1.00 78.52 148 PHE D O 1
ATOM 5592 N N . PHE D 2 136 ? 16.261 82.918 85.695 1.00 79.51 149 PHE D N 1
ATOM 5593 C CA . PHE D 2 136 ? 15.455 83.762 84.817 1.00 69.21 149 PHE D CA 1
ATOM 5594 C C . PHE D 2 136 ? 15.602 83.293 83.377 1.00 57.04 149 PHE D C 1
A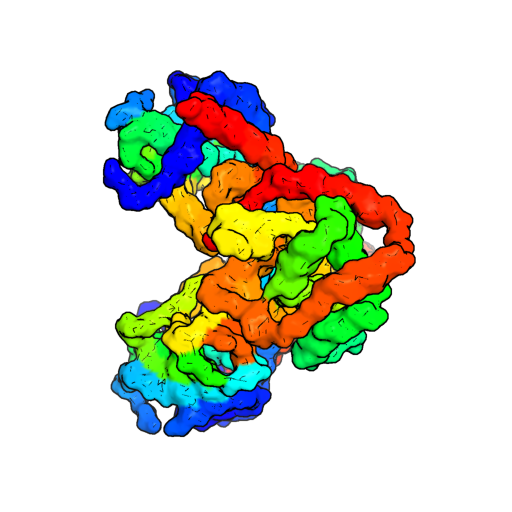TOM 5595 O O . PHE D 2 136 ? 14.617 83.156 82.650 1.00 58.10 149 PHE D O 1
ATOM 5603 N N . ALA D 2 137 ? 16.847 83.040 82.982 1.00 54.23 150 ALA D N 1
ATOM 5604 C CA . ALA D 2 137 ? 17.157 82.548 81.646 1.00 44.42 150 ALA D CA 1
ATOM 5605 C C . ALA D 2 137 ? 16.453 81.224 81.375 1.00 58.69 150 ALA D C 1
ATOM 5606 O O . ALA D 2 137 ? 15.735 81.087 80.379 1.00 66.87 150 ALA D O 1
ATOM 5608 N N . TYR D 2 138 ? 16.662 80.252 82.263 1.00 56.52 151 TYR D N 1
ATOM 5609 C CA . TYR D 2 138 ? 16.030 78.943 82.109 1.00 53.47 151 TYR D CA 1
ATOM 5610 C C . TYR D 2 138 ? 14.512 79.041 81.995 1.00 67.64 151 TYR D C 1
ATOM 5611 O O . TYR D 2 138 ? 13.900 78.378 81.155 1.00 70.47 151 TYR D O 1
ATOM 5620 N N . TYR D 2 139 ? 13.911 79.872 82.840 1.00 75.22 152 TYR D N 1
ATOM 5621 C CA . TYR D 2 139 ? 12.461 80.017 82.867 1.00 71.96 152 TYR D CA 1
ATOM 5622 C C . TYR D 2 139 ? 11.936 80.657 81.588 1.00 70.54 152 TYR D C 1
ATOM 5623 O O . TYR D 2 139 ? 10.916 80.231 81.053 1.00 64.99 152 TYR D O 1
ATOM 5632 N N . VAL D 2 140 ? 12.625 81.691 81.112 1.00 64.87 153 VAL D N 1
ATOM 5633 C CA . VAL D 2 140 ? 12.233 82.358 79.875 1.00 63.71 153 VAL D CA 1
ATOM 5634 C C . VAL D 2 140 ? 12.330 81.396 78.693 1.00 66.07 153 VAL D C 1
ATOM 5635 O O . VAL D 2 140 ? 11.433 81.344 77.850 1.00 66.66 153 VAL D O 1
ATOM 5639 N N . LEU D 2 141 ? 13.415 80.629 78.643 1.00 61.51 154 LEU D N 1
ATOM 5640 C CA . LEU D 2 141 ? 13.609 79.658 77.570 1.00 55.70 154 LEU D CA 1
ATOM 5641 C C . LEU D 2 141 ? 12.548 78.558 77.595 1.00 74.00 154 LEU D C 1
ATOM 5642 O O . LEU D 2 141 ? 12.007 78.185 76.554 1.00 83.62 154 LEU D O 1
ATOM 5647 N N . ARG D 2 142 ? 12.258 78.041 78.785 1.00 88.24 155 ARG D N 1
ATOM 5648 C CA . ARG D 2 142 ? 11.257 76.990 78.948 1.00 96.15 155 ARG D CA 1
ATOM 5649 C C . ARG D 2 142 ? 9.850 77.473 78.597 1.00 108.54 155 ARG D C 1
ATOM 5650 O O . ARG D 2 142 ? 9.100 76.787 77.901 1.00 109.45 155 ARG D O 1
ATOM 5658 N N . ASP D 2 143 ? 9.503 78.657 79.090 1.00 115.65 156 ASP D N 1
ATOM 5659 C CA . ASP D 2 143 ? 8.179 79.234 78.884 1.00 112.58 156 ASP D CA 1
ATOM 5660 C C . ASP D 2 143 ? 7.947 79.637 77.429 1.00 112.02 156 ASP D C 1
ATOM 5661 O O . ASP D 2 143 ? 6.811 79.855 77.010 1.00 111.17 156 ASP D O 1
ATOM 5666 N N . GLY D 2 144 ? 9.029 79.730 76.664 1.00 116.97 157 GLY D N 1
ATOM 5667 C CA . GLY D 2 144 ? 8.948 80.128 75.270 1.00 117.32 157 GLY D CA 1
ATOM 5668 C C . GLY D 2 144 ? 8.686 78.977 74.318 1.00 116.27 157 GLY D C 1
ATOM 5669 O O . GLY D 2 144 ? 8.753 79.143 73.101 1.00 120.49 157 GLY D O 1
ATOM 5670 N N . GLY D 2 145 ? 8.385 77.807 74.874 1.00 115.11 158 GLY D N 1
ATOM 5671 C CA . GLY D 2 145 ? 8.107 76.627 74.074 1.00 115.25 158 GLY D CA 1
ATOM 5672 C C . GLY D 2 145 ? 9.290 75.687 73.947 1.00 110.87 158 GLY D C 1
ATOM 5673 O O . GLY D 2 145 ? 9.149 74.563 73.464 1.00 122.04 158 GLY D O 1
ATOM 5674 N N . LEU D 2 146 ? 10.459 76.144 74.384 1.00 90.28 159 LEU D N 1
ATOM 5675 C CA . LEU D 2 146 ? 11.654 75.308 74.393 1.00 82.58 159 LEU D CA 1
ATOM 5676 C C . LEU D 2 146 ? 11.701 74.475 75.669 1.00 84.24 159 LEU D C 1
ATOM 5677 O O . LEU D 2 146 ? 12.477 74.758 76.583 1.00 79.86 159 LEU D O 1
ATOM 5682 N N . ARG D 2 147 ? 10.857 73.451 75.722 1.00 88.72 160 ARG D N 1
ATOM 5683 C CA . ARG D 2 147 ? 10.658 72.664 76.934 1.00 97.60 160 ARG D CA 1
ATOM 5684 C C . ARG D 2 147 ? 11.847 71.774 77.289 1.00 90.31 160 ARG D C 1
ATOM 5685 O O . ARG D 2 147 ? 12.261 71.712 78.446 1.00 101.39 160 ARG D O 1
ATOM 5693 N N . ASP D 2 148 ? 12.394 71.087 76.290 1.00 70.26 161 ASP D N 1
ATOM 5694 C CA . ASP D 2 148 ? 13.349 70.011 76.541 1.00 67.47 161 ASP D CA 1
ATOM 5695 C C . ASP D 2 148 ? 14.798 70.482 76.610 1.00 61.58 161 ASP D C 1
ATOM 5696 O O . ASP D 2 148 ? 15.721 69.710 76.350 1.00 62.48 161 ASP D O 1
ATOM 5701 N N . VAL D 2 149 ? 14.996 71.749 76.955 1.00 54.98 162 VAL D N 1
ATOM 5702 C CA . VAL D 2 149 ? 16.338 72.283 77.147 1.00 50.78 162 VAL D CA 1
ATOM 5703 C C . VAL D 2 149 ? 16.969 71.712 78.414 1.00 53.09 162 VAL D C 1
ATOM 5704 O O . VAL D 2 149 ? 16.274 71.404 79.382 1.00 58.07 162 VAL D O 1
ATOM 5708 N N . ARG D 2 150 ? 18.289 71.566 78.399 1.00 48.42 163 ARG D N 1
ATOM 5709 C CA . ARG D 2 150 ? 19.023 71.106 79.572 1.00 51.86 163 ARG D CA 1
ATOM 5710 C C . ARG D 2 150 ? 19.951 72.206 80.065 1.00 57.33 163 ARG D C 1
ATOM 5711 O O . ARG D 2 150 ? 20.358 73.072 79.294 1.00 64.49 163 ARG D O 1
ATOM 5719 N N . VAL D 2 151 ? 20.276 72.184 81.353 1.00 50.99 164 VAL D N 1
ATOM 5720 C CA . VAL D 2 151 ? 21.124 73.223 81.921 1.00 58.47 164 VAL D CA 1
ATOM 5721 C C . VAL D 2 151 ? 22.327 72.617 82.637 1.00 63.06 164 VAL D C 1
ATOM 5722 O O . VAL D 2 151 ? 22.230 71.574 83.283 1.00 68.63 164 VAL D O 1
ATOM 5726 N N . LEU D 2 152 ? 23.465 73.288 82.513 1.00 56.42 165 LEU D N 1
ATOM 5727 C CA . LEU D 2 152 ? 24.704 72.832 83.125 1.00 60.63 165 LEU D CA 1
ATOM 5728 C C . LEU D 2 152 ? 25.341 73.993 83.867 1.00 59.41 165 LEU D C 1
ATOM 5729 O O . LEU D 2 152 ? 25.211 75.139 83.452 1.00 58.61 165 LEU D O 1
ATOM 5734 N N . PHE D 2 153 ? 26.017 73.706 84.971 1.00 61.68 166 PHE D N 1
ATOM 5735 C CA . PHE D 2 153 ? 26.660 74.766 85.733 1.00 54.99 166 PHE D CA 1
ATOM 5736 C C . PHE D 2 153 ? 28.150 74.508 85.882 1.00 54.31 166 PHE D C 1
ATOM 5737 O O . PHE D 2 153 ? 28.565 73.459 86.375 1.00 55.17 166 PHE D O 1
ATOM 5745 N N . PHE D 2 154 ? 28.954 75.475 85.453 1.00 43.96 167 PHE D N 1
ATOM 5746 C CA . PHE D 2 154 ? 30.402 75.378 85.604 1.00 55.38 167 PHE D CA 1
ATOM 5747 C C . PHE D 2 154 ? 30.925 76.660 86.224 1.00 59.25 167 PHE D C 1
ATOM 5748 O O . PHE D 2 154 ? 30.245 77.675 86.195 1.00 70.95 167 PHE D O 1
ATOM 5756 N N . GLU D 2 155 ? 32.119 76.620 86.801 1.00 56.56 168 GLU D N 1
ATOM 5757 C CA . GLU D 2 155 ? 32.714 77.838 87.333 1.00 63.87 168 GLU D CA 1
ATOM 5758 C C . GLU D 2 155 ? 33.409 78.613 86.214 1.00 73.48 168 GLU D C 1
ATOM 5759 O O . GLU D 2 155 ? 33.869 78.028 85.233 1.00 72.21 168 GLU D O 1
ATOM 5765 N N . ASP D 2 156 ? 33.474 79.931 86.365 1.00 74.13 169 ASP D N 1
ATOM 5766 C CA . ASP D 2 156 ? 34.066 80.795 85.349 1.00 61.71 169 ASP D CA 1
ATOM 5767 C C . ASP D 2 156 ? 35.582 80.871 85.521 1.00 71.61 169 ASP D C 1
ATOM 5768 O O . ASP D 2 156 ? 36.070 81.312 86.560 1.00 78.14 169 ASP D O 1
ATOM 5773 N N . PRO D 2 157 ? 36.331 80.428 84.500 1.00 69.12 170 PRO D N 1
ATOM 5774 C CA . PRO D 2 157 ? 37.797 80.459 84.541 1.00 68.17 170 PRO D CA 1
ATOM 5775 C C . PRO D 2 157 ? 38.362 81.865 84.350 1.00 60.12 170 PRO D C 1
ATOM 5776 O O . PRO D 2 157 ? 39.416 82.181 84.899 1.00 63.62 170 PRO D O 1
ATOM 5780 N N . ASP D 2 158 ? 37.666 82.692 83.577 1.00 62.79 171 ASP D N 1
ATOM 5781 C CA . ASP D 2 158 ? 38.132 84.043 83.285 1.00 73.52 171 ASP D CA 1
ATOM 5782 C C . ASP D 2 158 ? 37.575 85.059 84.275 1.00 82.67 171 ASP D C 1
ATOM 5783 O O . ASP D 2 158 ? 37.719 86.265 84.082 1.00 87.46 171 ASP D O 1
ATOM 5788 N N . ALA D 2 159 ? 36.934 84.569 85.331 1.00 86.04 172 ALA D N 1
ATOM 5789 C CA . ALA D 2 159 ? 36.389 85.442 86.364 1.00 84.77 172 ALA D CA 1
ATOM 5790 C C . ALA D 2 159 ? 36.584 84.847 87.756 1.00 88.59 172 ALA D C 1
ATOM 5791 O O . ALA D 2 159 ? 36.745 83.637 87.908 1.00 86.39 172 ALA D O 1
ATOM 5793 N N . GLN D 2 160 ? 36.574 85.706 88.771 1.00 90.57 173 GLN D N 1
ATOM 5794 C CA . GLN D 2 160 ? 36.770 85.261 90.146 1.00 83.32 173 GLN D CA 1
ATOM 5795 C C . GLN D 2 160 ? 35.439 85.004 90.846 1.00 78.83 173 GLN D C 1
ATOM 5796 O O . GLN D 2 160 ? 34.641 85.922 91.038 1.00 87.16 173 GLN D O 1
ATOM 5802 N N . GLY D 2 161 ? 35.213 83.751 91.232 1.00 70.59 174 GLY D N 1
ATOM 5803 C CA . GLY D 2 161 ? 33.999 83.364 91.927 1.00 71.95 174 GLY D CA 1
ATOM 5804 C C . GLY D 2 161 ? 32.728 83.637 91.145 1.00 68.75 174 GLY D C 1
ATOM 5805 O O . GLY D 2 161 ? 31.709 84.027 91.715 1.00 71.50 174 GLY D O 1
ATOM 5806 N N . ALA D 2 162 ? 32.784 83.431 89.835 1.00 67.53 175 ALA D N 1
ATOM 5807 C CA . ALA D 2 162 ? 31.621 83.645 88.983 1.00 68.52 175 ALA D CA 1
ATOM 5808 C C . ALA D 2 162 ? 31.104 82.324 88.431 1.00 62.75 175 ALA D C 1
ATOM 5809 O O . ALA D 2 162 ? 31.860 81.364 88.279 1.00 58.16 175 ALA D O 1
ATOM 5811 N N . LEU D 2 163 ? 29.809 82.281 88.140 1.00 58.61 176 LEU D N 1
ATOM 5812 C CA . LEU D 2 163 ? 29.173 81.058 87.671 1.00 51.80 176 LEU D CA 1
ATOM 5813 C C . LEU D 2 163 ? 28.725 81.170 86.213 1.00 61.34 176 LEU D C 1
ATOM 5814 O O . LEU D 2 163 ? 28.215 82.205 85.783 1.00 63.87 176 LEU D O 1
ATOM 5835 N N . TYR D 2 166 ? 25.434 76.652 81.007 1.00 52.15 179 TYR D N 1
ATOM 5836 C CA . TYR D 2 166 ? 25.261 76.175 79.643 1.00 42.70 179 TYR D CA 1
ATOM 5837 C C . TYR D 2 166 ? 23.809 75.769 79.425 1.00 46.96 179 TYR D C 1
ATOM 5838 O O . TYR D 2 166 ? 23.218 75.090 80.262 1.00 50.24 179 TYR D O 1
ATOM 5847 N N . VAL D 2 167 ? 23.233 76.182 78.303 1.00 52.44 180 VAL D N 1
ATOM 5848 C CA . VAL D 2 167 ? 21.890 75.751 77.942 1.00 49.25 180 VAL D CA 1
ATOM 5849 C C . VAL D 2 167 ? 21.955 74.889 76.690 1.00 47.32 180 VAL D C 1
ATOM 5850 O O . VAL D 2 167 ? 22.111 75.399 75.583 1.00 51.87 180 VAL D O 1
ATOM 5854 N N . VAL D 2 168 ? 21.825 73.581 76.872 1.00 49.07 181 VAL D N 1
ATOM 5855 C CA . VAL D 2 168 ? 21.991 72.641 75.775 1.00 50.14 181 VAL D CA 1
ATOM 5856 C C . VAL D 2 168 ? 20.642 72.281 75.165 1.00 56.50 181 VAL D C 1
ATOM 5857 O O . VAL D 2 168 ? 19.708 71.898 75.874 1.00 61.18 181 VAL D O 1
ATOM 5861 N N . PHE D 2 169 ? 20.552 72.412 73.845 1.00 48.98 182 PHE D N 1
ATOM 5862 C CA . PHE D 2 169 ? 19.320 72.131 73.119 1.00 49.61 182 PHE D CA 1
ATOM 5863 C C . PHE D 2 169 ? 19.272 70.675 72.667 1.00 50.05 182 PHE D C 1
ATOM 5864 O O . PHE D 2 169 ? 20.297 70.104 72.293 1.00 46.78 182 PHE D O 1
ATOM 5872 N N . PRO D 2 170 ? 18.074 70.073 72.698 1.00 55.27 183 PRO D N 1
ATOM 5873 C CA . PRO D 2 170 ? 17.891 68.648 72.400 1.00 51.69 183 PRO D CA 1
ATOM 5874 C C . PRO D 2 170 ? 18.000 68.293 70.917 1.00 53.88 183 PRO D C 1
ATOM 5875 O O . PRO D 2 170 ? 18.594 67.267 70.588 1.00 63.07 183 PRO D O 1
ATOM 5879 N N . GLU D 2 171 ? 17.436 69.119 70.041 1.00 60.75 184 GLU D N 1
ATOM 5880 C CA . GLU D 2 171 ? 17.359 68.777 68.624 1.00 67.38 184 GLU D CA 1
ATOM 5881 C C . GLU D 2 171 ? 18.505 69.370 67.809 1.00 67.39 184 GLU D C 1
ATOM 5882 O O . GLU D 2 171 ? 19.228 70.252 68.276 1.00 59.42 184 GLU D O 1
ATOM 5888 N N . LYS D 2 172 ? 18.661 68.871 66.586 1.00 70.84 185 LYS D N 1
ATOM 5889 C CA . LYS D 2 172 ? 19.707 69.338 65.681 1.00 67.98 185 LYS D CA 1
ATOM 5890 C C . LYS D 2 172 ? 19.263 70.587 64.924 1.00 65.39 185 LYS D C 1
ATOM 5891 O O . LYS D 2 172 ? 20.011 71.134 64.114 1.00 47.34 185 LYS D O 1
ATOM 5897 N N . SER D 2 173 ? 18.039 71.027 65.192 1.00 66.83 186 SER D N 1
ATOM 5898 C CA . SER D 2 173 ? 17.521 72.263 64.619 1.00 54.89 186 SER D CA 1
ATOM 5899 C C . SER D 2 173 ? 16.897 73.114 65.717 1.00 59.76 186 SER D C 1
ATOM 5900 O O . SER D 2 173 ? 15.996 72.666 66.426 1.00 64.51 186 SER D O 1
ATOM 5903 N N . VAL D 2 174 ? 17.381 74.345 65.851 1.00 46.81 187 VAL D N 1
ATOM 5904 C CA . VAL D 2 174 ? 16.955 75.224 66.934 1.00 46.39 187 VAL D CA 1
ATOM 5905 C C . VAL D 2 174 ? 16.489 76.578 66.412 1.00 57.69 187 VAL D C 1
ATOM 5906 O O . VAL D 2 174 ? 17.149 77.189 65.575 1.00 63.43 187 VAL D O 1
ATOM 5910 N N . HIS D 2 175 ? 15.401 77.059 66.974 1.00 61.37 188 HIS D N 1
ATOM 5911 C CA . HIS D 2 175 ? 14.875 78.342 66.621 1.00 54.83 188 HIS D CA 1
ATOM 5912 C C . HIS D 2 175 ? 14.517 79.140 67.831 1.00 55.02 188 HIS D C 1
ATOM 5913 O O . HIS D 2 175 ? 13.721 78.721 68.601 1.00 65.45 188 HIS D O 1
ATOM 5920 N N . VAL D 2 176 ? 15.094 80.307 67.986 1.00 49.25 189 VAL D N 1
ATOM 5921 C CA . VAL D 2 176 ? 14.771 81.185 69.099 1.00 50.51 189 VAL D CA 1
ATOM 5922 C C . VAL D 2 176 ? 13.942 82.373 68.624 1.00 46.97 189 VAL D C 1
ATOM 5923 O O . VAL D 2 176 ? 14.422 83.227 67.867 1.00 56.10 189 VAL D O 1
ATOM 5927 N N . HIS D 2 177 ? 12.690 82.391 69.075 1.00 48.85 190 HIS D N 1
ATOM 5928 C CA . HIS D 2 177 ? 11.715 83.430 68.758 1.00 51.41 190 HIS D CA 1
ATOM 5929 C C . HIS D 2 177 ? 12.212 84.804 69.198 1.00 51.14 190 HIS D C 1
ATOM 5930 O O . HIS D 2 177 ? 12.975 84.915 70.157 1.00 52.71 190 HIS D O 1
ATOM 5937 N N . HIS D 2 178 ? 11.786 85.849 68.495 1.00 53.22 191 HIS D N 1
ATOM 5938 C CA . HIS D 2 178 ? 12.252 87.196 68.803 1.00 62.02 191 HIS D CA 1
ATOM 5939 C C . HIS D 2 178 ? 11.732 87.681 70.156 1.00 65.85 191 HIS D C 1
ATOM 5940 O O . HIS D 2 178 ? 12.426 88.409 70.865 1.00 66.69 191 HIS D O 1
ATOM 5947 N N . ARG D 2 179 ? 10.519 87.273 70.519 1.00 60.00 192 ARG D N 1
ATOM 5948 C CA . ARG D 2 179 ? 9.981 87.592 71.838 1.00 64.10 192 ARG D CA 1
ATOM 5949 C C . ARG D 2 179 ? 10.763 86.893 72.947 1.00 67.87 192 ARG D C 1
ATOM 5950 O O . ARG D 2 179 ? 11.084 87.503 73.966 1.00 69.91 192 ARG D O 1
ATOM 5958 N N . VAL D 2 180 ? 11.060 85.612 72.748 1.00 60.33 193 VAL D N 1
ATOM 5959 C CA . VAL D 2 180 ? 11.804 84.838 73.736 1.00 50.58 193 VAL D CA 1
ATOM 5960 C C . VAL D 2 180 ? 13.214 85.394 73.895 1.00 53.69 193 VAL D C 1
ATOM 5961 O O . VAL D 2 180 ? 13.725 85.512 75.009 1.00 53.43 193 VAL D O 1
ATOM 5965 N N . LEU D 2 181 ? 13.829 85.748 72.771 1.00 61.39 194 LEU D N 1
ATOM 5966 C CA . LEU D 2 181 ? 15.166 86.330 72.766 1.00 62.33 194 LEU D CA 1
ATOM 5967 C C . LEU D 2 181 ? 15.176 87.676 73.479 1.00 63.48 194 LEU D C 1
ATOM 5968 O O . LEU D 2 181 ? 16.081 87.971 74.263 1.00 65.21 194 LEU D O 1
ATOM 5973 N N . ASP D 2 182 ? 14.162 88.491 73.233 1.00 62.58 195 ASP D N 1
ATOM 5974 C CA . ASP D 2 182 ? 14.054 89.811 73.841 1.00 59.69 195 ASP D CA 1
ATOM 5975 C C . ASP D 2 182 ? 13.880 89.696 75.313 1.00 65.88 195 ASP D C 1
ATOM 5976 O O . ASP D 2 182 ? 14.556 90.341 76.071 1.00 76.22 195 ASP D O 1
ATOM 5981 N N . ARG D 2 183 ? 12.944 88.871 75.717 1.00 61.49 196 ARG D N 1
ATOM 5982 C CA . ARG D 2 183 ? 12.704 88.636 77.138 1.00 61.26 196 ARG D CA 1
ATOM 5983 C C . ARG D 2 183 ? 13.977 88.144 77.810 1.00 58.52 196 ARG D C 1
ATOM 5984 O O . ARG D 2 183 ? 14.297 88.538 78.932 1.00 65.48 196 ARG D O 1
ATOM 5992 N N . LEU D 2 184 ? 14.693 87.271 77.108 1.00 54.55 197 LEU D N 1
ATOM 5993 C CA . LEU D 2 184 ? 15.930 86.695 77.614 1.00 57.88 197 LEU D CA 1
ATOM 5994 C C . LEU D 2 184 ? 16.984 87.771 77.858 1.00 60.03 197 LEU D C 1
ATOM 5995 O O . LEU D 2 184 ? 17.607 87.810 78.919 1.00 53.75 197 LEU D O 1
ATOM 6000 N N . LEU D 2 185 ? 17.178 88.643 76.873 1.00 69.17 198 LEU D N 1
ATOM 6001 C CA . LEU D 2 185 ? 18.150 89.725 76.992 1.00 67.83 198 LEU D CA 1
ATOM 6002 C C . LEU D 2 185 ? 17.731 90.751 78.040 1.00 73.75 198 LEU D C 1
ATOM 6003 O O . LEU D 2 185 ? 18.571 91.321 78.736 1.00 77.01 198 LEU D O 1
ATOM 6008 N N . GLY D 2 186 ? 16.427 90.989 78.139 1.00 71.66 199 GLY D N 1
ATOM 6009 C CA . GLY D 2 186 ? 15.897 91.926 79.112 1.00 68.25 199 GLY D CA 1
ATOM 6010 C C . GLY D 2 186 ? 16.061 91.463 80.547 1.00 78.14 199 GLY D C 1
ATOM 6011 O O . GLY D 2 186 ? 16.379 92.258 81.432 1.00 87.17 199 GLY D O 1
ATOM 6012 N N . ALA D 2 187 ? 15.835 90.173 80.777 1.00 73.25 200 ALA D N 1
ATOM 6013 C CA . ALA D 2 187 ? 15.884 89.606 82.122 1.00 67.49 200 ALA D CA 1
ATOM 6014 C C . ALA D 2 187 ? 17.313 89.469 82.644 1.00 65.10 200 ALA D C 1
ATOM 6015 O O . ALA D 2 187 ? 17.584 89.736 83.815 1.00 71.13 200 ALA D O 1
ATOM 6017 N N . CYS D 2 188 ? 18.220 89.047 81.770 1.00 61.81 201 CYS D N 1
ATOM 6018 C CA . CYS D 2 188 ? 19.605 88.795 82.155 1.00 59.20 201 CYS D CA 1
ATOM 6019 C C . CYS D 2 188 ? 20.511 89.976 81.819 1.00 64.07 201 CYS D C 1
ATOM 6020 O O . CYS D 2 188 ? 21.494 89.826 81.093 1.00 68.55 201 CYS D O 1
ATOM 6023 N N . ALA D 2 189 ? 20.170 91.148 82.346 1.00 63.18 202 ALA D N 1
ATOM 6024 C CA . ALA D 2 189 ? 20.914 92.375 82.072 1.00 62.42 202 ALA D CA 1
ATOM 6025 C C . ALA D 2 189 ? 22.360 92.313 82.564 1.00 64.28 202 ALA D C 1
ATOM 6026 O O . ALA D 2 189 ? 23.237 92.981 82.018 1.00 69.75 202 ALA D O 1
ATOM 6028 N N . GLY D 2 190 ? 22.601 91.513 83.597 1.00 64.23 203 GLY D N 1
ATOM 6029 C CA . GLY D 2 190 ? 23.928 91.394 84.172 1.00 57.63 203 GLY D CA 1
ATOM 6030 C C . GLY D 2 190 ? 24.838 90.429 83.435 1.00 65.79 203 GLY D C 1
ATOM 6031 O O . GLY D 2 190 ? 26.046 90.407 83.670 1.00 67.34 203 GLY D O 1
ATOM 6032 N N . HIS D 2 191 ? 24.261 89.623 82.550 1.00 64.38 204 HIS D N 1
ATOM 6033 C CA . HIS D 2 191 ? 25.025 88.596 81.850 1.00 64.05 204 HIS D CA 1
ATOM 6034 C C . HIS D 2 191 ? 25.070 88.787 80.338 1.00 58.07 204 HIS D C 1
ATOM 6035 O O . HIS D 2 191 ? 24.259 89.514 79.764 1.00 55.93 204 HIS D O 1
ATOM 6042 N N . ARG D 2 192 ? 26.025 88.118 79.702 1.00 61.44 205 ARG D N 1
ATOM 6043 C CA . ARG D 2 192 ? 26.043 88.006 78.253 1.00 71.70 205 ARG D CA 1
ATOM 6044 C C . ARG D 2 192 ? 25.800 86.553 77.870 1.00 66.64 205 ARG D C 1
ATOM 6045 O O . ARG D 2 192 ? 26.240 85.621 78.562 1.00 69.89 205 ARG D O 1
ATOM 6053 N N . ILE D 2 193 ? 25.072 86.375 76.772 1.00 58.18 206 ILE D N 1
ATOM 6054 C CA . ILE D 2 193 ? 24.696 85.057 76.288 1.00 57.48 206 ILE D CA 1
ATOM 6055 C C . ILE D 2 193 ? 25.229 84.848 74.878 1.00 55.63 206 ILE D C 1
ATOM 6056 O O . ILE D 2 193 ? 24.888 85.590 73.958 1.00 56.51 206 ILE D O 1
ATOM 6061 N N . VAL D 2 194 ? 26.065 83.829 74.715 1.00 38.97 207 VAL D N 1
ATOM 6062 C CA . VAL D 2 194 ? 26.730 83.589 73.441 1.00 39.13 207 VAL D CA 1
ATOM 6063 C C . VAL D 2 194 ? 26.387 82.211 72.889 1.00 52.51 207 VAL D C 1
ATOM 6064 O O . VAL D 2 194 ? 26.453 81.213 73.604 1.00 49.28 207 VAL D O 1
ATOM 6068 N N . ALA D 2 195 ? 26.027 82.163 71.611 1.00 47.36 208 ALA D N 1
ATOM 6069 C CA . ALA D 2 195 ? 25.663 80.906 70.969 1.00 37.68 208 ALA D CA 1
ATOM 6070 C C . ALA D 2 195 ? 26.898 80.110 70.555 1.00 49.56 208 ALA D C 1
ATOM 6071 O O . ALA D 2 195 ? 27.829 80.645 69.954 1.00 43.58 208 ALA D O 1
ATOM 6073 N N . HIS D 2 196 ? 26.895 78.821 70.825 1.00 43.05 209 HIS D N 1
ATOM 6074 C CA . HIS D 2 196 ? 28.003 77.978 70.471 1.00 41.98 209 HIS D CA 1
ATOM 6075 C C . HIS D 2 196 ? 27.543 76.660 69.953 1.00 42.69 209 HIS D C 1
ATOM 6076 O O . HIS D 2 196 ? 26.414 76.321 70.074 1.00 48.19 209 HIS D O 1
ATOM 6083 N N . VAL D 2 197 ? 28.467 75.906 69.391 1.00 44.74 210 VAL D N 1
ATOM 6084 C CA . VAL D 2 197 ? 28.242 74.521 69.017 1.00 40.25 210 VAL D CA 1
ATOM 6085 C C . VAL D 2 197 ? 29.411 73.685 69.533 1.00 41.29 210 VAL D C 1
ATOM 6086 O O . VAL D 2 197 ? 30.578 74.048 69.374 1.00 45.13 210 VAL D O 1
ATOM 6090 N N . TRP D 2 198 ? 29.085 72.573 70.179 1.00 42.68 211 TRP D N 1
ATOM 6091 C CA . TRP D 2 198 ? 30.093 71.715 70.781 1.00 46.96 211 TRP D CA 1
ATOM 6092 C C . TRP D 2 198 ? 29.704 70.257 70.596 1.00 49.95 211 TRP D C 1
ATOM 6093 O O . TRP D 2 198 ? 28.688 69.806 71.131 1.00 44.10 211 TRP D O 1
ATOM 6104 N N . GLN D 2 199 ? 30.513 69.537 69.823 1.00 53.44 212 GLN D N 1
ATOM 6105 C CA . GLN D 2 199 ? 30.262 68.134 69.514 1.00 55.04 212 GLN D CA 1
ATOM 6106 C C . GLN D 2 199 ? 28.848 67.958 68.957 1.00 55.80 212 GLN D C 1
ATOM 6107 O O . GLN D 2 199 ? 28.082 67.115 69.426 1.00 57.65 212 GLN D O 1
ATOM 6113 N N . THR D 2 200 ? 28.519 68.796 67.974 1.00 56.66 213 THR D N 1
ATOM 6114 C CA . THR D 2 200 ? 27.230 68.802 67.271 1.00 62.46 213 THR D CA 1
ATOM 6115 C C . THR D 2 200 ? 26.062 69.227 68.163 1.00 63.48 213 THR D C 1
ATOM 6116 O O . THR D 2 200 ? 24.903 69.131 67.758 1.00 69.95 213 THR D O 1
ATOM 6128 N N . PHE D 2 202 ? 24.149 72.272 70.025 1.00 39.71 215 PHE D N 1
ATOM 6129 C CA . PHE D 2 202 ? 23.975 73.713 70.150 1.00 50.59 215 PHE D CA 1
ATOM 6130 C C . PHE D 2 202 ? 23.754 74.100 71.605 1.00 50.72 215 PHE D C 1
ATOM 6131 O O . PHE D 2 202 ? 22.908 73.524 72.289 1.00 53.59 215 PHE D O 1
ATOM 6139 N N . VAL D 2 203 ? 24.519 75.080 72.077 1.00 47.50 216 VAL D N 1
ATOM 6140 C CA . VAL D 2 203 ? 24.450 75.479 73.476 1.00 59.08 216 VAL D CA 1
ATOM 6141 C C . VAL D 2 203 ? 24.546 76.994 73.641 1.00 56.06 216 VAL D C 1
ATOM 6142 O O . VAL D 2 203 ? 25.376 77.643 73.012 1.00 58.50 216 VAL D O 1
ATOM 6146 N N . LEU D 2 204 ? 23.692 77.556 74.490 1.00 58.11 217 LEU D N 1
ATOM 6147 C CA . LEU D 2 204 ? 23.780 78.973 74.818 1.00 60.29 217 LEU D CA 1
ATOM 6148 C C . LEU D 2 204 ? 24.558 79.150 76.110 1.00 59.73 217 LEU D C 1
ATOM 6149 O O . LEU D 2 204 ? 24.149 78.665 77.161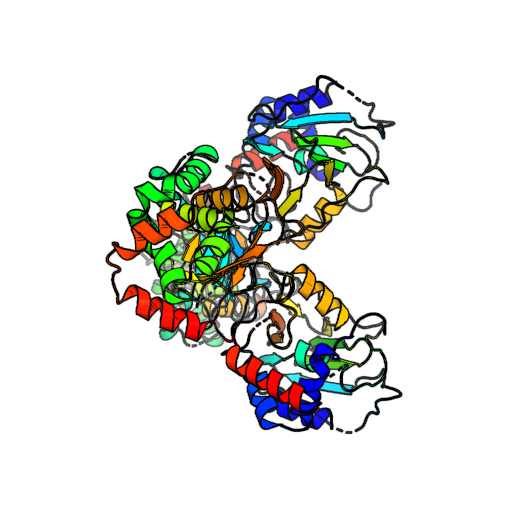 1.00 60.83 217 LEU D O 1
ATOM 6154 N N . VAL D 2 205 ? 25.673 79.864 76.035 1.00 47.71 218 VAL D N 1
ATOM 6155 C CA . VAL D 2 205 ? 26.499 80.084 77.210 1.00 40.91 218 VAL D CA 1
ATOM 6156 C C . VAL D 2 205 ? 26.131 81.400 77.877 1.00 46.93 218 VAL D C 1
ATOM 6157 O O . VAL D 2 205 ? 26.261 82.470 77.282 1.00 51.53 218 VAL D O 1
ATOM 6161 N N . VAL D 2 206 ? 25.674 81.309 79.122 1.00 52.47 219 VAL D N 1
ATOM 6162 C CA . VAL D 2 206 ? 25.312 82.487 79.895 1.00 44.37 219 VAL D CA 1
ATOM 6163 C C . VAL D 2 206 ? 26.382 82.737 80.944 1.00 48.39 219 VAL D C 1
ATOM 6164 O O . VAL D 2 206 ? 26.593 81.911 81.841 1.00 60.79 219 VAL D O 1
ATOM 6168 N N . ARG D 2 207 ? 27.055 83.879 80.825 1.00 44.56 220 ARG D N 1
ATOM 6169 C CA . ARG D 2 207 ? 28.152 84.201 81.733 1.00 43.33 220 ARG D CA 1
ATOM 6170 C C . ARG D 2 207 ? 28.125 85.652 82.195 1.00 60.80 220 ARG D C 1
ATOM 6171 O O . ARG D 2 207 ? 27.598 86.524 81.513 1.00 58.01 220 ARG D O 1
ATOM 6179 N N . LYS D 2 208 ? 28.702 85.896 83.365 1.00 63.29 221 LYS D N 1
ATOM 6180 C CA . LYS D 2 208 ? 28.690 87.217 83.975 1.00 69.83 221 LYS D CA 1
ATOM 6181 C C . LYS D 2 208 ? 29.481 88.226 83.154 1.00 76.23 221 LYS D C 1
ATOM 6182 O O . LYS D 2 208 ? 30.553 87.910 82.638 1.00 88.35 221 LYS D O 1
ATOM 6188 N N . LYS D 2 209 ? 28.949 89.437 83.028 1.00 73.93 222 LYS D N 1
ATOM 6189 C CA . LYS D 2 209 ? 29.655 90.499 82.321 1.00 85.32 222 LYS D CA 1
ATOM 6190 C C . LYS D 2 209 ? 29.705 91.720 83.228 1.00 90.29 222 LYS D C 1
ATOM 6191 O O . LYS D 2 209 ? 28.713 92.062 83.873 1.00 88.40 222 LYS D O 1
ATOM 6197 N N . GLY D 2 210 ? 30.862 92.371 83.278 1.00 90.91 223 GLY D N 1
ATOM 6198 C CA . GLY D 2 210 ? 31.014 93.586 84.054 1.00 94.31 223 GLY D CA 1
ATOM 6199 C C . GLY D 2 210 ? 30.797 93.241 85.514 1.00 92.57 223 GLY D C 1
ATOM 6200 O O . GLY D 2 210 ? 31.234 92.189 85.979 1.00 89.51 223 GLY D O 1
ATOM 6201 N N . ASP D 2 211 ? 30.119 94.120 86.241 1.00 102.90 224 ASP D N 1
ATOM 6202 C CA . ASP D 2 211 ? 29.877 93.889 87.656 1.00 108.37 224 ASP D CA 1
ATOM 6203 C C . ASP D 2 211 ? 28.563 93.128 87.798 1.00 120.19 224 ASP D C 1
ATOM 6204 O O . ASP D 2 211 ? 27.647 93.304 86.991 1.00 111.09 224 ASP D O 1
ATOM 6209 N N . GLY D 2 212 ? 28.467 92.277 88.815 1.00 150.55 225 GLY D N 1
ATOM 6210 C CA . GLY D 2 212 ? 27.236 91.547 89.059 1.00 150.22 225 GLY D CA 1
ATOM 6211 C C . GLY D 2 212 ? 26.185 92.407 89.725 1.00 150.11 225 GLY D C 1
ATOM 6212 O O . GLY D 2 212 ? 26.511 93.338 90.460 1.00 155.42 225 GLY D O 1
ATOM 6213 N N . ARG D 2 213 ? 24.918 92.100 89.465 1.00 139.61 226 ARG D N 1
ATOM 6214 C CA . ARG D 2 213 ? 23.827 92.810 90.121 1.00 131.28 226 ARG D CA 1
ATOM 6215 C C . ARG D 2 213 ? 22.858 91.990 90.990 1.00 137.81 226 ARG D C 1
ATOM 6216 O O . ARG D 2 213 ? 21.678 92.340 91.058 1.00 144.03 226 ARG D O 1
ATOM 6224 N N . PRO D 2 214 ? 23.312 90.890 91.626 1.00 131.87 227 PRO D N 1
ATOM 6225 C CA . PRO D 2 214 ? 22.305 90.247 92.476 1.00 126.65 227 PRO D CA 1
ATOM 6226 C C . PRO D 2 214 ? 21.902 91.160 93.633 1.00 125.54 227 PRO D C 1
ATOM 6227 O O . PRO D 2 214 ? 20.761 91.117 94.092 1.00 127.36 227 PRO D O 1
ATOM 6231 N N . ALA D 2 215 ? 22.858 91.959 94.102 1.00 122.11 228 ALA D N 1
ATOM 6232 C CA . ALA D 2 215 ? 22.641 92.902 95.196 1.00 129.42 228 ALA D CA 1
ATOM 6233 C C . ALA D 2 215 ? 21.677 94.021 94.803 1.00 135.95 228 ALA D C 1
ATOM 6234 O O . ALA D 2 215 ? 20.506 93.784 94.509 1.00 137.49 228 ALA D O 1
ATOM 6236 N N . PRO D 2 219 ? 17.273 90.898 96.225 1.00 126.91 232 PRO D N 1
ATOM 6237 C CA . PRO D 2 219 ? 16.760 90.363 97.491 1.00 132.99 232 PRO D CA 1
ATOM 6238 C C . PRO D 2 219 ? 17.446 89.059 97.886 1.00 137.31 232 PRO D C 1
ATOM 6239 O O . PRO D 2 219 ? 18.626 88.871 97.589 1.00 135.02 232 PRO D O 1
ATOM 6243 N N . ALA D 2 220 ? 16.712 88.175 98.556 1.00 150.23 233 ALA D N 1
ATOM 6244 C CA . ALA D 2 220 ? 17.251 86.882 98.960 1.00 152.44 233 ALA D CA 1
ATOM 6245 C C . ALA D 2 220 ? 16.155 85.822 99.024 1.00 151.47 233 ALA D C 1
ATOM 6246 O O . ALA D 2 220 ? 14.973 86.144 99.149 1.00 157.77 233 ALA D O 1
ATOM 6248 N N . VAL D 2 221 ? 16.555 84.556 98.937 1.00 136.76 234 VAL D N 1
ATOM 6249 C CA . VAL D 2 221 ? 15.613 83.442 98.976 1.00 129.66 234 VAL D CA 1
ATOM 6250 C C . VAL D 2 221 ? 16.078 82.341 99.925 1.00 131.20 234 VAL D C 1
ATOM 6251 O O . VAL D 2 221 ? 17.275 82.183 100.171 1.00 126.30 234 VAL D O 1
ATOM 6255 N N . SER D 2 222 ? 15.123 81.590 100.465 1.00 131.73 235 SER D N 1
ATOM 6256 C CA . SER D 2 222 ? 15.431 80.488 101.369 1.00 129.16 235 SER D CA 1
ATOM 6257 C C . SER D 2 222 ? 16.129 79.357 100.619 1.00 118.62 235 SER D C 1
ATOM 6258 O O . SER D 2 222 ? 15.616 78.861 99.617 1.00 119.68 235 SER D O 1
ATOM 6261 N N . ALA D 2 223 ? 17.295 78.950 101.109 1.00 110.06 236 ALA D N 1
ATOM 6262 C CA . ALA D 2 223 ? 18.076 77.907 100.451 1.00 104.91 236 ALA D CA 1
ATOM 6263 C C . ALA D 2 223 ? 17.862 76.534 101.083 1.00 103.47 236 ALA D C 1
ATOM 6264 O O . ALA D 2 223 ? 17.613 75.553 100.381 1.00 95.76 236 ALA D O 1
ATOM 6266 N N . SER D 2 224 ? 17.957 76.474 102.408 1.00 106.60 237 SER D N 1
ATOM 6267 C CA . SER D 2 224 ? 17.831 75.216 103.142 1.00 112.73 237 SER D CA 1
ATOM 6268 C C . SER D 2 224 ? 16.428 74.630 103.041 1.00 117.27 237 SER D C 1
ATOM 6269 O O . SER D 2 224 ? 16.240 73.419 103.168 1.00 113.60 237 SER D O 1
ATOM 6272 N N . ASP D 2 225 ? 15.448 75.495 102.809 1.00 126.27 238 ASP D N 1
ATOM 6273 C CA . ASP D 2 225 ? 14.064 75.068 102.654 1.00 127.48 238 ASP D CA 1
ATOM 6274 C C . ASP D 2 225 ? 13.901 74.309 101.344 1.00 121.50 238 ASP D C 1
ATOM 6275 O O . ASP D 2 225 ? 13.165 73.320 101.268 1.00 129.00 238 ASP D O 1
ATOM 6280 N N . ILE D 2 226 ? 14.607 74.772 100.317 1.00 110.06 239 ILE D N 1
ATOM 6281 C CA . ILE D 2 226 ? 14.556 74.136 99.010 1.00 97.63 239 ILE D CA 1
ATOM 6282 C C . ILE D 2 226 ? 15.220 72.763 99.057 1.00 90.16 239 ILE D C 1
ATOM 6283 O O . ILE D 2 226 ? 14.743 71.824 98.430 1.00 84.31 239 ILE D O 1
ATOM 6288 N N . TYR D 2 227 ? 16.310 72.648 99.811 1.00 99.47 240 TYR D N 1
ATOM 6289 C CA . TYR D 2 227 ? 16.961 71.360 100.039 1.00 100.99 240 TYR D CA 1
ATOM 6290 C C . TYR D 2 227 ? 16.022 70.424 100.804 1.00 99.56 240 TYR D C 1
ATOM 6291 O O . TYR D 2 227 ? 15.842 69.256 100.430 1.00 103.37 240 TYR D O 1
ATOM 6300 N N . CYS D 2 228 ? 15.423 70.953 101.869 1.00 97.53 241 CYS D N 1
ATOM 6301 C CA . CYS D 2 228 ? 14.506 70.190 102.710 1.00 107.35 241 CYS D CA 1
ATOM 6302 C C . CYS D 2 228 ? 13.379 69.597 101.876 1.00 113.45 241 CYS D C 1
ATOM 6303 O O . CYS D 2 228 ? 13.049 68.418 102.009 1.00 116.99 241 CYS D O 1
ATOM 6306 N N . LYS D 2 229 ? 12.785 70.424 101.022 1.00 111.67 242 LYS D N 1
ATOM 6307 C CA . LYS D 2 229 ? 11.789 69.940 100.075 1.00 111.86 242 LYS D CA 1
ATOM 6308 C C . LYS D 2 229 ? 12.399 68.945 99.088 1.00 118.42 242 LYS D C 1
ATOM 6309 O O . LYS D 2 229 ? 11.752 67.977 98.694 1.00 125.10 242 LYS D O 1
ATOM 6315 N N . MET D 2 230 ? 13.650 69.189 98.704 1.00 110.20 243 MET D N 1
ATOM 6316 C CA . MET D 2 230 ? 14.312 68.413 97.657 1.00 108.66 243 MET D CA 1
ATOM 6317 C C . MET D 2 230 ? 14.571 66.964 98.046 1.00 117.38 243 MET D C 1
ATOM 6318 O O . MET D 2 230 ? 14.541 66.083 97.186 1.00 119.55 243 MET D O 1
ATOM 6323 N N . ARG D 2 231 ? 14.846 66.712 99.324 1.00 120.26 244 ARG D N 1
ATOM 6324 C CA . ARG D 2 231 ? 15.038 65.334 99.776 1.00 123.25 244 ARG D CA 1
ATOM 6325 C C . ARG D 2 231 ? 13.810 64.473 99.482 1.00 127.54 244 ARG D C 1
ATOM 6326 O O . ARG D 2 231 ? 13.930 63.299 99.129 1.00 124.99 244 ARG D O 1
ATOM 6334 N N . ASP D 2 232 ? 12.631 65.068 99.633 1.00 138.23 245 ASP D N 1
ATOM 6335 C CA . ASP D 2 232 ? 11.368 64.379 99.388 1.00 148.70 245 ASP D CA 1
ATOM 6336 C C . ASP D 2 232 ? 11.123 64.106 97.905 1.00 142.85 245 ASP D C 1
ATOM 6337 O O . ASP D 2 232 ? 10.582 63.061 97.541 1.00 143.63 245 ASP D O 1
ATOM 6342 N N . ILE D 2 233 ? 11.515 65.056 97.061 1.00 139.20 246 ILE D N 1
ATOM 6343 C CA . ILE D 2 233 ? 11.232 65.003 95.627 1.00 137.58 246 ILE D CA 1
ATOM 6344 C C . ILE D 2 233 ? 11.766 63.737 94.964 1.00 133.77 246 ILE D C 1
ATOM 6345 O O . ILE D 2 233 ? 12.873 63.287 95.260 1.00 138.98 246 ILE D O 1
ATOM 6350 N N . SER D 2 234 ? 10.971 63.171 94.061 1.00 122.95 247 SER D N 1
ATOM 6351 C CA . SER D 2 234 ? 11.377 61.989 93.315 1.00 111.93 247 SER D CA 1
ATOM 6352 C C . SER D 2 234 ? 11.769 62.375 91.894 1.00 108.82 247 SER D C 1
ATOM 6353 O O . SER D 2 234 ? 10.910 62.639 91.053 1.00 108.93 247 SER D O 1
ATOM 6356 N N . PHE D 2 235 ? 13.072 62.405 91.634 1.00 96.80 248 PHE D N 1
ATOM 6357 C CA . PHE D 2 235 ? 13.582 62.756 90.315 1.00 88.68 248 PHE D CA 1
ATOM 6358 C C . PHE D 2 235 ? 13.358 61.620 89.323 1.00 86.43 248 PHE D C 1
ATOM 6359 O O . PHE D 2 235 ? 13.092 60.485 89.718 1.00 85.32 248 PHE D O 1
ATOM 6367 N N . ASP D 2 236 ? 13.459 61.937 88.036 1.00 98.50 249 ASP D N 1
ATOM 6368 C CA . ASP D 2 236 ? 13.226 60.959 86.977 1.00 104.38 249 ASP D CA 1
ATOM 6369 C C . ASP D 2 236 ? 14.253 59.830 87.018 1.00 100.86 249 ASP D C 1
ATOM 6370 O O . ASP D 2 236 ? 13.919 58.664 86.807 1.00 117.88 249 ASP D O 1
ATOM 6375 N N . GLY D 2 237 ? 15.502 60.187 87.296 1.00 80.12 250 GLY D N 1
ATOM 6376 C CA . GLY D 2 237 ? 16.580 59.220 87.393 1.00 71.14 250 GLY D CA 1
ATOM 6377 C C . GLY D 2 237 ? 17.282 58.958 86.074 1.00 75.88 250 GLY D C 1
ATOM 6378 O O . GLY D 2 237 ? 18.476 58.662 86.048 1.00 75.90 250 GLY D O 1
ATOM 6379 N N . GLU D 2 238 ? 16.545 59.079 84.975 1.00 72.42 251 GLU D N 1
ATOM 6380 C CA . GLU D 2 238 ? 17.146 59.003 83.651 1.00 67.60 251 GLU D CA 1
ATOM 6381 C C . GLU D 2 238 ? 17.627 60.387 83.245 1.00 66.05 251 GLU D C 1
ATOM 6382 O O . GLU D 2 238 ? 18.604 60.529 82.511 1.00 64.49 251 GLU D O 1
ATOM 6388 N N . LEU D 2 239 ? 16.923 61.403 83.731 1.00 70.07 252 LEU D N 1
ATOM 6389 C CA . LEU D 2 239 ? 17.318 62.793 83.540 1.00 71.09 252 LEU D CA 1
ATOM 6390 C C . LEU D 2 239 ? 18.637 63.081 84.251 1.00 71.03 252 LEU D C 1
ATOM 6391 O O . LEU D 2 239 ? 19.466 63.854 83.767 1.00 67.35 252 LEU D O 1
ATOM 6396 N N . LEU D 2 240 ? 18.822 62.451 85.406 1.00 71.14 253 LEU D N 1
ATOM 6397 C CA . LEU D 2 240 ? 20.033 62.634 86.194 1.00 70.20 253 LEU D CA 1
ATOM 6398 C C . LEU D 2 240 ? 21.239 61.998 85.507 1.00 68.02 253 LEU D C 1
ATOM 6399 O O . LEU D 2 240 ? 22.322 62.583 85.480 1.00 74.94 253 LEU D O 1
ATOM 6404 N N . LEU D 2 241 ? 21.050 60.803 84.952 1.00 60.58 254 LEU D N 1
ATOM 6405 C CA . LEU D 2 241 ? 22.105 60.158 84.176 1.00 60.87 254 LEU D CA 1
ATOM 6406 C C . LEU D 2 241 ? 22.388 60.965 82.913 1.00 72.45 254 LEU D C 1
ATOM 6407 O O . LEU D 2 241 ? 23.540 61.084 82.486 1.00 75.20 254 LEU D O 1
ATOM 6412 N N . GLU D 2 242 ? 21.327 61.501 82.313 1.00 65.09 255 GLU D N 1
ATOM 6413 C CA . GLU D 2 242 ? 21.462 62.418 81.186 1.00 64.74 255 GLU D CA 1
ATOM 6414 C C . GLU D 2 242 ? 22.388 63.568 81.549 1.00 62.85 255 GLU D C 1
ATOM 6415 O O . GLU D 2 242 ? 23.277 63.931 80.781 1.00 66.26 255 GLU D O 1
ATOM 6421 N N . TYR D 2 243 ? 22.171 64.132 82.732 1.00 55.34 256 TYR D N 1
ATOM 6422 C CA . TYR D 2 243 ? 22.985 65.239 83.216 1.00 52.37 256 TYR D CA 1
ATOM 6423 C C . TYR D 2 243 ? 24.416 64.799 83.506 1.00 57.60 256 TYR D C 1
ATOM 6424 O O . TYR D 2 243 ? 25.353 65.578 83.346 1.00 59.09 256 TYR D O 1
ATOM 6433 N N . LYS D 2 244 ? 24.580 63.552 83.934 1.00 59.78 257 LYS D N 1
ATOM 6434 C CA . LYS D 2 244 ? 25.907 62.995 84.165 1.00 62.68 257 LYS D CA 1
ATOM 6435 C C . LYS D 2 244 ? 26.683 62.971 82.852 1.00 65.81 257 LYS D C 1
ATOM 6436 O O . LYS D 2 244 ? 27.819 63.450 82.773 1.00 72.09 257 LYS D O 1
ATOM 6442 N N . ARG D 2 245 ? 26.051 62.417 81.821 1.00 73.80 258 ARG D N 1
ATOM 6443 C CA . ARG D 2 245 ? 26.666 62.311 80.504 1.00 76.61 258 ARG D CA 1
ATOM 6444 C C . ARG D 2 245 ? 26.914 63.693 79.895 1.00 73.90 258 ARG D C 1
ATOM 6445 O O . ARG D 2 245 ? 27.906 63.900 79.195 1.00 73.84 258 ARG D O 1
ATOM 6453 N N . LEU D 2 246 ? 26.012 64.635 80.163 1.00 69.59 259 LEU D N 1
ATOM 6454 C CA . LEU D 2 246 ? 26.146 65.997 79.656 1.00 63.31 259 LEU D CA 1
ATOM 6455 C C . LEU D 2 246 ? 27.305 66.737 80.312 1.00 61.62 259 LEU D C 1
ATOM 6456 O O . LEU D 2 246 ? 28.050 67.453 79.644 1.00 65.19 259 LEU D O 1
ATOM 6461 N N . TYR D 2 247 ? 27.449 66.563 81.621 1.00 60.95 260 TYR D N 1
ATOM 6462 C CA . TYR D 2 247 ? 28.555 67.170 82.352 1.00 62.35 260 TYR D CA 1
ATOM 6463 C C . TYR D 2 247 ? 29.871 66.548 81.906 1.00 65.05 260 TYR D C 1
ATOM 6464 O O . TYR D 2 247 ? 30.888 67.233 81.802 1.00 63.19 260 TYR D O 1
ATOM 6473 N N . ALA D 2 248 ? 29.843 65.243 81.651 1.00 65.48 261 ALA D N 1
ATOM 6474 C CA . ALA D 2 248 ? 31.017 64.539 81.151 1.00 58.86 261 ALA D CA 1
ATOM 6475 C C . ALA D 2 248 ? 31.421 65.064 79.775 1.00 55.66 261 ALA D C 1
ATOM 6476 O O . ALA D 2 248 ? 32.605 65.237 79.489 1.00 56.05 261 ALA D O 1
ATOM 6478 N N . ALA D 2 249 ? 30.427 65.318 78.931 1.00 54.78 262 ALA D N 1
ATOM 6479 C CA . ALA D 2 249 ? 30.673 65.741 77.556 1.00 57.11 262 ALA D CA 1
ATOM 6480 C C . ALA D 2 249 ? 31.200 67.173 77.465 1.00 54.53 262 ALA D C 1
ATOM 6481 O O . ALA D 2 249 ? 32.001 67.489 76.587 1.00 73.46 262 ALA D O 1
ATOM 6483 N N . PHE D 2 250 ? 30.750 68.033 78.372 1.00 46.33 263 PHE D N 1
ATOM 6484 C CA . PHE D 2 250 ? 31.134 69.443 78.347 1.00 53.89 263 PHE D CA 1
ATOM 6485 C C . PHE D 2 250 ? 32.330 69.741 79.249 1.00 63.58 263 PHE D C 1
ATOM 6486 O O . PHE D 2 250 ? 32.622 70.902 79.540 1.00 68.64 263 PHE D O 1
ATOM 6494 N N . GLU D 2 251 ? 33.016 68.692 79.692 1.00 62.66 264 GLU D N 1
ATOM 6495 C CA . GLU D 2 251 ? 34.160 68.845 80.584 1.00 67.70 264 GLU D CA 1
ATOM 6496 C C . GLU D 2 251 ? 35.313 69.569 79.897 1.00 65.01 264 GLU D C 1
ATOM 6497 O O . GLU D 2 251 ? 35.934 70.460 80.478 1.00 63.71 264 GLU D O 1
ATOM 6503 N N . ASP D 2 252 ? 35.595 69.180 78.658 1.00 62.50 265 ASP D N 1
ATOM 6504 C CA . ASP D 2 252 ? 36.699 69.765 77.905 1.00 63.72 265 ASP D CA 1
ATOM 6505 C C . ASP D 2 252 ? 36.276 71.012 77.132 1.00 60.03 265 ASP D C 1
ATOM 6506 O O . ASP D 2 252 ? 37.106 71.664 76.498 1.00 58.13 265 ASP D O 1
ATOM 6511 N N . PHE D 2 253 ? 34.988 71.338 77.180 1.00 52.70 266 PHE D N 1
ATOM 6512 C CA . PHE D 2 253 ? 34.485 72.536 76.516 1.00 48.88 266 PHE D CA 1
ATOM 6513 C C . PHE D 2 253 ? 35.079 73.790 77.142 1.00 58.64 266 PHE D C 1
ATOM 6514 O O . PHE D 2 253 ? 34.941 74.025 78.342 1.00 70.62 266 PHE D O 1
ATOM 6522 N N . ARG D 2 254 ? 35.741 74.595 76.318 1.00 67.86 267 ARG D N 1
ATOM 6523 C CA . ARG D 2 254 ? 36.405 75.799 76.798 1.00 61.05 267 ARG D CA 1
ATOM 6524 C C . ARG D 2 254 ? 35.985 77.001 75.962 1.00 58.40 267 ARG D C 1
ATOM 6525 O O . ARG D 2 254 ? 36.496 77.208 74.861 1.00 66.03 267 ARG D O 1
ATOM 6533 N N . PRO D 2 255 ? 35.039 77.794 76.483 1.00 56.31 268 PRO D N 1
ATOM 6534 C CA . PRO D 2 255 ? 34.563 79.010 75.819 1.00 58.03 268 PRO D CA 1
ATOM 6535 C C . PRO D 2 255 ? 35.657 80.068 75.753 1.00 66.25 268 PRO D C 1
ATOM 6536 O O . PRO D 2 255 ? 36.539 80.076 76.611 1.00 67.00 268 PRO D O 1
ATOM 6540 N N . PRO D 2 256 ? 35.605 80.947 74.742 1.00 69.63 269 PRO D N 1
ATOM 6541 C CA . PRO D 2 256 ? 36.656 81.952 74.571 1.00 64.29 269 PRO D CA 1
ATOM 6542 C C . PRO D 2 256 ? 36.646 82.998 75.678 1.00 75.14 269 PRO D C 1
ATOM 6543 O O . PRO D 2 256 ? 35.716 83.044 76.484 1.00 72.60 269 PRO D O 1
ATOM 6547 N N . ARG D 2 257 ? 37.685 83.825 75.710 1.00 84.82 270 ARG D N 1
ATOM 6548 C CA . ARG D 2 257 ? 37.787 84.893 76.691 1.00 86.27 270 ARG D CA 1
ATOM 6549 C C . ARG D 2 257 ? 36.663 85.895 76.434 1.00 88.05 270 ARG D C 1
ATOM 6550 O O . ARG D 2 257 ? 36.224 86.049 75.295 1.00 88.64 270 ARG D O 1
ATOM 6558 N N . PRO D 2 258 ? 36.188 86.578 77.487 1.00 94.52 271 PRO D N 1
ATOM 6559 C CA . PRO D 2 258 ? 35.124 87.573 77.297 1.00 101.38 271 PRO D CA 1
ATOM 6560 C C . PRO D 2 258 ? 35.557 88.728 76.397 1.00 113.80 271 PRO D C 1
ATOM 6561 O O . PRO D 2 258 ? 34.742 89.557 75.990 1.00 113.77 271 PRO D O 1
#

Solvent-accessible surface area: 39100 Å² total

InterPro domains:
  IPR007626 Herpesvirus viron egress-type [MF_04024] (1-243)
  IPR007626 Herpesvirus viron egress-type [PF04541] (4-171)

B-factor: mean 81.27, std 29.15, range [29.18, 200.92]

Secondary structure (DSSP, 8-state):
-HHHHHHHHTTSS--EE-----SSS--SS--EEEEE-TT-EEEE-HHHHHH---S-SS--B-EEEEEE-SSSEEEEEESB--TT-------SS--EEEE-TT-EE--HHHHHHHHHHHT---STTT--EEEEE---EEEEE----S-HHHHHHHHHHHHHT-/--SPPTTTTTHHHHHHHHH-HHHHHHHHHH----S--EEE--SSEEGGG--TTEEEEE---EEEEEGGG-HHHHHHTTT----HHHHHHHHHGGGTTGGGGHHHHHHHHHH--SHHHHHHHHT-HHHHHHHHHHHHTT-TT-EE-----TTSSS---EE-SSS-EEE-HHHHHHHHHHTTTEEEEEE-S---EEEEEE-SSS-GGGGS----SHHHHHHHHH----SHHHHHHHHHHHHTSS--PPP-/-HHHHHHHHHGGGS--EE-----SSS--SS--EEEEE-TT-EEEE-HHHHHH---SSSS----EEEEEE-SSSEEEEEESS--TT-------SS--EEEE-TT-EE--HHHHHHHHHHHT---STTT--EEEEE---EEEEE----S-HHHHHHHHHHHHHT--/--SS--HHHHHHHHHHHHHH-HHHHHHHHHH----S--EEE--SSEEGGG--TTEEEEE---EEEEEGGG-HHHHHHTTT---HHHHHHHHHGGGTTGGGGHHHHHHHHHH--SHHHHHHHHT-HHHHHHHHHHHHTT-TT-EE-----TTSSS---EE-SSS-EEE-HHHHHHHHHH-TTEEEEEE-S---EEEEEE-SS--------SHHHHHHHHH----SHHHHHHHHHHHHTSS--PPP-

Radius of gyration: 30.68 Å; Cα contacts (8 Å, |Δi|>4): 1375; chains: 4; bounding box: 71×71×97 Å

Sequence (819 aa):
TLVQRLKLILSGGNLRCSDACDPERPPTRCVFQVHGQDGSNDTFPLEYVLRLRSWAHVPCDPYVRVQNTGVSVLFQGFFFRPADAPLAAITAEHNNVILASTHSTGSLSALDDIKRAGGVDTRPLRASVSCFVRPRVQLSFRFGPDDASQTQRLLDRAELRQTLTRAARDRYAPYFAYAAAQPSDEVTTVRGLSNPLIKTAPVTLPFDLGQAVADNCLSLSGGYYLGLGGCCPTCAAAEPRLGSDRAALVLAYVQQLNSIYEYRVFLASVAARDPSERALEEVLAHPELFFAYYVLRDGGLRDVRVLFFEDPDAQGALYVVFPEKSVHVHHRVLDRLLGACAGHRIVAHVWQTFVLVVRKKGDGRPADDVPAVSASDIYCKMRDISFDGELLLEYKRRLYAAFEDFRPPRPGTLVQRLKLILSGGNLRCSDGCDPERPPTRCVFQVHGQDGSNDTFPLEYVLRLRSWAHVPCDPYVRVQNTGVSVLFQGFFFRPADAPLAAITAEHNNVILASTHSTGSLSALDDIKRAGGVDTRPLRASVSCFVRPRVQLSFRFGPDDASQTQRLLDRAELRQRKTLTRAARDRYAPYFAYAAAQPSDEVTTVRGLSNPLIKTAPVTLPFDLGQAVADNCLSLSGGYYLGLGGCCPTCAAAEPRLGDRAALVLAYVQQLNSIYEYRVFLASVAARDPSERALEEVLAHPELFFAYYVLRDGGLRDVRVLFFEDPDAQGALYVVFPEKSVHVHHRVLDRLLGACAGHRIVAHVWQTFVLVVRKKGDGRPAPAVSASDIYCKMRDISFDGELLLEYKRLYAAFEDFRPPRP

Foldseek 3Di:
DLQVVQCVVCVVDDKDKDDDADAADGDQDWDIKIWDFAQDKDKFPVLVSQVCCVRHPDDFKKKWKWALQLGTIMITTGRHADPPAAAQPAAQVGFKDKHAHGGMHMTNVVVVVRCVVNVHDPDPQAKTWTWHHHNMIIIGDYMHDPDVVVVVVVVVVVVVVD/DPDCDVCSVVVVVVVVCVVPVVVVVCVVVVPPDDPDFKDFDDPQAWLVVADLQWKWKAAPTIMIGGLVPDPVLVVLVPVDDDDLVVLLVCLQPVLVVVVQVVLVVLLQCLVPLDLVSLVLVNLASLVVQLVVLCCVSVQPPWHDHKDADPQDDSWIKIHHDDNIDMGHSNSSNSSCVSPVQWIWTWHAAPRTMIDITGDDDDDCSVVHDHHDRVSSSVSVVPDDDPVVSSVVSVVVCVRCVPPDDDDD/DVLQVVQCVVCVVDDKAKDPFADQAGGDQDWGIKIKFFAQDKGKFPVLVSQVVCVRHPDDFKKKWKWALQQGIIMITTGRHADPPAAEDPAAQVGFKDKHAHGDMYMTNVVVVVRCVVVVHDPPPQAKTWTWGHHNMIIIGDHMHDPDVVVVVVVVVVVVVVPD/DDPDCDVCNVCVVVVVVCVVPVVVVVCVVVVPPDDPDFKDFDDPQAWLVVADLQWKWKAAPTIIIGGLVPDPVLVVLVVVDDPLPNLVCCLQCCLVVVVLVVLVVLLQVLVPLDLVSQQLVNLASLVVSLVVLCCVSVQPPWHDHKDADPLDDSWMKIHHDDNIDMGGSNSSNSSCVSPVQWIWTWDAAPRTMIDTTGDDDDDPVDHHDRVSSSVVVVVDDDPVVSSVVSVVVCVRCVPPDDDHD